Protein AF-0000000067923643 (afdb_homodimer)

Radius of gyration: 32.43 Å; Cα contacts (8 Å, |Δi|>4): 2154; chains: 2; bounding box: 48×110×68 Å

Structure (mmCIF, N/CA/C/O backbone):
data_AF-0000000067923643-model_v1
#
loop_
_entity.id
_entity.type
_entity.pdbx_description
1 polymer 'Molybdopterin molybdenumtransferase'
#
loop_
_atom_site.group_PDB
_atom_site.id
_atom_site.type_symbol
_atom_site.label_atom_id
_atom_site.label_alt_id
_atom_site.label_comp_id
_atom_site.label_asym_id
_atom_site.label_entity_id
_atom_site.label_seq_id
_atom_site.pdbx_PDB_ins_code
_atom_site.Cartn_x
_atom_site.Cartn_y
_atom_site.Cartn_z
_atom_site.occupancy
_atom_site.B_iso_or_equiv
_atom_site.auth_seq_id
_atom_site.auth_comp_id
_atom_site.auth_asym_id
_atom_site.auth_atom_id
_atom_site.pdbx_PDB_model_num
ATOM 1 N N . MET A 1 1 ? -18.953 -31.641 -16.406 1 53.03 1 MET A N 1
ATOM 2 C CA . MET A 1 1 ? -19.594 -30.438 -15.875 1 53.03 1 MET A CA 1
ATOM 3 C C . MET A 1 1 ? -19.094 -29.203 -16.609 1 53.03 1 MET A C 1
ATOM 5 O O . MET A 1 1 ? -17.938 -29.141 -17.031 1 53.03 1 MET A O 1
ATOM 9 N N . ALA A 1 2 ? -19.906 -28.188 -17.031 1 79.12 2 ALA A N 1
ATOM 10 C CA . ALA A 1 2 ? -19.547 -26.984 -17.781 1 79.12 2 ALA A CA 1
ATOM 11 C C . ALA A 1 2 ? -18.609 -26.094 -16.984 1 79.12 2 ALA A C 1
ATOM 13 O O . ALA A 1 2 ? -18.734 -26 -15.758 1 79.12 2 ALA A O 1
ATOM 14 N N . LEU A 1 3 ? -17.438 -25.734 -17.547 1 92 3 LEU A N 1
ATOM 15 C CA . LEU A 1 3 ? -16.516 -24.828 -16.906 1 92 3 LEU A CA 1
ATOM 16 C C . LEU A 1 3 ? -17.234 -23.547 -16.453 1 92 3 LEU A C 1
ATOM 18 O O . LEU A 1 3 ? -18.078 -23.031 -17.188 1 92 3 LEU A O 1
ATOM 22 N N . VAL A 1 4 ? -17.031 -23.141 -15.242 1 95.94 4 VAL A N 1
ATOM 23 C CA . VAL A 1 4 ? -17.656 -21.938 -14.703 1 95.94 4 VAL A CA 1
ATOM 24 C C . VAL A 1 4 ? -16.938 -20.703 -15.266 1 95.94 4 VAL A C 1
ATOM 26 O O . VAL A 1 4 ? -15.711 -20.609 -15.195 1 95.94 4 VAL A O 1
ATOM 29 N N . PRO A 1 5 ? -17.688 -19.797 -15.867 1 97.19 5 PRO A N 1
ATOM 30 C CA . PRO A 1 5 ? -17.062 -18.562 -16.344 1 97.19 5 PRO A CA 1
ATOM 31 C C . PRO A 1 5 ? -16.406 -17.766 -15.211 1 97.19 5 PRO A C 1
ATOM 33 O O . PRO A 1 5 ? -16.891 -17.797 -14.078 1 97.19 5 PRO A O 1
ATOM 36 N N . VAL A 1 6 ? -15.383 -16.969 -15.555 1 97.62 6 VAL A N 1
ATOM 37 C CA . VAL A 1 6 ? -14.578 -16.25 -14.578 1 97.62 6 VAL A CA 1
ATOM 38 C C . VAL A 1 6 ? -15.461 -15.312 -13.75 1 97.62 6 VAL A C 1
ATOM 40 O O . VAL A 1 6 ? -15.414 -15.336 -12.516 1 97.62 6 VAL A O 1
ATOM 43 N N . ALA A 1 7 ? -16.297 -14.5 -14.414 1 97 7 ALA A N 1
ATOM 44 C CA . ALA A 1 7 ? -17.156 -13.523 -13.734 1 97 7 ALA A CA 1
ATOM 45 C C . ALA A 1 7 ? -18.125 -14.219 -12.781 1 97 7 ALA A C 1
ATOM 47 O O . ALA A 1 7 ? -18.344 -13.742 -11.664 1 97 7 ALA A O 1
ATOM 48 N N . GLU A 1 8 ? -18.688 -15.312 -13.227 1 97.62 8 GLU A N 1
ATOM 49 C CA . GLU A 1 8 ? -19.609 -16.078 -12.391 1 97.62 8 GLU A CA 1
ATOM 50 C C . GLU A 1 8 ? -18.891 -16.672 -11.188 1 97.62 8 GLU A C 1
ATOM 52 O O . GLU A 1 8 ? -19.422 -16.656 -10.07 1 97.62 8 GLU A O 1
ATOM 57 N N . ALA A 1 9 ? -17.703 -17.25 -11.398 1 98.06 9 ALA A N 1
ATOM 58 C CA . ALA A 1 9 ? -16.906 -17.828 -10.312 1 98.06 9 ALA A CA 1
ATOM 59 C C . ALA A 1 9 ? -16.609 -16.781 -9.242 1 98.06 9 ALA A C 1
ATOM 61 O O . ALA A 1 9 ? -16.75 -17.047 -8.047 1 98.06 9 ALA A O 1
ATOM 62 N N . LEU A 1 10 ? -16.25 -15.602 -9.648 1 97.88 10 LEU A N 1
ATOM 63 C CA . LEU A 1 10 ? -15.938 -14.523 -8.711 1 97.88 10 LEU A CA 1
ATOM 64 C C . LEU A 1 10 ? -17.188 -14.125 -7.922 1 97.88 10 LEU A C 1
ATOM 66 O O . LEU A 1 10 ? -17.109 -13.914 -6.707 1 97.88 10 LEU A O 1
ATOM 70 N N . GLU A 1 11 ? -18.281 -13.945 -8.617 1 97.88 11 GLU A N 1
ATOM 71 C CA . GLU A 1 11 ? -19.531 -13.586 -7.965 1 97.88 11 GLU A CA 1
ATOM 72 C C . GLU A 1 11 ? -19.906 -14.602 -6.887 1 97.88 11 GLU A C 1
ATOM 74 O O . GLU A 1 11 ? -20.281 -14.227 -5.77 1 97.88 11 GLU A O 1
ATOM 79 N N . ARG A 1 12 ? -19.781 -15.859 -7.254 1 97.81 12 ARG A N 1
ATOM 80 C CA . ARG A 1 12 ? -20.125 -16.938 -6.316 1 97.81 12 ARG A CA 1
ATOM 81 C C . ARG A 1 12 ? -19.156 -16.938 -5.137 1 97.81 12 ARG A C 1
ATOM 83 O O . ARG A 1 12 ? -19.562 -17.125 -3.99 1 97.81 12 ARG A O 1
ATOM 90 N N . LEU A 1 13 ? -17.938 -16.781 -5.434 1 97.5 13 LEU A N 1
ATOM 91 C CA . LEU A 1 13 ? -16.891 -16.75 -4.418 1 97.5 13 LEU A CA 1
ATOM 92 C C . LEU A 1 13 ? -17.141 -15.609 -3.426 1 97.5 13 LEU A C 1
ATOM 94 O O . LEU A 1 13 ? -16.906 -15.773 -2.225 1 97.5 13 LEU A O 1
ATOM 98 N N . LEU A 1 14 ? -17.609 -14.43 -3.867 1 97.81 14 LEU A N 1
ATOM 99 C CA . LEU A 1 14 ? -17.797 -13.227 -3.061 1 97.81 14 LEU A CA 1
ATOM 100 C C . LEU A 1 14 ? -19.172 -13.234 -2.389 1 97.81 14 LEU A C 1
ATOM 102 O O . LEU A 1 14 ? -19.438 -12.406 -1.517 1 97.81 14 LEU A O 1
ATOM 106 N N . ASP A 1 15 ? -20.016 -14.164 -2.836 1 97.56 15 ASP A N 1
ATOM 107 C CA . ASP A 1 15 ? -21.375 -14.195 -2.309 1 97.56 15 ASP A CA 1
ATOM 108 C C . ASP A 1 15 ? -21.375 -14.336 -0.788 1 97.56 15 ASP A C 1
ATOM 110 O O . ASP A 1 15 ? -20.719 -15.227 -0.24 1 97.56 15 ASP A O 1
ATOM 114 N N . GLY A 1 16 ? -22.016 -13.367 -0.146 1 96.69 16 GLY A N 1
ATOM 115 C CA . GLY A 1 16 ? -22.156 -13.398 1.301 1 96.69 16 GLY A CA 1
ATOM 116 C C . GLY A 1 16 ? -20.938 -12.836 2.027 1 96.69 16 GLY A C 1
ATOM 117 O O . GLY A 1 16 ? -20.938 -12.75 3.256 1 96.69 16 GLY A O 1
ATOM 118 N N . ALA A 1 17 ? -19.891 -12.516 1.326 1 97.56 17 ALA A N 1
ATOM 119 C CA . ALA A 1 17 ? -18.719 -11.922 1.957 1 97.56 17 ALA A CA 1
ATOM 120 C C . ALA A 1 17 ? -19.016 -10.5 2.432 1 97.56 17 ALA A C 1
ATOM 122 O O . ALA A 1 17 ? -19.578 -9.695 1.688 1 97.56 17 ALA A O 1
ATOM 123 N N . ALA A 1 18 ? -18.688 -10.188 3.605 1 97.69 18 ALA A N 1
ATOM 124 C CA . ALA A 1 18 ? -18.891 -8.883 4.234 1 97.69 18 ALA A CA 1
ATOM 125 C C . ALA A 1 18 ? -17.719 -8.539 5.16 1 97.69 18 ALA A C 1
ATOM 127 O O . ALA A 1 18 ? -16.969 -9.422 5.562 1 97.69 18 ALA A O 1
ATOM 128 N N . PRO A 1 19 ? -17.562 -7.258 5.43 1 98.44 19 PRO A N 1
ATOM 129 C CA . PRO A 1 19 ? -16.484 -6.883 6.348 1 98.44 19 PRO A CA 1
ATOM 130 C C . PRO A 1 19 ? -16.547 -7.648 7.668 1 98.44 19 PRO A C 1
ATOM 132 O O . PRO A 1 19 ? -17.641 -7.848 8.227 1 98.44 19 PRO A O 1
ATOM 135 N N . LEU A 1 20 ? -15.422 -8.094 8.102 1 98.62 20 LEU A N 1
ATOM 136 C CA . LEU A 1 20 ? -15.305 -8.805 9.375 1 98.62 20 LEU A CA 1
ATOM 137 C C . LEU A 1 20 ? -15.594 -7.871 10.547 1 98.62 20 LEU A C 1
ATOM 139 O O . LEU A 1 20 ? -15.664 -6.652 10.375 1 98.62 20 LEU A O 1
ATOM 143 N N . PRO A 1 21 ? -15.781 -8.461 11.727 1 98.06 21 PRO A N 1
ATOM 144 C CA . PRO A 1 21 ? -16.078 -7.648 12.906 1 98.06 21 PRO A CA 1
ATOM 145 C C . PRO A 1 21 ? -14.945 -6.688 13.258 1 98.06 21 PRO A C 1
ATOM 147 O O . PRO A 1 21 ? -13.789 -6.934 12.906 1 98.06 21 PRO A O 1
ATOM 150 N N . GLY A 1 22 ? -15.297 -5.621 13.961 1 98.5 22 GLY A N 1
ATOM 151 C CA . GLY A 1 22 ? -14.328 -4.605 14.352 1 98.5 22 GLY A CA 1
ATOM 152 C C . GLY A 1 22 ? -13.461 -5.031 15.516 1 98.5 22 GLY A C 1
ATOM 153 O O . GLY A 1 22 ? -13.812 -5.949 16.266 1 98.5 22 GLY A O 1
ATOM 154 N N . GLU A 1 23 ? -12.328 -4.422 15.609 1 98.69 23 GLU A N 1
ATOM 155 C CA . GLU A 1 23 ? -11.438 -4.504 16.766 1 98.69 23 GLU A CA 1
ATOM 156 C C . GLU A 1 23 ? -10.867 -3.135 17.125 1 98.69 23 GLU A C 1
ATOM 158 O O . GLU A 1 23 ? -10.578 -2.326 16.234 1 98.69 23 GLU A O 1
ATOM 163 N N . SER A 1 24 ? -10.734 -2.857 18.391 1 98.81 24 SER A N 1
ATOM 164 C CA . SER A 1 24 ? -10.172 -1.594 18.859 1 98.81 24 SER A CA 1
ATOM 165 C C . SER A 1 24 ? -8.641 -1.642 18.859 1 98.81 24 SER A C 1
ATOM 167 O O . SER A 1 24 ? -8.047 -2.553 19.422 1 98.81 24 SER A O 1
ATOM 169 N N . ILE A 1 25 ? -8.047 -0.696 18.156 1 98.81 25 ILE A N 1
ATOM 170 C CA . ILE A 1 25 ? -6.586 -0.65 18.141 1 98.81 25 ILE A CA 1
ATOM 171 C C . ILE A 1 25 ? -6.109 0.767 18.453 1 98.81 25 ILE A C 1
ATOM 173 O O . ILE A 1 25 ? -6.852 1.734 18.25 1 98.81 25 ILE A O 1
ATOM 177 N N . PRO A 1 26 ? -4.828 0.896 19 1 98.81 26 PRO A N 1
ATOM 178 C CA . PRO A 1 26 ? -4.273 2.238 19.188 1 98.81 26 PRO A CA 1
ATOM 179 C C . PRO A 1 26 ? -4.234 3.049 17.891 1 98.81 26 PRO A C 1
ATOM 181 O O . PRO A 1 26 ? -3.967 2.496 16.828 1 98.81 26 PRO A O 1
ATOM 184 N N . LEU A 1 27 ? -4.469 4.324 18.016 1 98.75 27 LEU A N 1
ATOM 185 C CA . LEU A 1 27 ? -4.484 5.227 16.859 1 98.75 27 LEU A CA 1
ATOM 186 C C . LEU A 1 27 ? -3.178 5.137 16.078 1 98.75 27 LEU A C 1
ATOM 188 O O . LEU A 1 27 ? -3.186 5.16 14.852 1 98.75 27 LEU A O 1
ATOM 192 N N . ALA A 1 28 ? -2.055 4.938 16.797 1 98 28 ALA A N 1
ATOM 193 C CA . ALA A 1 28 ? -0.721 4.906 16.203 1 98 28 ALA A CA 1
ATOM 194 C C . ALA A 1 28 ? -0.561 3.703 15.273 1 98 28 ALA A C 1
ATOM 196 O O . ALA A 1 28 ? 0.33 3.682 14.422 1 98 28 ALA A O 1
ATOM 197 N N . ASP A 1 29 ? -1.426 2.703 15.398 1 98.12 29 ASP A N 1
ATOM 198 C CA . ASP A 1 29 ? -1.325 1.468 14.625 1 98.12 29 ASP A CA 1
ATOM 199 C C . ASP A 1 29 ? -2.4 1.407 13.547 1 98.12 29 ASP A C 1
ATOM 201 O O . ASP A 1 29 ? -2.578 0.375 12.891 1 98.12 29 ASP A O 1
ATOM 205 N N . ALA A 1 30 ? -3.096 2.488 13.234 1 98.69 30 ALA A N 1
ATOM 206 C CA . ALA A 1 30 ? -4.352 2.393 12.492 1 98.69 30 ALA A CA 1
ATOM 207 C C . ALA A 1 30 ? -4.164 2.785 11.031 1 98.69 30 ALA A C 1
ATOM 209 O O . ALA A 1 30 ? -5.105 2.721 10.242 1 98.69 30 ALA A O 1
ATOM 210 N N . ALA A 1 31 ? -2.928 3.145 10.664 1 98.44 31 ALA A N 1
ATOM 211 C CA . ALA A 1 31 ? -2.697 3.539 9.273 1 98.44 31 ALA A CA 1
ATOM 212 C C . ALA A 1 31 ? -3.1 2.426 8.312 1 98.44 31 ALA A C 1
ATOM 214 O O . ALA A 1 31 ? -2.811 1.252 8.555 1 98.44 31 ALA A O 1
ATOM 215 N N . ALA A 1 32 ? -3.854 2.775 7.227 1 97.88 32 ALA A N 1
ATOM 216 C CA . ALA A 1 32 ? -4.254 1.908 6.125 1 97.88 32 ALA A CA 1
ATOM 217 C C . ALA A 1 32 ? -5.305 0.896 6.574 1 97.88 32 ALA A C 1
ATOM 219 O O . ALA A 1 32 ? -5.688 0.007 5.809 1 97.88 32 ALA A O 1
ATOM 220 N N . ARG A 1 33 ? -5.734 0.999 7.84 1 98.62 33 ARG A N 1
ATOM 221 C CA . ARG A 1 33 ? -6.848 0.172 8.289 1 98.62 33 ARG A CA 1
ATOM 222 C C . ARG A 1 33 ? -8.18 0.764 7.848 1 98.62 33 ARG A C 1
ATOM 224 O O . ARG A 1 33 ? -8.234 1.887 7.344 1 98.62 33 ARG A O 1
ATOM 231 N N . VAL A 1 34 ? -9.242 -0.014 7.934 1 98.81 34 VAL A N 1
ATOM 232 C CA . VAL A 1 34 ? -10.578 0.396 7.523 1 98.81 34 VAL A CA 1
ATOM 233 C C . VAL A 1 34 ? -11.461 0.578 8.758 1 98.81 34 VAL A C 1
ATOM 235 O O . VAL A 1 34 ? -11.523 -0.301 9.617 1 98.81 34 VAL A O 1
ATOM 238 N N . LEU A 1 35 ? -12.117 1.688 8.82 1 98.88 35 LEU A N 1
ATOM 239 C CA . LEU A 1 35 ? -12.984 1.951 9.969 1 98.88 35 LEU A CA 1
ATOM 240 C C . LEU A 1 35 ? -14.148 0.97 10 1 98.88 35 LEU A C 1
ATOM 242 O O . LEU A 1 35 ? -14.844 0.782 8.992 1 98.88 35 LEU A O 1
ATOM 246 N N . ALA A 1 36 ? -14.414 0.348 11.148 1 98.75 36 ALA A N 1
ATOM 247 C CA . ALA A 1 36 ? -15.555 -0.541 11.344 1 98.75 36 ALA A CA 1
ATOM 248 C C . ALA A 1 36 ? -16.781 0.239 11.805 1 98.75 36 ALA A C 1
ATOM 250 O O . ALA A 1 36 ? -17.906 -0.27 11.75 1 98.75 36 ALA A O 1
ATOM 251 N N . GLU A 1 37 ? -16.609 1.412 12.289 1 98.56 37 GLU A N 1
ATOM 252 C CA . GLU A 1 37 ? -17.641 2.338 12.734 1 98.56 37 GLU A CA 1
ATOM 253 C C . GLU A 1 37 ? -17.234 3.787 12.484 1 98.56 37 GLU A C 1
ATOM 255 O O . GLU A 1 37 ? -16.047 4.082 12.32 1 98.56 37 GLU A O 1
ATOM 260 N N . PRO A 1 38 ? -18.203 4.699 12.438 1 98.75 38 PRO A N 1
ATOM 261 C CA . PRO A 1 38 ? -17.844 6.105 12.227 1 98.75 38 PRO A CA 1
ATOM 262 C C . PRO A 1 38 ? -17.016 6.684 13.375 1 98.75 38 PRO A C 1
ATOM 264 O O . PRO A 1 38 ? -17.062 6.168 14.492 1 98.75 38 PRO A O 1
ATOM 267 N N . VAL A 1 39 ? -16.219 7.652 13.125 1 98.88 39 VAL A N 1
ATOM 268 C CA . VAL A 1 39 ? -15.516 8.43 14.141 1 98.88 39 VAL A CA 1
ATOM 269 C C . VAL A 1 39 ? -16.312 9.68 14.484 1 98.88 39 VAL A C 1
ATOM 271 O O . VAL A 1 39 ? -16.625 10.492 13.602 1 98.88 39 VAL A O 1
ATOM 274 N N . VAL A 1 40 ? -16.688 9.805 15.656 1 98.81 40 VAL A N 1
ATOM 275 C CA . VAL A 1 40 ? -17.453 10.938 16.156 1 98.81 40 VAL A CA 1
ATOM 276 C C . VAL A 1 40 ? -16.562 11.844 17 1 98.81 40 VAL A C 1
ATOM 278 O O . VAL A 1 40 ? -15.766 11.367 17.797 1 98.81 40 VAL A O 1
ATOM 281 N N . ALA A 1 41 ? -16.672 13.133 16.797 1 98.81 41 ALA A N 1
ATOM 282 C CA . ALA A 1 41 ? -15.859 14.086 17.547 1 98.81 41 ALA A CA 1
ATOM 283 C C . ALA A 1 41 ? -16.172 14.008 19.047 1 98.81 41 ALA A C 1
ATOM 285 O O . ALA A 1 41 ? -17.328 14.109 19.453 1 98.81 41 ALA A O 1
ATOM 286 N N . LEU A 1 42 ? -15.164 13.875 19.859 1 98.56 42 LEU A N 1
ATOM 287 C CA . LEU A 1 42 ? -15.352 13.828 21.312 1 98.56 42 LEU A CA 1
ATOM 288 C C . LEU A 1 42 ? -15.07 15.188 21.938 1 98.56 42 LEU A C 1
ATOM 290 O O . LEU A 1 42 ? -15.047 15.312 23.172 1 98.56 42 LEU A O 1
ATOM 294 N N . ARG A 1 43 ? -14.812 16.156 21.156 1 97.94 43 ARG A N 1
ATOM 295 C CA . ARG A 1 43 ? -14.562 17.531 21.562 1 97.94 43 ARG A CA 1
ATOM 296 C C . ARG A 1 43 ? -14.859 18.5 20.422 1 97.94 43 ARG A C 1
ATOM 298 O O . ARG A 1 43 ? -15.086 18.078 19.281 1 97.94 43 ARG A O 1
ATOM 305 N N . THR A 1 44 ? -14.938 19.781 20.766 1 98 44 THR A N 1
ATOM 306 C CA . THR A 1 44 ? -15.047 20.844 19.766 1 98 44 THR A CA 1
ATOM 307 C C . THR A 1 44 ? -13.664 21.359 19.359 1 98 44 THR A C 1
ATOM 309 O O . THR A 1 44 ? -12.773 21.469 20.203 1 98 44 THR A O 1
ATOM 312 N N . GLN A 1 45 ? -13.438 21.625 18.047 1 97.44 45 GLN A N 1
ATOM 313 C CA . GLN A 1 45 ? -12.141 22.062 17.531 1 97.44 45 GLN A CA 1
ATOM 314 C C . GLN A 1 45 ? -12.305 23.297 16.641 1 97.44 45 GLN A C 1
ATOM 316 O O . GLN A 1 45 ? -13.031 23.25 15.641 1 97.44 45 GLN A O 1
ATOM 321 N N . PRO A 1 46 ? -11.555 24.422 16.969 1 96.56 46 PRO A N 1
ATOM 322 C CA . PRO A 1 46 ? -10.828 24.594 18.219 1 96.56 46 PRO A CA 1
ATOM 323 C C . PRO A 1 46 ? -11.75 24.719 19.438 1 96.56 46 PRO A C 1
ATOM 325 O O . PRO A 1 46 ? -12.945 24.984 19.281 1 96.56 46 PRO A O 1
ATOM 328 N N . PRO A 1 47 ? -11.25 24.406 20.578 1 96.62 47 PRO A N 1
ATOM 329 C CA . PRO A 1 47 ? -12.102 24.422 21.766 1 96.62 47 PRO A CA 1
ATOM 330 C C . PRO A 1 47 ? -12.391 25.828 22.281 1 96.62 47 PRO A C 1
ATOM 332 O O . PRO A 1 47 ? -13.211 26 23.188 1 96.62 47 PRO A O 1
ATOM 335 N N . PHE A 1 48 ? -11.82 26.875 21.797 1 96 48 PHE A N 1
ATOM 336 C CA . PHE A 1 48 ? -11.969 28.297 22.109 1 96 48 PHE A CA 1
ATOM 337 C C . PHE A 1 48 ? -11.703 29.156 20.875 1 96 48 PHE A C 1
ATOM 339 O O . PHE A 1 48 ? -11.242 28.656 19.859 1 96 48 PHE A O 1
ATOM 346 N N . ASN A 1 49 ? -12.172 30.375 20.953 1 96.88 49 ASN A N 1
ATOM 347 C CA . ASN A 1 49 ? -11.719 31.312 19.922 1 96.88 49 ASN A CA 1
ATOM 348 C C . ASN A 1 49 ? -10.203 31.469 19.938 1 96.88 49 ASN A C 1
ATOM 350 O O . ASN A 1 49 ? -9.625 31.875 20.938 1 96.88 49 ASN A O 1
ATOM 354 N N . ALA A 1 50 ? -9.586 31.062 18.828 1 95.69 50 ALA A N 1
ATOM 355 C CA . ALA A 1 50 ? -8.125 31.031 18.797 1 95.69 50 ALA A CA 1
ATOM 356 C C . ALA A 1 50 ? -7.574 32.031 17.797 1 95.69 50 ALA A C 1
ATOM 358 O O . ALA A 1 50 ? -8.227 32.344 16.797 1 95.69 50 ALA A O 1
ATOM 359 N N . SER A 1 51 ? -6.395 32.562 18.109 1 95.19 51 SER A N 1
ATOM 360 C CA . SER A 1 51 ? -5.734 33.438 17.156 1 95.19 51 SER A CA 1
ATOM 361 C C . SER A 1 51 ? -5.305 32.688 15.906 1 95.19 51 SER A C 1
ATOM 363 O O . SER A 1 51 ? -4.707 31.609 16 1 95.19 51 SER A O 1
ATOM 365 N N . ALA A 1 52 ? -5.547 33.219 14.75 1 93.88 52 ALA A N 1
ATOM 366 C CA . ALA A 1 52 ? -5.129 32.625 13.484 1 93.88 52 ALA A CA 1
ATOM 367 C C . ALA A 1 52 ? -3.742 33.094 13.078 1 93.88 52 ALA A C 1
ATOM 369 O O . ALA A 1 52 ? -3.119 32.531 12.18 1 93.88 52 ALA A O 1
ATOM 370 N N . MET A 1 53 ? -3.262 34.156 13.75 1 92.69 53 MET A N 1
ATOM 371 C CA . MET A 1 53 ? -2.033 34.844 13.367 1 92.69 53 MET A CA 1
ATOM 372 C C . MET A 1 53 ? -1.273 35.312 14.602 1 92.69 53 MET A C 1
ATOM 374 O O . MET A 1 53 ? -1.848 35.406 15.688 1 92.69 53 MET A O 1
ATOM 378 N N . ASP A 1 54 ? 0.009 35.531 14.391 1 91.88 54 ASP A N 1
ATOM 379 C CA . ASP A 1 54 ? 0.752 36.312 15.391 1 91.88 54 ASP A CA 1
ATOM 380 C C . ASP A 1 54 ? 0.392 37.781 15.328 1 91.88 54 ASP A C 1
ATOM 382 O O . ASP A 1 54 ? 0.292 38.375 14.242 1 91.88 54 ASP A O 1
ATOM 386 N N . GLY A 1 55 ? 0.164 38.375 16.5 1 95.75 55 GLY A N 1
ATOM 387 C CA . GLY A 1 55 ? -0.204 39.781 16.516 1 95.75 55 GLY A CA 1
ATOM 388 C C . GLY A 1 55 ? -0.649 40.25 17.891 1 95.75 55 GLY A C 1
ATOM 389 O O . GLY A 1 55 ? 0.039 40.031 18.875 1 95.75 55 GLY A O 1
ATOM 390 N N . TYR A 1 56 ? -1.696 41 17.812 1 97.69 56 TYR A N 1
ATOM 391 C CA . TYR A 1 56 ? -2.209 41.625 19.031 1 97.69 56 TYR A CA 1
ATOM 392 C C . TYR A 1 56 ? -3.727 41.531 19.109 1 97.69 56 TYR A C 1
ATOM 394 O O . TYR A 1 56 ? -4.43 41.906 18.172 1 97.69 56 TYR A O 1
ATOM 402 N N . ALA A 1 57 ? -4.203 40.938 20.234 1 98.38 57 ALA A N 1
ATOM 403 C CA . ALA A 1 57 ? -5.637 40.906 20.516 1 98.38 57 ALA A CA 1
ATOM 404 C C . ALA A 1 57 ? -6.148 42.25 21.016 1 98.38 57 ALA A C 1
ATOM 406 O O . ALA A 1 57 ? -5.578 42.812 21.938 1 98.38 57 ALA A O 1
ATOM 407 N N . ALA A 1 58 ? -7.211 42.719 20.406 1 98.69 58 ALA A N 1
ATOM 408 C CA . ALA A 1 58 ? -7.758 44.031 20.734 1 98.69 58 ALA A CA 1
ATOM 409 C C . ALA A 1 58 ? -9.266 44.062 20.516 1 98.69 58 ALA A C 1
ATOM 411 O O . ALA A 1 58 ? -9.852 43.094 20.016 1 98.69 58 ALA A O 1
ATOM 412 N N . ARG A 1 59 ? -9.844 45.156 21 1 98.38 59 ARG A N 1
ATOM 413 C CA . ARG A 1 59 ? -11.227 45.438 20.641 1 98.38 59 ARG A CA 1
ATOM 414 C C . ARG A 1 59 ? -11.312 46 19.219 1 98.38 59 ARG A C 1
ATOM 416 O O . ARG A 1 59 ? -10.609 46.938 18.875 1 98.38 59 ARG A O 1
ATOM 423 N N . ALA A 1 60 ? -12.195 45.406 18.484 1 98 60 ALA A N 1
ATOM 424 C CA . ALA A 1 60 ? -12.359 45.875 17.109 1 98 60 ALA A CA 1
ATOM 425 C C . ALA A 1 60 ? -12.648 47.375 17.078 1 98 60 ALA A C 1
ATOM 427 O O . ALA A 1 60 ? -12.172 48.094 16.188 1 98 60 ALA A O 1
ATOM 428 N N . ALA A 1 61 ? -13.398 47.875 18.016 1 97.81 61 ALA A N 1
ATOM 429 C CA . ALA A 1 61 ? -13.781 49.281 18.094 1 97.81 61 ALA A CA 1
ATOM 430 C C . ALA A 1 61 ? -12.555 50.156 18.234 1 97.81 61 ALA A C 1
ATOM 432 O O . ALA A 1 61 ? -12.555 51.312 17.75 1 97.81 61 ALA A O 1
ATOM 433 N N . ASP A 1 62 ? -11.516 49.656 18.844 1 98.12 62 ASP A N 1
ATOM 434 C CA . ASP A 1 62 ? -10.328 50.469 19.125 1 98.12 62 ASP A CA 1
ATOM 435 C C . ASP A 1 62 ? -9.375 50.469 17.922 1 98.12 62 ASP A C 1
ATOM 437 O O . ASP A 1 62 ? -8.406 51.219 17.906 1 98.12 62 ASP A O 1
ATOM 441 N N . VAL A 1 63 ? -9.633 49.594 16.938 1 98.12 63 VAL A N 1
ATOM 442 C CA . VAL A 1 63 ? -8.703 49.469 15.82 1 98.12 63 VAL A CA 1
ATOM 443 C C . VAL A 1 63 ? -9.469 49.562 14.5 1 98.12 63 VAL A C 1
ATOM 445 O O . VAL A 1 63 ? -8.992 49.094 13.469 1 98.12 63 VAL A O 1
ATOM 448 N N . ALA A 1 64 ? -10.68 50.031 14.516 1 96.44 64 ALA A N 1
ATOM 449 C CA . ALA A 1 64 ? -11.516 50.188 13.328 1 96.44 64 ALA A CA 1
ATOM 450 C C . ALA A 1 64 ? -10.938 51.219 12.383 1 96.44 64 ALA A C 1
ATOM 452 O O . ALA A 1 64 ? -11.25 51.219 11.188 1 96.44 64 ALA A O 1
ATOM 453 N N . SER A 1 65 ? -10.227 52.125 12.961 1 96.06 65 SER A N 1
ATOM 454 C CA . SER A 1 65 ? -9.508 53.125 12.188 1 96.06 65 SER A CA 1
ATOM 455 C C . SER A 1 65 ? -8.016 53.125 12.516 1 96.06 65 SER A C 1
ATOM 457 O O . SER A 1 65 ? -7.613 52.625 13.578 1 96.06 65 SER A O 1
ATOM 459 N N . ALA A 1 66 ? -7.285 53.531 11.625 1 95.31 66 ALA A N 1
ATOM 460 C CA . ALA A 1 66 ? -5.84 53.656 11.797 1 95.31 66 ALA A CA 1
ATOM 461 C C . ALA A 1 66 ? -5.359 55.062 11.43 1 95.31 66 ALA A C 1
ATOM 463 O O . ALA A 1 66 ? -5.918 55.688 10.539 1 95.31 66 ALA A O 1
ATOM 464 N N . PRO A 1 67 ? -4.41 55.625 12.07 1 97.12 67 PRO A N 1
ATOM 465 C CA . PRO A 1 67 ? -3.641 54.938 13.102 1 97.12 67 PRO A CA 1
ATOM 466 C C . PRO A 1 67 ? -4.371 54.875 14.445 1 97.12 67 PRO A C 1
ATOM 468 O O . PRO A 1 67 ? -5.199 55.75 14.742 1 97.12 67 PRO A O 1
ATOM 471 N N . ALA A 1 68 ? -4.152 53.812 15.266 1 97.62 68 ALA A N 1
ATOM 472 C CA . ALA A 1 68 ? -4.672 53.688 16.625 1 97.62 68 ALA A CA 1
ATOM 473 C C . ALA A 1 68 ? -3.551 53.344 17.609 1 97.62 68 ALA A C 1
ATOM 475 O O . ALA A 1 68 ? -2.658 52.531 17.281 1 97.62 68 ALA A O 1
ATOM 476 N N . GLN A 1 69 ? -3.607 53.938 18.734 1 97.56 69 GLN A N 1
ATOM 477 C CA . GLN A 1 69 ? -2.619 53.656 19.766 1 97.56 69 GLN A CA 1
ATOM 478 C C . GLN A 1 69 ? -3.191 52.75 20.844 1 97.56 69 GLN A C 1
ATOM 480 O O . GLN A 1 69 ? -4.301 52.969 21.344 1 97.56 69 GLN A O 1
ATOM 485 N N . LEU A 1 70 ? -2.445 51.75 21.141 1 98.38 70 LEU A N 1
ATOM 486 C CA . LEU A 1 70 ? -2.896 50.781 22.141 1 98.38 70 LEU A CA 1
ATOM 487 C C . LEU A 1 70 ? -1.811 50.562 23.188 1 98.38 70 LEU A C 1
ATOM 489 O O . LEU A 1 70 ? -0.62 50.625 22.875 1 98.38 70 LEU A O 1
ATOM 493 N N . GLU A 1 71 ? -2.219 50.281 24.422 1 98.38 71 GLU A N 1
ATOM 494 C CA . GLU A 1 71 ? -1.339 49.812 25.484 1 98.38 71 GLU A CA 1
ATOM 495 C C . GLU A 1 71 ? -1.298 48.312 25.562 1 98.38 71 GLU A C 1
ATOM 497 O O . GLU A 1 71 ? -2.34 47.656 25.672 1 98.38 71 GLU A O 1
ATOM 502 N N . VAL A 1 72 ? -0.17 47.719 25.453 1 98.44 72 VAL A N 1
ATOM 503 C CA . VAL A 1 72 ? -0.022 46.25 25.562 1 98.44 72 VAL A CA 1
ATOM 504 C C . VAL A 1 72 ? 0.018 45.844 27.031 1 98.44 72 VAL A C 1
ATOM 506 O O . VAL A 1 72 ? 0.967 46.188 27.75 1 98.44 72 VAL A O 1
ATOM 509 N N . ILE A 1 73 ? -0.942 45.094 27.453 1 98 73 ILE A N 1
ATOM 510 C CA . ILE A 1 73 ? -1.11 44.875 28.891 1 98 73 ILE A CA 1
ATOM 511 C C . ILE A 1 73 ? -0.69 43.438 29.25 1 98 73 ILE A C 1
ATOM 513 O O . ILE A 1 73 ? -0.748 43.062 30.422 1 98 73 ILE A O 1
ATOM 517 N N . GLY A 1 74 ? -0.277 42.656 28.312 1 96.19 74 GLY A N 1
ATOM 518 C CA . GLY A 1 74 ? 0.156 41.281 28.578 1 96.19 74 GLY A CA 1
ATOM 519 C C . GLY A 1 74 ? 0.48 40.531 27.328 1 96.19 74 GLY A C 1
ATOM 520 O O . GLY A 1 74 ? 0.604 41.094 26.234 1 96.19 74 GLY A O 1
ATOM 521 N N . THR A 1 75 ? 0.828 39.281 27.516 1 94.31 75 THR A N 1
ATOM 522 C CA . THR A 1 75 ? 1.155 38.375 26.422 1 94.31 75 THR A CA 1
ATOM 523 C C . THR A 1 75 ? 0.398 37.062 26.594 1 94.31 75 THR A C 1
ATOM 525 O O . THR A 1 75 ? 0.167 36.594 27.719 1 94.31 75 THR A O 1
ATOM 528 N N . ALA A 1 76 ? -0.041 36.531 25.5 1 91.31 76 ALA A N 1
ATOM 529 C CA . ALA A 1 76 ? -0.717 35.25 25.469 1 91.31 76 ALA A CA 1
ATOM 530 C C . ALA A 1 76 ? -0.039 34.281 24.484 1 91.31 76 ALA A C 1
ATOM 532 O O . ALA A 1 76 ? -0.4 34.25 23.297 1 91.31 76 ALA A O 1
ATOM 533 N N . PRO A 1 77 ? 0.944 33.531 24.953 1 85.31 77 PRO A N 1
ATOM 534 C CA . PRO A 1 77 ? 1.478 32.469 24.109 1 85.31 77 PRO A CA 1
ATOM 535 C C . PRO A 1 77 ? 0.509 31.312 23.938 1 85.31 77 PRO A C 1
ATOM 537 O O . PRO A 1 77 ? -0.509 31.234 24.625 1 85.31 77 PRO A O 1
ATOM 540 N N . ALA A 1 78 ? 0.839 30.438 22.938 1 82.38 78 ALA A N 1
ATOM 541 C CA . ALA A 1 78 ? 0.054 29.203 22.812 1 82.38 78 ALA A CA 1
ATOM 542 C C . ALA A 1 78 ? 0.172 28.359 24.062 1 82.38 78 ALA A C 1
ATOM 544 O O . ALA A 1 78 ? 1.261 28.203 24.625 1 82.38 78 ALA A O 1
ATOM 545 N N . GLY A 1 79 ? -0.94 27.953 24.578 1 86.56 79 GLY A N 1
ATOM 546 C CA . GLY A 1 79 ? -0.969 27.078 25.75 1 86.56 79 GLY A CA 1
ATOM 547 C C . GLY A 1 79 ? -1.136 27.828 27.047 1 86.56 79 GLY A C 1
ATOM 548 O O . GLY A 1 79 ? -1.364 27.203 28.094 1 86.56 79 GLY A O 1
ATOM 549 N N . ARG A 1 80 ? -0.847 29.062 27.031 1 89.12 80 ARG A N 1
ATOM 550 C CA . ARG A 1 80 ? -1.026 29.891 28.219 1 89.12 80 ARG A CA 1
ATOM 551 C C . ARG A 1 80 ? -1.774 31.188 27.891 1 89.12 80 ARG A C 1
ATOM 553 O O . ARG A 1 80 ? -1.156 32.219 27.625 1 89.12 80 ARG A O 1
ATOM 560 N N . GLY A 1 81 ? -3.025 31.172 28.047 1 90.25 81 GLY A N 1
ATOM 561 C CA . GLY A 1 81 ? -3.865 32.312 27.766 1 90.25 81 GLY A CA 1
ATOM 562 C C . GLY A 1 81 ? -3.67 33.469 28.75 1 90.25 81 GLY A C 1
ATOM 563 O O . GLY A 1 81 ? -3.111 33.25 29.828 1 90.25 81 GLY A O 1
ATOM 564 N N . PHE A 1 82 ? -4.027 34.656 28.203 1 94.88 82 PHE A N 1
ATOM 565 C CA . PHE A 1 82 ? -4.016 35.812 29.062 1 94.88 82 PHE A CA 1
ATOM 566 C C . PHE A 1 82 ? -5.227 35.812 29.984 1 94.88 82 PHE A C 1
ATOM 568 O O . PHE A 1 82 ? -6.367 35.75 29.516 1 94.88 82 PHE A O 1
ATOM 575 N N . SER A 1 83 ? -5.016 35.938 31.328 1 94.44 83 SER A N 1
ATOM 576 C CA . SER A 1 83 ? -6.086 35.781 32.312 1 94.44 83 SER A CA 1
ATOM 577 C C . SER A 1 83 ? -6.816 37.094 32.531 1 94.44 83 SER A C 1
ATOM 579 O O . SER A 1 83 ? -7.906 37.125 33.094 1 94.44 83 SER A O 1
ATOM 581 N N . GLY A 1 84 ? -6.246 38.156 32.031 1 95.56 84 GLY A N 1
ATOM 582 C CA . GLY A 1 84 ? -6.883 39.438 32.219 1 95.56 84 GLY A CA 1
ATOM 583 C C . GLY A 1 84 ? -7.918 39.75 31.156 1 95.56 84 GLY A C 1
ATOM 584 O O . GLY A 1 84 ? -8.297 38.875 30.375 1 95.56 84 GLY A O 1
ATOM 585 N N . THR A 1 85 ? -8.477 41 31.25 1 97.75 85 THR A N 1
ATOM 586 C CA . THR A 1 85 ? -9.477 41.469 30.297 1 97.75 85 THR A CA 1
ATOM 587 C C . THR A 1 85 ? -8.945 42.688 29.516 1 97.75 85 THR A C 1
ATOM 589 O O . THR A 1 85 ? -8.398 43.594 30.109 1 97.75 85 THR A O 1
ATOM 592 N N . VAL A 1 86 ? -9.086 42.594 28.25 1 98.5 86 VAL A N 1
ATOM 593 C CA . VAL A 1 86 ? -8.664 43.688 27.391 1 98.5 86 VAL A CA 1
ATOM 594 C C . VAL A 1 86 ? -9.711 44.812 27.422 1 98.5 86 VAL A C 1
ATOM 596 O O . VAL A 1 86 ? -10.883 44.562 27.109 1 98.5 86 VAL A O 1
ATOM 599 N N . GLY A 1 87 ? -9.32 45.938 27.812 1 98 87 GLY A N 1
ATOM 600 C CA . GLY A 1 87 ? -10.195 47.094 27.844 1 98 87 GLY A CA 1
ATOM 601 C C . GLY A 1 87 ? -9.977 48.031 26.688 1 98 87 GLY A C 1
ATOM 602 O O . GLY A 1 87 ? -9.281 47.688 25.719 1 98 87 GLY A O 1
ATOM 603 N N . GLU A 1 88 ? -10.68 49.219 26.812 1 98.12 88 GLU A N 1
ATOM 604 C CA . GLU A 1 88 ? -10.547 50.281 25.797 1 98.12 88 GLU A CA 1
ATOM 605 C C . GLU A 1 88 ? -9.102 50.719 25.656 1 98.12 88 GLU A C 1
ATOM 607 O O . GLU A 1 88 ? -8.438 51 26.656 1 98.12 88 GLU A O 1
ATOM 612 N N . GLY A 1 89 ? -8.656 50.719 24.438 1 98 89 GLY A N 1
ATOM 613 C CA . GLY A 1 89 ? -7.316 51.188 24.172 1 98 89 GLY A CA 1
ATOM 614 C C . GLY A 1 89 ? -6.227 50.25 24.609 1 98 89 GLY A C 1
ATOM 615 O O . GLY A 1 89 ? -5.062 50.625 24.719 1 98 89 GLY A O 1
ATOM 616 N N . GLN A 1 90 ? -6.555 48.969 24.859 1 98.44 90 GLN A N 1
ATOM 617 C CA . GLN A 1 90 ? -5.594 47.969 25.328 1 98.44 90 GLN A CA 1
ATOM 618 C C . GLN A 1 90 ? -5.453 46.844 24.328 1 98.44 90 GLN A C 1
ATOM 620 O O . GLN A 1 90 ? -6.312 46.656 23.469 1 98.44 90 GLN A O 1
ATOM 625 N N . ALA A 1 91 ? -4.391 46.156 24.422 1 98.5 91 ALA A N 1
ATOM 626 C CA . ALA A 1 91 ? -4.121 44.969 23.594 1 98.5 91 ALA A CA 1
ATOM 627 C C . ALA A 1 91 ? -3.287 43.938 24.344 1 98.5 91 ALA A C 1
ATOM 629 O O . ALA A 1 91 ? -2.656 44.281 25.359 1 98.5 91 ALA A O 1
ATOM 630 N N . VAL A 1 92 ? -3.355 42.781 23.953 1 98 92 VAL A N 1
ATOM 631 C CA . VAL A 1 92 ? -2.525 41.688 24.453 1 98 92 VAL A CA 1
ATOM 632 C C . VAL A 1 92 ? -1.722 41.062 23.297 1 98 92 VAL A C 1
ATOM 634 O O . VAL A 1 92 ? -2.281 40.75 22.25 1 98 92 VAL A O 1
ATOM 637 N N . ARG A 1 93 ? -0.348 41.062 23.484 1 96.44 93 ARG A N 1
ATOM 638 C CA . ARG A 1 93 ? 0.453 40.312 22.516 1 96.44 93 ARG A CA 1
ATOM 639 C C . ARG A 1 93 ? 0.023 38.844 22.469 1 96.44 93 ARG A C 1
ATOM 641 O O . ARG A 1 93 ? -0.054 38.188 23.5 1 96.44 93 ARG A O 1
ATOM 648 N N . ILE A 1 94 ? -0.345 38.344 21.25 1 95.12 94 ILE A N 1
ATOM 649 C CA . ILE A 1 94 ? -0.91 37 21.156 1 95.12 94 ILE A CA 1
ATOM 650 C C . ILE A 1 94 ? -0.257 36.25 20 1 95.12 94 ILE A C 1
ATOM 652 O O . ILE A 1 94 ? 0.165 36.875 19.016 1 95.12 94 ILE A O 1
ATOM 656 N N . PHE A 1 95 ? -0.164 34.906 20.125 1 91.06 95 PHE A N 1
ATOM 657 C CA . PHE A 1 95 ? 0.453 34.062 19.109 1 91.06 95 PHE A CA 1
ATOM 658 C C . PHE A 1 95 ? -0.562 33.094 18.531 1 91.06 95 PHE A C 1
ATOM 660 O O . PHE A 1 95 ? -1.604 32.844 19.141 1 91.06 95 PHE A O 1
ATOM 667 N N . THR A 1 96 ? -0.208 32.625 17.344 1 90.62 96 THR A N 1
ATOM 668 C CA . THR A 1 96 ? -1.083 31.703 16.625 1 90.62 96 THR A CA 1
ATOM 669 C C . THR A 1 96 ? -1.48 30.531 17.516 1 90.62 96 THR A C 1
ATOM 671 O O . THR A 1 96 ? -0.629 29.938 18.172 1 90.62 96 THR A O 1
ATOM 674 N N . GLY A 1 97 ? -2.764 30.328 17.594 1 91.12 97 GLY A N 1
ATOM 675 C CA . GLY A 1 97 ? -3.264 29.188 18.328 1 91.12 97 GLY A CA 1
ATOM 676 C C . GLY A 1 97 ? -3.688 29.516 19.734 1 91.12 97 GLY A C 1
ATOM 677 O O . GLY A 1 97 ? -4.391 28.734 20.375 1 91.12 97 GLY A O 1
ATOM 678 N N . ALA A 1 98 ? -3.268 30.641 20.25 1 93.19 98 ALA A N 1
ATOM 679 C CA . ALA A 1 98 ? -3.596 31.031 21.625 1 93.19 98 ALA A CA 1
ATOM 680 C C . ALA A 1 98 ? -5.059 31.438 21.734 1 93.19 98 ALA A C 1
ATOM 682 O O . ALA A 1 98 ? -5.633 31.984 20.797 1 93.19 98 ALA A O 1
ATOM 683 N N . PRO A 1 99 ? -5.684 31.219 22.906 1 95.81 99 PRO A N 1
ATOM 684 C CA . PRO A 1 99 ? -7.059 31.672 23.125 1 95.81 99 PRO A CA 1
ATOM 685 C C . PRO A 1 99 ? -7.191 33.188 23.125 1 95.81 99 PRO A C 1
ATOM 687 O O . PRO A 1 99 ? -6.324 33.875 23.656 1 95.81 99 PRO A O 1
ATOM 690 N N . LEU A 1 100 ? -8.227 33.625 22.5 1 97.12 100 LEU A N 1
ATOM 691 C CA . LEU A 1 100 ? -8.539 35.031 22.516 1 97.12 100 LEU A CA 1
ATOM 692 C C . LEU A 1 100 ? -8.867 35.5 23.938 1 97.12 100 LEU A C 1
ATOM 694 O O . LEU A 1 100 ? -9.727 34.938 24.594 1 97.12 100 LEU A O 1
ATOM 698 N N . PRO A 1 101 ? -8.219 36.562 24.391 1 97.5 101 PRO A N 1
ATOM 699 C CA . PRO A 1 101 ? -8.508 37.031 25.734 1 97.5 101 PRO A CA 1
ATOM 700 C C . PRO A 1 101 ? -9.898 37.656 25.859 1 97.5 101 PRO A C 1
ATOM 702 O O . PRO A 1 101 ? -10.445 38.156 24.875 1 97.5 101 PRO A O 1
ATOM 705 N N . GLU A 1 102 ? -10.398 37.594 27.125 1 97 102 GLU A N 1
ATOM 706 C CA . GLU A 1 102 ? -11.656 38.281 27.391 1 97 102 GLU A CA 1
ATOM 707 C C . GLU A 1 102 ? -11.57 39.75 27.016 1 97 102 GLU A C 1
ATOM 709 O O . GLU A 1 102 ? -10.555 40.406 27.281 1 97 102 GLU A O 1
ATOM 714 N N . GLY A 1 103 ? -12.578 40.219 26.375 1 97.94 103 GLY A N 1
ATOM 715 C CA . GLY A 1 103 ? -12.641 41.625 26.016 1 97.94 103 GLY A CA 1
ATOM 716 C C . GLY A 1 103 ? -12.211 41.906 24.578 1 97.94 103 GLY A C 1
ATOM 717 O O . GLY A 1 103 ? -12.594 42.906 24 1 97.94 103 GLY A O 1
ATOM 718 N N . ALA A 1 104 ? -11.305 41.125 24.047 1 98.25 104 ALA A N 1
ATOM 719 C CA . ALA A 1 104 ? -10.852 41.281 22.672 1 98.25 104 ALA A CA 1
ATOM 720 C C . ALA A 1 104 ? -11.766 40.531 21.703 1 98.25 104 ALA A C 1
ATOM 722 O O . ALA A 1 104 ? -12.336 39.5 22.062 1 98.25 104 ALA A O 1
ATOM 723 N N . ASP A 1 105 ? -11.898 41.094 20.438 1 98.25 105 ASP A N 1
ATOM 724 C CA . ASP A 1 105 ? -12.75 40.406 19.469 1 98.25 105 ASP A CA 1
ATOM 725 C C . ASP A 1 105 ? -12.109 40.438 18.078 1 98.25 105 ASP A C 1
ATOM 727 O O . ASP A 1 105 ? -12.766 40.125 17.078 1 98.25 105 ASP A O 1
ATOM 731 N N . THR A 1 106 ? -10.898 40.812 18.016 1 98.19 106 THR A N 1
ATOM 732 C CA . THR A 1 106 ? -10.156 40.781 16.766 1 98.19 106 THR A CA 1
ATOM 733 C C . THR A 1 106 ? -8.656 40.688 17.016 1 98.19 106 THR A C 1
ATOM 735 O O . THR A 1 106 ? -8.211 40.812 18.156 1 98.19 106 THR A O 1
ATOM 738 N N . ILE A 1 107 ? -7.898 40.281 16.078 1 98.12 107 ILE A N 1
ATOM 739 C CA . ILE A 1 107 ? -6.441 40.188 16.141 1 98.12 107 ILE A CA 1
ATOM 740 C C . ILE A 1 107 ? -5.816 41.094 15.062 1 98.12 107 ILE A C 1
ATOM 742 O O . ILE A 1 107 ? -6.027 40.844 13.875 1 98.12 107 ILE A O 1
ATOM 746 N N . VAL A 1 108 ? -5.086 42.094 15.469 1 98 108 VAL A N 1
ATOM 747 C CA . VAL A 1 108 ? -4.254 42.844 14.547 1 98 108 VAL A CA 1
ATOM 748 C C . VAL A 1 108 ? -2.949 42.094 14.281 1 98 108 VAL A C 1
ATOM 750 O O . VAL A 1 108 ? -2.176 41.844 15.203 1 98 108 VAL A O 1
ATOM 753 N N . ILE A 1 109 ? -2.717 41.812 13.07 1 96.56 109 ILE A N 1
ATOM 754 C CA . ILE A 1 109 ? -1.528 41 12.75 1 96.56 109 ILE A CA 1
ATOM 755 C C . ILE A 1 109 ? -0.274 41.844 13.039 1 96.56 109 ILE A C 1
ATOM 757 O O . ILE A 1 109 ? -0.285 43.062 12.906 1 96.56 109 ILE A O 1
ATOM 761 N N . GLN A 1 110 ? 0.784 41.219 13.398 1 94.44 110 GLN A N 1
ATOM 762 C CA . GLN A 1 110 ? 1.997 41.906 13.836 1 94.44 110 GLN A CA 1
ATOM 763 C C . GLN A 1 110 ? 2.549 42.812 12.734 1 94.44 110 GLN A C 1
ATOM 765 O O . GLN A 1 110 ? 3.176 43.812 13.008 1 94.44 110 GLN A O 1
ATOM 770 N N . GLU A 1 111 ? 2.309 42.438 11.453 1 93.25 111 GLU A N 1
ATOM 771 C CA . GLU A 1 111 ? 2.791 43.188 10.312 1 93.25 111 GLU A CA 1
ATOM 772 C C . GLU A 1 111 ? 2.143 44.562 10.258 1 93.25 111 GLU A C 1
ATOM 774 O O . GLU A 1 111 ? 2.682 45.5 9.641 1 93.25 111 GLU A O 1
ATOM 779 N N . ASN A 1 112 ? 1.015 44.719 10.875 1 96.88 112 ASN A N 1
ATOM 780 C CA . ASN A 1 112 ? 0.258 45.969 10.82 1 96.88 112 ASN A CA 1
ATOM 781 C C . ASN A 1 112 ? 0.442 46.781 12.086 1 96.88 112 ASN A C 1
ATOM 783 O O . ASN A 1 112 ? -0.427 47.594 12.445 1 96.88 112 ASN A O 1
ATOM 787 N N . VAL A 1 113 ? 1.511 46.531 12.805 1 97.06 113 VAL A N 1
ATOM 788 C CA . VAL A 1 113 ? 1.73 47.219 14.078 1 97.06 113 VAL A CA 1
ATOM 789 C C . VAL A 1 113 ? 3.152 47.781 14.133 1 97.06 113 VAL A C 1
ATOM 791 O O . VAL A 1 113 ? 4.094 47.125 13.648 1 97.06 113 VAL A O 1
ATOM 794 N N . ARG A 1 114 ? 3.268 48.906 14.602 1 96.75 114 ARG A N 1
ATOM 795 C CA . ARG A 1 114 ? 4.566 49.5 14.906 1 96.75 114 ARG A CA 1
ATOM 796 C C . ARG A 1 114 ? 4.785 49.594 16.422 1 96.75 114 ARG A C 1
ATOM 798 O O . ARG A 1 114 ? 3.916 50.062 17.156 1 96.75 114 ARG A O 1
ATOM 805 N N . ASP A 1 115 ? 5.859 49.094 16.812 1 94.75 115 ASP A N 1
ATOM 806 C CA . ASP A 1 115 ? 6.23 49.219 18.219 1 94.75 115 ASP A CA 1
ATOM 807 C C . ASP A 1 115 ? 6.641 50.625 18.562 1 94.75 115 ASP A C 1
ATOM 809 O O . ASP A 1 115 ? 7.559 51.188 17.953 1 94.75 115 ASP A O 1
ATOM 813 N N . ARG A 1 116 ? 6.039 51.25 19.516 1 94.12 116 ARG A N 1
ATOM 814 C CA . ARG A 1 116 ? 6.328 52.625 19.922 1 94.12 116 ARG A CA 1
ATOM 815 C C . ARG A 1 116 ? 7.16 52.656 21.203 1 94.12 116 ARG A C 1
ATOM 817 O O . ARG A 1 116 ? 7.539 53.75 21.672 1 94.12 116 ARG A O 1
ATOM 824 N N . GLY A 1 117 ? 7.426 51.5 21.703 1 91.44 117 GLY A N 1
ATOM 825 C CA . GLY A 1 117 ? 8.195 51.438 22.922 1 91.44 117 GLY A CA 1
ATOM 826 C C . GLY A 1 117 ? 7.348 51.625 24.172 1 91.44 117 GLY A C 1
ATOM 827 O O . GLY A 1 117 ? 6.191 52.031 24.078 1 91.44 117 GLY A O 1
ATOM 828 N N . ASN A 1 118 ? 7.875 51.188 25.375 1 92.81 118 ASN A N 1
ATOM 829 C CA . ASN A 1 118 ? 7.266 51.344 26.688 1 92.81 118 ASN A CA 1
ATOM 830 C C . ASN A 1 118 ? 5.887 50.719 26.75 1 92.81 118 ASN A C 1
ATOM 832 O O . ASN A 1 118 ? 4.949 51.281 27.297 1 92.81 118 ASN A O 1
ATOM 836 N N . GLY A 1 119 ? 5.684 49.562 26.016 1 94.38 119 GLY A N 1
ATOM 837 C CA . GLY A 1 119 ? 4.445 48.812 26.078 1 94.38 119 GLY A CA 1
ATOM 838 C C . GLY A 1 119 ? 3.338 49.375 25.219 1 94.38 119 GLY A C 1
ATOM 839 O O . GLY A 1 119 ? 2.156 49.125 25.469 1 94.38 119 GLY A O 1
ATOM 840 N N . ARG A 1 120 ? 3.693 50.25 24.359 1 96.94 120 ARG A N 1
ATOM 841 C CA . ARG A 1 120 ? 2.701 50.875 23.484 1 96.94 120 ARG A CA 1
ATOM 842 C C . ARG A 1 120 ? 2.953 50.5 22.031 1 96.94 120 ARG A C 1
ATOM 844 O O . ARG A 1 120 ? 4.102 50.344 21.609 1 96.94 120 ARG A O 1
ATOM 851 N N . ILE A 1 121 ? 1.86 50.312 21.297 1 97.75 121 ILE A N 1
ATOM 852 C CA . ILE A 1 121 ? 1.952 49.969 19.875 1 97.75 121 ILE A CA 1
ATOM 853 C C . ILE A 1 121 ? 1.038 50.875 19.062 1 97.75 121 ILE A C 1
ATOM 855 O O . ILE A 1 121 ? 0.115 51.5 19.609 1 97.75 121 ILE A O 1
ATOM 859 N N . GLU A 1 122 ? 1.315 51.031 17.812 1 98.25 122 GLU A N 1
ATOM 860 C CA . GLU A 1 122 ? 0.486 51.75 16.859 1 98.25 122 GLU A CA 1
ATOM 861 C C . GLU A 1 122 ? -0.021 50.844 15.75 1 98.25 122 GLU A C 1
ATOM 863 O O . GLU A 1 122 ? 0.77 50.188 15.07 1 98.25 122 GLU A O 1
ATOM 868 N N . VAL A 1 123 ? -1.291 50.688 15.664 1 98.12 123 VAL A N 1
ATOM 869 C CA . VAL A 1 123 ? -1.91 49.938 14.578 1 98.12 123 VAL A CA 1
ATOM 870 C C . VAL A 1 123 ? -1.903 50.781 13.297 1 98.12 123 VAL A C 1
ATOM 872 O O . VAL A 1 123 ? -2.402 51.906 13.289 1 98.12 123 VAL A O 1
ATOM 875 N N . THR A 1 124 ? -1.413 50.219 12.203 1 98 124 THR A N 1
ATOM 876 C CA . THR A 1 124 ? -1.174 51.031 11 1 98 124 THR A CA 1
ATOM 877 C C . THR A 1 124 ? -2.248 50.75 9.953 1 98 124 THR A C 1
ATOM 879 O O . THR A 1 124 ? -2.387 51.5 8.984 1 98 124 THR A O 1
ATOM 882 N N . GLU A 1 125 ? -2.936 49.688 10.055 1 97.31 125 GLU A N 1
ATOM 883 C CA . GLU A 1 125 ? -4.043 49.344 9.172 1 97.31 125 GLU A CA 1
ATOM 884 C C . GLU A 1 125 ? -5.281 48.938 9.969 1 97.31 125 GLU A C 1
ATOM 886 O O . GLU A 1 125 ? -5.18 48.219 10.969 1 97.31 125 GLU A O 1
ATOM 891 N N . PRO A 1 126 ? -6.453 49.469 9.523 1 97.25 126 PRO A N 1
ATOM 892 C CA . PRO A 1 126 ? -7.668 49.062 10.234 1 97.25 126 PRO A CA 1
ATOM 893 C C . PRO A 1 126 ? -7.906 47.562 10.188 1 97.25 126 PRO A C 1
ATOM 895 O O . PRO A 1 126 ? -7.527 46.906 9.211 1 97.25 126 PRO A O 1
ATOM 898 N N . THR A 1 127 ? -8.422 47 11.227 1 97 127 THR A N 1
ATOM 899 C CA . THR A 1 127 ? -8.758 45.594 11.297 1 97 127 THR A CA 1
ATOM 900 C C . THR A 1 127 ? -10.227 45.406 11.688 1 97 127 THR A C 1
ATOM 902 O O . THR A 1 127 ? -10.68 45.969 12.688 1 97 127 THR A O 1
ATOM 905 N N . ALA A 1 128 ? -10.922 44.656 10.875 1 96.69 128 ALA A N 1
ATOM 906 C CA . ALA A 1 128 ? -12.352 44.438 11.102 1 96.69 128 ALA A CA 1
ATOM 907 C C . ALA A 1 128 ? -12.578 43.5 12.281 1 96.69 128 ALA A C 1
ATOM 909 O O . ALA A 1 128 ? -11.672 42.781 12.688 1 96.69 128 ALA A O 1
ATOM 910 N N . GLN A 1 129 ? -13.828 43.562 12.805 1 97.12 129 GLN A N 1
ATOM 911 C CA . GLN A 1 129 ? -14.219 42.656 13.883 1 97.12 129 GLN A CA 1
ATOM 912 C C . GLN A 1 129 ? -14.078 41.219 13.461 1 97.12 129 GLN A C 1
ATOM 914 O O . GLN A 1 129 ? -14.398 40.844 12.328 1 97.12 129 GLN A O 1
ATOM 919 N N . ALA A 1 130 ? -13.547 40.344 14.328 1 96.75 130 ALA A N 1
ATOM 920 C CA . ALA A 1 130 ? -13.453 38.875 14.195 1 96.75 130 ALA A CA 1
ATOM 921 C C . ALA A 1 130 ? -12.406 38.5 13.148 1 96.75 130 ALA A C 1
ATOM 923 O O . ALA A 1 130 ? -12.289 37.312 12.773 1 96.75 130 ALA A O 1
ATOM 924 N N . ARG A 1 131 ? -11.695 39.531 12.703 1 96.62 131 ARG A N 1
ATOM 925 C CA . ARG A 1 131 ? -10.633 39.219 11.75 1 96.62 131 ARG A CA 1
ATOM 926 C C . ARG A 1 131 ? -9.508 38.438 12.43 1 96.62 131 ARG A C 1
ATOM 928 O O . ARG A 1 131 ? -9.117 38.75 13.555 1 96.62 131 ARG A O 1
ATOM 935 N N . ASN A 1 132 ? -8.977 37.438 11.703 1 96.62 132 ASN A N 1
ATOM 936 C CA . ASN A 1 132 ? -7.836 36.625 12.133 1 96.62 132 ASN A CA 1
ATOM 937 C C . ASN A 1 132 ? -8.148 35.844 13.406 1 96.62 132 ASN A C 1
ATOM 939 O O . ASN A 1 132 ? -7.266 35.625 14.234 1 96.62 132 ASN A O 1
ATOM 943 N N . VAL A 1 133 ? -9.406 35.562 13.617 1 97.38 133 VAL A N 1
ATOM 944 C CA . VAL A 1 133 ? -9.859 34.75 14.719 1 97.38 133 VAL A CA 1
ATOM 945 C C . VAL A 1 133 ? -10.453 33.438 14.18 1 97.38 133 VAL A C 1
ATOM 947 O O . VAL A 1 133 ? -11.328 33.469 13.312 1 97.38 133 VAL A O 1
ATOM 950 N N . ARG A 1 134 ? -9.938 32.344 14.617 1 96.75 134 ARG A N 1
ATOM 951 C CA . ARG A 1 134 ? -10.578 31.047 14.383 1 96.75 134 ARG A CA 1
ATOM 952 C C . ARG A 1 134 ? -11.617 30.75 15.461 1 96.75 134 ARG A C 1
ATOM 954 O O . ARG A 1 134 ? -11.266 30.438 16.594 1 96.75 134 ARG A O 1
ATOM 961 N N . ARG A 1 135 ? -12.82 30.859 15.055 1 97.06 135 ARG A N 1
ATOM 962 C CA . ARG A 1 135 ? -13.898 30.703 16.031 1 97.06 135 ARG A CA 1
ATOM 963 C C . ARG A 1 135 ? -13.945 29.281 16.578 1 97.06 135 ARG A C 1
ATOM 965 O O . ARG A 1 135 ? -13.633 28.328 15.867 1 97.06 135 ARG A O 1
ATOM 972 N N . ARG A 1 136 ? -14.359 29.219 17.844 1 97.12 136 ARG A N 1
ATOM 973 C CA . ARG A 1 136 ? -14.625 27.906 18.422 1 97.12 136 ARG A CA 1
ATOM 974 C C . ARG A 1 136 ? -15.492 27.062 17.5 1 97.12 136 ARG A C 1
ATOM 976 O O . ARG A 1 136 ? -16.516 27.547 16.984 1 97.12 136 ARG A O 1
ATOM 983 N N . GLY A 1 137 ? -15.055 25.844 17.203 1 97.69 137 GLY A N 1
ATOM 984 C CA . GLY A 1 137 ? -15.836 24.922 16.391 1 97.69 137 GLY A CA 1
ATOM 985 C C . GLY A 1 137 ? -15.672 25.156 14.906 1 97.69 137 GLY A C 1
ATOM 986 O O . GLY A 1 137 ? -16.422 24.609 14.102 1 97.69 137 GLY A O 1
ATOM 987 N N . LEU A 1 138 ? -14.781 25.984 14.578 1 96.94 138 LEU A N 1
ATOM 988 C CA . LEU A 1 138 ? -14.539 26.266 13.164 1 96.94 138 LEU A CA 1
ATOM 989 C C . LEU A 1 138 ? -14.391 24.969 12.375 1 96.94 138 LEU A C 1
ATOM 991 O O . LEU A 1 138 ? -14.992 24.812 11.312 1 96.94 138 LEU A O 1
ATOM 995 N N . ASP A 1 139 ? -13.617 24.016 12.828 1 97.75 139 ASP A N 1
ATOM 996 C CA . ASP A 1 139 ? -13.359 22.766 12.133 1 97.75 139 ASP A CA 1
ATOM 997 C C . ASP A 1 139 ? -14.508 21.781 12.336 1 97.75 139 ASP A C 1
ATOM 999 O O . ASP A 1 139 ? -15.109 21.312 11.367 1 97.75 139 ASP A O 1
ATOM 1003 N N . PHE A 1 140 ? -14.734 21.484 13.586 1 98.31 140 PHE A N 1
ATOM 1004 C CA . PHE A 1 140 ? -15.844 20.594 13.875 1 98.31 140 PHE A CA 1
ATOM 1005 C C . PHE A 1 140 ? -16.344 20.781 15.305 1 98.31 140 PHE A C 1
ATOM 1007 O O . PHE A 1 140 ? -15.656 21.406 16.125 1 98.31 140 PHE A O 1
ATOM 1014 N N . GLY A 1 141 ? -17.609 20.312 15.562 1 98.44 141 GLY A N 1
ATOM 1015 C CA . GLY A 1 141 ? -18.188 20.344 16.891 1 98.44 141 GLY A CA 1
ATOM 1016 C C . GLY A 1 141 ? -18.281 18.969 17.531 1 98.44 141 GLY A C 1
ATOM 1017 O O . GLY A 1 141 ? -18.406 17.969 16.844 1 98.44 141 GLY A O 1
ATOM 1018 N N . GLU A 1 142 ? -18.234 19.016 18.891 1 98.38 142 GLU A N 1
ATOM 1019 C CA . GLU A 1 142 ? -18.469 17.766 19.609 1 98.38 142 GLU A CA 1
ATOM 1020 C C . GLU A 1 142 ? -19.75 17.078 19.156 1 98.38 142 GLU A C 1
ATOM 1022 O O . GLU A 1 142 ? -20.781 17.734 19.016 1 98.38 142 GLU A O 1
ATOM 1027 N N . GLY A 1 143 ? -19.656 15.781 18.844 1 98.62 143 GLY A N 1
ATOM 1028 C CA . GLY A 1 143 ? -20.828 15.031 18.422 1 98.62 143 GLY A CA 1
ATOM 1029 C C . GLY A 1 143 ? -20.938 14.898 16.906 1 98.62 143 GLY A C 1
ATOM 1030 O O . GLY A 1 143 ? -21.688 14.062 16.406 1 98.62 143 GLY A O 1
ATOM 1031 N N . ASP A 1 144 ? -20.172 15.695 16.156 1 98.62 144 ASP A N 1
ATOM 1032 C CA . ASP A 1 144 ? -20.188 15.586 14.703 1 98.62 144 ASP A CA 1
ATOM 1033 C C . ASP A 1 144 ? -19.625 14.242 14.242 1 98.62 144 ASP A C 1
ATOM 1035 O O . ASP A 1 144 ? -18.641 13.758 14.797 1 98.62 144 ASP A O 1
ATOM 1039 N N . VAL A 1 145 ? -20.234 13.602 13.234 1 98.75 145 VAL A N 1
ATOM 1040 C CA . VAL A 1 145 ? -19.609 12.469 12.547 1 98.75 145 VAL A CA 1
ATOM 1041 C C . VAL A 1 145 ? -18.516 12.977 11.617 1 98.75 145 VAL A C 1
ATOM 1043 O O . VAL A 1 145 ? -18.781 13.727 10.68 1 98.75 145 VAL A O 1
ATOM 1046 N N . LEU A 1 146 ? -17.266 12.617 11.859 1 98.75 146 LEU A N 1
ATOM 1047 C CA . LEU A 1 146 ? -16.125 13.164 11.141 1 98.75 146 LEU A CA 1
ATOM 1048 C C . LEU A 1 146 ? -15.68 12.227 10.023 1 98.75 146 LEU A C 1
ATOM 1050 O O . LEU A 1 146 ? -15.281 12.68 8.953 1 98.75 146 LEU A O 1
ATOM 1054 N N . LEU A 1 147 ? -15.641 10.945 10.273 1 98.75 147 LEU A N 1
ATOM 1055 C CA . LEU A 1 147 ? -15.281 9.906 9.312 1 98.75 147 LEU A CA 1
ATOM 1056 C C . LEU A 1 147 ? -16.328 8.797 9.289 1 98.75 147 LEU A C 1
ATOM 1058 O O . LEU A 1 147 ? -16.797 8.359 10.336 1 98.75 147 LEU A O 1
ATOM 1062 N N . GLU A 1 148 ? -16.656 8.359 8.141 1 98.44 148 GLU A N 1
ATOM 1063 C CA . GLU A 1 148 ? -17.688 7.344 7.984 1 98.44 148 GLU A CA 1
ATOM 1064 C C . GLU A 1 148 ? -17.109 5.938 8.102 1 98.44 148 GLU A C 1
ATOM 1066 O O . GLU A 1 148 ? -15.914 5.73 7.863 1 98.44 148 GLU A O 1
ATOM 1071 N N . LYS A 1 149 ? -18.016 5.047 8.5 1 98.25 149 LYS A N 1
ATOM 1072 C CA . LYS A 1 149 ? -17.688 3.629 8.406 1 98.25 149 LYS A CA 1
ATOM 1073 C C . LYS A 1 149 ? -17.203 3.273 7 1 98.25 149 LYS A C 1
ATOM 1075 O O . LYS A 1 149 ? -17.766 3.74 6.008 1 98.25 149 LYS A O 1
ATOM 1080 N N . GLY A 1 150 ? -16.109 2.389 6.93 1 98.06 150 GLY A N 1
ATOM 1081 C CA . GLY A 1 150 ? -15.617 1.944 5.637 1 98.06 150 GLY A CA 1
ATOM 1082 C C . GLY A 1 150 ? -14.469 2.781 5.117 1 98.06 150 GLY A C 1
ATOM 1083 O O . GLY A 1 150 ? -13.797 2.395 4.156 1 98.06 150 GLY A O 1
ATOM 1084 N N . ARG A 1 151 ? -14.148 3.91 5.812 1 97.75 151 ARG A N 1
ATOM 1085 C CA . ARG A 1 151 ? -13.047 4.785 5.414 1 97.75 151 ARG A CA 1
ATOM 1086 C C . ARG A 1 151 ? -11.703 4.105 5.645 1 97.75 151 ARG A C 1
ATOM 1088 O O . ARG A 1 151 ? -11.445 3.584 6.73 1 97.75 151 ARG A O 1
ATOM 1095 N N . VAL A 1 152 ? -10.883 4.004 4.605 1 97.94 152 VAL A N 1
ATOM 1096 C CA . VAL A 1 152 ? -9.484 3.637 4.801 1 97.94 152 VAL A CA 1
ATOM 1097 C C . VAL A 1 152 ? -8.727 4.797 5.441 1 97.94 152 VAL A C 1
ATOM 1099 O O . VAL A 1 152 ? -8.812 5.938 4.977 1 97.94 152 VAL A O 1
ATOM 1102 N N . LEU A 1 153 ? -7.973 4.535 6.434 1 98.56 153 LEU A N 1
ATOM 1103 C CA . LEU A 1 153 ? -7.375 5.59 7.246 1 98.56 153 LEU A CA 1
ATOM 1104 C C . LEU A 1 153 ? -6.035 6.031 6.668 1 98.56 153 LEU A C 1
ATOM 1106 O O . LEU A 1 153 ? -5.047 5.301 6.762 1 98.56 153 LEU A O 1
ATOM 1110 N N . ASP A 1 154 ? -6.043 7.176 6.059 1 98.06 154 ASP A N 1
ATOM 1111 C CA . ASP A 1 154 ? -4.832 7.82 5.559 1 98.06 154 ASP A CA 1
ATOM 1112 C C . ASP A 1 154 ? -4.348 8.898 6.523 1 98.06 154 ASP A C 1
ATOM 1114 O O . ASP A 1 154 ? -4.836 8.992 7.652 1 98.06 154 ASP A O 1
ATOM 1118 N N . ALA A 1 155 ? -3.381 9.641 6.137 1 98.44 155 ALA A N 1
ATOM 1119 C CA . ALA A 1 155 ? -2.732 10.633 6.992 1 98.44 155 ALA A CA 1
ATOM 1120 C C . ALA A 1 155 ? -3.742 11.656 7.508 1 98.44 155 ALA A C 1
ATOM 1122 O O . ALA A 1 155 ? -3.785 11.953 8.703 1 98.44 155 ALA A O 1
ATOM 1123 N N . ALA A 1 156 ? -4.555 12.172 6.621 1 98.38 156 ALA A N 1
ATOM 1124 C CA . ALA A 1 156 ? -5.539 13.18 6.996 1 98.38 156 ALA A CA 1
ATOM 1125 C C . ALA A 1 156 ? -6.57 12.609 7.965 1 98.38 156 ALA A C 1
ATOM 1127 O O . ALA A 1 156 ? -6.91 13.242 8.969 1 98.38 156 ALA A O 1
ATOM 1128 N N . ALA A 1 157 ? -7.023 11.422 7.68 1 98.75 157 ALA A N 1
ATOM 1129 C CA . ALA A 1 157 ? -8.031 10.773 8.523 1 98.75 157 ALA A CA 1
ATOM 1130 C C . ALA A 1 157 ? -7.488 10.523 9.93 1 98.75 157 ALA A C 1
ATOM 1132 O O . ALA A 1 157 ? -8.188 10.766 10.914 1 98.75 157 ALA A O 1
ATOM 1133 N N . LEU A 1 158 ? -6.293 10.062 10.008 1 98.81 158 LEU A N 1
ATOM 1134 C CA . LEU A 1 158 ? -5.707 9.75 11.305 1 98.81 158 LEU A CA 1
ATOM 1135 C C . LEU A 1 158 ? -5.469 11.023 12.117 1 98.81 158 LEU A C 1
ATOM 1137 O O . LEU A 1 158 ? -5.715 11.055 13.32 1 98.81 158 LEU A O 1
ATOM 1141 N N . SER A 1 159 ? -4.965 12.055 11.453 1 98.69 159 SER A N 1
ATOM 1142 C CA . SER A 1 159 ? -4.801 13.336 12.133 1 98.69 159 SER A CA 1
ATOM 1143 C C . SER A 1 159 ? -6.137 13.859 12.648 1 98.69 159 SER A C 1
ATOM 1145 O O . SER A 1 159 ? -6.211 14.398 13.758 1 98.69 159 SER A O 1
ATOM 1147 N N . LEU A 1 160 ? -7.129 13.711 11.836 1 98.81 160 LEU A N 1
ATOM 1148 C CA . LEU A 1 160 ? -8.461 14.172 12.227 1 98.81 160 LEU A CA 1
ATOM 1149 C C . LEU A 1 160 ? -8.977 13.391 13.422 1 98.81 160 LEU A C 1
ATOM 1151 O O . LEU A 1 160 ? -9.508 13.977 14.375 1 98.81 160 LEU A O 1
ATOM 1155 N N . ALA A 1 161 ? -8.828 12.062 13.391 1 98.94 161 ALA A N 1
ATOM 1156 C CA . ALA A 1 161 ? -9.242 11.234 14.516 1 98.94 161 ALA A CA 1
ATOM 1157 C C . ALA A 1 161 ? -8.508 11.633 15.797 1 98.94 161 ALA A C 1
ATOM 1159 O O . ALA A 1 161 ? -9.117 11.703 16.875 1 98.94 161 ALA A O 1
ATOM 1160 N N . ALA A 1 162 ? -7.223 11.898 15.656 1 98.81 162 ALA A N 1
ATOM 1161 C CA . ALA A 1 162 ? -6.449 12.383 16.797 1 98.81 162 ALA A CA 1
ATOM 1162 C C . ALA A 1 162 ? -7.004 13.703 17.312 1 98.81 162 ALA A C 1
ATOM 1164 O O . ALA A 1 162 ? -7.27 13.844 18.516 1 98.81 162 ALA A O 1
ATOM 1165 N N . SER A 1 163 ? -7.191 14.633 16.391 1 98.44 163 SER A N 1
ATOM 1166 C CA . SER A 1 163 ? -7.711 15.945 16.75 1 98.44 163 SER A CA 1
ATOM 1167 C C . SER A 1 163 ? -9.07 15.844 17.438 1 98.44 163 SER A C 1
ATOM 1169 O O . SER A 1 163 ? -9.422 16.688 18.25 1 98.44 163 SER A O 1
ATOM 1171 N N . ALA A 1 164 ? -9.805 14.797 17.125 1 98.75 164 ALA A N 1
ATOM 1172 C CA . ALA A 1 164 ? -11.117 14.547 17.703 1 98.75 164 ALA A CA 1
ATOM 1173 C C . ALA A 1 164 ? -11 13.859 19.062 1 98.75 164 ALA A C 1
ATOM 1175 O O . ALA A 1 164 ? -12.008 13.508 19.688 1 98.75 164 ALA A O 1
ATOM 1176 N N . ASN A 1 165 ? -9.812 13.617 19.484 1 98.81 165 ASN A N 1
ATOM 1177 C CA . ASN A 1 165 ? -9.453 13.148 20.812 1 98.81 165 ASN A CA 1
ATOM 1178 C C . ASN A 1 165 ? -9.625 11.641 20.938 1 98.81 165 ASN A C 1
ATOM 1180 O O . ASN A 1 165 ? -9.922 11.141 22.031 1 98.81 165 ASN A O 1
ATOM 1184 N N . HIS A 1 166 ? -9.492 10.875 19.859 1 98.88 166 HIS A N 1
ATOM 1185 C CA . HIS A 1 166 ? -9.547 9.422 19.891 1 98.88 166 HIS A CA 1
ATOM 1186 C C . HIS A 1 166 ? -8.156 8.82 20.062 1 98.88 166 HIS A C 1
ATOM 1188 O O . HIS A 1 166 ? -7.312 8.93 19.172 1 98.88 166 HIS A O 1
ATOM 1194 N N . PRO A 1 167 ? -7.875 8.164 21.172 1 98.75 167 PRO A N 1
ATOM 1195 C CA . PRO A 1 167 ? -6.582 7.48 21.312 1 98.75 167 PRO A CA 1
ATOM 1196 C C . PRO A 1 167 ? -6.566 6.105 20.641 1 98.75 167 PRO A C 1
ATOM 1198 O O . PRO A 1 167 ? -5.5 5.508 20.469 1 98.75 167 PRO A O 1
ATOM 1201 N N . ALA A 1 168 ? -7.738 5.625 20.328 1 98.81 168 ALA A N 1
ATOM 1202 C CA . ALA A 1 168 ? -7.934 4.336 19.672 1 98.81 168 ALA A CA 1
ATOM 1203 C C . ALA A 1 168 ? -9.117 4.387 18.703 1 98.81 168 ALA A C 1
ATOM 1205 O O . ALA A 1 168 ? -9.969 5.273 18.812 1 98.81 168 ALA A O 1
ATOM 1206 N N . LEU A 1 169 ? -9.117 3.523 17.75 1 98.88 169 LEU A N 1
ATOM 1207 C CA . LEU A 1 169 ? -10.203 3.42 16.781 1 98.88 169 LEU A CA 1
ATOM 1208 C C . LEU A 1 169 ? -10.68 1.979 16.656 1 98.88 169 LEU A C 1
ATOM 1210 O O . LEU A 1 169 ? -9.922 1.041 16.891 1 98.88 169 LEU A O 1
ATOM 1214 N N . ASN A 1 170 ? -11.969 1.853 16.375 1 98.88 170 ASN A N 1
ATOM 1215 C CA . ASN A 1 170 ? -12.516 0.557 15.977 1 98.88 170 ASN A CA 1
ATOM 1216 C C . ASN A 1 170 ? -12.406 0.332 14.469 1 98.88 170 ASN A C 1
ATOM 1218 O O . ASN A 1 170 ? -13.055 1.023 13.688 1 98.88 170 ASN A O 1
ATOM 1222 N N . VAL A 1 171 ? -11.531 -0.634 14.086 1 98.94 171 VAL A N 1
ATOM 1223 C CA . VAL A 1 171 ? -11.273 -0.895 12.672 1 98.94 171 VAL A CA 1
ATOM 1224 C C . VAL A 1 171 ? -11.641 -2.34 12.336 1 98.94 171 VAL A C 1
ATOM 1226 O O . VAL A 1 171 ? -11.711 -3.189 13.227 1 98.94 171 VAL A O 1
ATOM 1229 N N . VAL A 1 172 ? -11.906 -2.621 11.094 1 98.88 172 VAL A N 1
ATOM 1230 C CA . VAL A 1 172 ? -12.227 -3.969 10.641 1 98.88 172 VAL A CA 1
ATOM 1231 C C . VAL A 1 172 ? -11.039 -4.895 10.883 1 98.88 172 VAL A C 1
ATOM 1233 O O . VAL A 1 172 ? -9.906 -4.562 10.523 1 98.88 172 VAL A O 1
ATOM 1236 N N . ARG A 1 173 ? -11.328 -5.988 11.555 1 98.5 173 ARG A N 1
ATOM 1237 C CA . ARG A 1 173 ? -10.258 -6.957 11.758 1 98.5 173 ARG A CA 1
ATOM 1238 C C . ARG A 1 173 ? -9.641 -7.383 10.43 1 98.5 173 ARG A C 1
ATOM 1240 O O . ARG A 1 173 ? -10.352 -7.547 9.438 1 98.5 173 ARG A O 1
ATOM 1247 N N . ARG A 1 174 ? -8.32 -7.562 10.375 1 98.69 174 ARG A N 1
ATOM 1248 C CA . ARG A 1 174 ? -7.672 -8.055 9.164 1 98.69 174 ARG A CA 1
ATOM 1249 C C . ARG A 1 174 ? -8.047 -9.508 8.891 1 98.69 174 ARG A C 1
ATOM 1251 O O . ARG A 1 174 ? -7.934 -10.359 9.773 1 98.69 174 ARG A O 1
ATOM 1258 N N . PRO A 1 175 ? -8.516 -9.812 7.668 1 98.81 175 PRO A N 1
ATOM 1259 C CA . PRO A 1 175 ? -8.758 -11.227 7.359 1 98.81 175 PRO A CA 1
ATOM 1260 C C . PRO A 1 175 ? -7.496 -12.078 7.469 1 98.81 175 PRO A C 1
ATOM 1262 O O . PRO A 1 175 ? -6.398 -11.609 7.16 1 98.81 175 PRO A O 1
ATOM 1265 N N . LEU A 1 176 ? -7.695 -13.258 7.973 1 98.88 176 LEU A N 1
ATOM 1266 C CA . LEU A 1 176 ? -6.605 -14.219 8.078 1 98.88 176 LEU A CA 1
ATOM 1267 C C . LEU A 1 176 ? -6.734 -15.312 7.023 1 98.88 176 LEU A C 1
ATOM 1269 O O . LEU A 1 176 ? -7.762 -15.992 6.953 1 98.88 176 LEU A O 1
ATOM 1273 N N . VAL A 1 177 ? -5.754 -15.445 6.16 1 98.94 177 VAL A N 1
ATOM 1274 C CA . VAL A 1 177 ? -5.703 -16.516 5.172 1 98.94 177 VAL A CA 1
ATOM 1275 C C . VAL A 1 177 ? -4.648 -17.547 5.578 1 98.94 177 VAL A C 1
ATOM 1277 O O . VAL A 1 177 ? -3.48 -17.203 5.781 1 98.94 177 VAL A O 1
ATOM 1280 N N . ALA A 1 178 ? -5.059 -18.781 5.785 1 98.94 178 ALA A N 1
ATOM 1281 C CA . ALA A 1 178 ? -4.141 -19.891 6.012 1 98.94 178 ALA A CA 1
ATOM 1282 C C . ALA A 1 178 ? -3.742 -20.547 4.695 1 98.94 178 ALA A C 1
ATOM 1284 O O . ALA A 1 178 ? -4.602 -20.875 3.869 1 98.94 178 ALA A O 1
ATOM 1285 N N . ILE A 1 179 ? -2.48 -20.734 4.512 1 98.81 179 ILE A N 1
ATOM 1286 C CA . ILE A 1 179 ? -1.95 -21.266 3.262 1 98.81 179 ILE A CA 1
ATOM 1287 C C . ILE A 1 179 ? -1.323 -22.625 3.506 1 98.81 179 ILE A C 1
ATOM 1289 O O . ILE A 1 179 ? -0.473 -22.781 4.387 1 98.81 179 ILE A O 1
ATOM 1293 N N . ILE A 1 180 ? -1.763 -23.609 2.762 1 98.12 180 ILE A N 1
ATOM 1294 C CA . ILE A 1 180 ? -1.271 -24.969 2.855 1 98.12 180 ILE A CA 1
ATOM 1295 C C . ILE A 1 180 ? -0.76 -25.438 1.492 1 98.12 180 ILE A C 1
ATOM 1297 O O . ILE A 1 180 ? -1.523 -25.5 0.526 1 98.12 180 ILE A O 1
ATOM 1301 N N . ALA A 1 181 ? 0.473 -25.688 1.412 1 96.38 181 ALA A N 1
ATOM 1302 C CA . ALA A 1 181 ? 1.022 -26.312 0.217 1 96.38 181 ALA A CA 1
ATOM 1303 C C . ALA A 1 181 ? 1.027 -27.844 0.355 1 96.38 181 ALA A C 1
ATOM 1305 O O . ALA A 1 181 ? 1.126 -28.375 1.465 1 96.38 181 ALA A O 1
ATOM 1306 N N . THR A 1 182 ? 0.806 -28.5 -0.749 1 93.12 182 THR A N 1
ATOM 1307 C CA . THR A 1 182 ? 0.907 -29.953 -0.748 1 93.12 182 THR A CA 1
ATOM 1308 C C . THR A 1 182 ? 1.76 -30.438 -1.918 1 93.12 182 THR A C 1
ATOM 1310 O O . THR A 1 182 ? 1.71 -29.859 -3.008 1 93.12 182 THR A O 1
ATOM 1313 N N . GLY A 1 183 ? 2.492 -31.453 -1.622 1 91 183 GLY A N 1
ATOM 1314 C CA . GLY A 1 183 ? 3.328 -32.062 -2.646 1 91 183 GLY A CA 1
ATOM 1315 C C . GLY A 1 183 ? 4.555 -32.75 -2.082 1 91 183 GLY A C 1
ATOM 1316 O O . GLY A 1 183 ? 5.359 -32.125 -1.386 1 91 183 GLY A O 1
ATOM 1317 N N . ASP A 1 184 ? 4.727 -34 -2.453 1 90.69 184 ASP A N 1
ATOM 1318 C CA . ASP A 1 184 ? 5.879 -34.75 -1.985 1 90.69 184 ASP A CA 1
ATOM 1319 C C . ASP A 1 184 ? 7.172 -34.25 -2.619 1 90.69 184 ASP A C 1
ATOM 1321 O O . ASP A 1 184 ? 8.266 -34.531 -2.119 1 90.69 184 ASP A O 1
ATOM 1325 N N . GLU A 1 185 ? 7 -33.531 -3.73 1 93.5 185 GLU A N 1
ATOM 1326 C CA . GLU A 1 185 ? 8.156 -33.031 -4.461 1 93.5 185 GLU A CA 1
ATOM 1327 C C . GLU A 1 185 ? 8.672 -31.734 -3.84 1 93.5 185 GLU A C 1
ATOM 1329 O O . GLU A 1 185 ? 9.781 -31.297 -4.145 1 93.5 185 GLU A O 1
ATOM 1334 N N . LEU A 1 186 ? 7.945 -31.094 -2.967 1 95.88 186 LEU A N 1
ATOM 1335 C CA . LEU A 1 186 ? 8.188 -29.719 -2.557 1 95.88 186 LEU A CA 1
ATOM 1336 C C . LEU A 1 186 ? 9.109 -29.672 -1.345 1 95.88 186 LEU A C 1
ATOM 1338 O O . LEU A 1 186 ? 8.961 -30.453 -0.409 1 95.88 186 LEU A O 1
ATOM 1342 N N . LEU A 1 187 ? 10.039 -28.781 -1.392 1 97.06 187 LEU A N 1
ATOM 1343 C CA . LEU A 1 187 ? 10.859 -28.375 -0.259 1 97.06 187 LEU A CA 1
ATOM 1344 C C . LEU A 1 187 ? 10.859 -26.859 -0.104 1 97.06 187 LEU A C 1
ATOM 1346 O O . LEU A 1 187 ? 10.633 -26.141 -1.074 1 97.06 187 LEU A O 1
ATOM 1350 N N . PRO A 1 188 ? 11.031 -26.359 1.134 1 97.81 188 PRO A N 1
ATOM 1351 C CA . PRO A 1 188 ? 11.109 -24.906 1.301 1 97.81 188 PRO A CA 1
ATOM 1352 C C . PRO A 1 188 ? 12.375 -24.312 0.692 1 97.81 188 PRO A C 1
ATOM 1354 O O . PRO A 1 188 ? 13.367 -25.016 0.496 1 97.81 188 PRO A O 1
ATOM 1357 N N . PRO A 1 189 ? 12.336 -23.016 0.39 1 98.5 189 PRO A N 1
ATOM 1358 C CA . PRO A 1 189 ? 13.547 -22.359 -0.093 1 98.5 189 PRO A CA 1
ATOM 1359 C C . PRO A 1 189 ? 14.727 -22.516 0.87 1 98.5 189 PRO A C 1
ATOM 1361 O O . PRO A 1 189 ? 14.539 -22.469 2.088 1 98.5 189 PRO A O 1
ATOM 1364 N N . GLY A 1 190 ? 15.898 -22.578 0.323 1 98.25 190 GLY A N 1
ATOM 1365 C CA . GLY A 1 190 ? 17.109 -22.781 1.109 1 98.25 190 GLY A CA 1
ATOM 1366 C C . GLY A 1 190 ? 17.469 -24.234 1.297 1 98.25 190 GLY A C 1
ATOM 1367 O O . GLY A 1 190 ? 18.438 -24.562 1.97 1 98.25 190 GLY A O 1
ATOM 1368 N N . SER A 1 191 ? 16.734 -25.156 0.637 1 97.5 191 SER A N 1
ATOM 1369 C CA . SER A 1 191 ? 16.922 -26.594 0.808 1 97.5 191 SER A CA 1
ATOM 1370 C C . SER A 1 191 ? 17.891 -27.156 -0.222 1 97.5 191 SER A C 1
ATOM 1372 O O . SER A 1 191 ? 18.031 -26.609 -1.317 1 97.5 191 SER A O 1
ATOM 1374 N N . ALA A 1 192 ? 18.562 -28.266 0.178 1 96.38 192 ALA A N 1
ATOM 1375 C CA . ALA A 1 192 ? 19.266 -29.109 -0.782 1 96.38 192 ALA A CA 1
ATOM 1376 C C . ALA A 1 192 ? 18.297 -30.062 -1.475 1 96.38 192 ALA A C 1
ATOM 1378 O O . ALA A 1 192 ? 17.625 -30.859 -0.816 1 96.38 192 ALA A O 1
ATOM 1379 N N . LEU A 1 193 ? 18.297 -30 -2.758 1 94.25 193 LEU A N 1
ATOM 1380 C CA . LEU A 1 193 ? 17.266 -30.719 -3.494 1 94.25 193 LEU A CA 1
ATOM 1381 C C . LEU A 1 193 ? 17.75 -32.125 -3.893 1 94.25 193 LEU A C 1
ATOM 1383 O O . LEU A 1 193 ? 18.922 -32.281 -4.262 1 94.25 193 LEU A O 1
ATOM 1387 N N . GLY A 1 194 ? 16.844 -33.062 -3.738 1 91.56 194 GLY A N 1
ATOM 1388 C CA . GLY A 1 194 ? 17.031 -34.375 -4.367 1 91.56 194 GLY A CA 1
ATOM 1389 C C . GLY A 1 194 ? 16.688 -34.375 -5.844 1 91.56 194 GLY A C 1
ATOM 1390 O O . GLY A 1 194 ? 16.328 -33.344 -6.406 1 91.56 194 GLY A O 1
ATOM 1391 N N . PRO A 1 195 ? 16.797 -35.531 -6.492 1 91.19 195 PRO A N 1
ATOM 1392 C CA . PRO A 1 195 ? 16.641 -35.625 -7.945 1 91.19 195 PRO A CA 1
ATOM 1393 C C . PRO A 1 195 ? 15.211 -35.375 -8.406 1 91.19 195 PRO A C 1
ATOM 1395 O O . PRO A 1 195 ? 14.977 -35.094 -9.578 1 91.19 195 PRO A O 1
ATOM 1398 N N . ASP A 1 196 ? 14.281 -35.531 -7.453 1 92.31 196 ASP A N 1
ATOM 1399 C CA . ASP A 1 196 ? 12.875 -35.438 -7.859 1 92.31 196 ASP A CA 1
ATOM 1400 C C . ASP A 1 196 ? 12.188 -34.25 -7.191 1 92.31 196 ASP A C 1
ATOM 1402 O O . ASP A 1 196 ? 10.953 -34.188 -7.156 1 92.31 196 ASP A O 1
ATOM 1406 N N . GLN A 1 197 ? 12.992 -33.375 -6.582 1 93.62 197 GLN A N 1
ATOM 1407 C CA . GLN A 1 197 ? 12.391 -32.344 -5.738 1 93.62 197 GLN A CA 1
ATOM 1408 C C . GLN A 1 197 ? 12.484 -30.969 -6.398 1 93.62 197 GLN A C 1
ATOM 1410 O O . GLN A 1 197 ? 13.352 -30.75 -7.25 1 93.62 197 GLN A O 1
ATOM 1415 N N . ILE A 1 198 ? 11.555 -30.125 -6.09 1 95.06 198 ILE A N 1
ATOM 1416 C CA . ILE A 1 198 ? 11.547 -28.719 -6.484 1 95.06 198 ILE A CA 1
ATOM 1417 C C . ILE A 1 198 ? 11.273 -27.844 -5.266 1 95.06 198 ILE A C 1
ATOM 1419 O O . ILE A 1 198 ? 10.984 -28.344 -4.18 1 95.06 198 ILE A O 1
ATOM 1423 N N . ILE A 1 199 ? 11.469 -26.547 -5.434 1 97.31 199 ILE A N 1
ATOM 1424 C CA . ILE A 1 199 ? 11.305 -25.594 -4.34 1 97.31 199 ILE A CA 1
ATOM 1425 C C . ILE A 1 199 ? 9.867 -25.078 -4.312 1 97.31 199 ILE A C 1
ATOM 1427 O O . ILE A 1 199 ? 9.305 -24.734 -5.355 1 97.31 199 ILE A O 1
ATOM 1431 N N . SER A 1 200 ? 9.219 -25.109 -3.131 1 96.69 200 SER A N 1
ATOM 1432 C CA . SER A 1 200 ? 7.906 -24.516 -2.922 1 96.69 200 SER A CA 1
ATOM 1433 C C . SER A 1 200 ? 7.969 -23 -3.047 1 96.69 200 SER A C 1
ATOM 1435 O O . SER A 1 200 ? 8.664 -22.328 -2.277 1 96.69 200 SER A O 1
ATOM 1437 N N . SER A 1 201 ? 7.258 -22.453 -4.043 1 97.88 201 SER A N 1
ATOM 1438 C CA . SER A 1 201 ? 7.375 -21.016 -4.312 1 97.88 201 SER A CA 1
ATOM 1439 C C . SER A 1 201 ? 6.031 -20.312 -4.152 1 97.88 201 SER A C 1
ATOM 1441 O O . SER A 1 201 ? 5.98 -19.141 -3.758 1 97.88 201 SER A O 1
ATOM 1443 N N . ASN A 1 202 ? 4.914 -20.984 -4.371 1 97.81 202 ASN A N 1
ATOM 1444 C CA . ASN A 1 202 ? 3.596 -20.375 -4.512 1 97.81 202 ASN A CA 1
ATOM 1445 C C . ASN A 1 202 ? 3.166 -19.672 -3.227 1 97.81 202 ASN A C 1
ATOM 1447 O O . ASN A 1 202 ? 2.551 -18.609 -3.277 1 97.81 202 ASN A O 1
ATOM 1451 N N . ALA A 1 203 ? 3.494 -20.297 -2.076 1 98.44 203 ALA A N 1
ATOM 1452 C CA . ALA A 1 203 ? 3.021 -19.766 -0.795 1 98.44 203 ALA A CA 1
ATOM 1453 C C . ALA A 1 203 ? 3.484 -18.328 -0.581 1 98.44 203 ALA A C 1
ATOM 1455 O O . ALA A 1 203 ? 2.754 -17.516 -0.014 1 98.44 203 ALA A O 1
ATOM 1456 N N . TYR A 1 204 ? 4.664 -17.984 -1.064 1 98.62 204 TYR A N 1
ATOM 1457 C CA . TYR A 1 204 ? 5.242 -16.672 -0.851 1 98.62 204 TYR A CA 1
ATOM 1458 C C . TYR A 1 204 ? 4.52 -15.617 -1.683 1 98.62 204 TYR A C 1
ATOM 1460 O O . TYR A 1 204 ? 4.234 -14.516 -1.196 1 98.62 204 TYR A O 1
ATOM 1468 N N . GLY A 1 205 ? 4.211 -15.938 -2.938 1 98.56 205 GLY A N 1
ATOM 1469 C CA . GLY A 1 205 ? 3.439 -15.039 -3.775 1 98.56 205 GLY A CA 1
ATOM 1470 C C . GLY A 1 205 ? 2.012 -14.852 -3.297 1 98.56 205 GLY A C 1
ATOM 1471 O O . GLY A 1 205 ? 1.491 -13.734 -3.295 1 98.56 205 GLY A O 1
ATOM 1472 N N . VAL A 1 206 ? 1.417 -15.93 -2.893 1 98.75 206 VAL A N 1
ATOM 1473 C CA . VAL A 1 206 ? 0.04 -15.891 -2.412 1 98.75 206 VAL A CA 1
ATOM 1474 C C . VAL A 1 206 ? -0.042 -15.039 -1.147 1 98.75 206 VAL A C 1
ATOM 1476 O O . VAL A 1 206 ? -0.943 -14.211 -1.008 1 98.75 206 VAL A O 1
ATOM 1479 N N . ALA A 1 207 ? 0.906 -15.258 -0.234 1 98.81 207 ALA A N 1
ATOM 1480 C CA . ALA A 1 207 ? 0.96 -14.445 0.983 1 98.81 207 ALA A CA 1
ATOM 1481 C C . ALA A 1 207 ? 1.112 -12.969 0.654 1 98.81 207 ALA A C 1
ATOM 1483 O O . ALA A 1 207 ? 0.433 -12.117 1.241 1 98.81 207 ALA A O 1
ATOM 1484 N N . ALA A 1 208 ? 1.98 -12.68 -0.268 1 98.62 208 ALA A N 1
ATOM 1485 C CA . ALA A 1 208 ? 2.209 -11.297 -0.663 1 98.62 208 ALA A CA 1
ATOM 1486 C C . ALA A 1 208 ? 0.949 -10.68 -1.268 1 98.62 208 ALA A C 1
ATOM 1488 O O . ALA A 1 208 ? 0.622 -9.523 -0.995 1 98.62 208 ALA A O 1
ATOM 1489 N N . ALA A 1 209 ? 0.259 -11.43 -2.127 1 98.19 209 ALA A N 1
ATOM 1490 C CA . ALA A 1 209 ? -1.001 -10.969 -2.705 1 98.19 209 ALA A CA 1
ATOM 1491 C C . ALA A 1 209 ? -2.021 -10.656 -1.614 1 98.19 209 ALA A C 1
ATOM 1493 O O . ALA A 1 209 ? -2.695 -9.625 -1.665 1 98.19 209 ALA A O 1
ATOM 1494 N N . ALA A 1 210 ? -2.104 -11.516 -0.628 1 98.69 210 ALA A N 1
ATOM 1495 C CA . ALA A 1 210 ? -3.016 -11.312 0.494 1 98.69 210 ALA A CA 1
ATOM 1496 C C . ALA A 1 210 ? -2.664 -10.039 1.264 1 98.69 210 ALA A C 1
ATOM 1498 O O . ALA A 1 210 ? -3.539 -9.219 1.554 1 98.69 210 ALA A O 1
ATOM 1499 N N . GLN A 1 211 ? -1.413 -9.891 1.508 1 98.31 211 GLN A N 1
ATOM 1500 C CA . GLN A 1 211 ? -0.939 -8.766 2.305 1 98.31 211 GLN A CA 1
ATOM 1501 C C . GLN A 1 211 ? -1.146 -7.445 1.569 1 98.31 211 GLN A C 1
ATOM 1503 O O . GLN A 1 211 ? -1.363 -6.406 2.197 1 98.31 211 GLN A O 1
ATOM 1508 N N . SER A 1 212 ? -1.146 -7.488 0.273 1 97.31 212 SER A N 1
ATOM 1509 C CA . SER A 1 212 ? -1.291 -6.285 -0.536 1 97.31 212 SER A CA 1
ATOM 1510 C C . SER A 1 212 ? -2.666 -5.652 -0.346 1 97.31 212 SER A C 1
ATOM 1512 O O . SER A 1 212 ? -2.863 -4.477 -0.659 1 97.31 212 SER A O 1
ATOM 1514 N N . VAL A 1 213 ? -3.637 -6.406 0.195 1 97.62 213 VAL A N 1
ATOM 1515 C CA . VAL A 1 213 ? -4.969 -5.852 0.423 1 97.62 213 VAL A CA 1
ATOM 1516 C C . VAL A 1 213 ? -5.277 -5.848 1.919 1 97.62 213 VAL A C 1
ATOM 1518 O O . VAL A 1 213 ? -6.441 -5.812 2.318 1 97.62 213 VAL A O 1
ATOM 1521 N N . GLY A 1 214 ? -4.246 -5.953 2.732 1 97.44 214 GLY A N 1
ATOM 1522 C CA . GLY A 1 214 ? -4.375 -5.703 4.16 1 97.44 214 GLY A CA 1
ATOM 1523 C C . GLY A 1 214 ? -4.66 -6.961 4.961 1 97.44 214 GLY A C 1
ATOM 1524 O O . GLY A 1 214 ? -4.91 -6.895 6.164 1 97.44 214 GLY A O 1
ATOM 1525 N N . ALA A 1 215 ? -4.645 -8.141 4.363 1 98.62 215 ALA A N 1
ATOM 1526 C CA . ALA A 1 215 ? -4.895 -9.398 5.066 1 98.62 215 ALA A CA 1
ATOM 1527 C C . ALA A 1 215 ? -3.629 -9.914 5.742 1 98.62 215 ALA A C 1
ATOM 1529 O O . ALA A 1 215 ? -2.527 -9.445 5.445 1 98.62 215 ALA A O 1
ATOM 1530 N N . ARG A 1 216 ? -3.811 -10.758 6.703 1 98.56 216 ARG A N 1
ATOM 1531 C CA . ARG A 1 216 ? -2.723 -11.523 7.305 1 98.56 216 ARG A CA 1
ATOM 1532 C C . ARG A 1 216 ? -2.604 -12.898 6.668 1 98.56 216 ARG A C 1
ATOM 1534 O O . ARG A 1 216 ? -3.605 -13.484 6.254 1 98.56 216 ARG A O 1
ATOM 1541 N N . ALA A 1 217 ? -1.396 -13.344 6.559 1 98.75 217 ALA A N 1
ATOM 1542 C CA . ALA A 1 217 ? -1.149 -14.68 6.012 1 98.75 217 ALA A CA 1
ATOM 1543 C C . ALA A 1 217 ? -0.521 -15.594 7.059 1 98.75 217 ALA A C 1
ATOM 1545 O O . ALA A 1 217 ? 0.428 -15.203 7.742 1 98.75 217 ALA A O 1
ATOM 1546 N N . LEU A 1 218 ? -1.084 -16.703 7.266 1 98.75 218 LEU A N 1
ATOM 1547 C CA . LEU A 1 218 ? -0.544 -17.766 8.094 1 98.75 218 LEU A CA 1
ATOM 1548 C C . LEU A 1 218 ? -0.056 -18.938 7.238 1 98.75 218 LEU A C 1
ATOM 1550 O O . LEU A 1 218 ? -0.863 -19.703 6.711 1 98.75 218 LEU A O 1
ATOM 1554 N N . ASP A 1 219 ? 1.199 -19 7.043 1 98.62 219 ASP A N 1
ATOM 1555 C CA . ASP A 1 219 ? 1.783 -20.109 6.293 1 98.62 219 ASP A CA 1
ATOM 1556 C C . ASP A 1 219 ? 1.867 -21.375 7.148 1 98.62 219 ASP A C 1
ATOM 1558 O O . ASP A 1 219 ? 2.621 -21.422 8.125 1 98.62 219 ASP A O 1
ATOM 1562 N N . LEU A 1 220 ? 1.128 -22.406 6.793 1 98.5 220 LEU A N 1
ATOM 1563 C CA . LEU A 1 220 ? 1.072 -23.625 7.594 1 98.5 220 LEU A CA 1
ATOM 1564 C C . LEU A 1 220 ? 2.025 -24.688 7.047 1 98.5 220 LEU A C 1
ATOM 1566 O O . LEU A 1 220 ? 2.068 -25.812 7.551 1 98.5 220 LEU A O 1
ATOM 1570 N N . GLY A 1 221 ? 2.732 -24.312 5.973 1 97.62 221 GLY A N 1
ATOM 1571 C CA . GLY A 1 221 ? 3.809 -25.156 5.48 1 97.62 221 GLY A CA 1
ATOM 1572 C C . GLY A 1 221 ? 3.357 -26.141 4.422 1 97.62 221 GLY A C 1
ATOM 1573 O O . GLY A 1 221 ? 2.412 -25.875 3.678 1 97.62 221 GLY A O 1
ATOM 1574 N N . ILE A 1 222 ? 4.137 -27.219 4.23 1 96.88 222 ILE A N 1
ATOM 1575 C CA . ILE A 1 222 ? 3.969 -28.203 3.174 1 96.88 222 ILE A CA 1
ATOM 1576 C C . ILE A 1 222 ? 3.48 -29.516 3.775 1 96.88 222 ILE A C 1
ATOM 1578 O O . ILE A 1 222 ? 4.145 -30.094 4.641 1 96.88 222 ILE A O 1
ATOM 1582 N N . ALA A 1 223 ? 2.342 -29.984 3.338 1 95.56 223 ALA A N 1
ATOM 1583 C CA . ALA A 1 223 ? 1.832 -31.297 3.74 1 95.56 223 ALA A CA 1
ATOM 1584 C C . ALA A 1 223 ? 2.279 -32.375 2.766 1 95.56 223 ALA A C 1
ATOM 1586 O O . ALA A 1 223 ? 2.291 -32.156 1.551 1 95.56 223 ALA A O 1
ATOM 1587 N N . ALA A 1 224 ? 2.586 -33.562 3.314 1 91.56 224 ALA A N 1
ATOM 1588 C CA . ALA A 1 224 ? 2.758 -34.719 2.459 1 91.56 224 ALA A CA 1
ATOM 1589 C C . ALA A 1 224 ? 1.472 -35.062 1.703 1 91.56 224 ALA A C 1
ATOM 1591 O O . ALA A 1 224 ? 0.381 -34.656 2.131 1 91.56 224 ALA A O 1
ATOM 1592 N N . ASP A 1 225 ? 1.616 -35.75 0.593 1 88.81 225 ASP A N 1
ATOM 1593 C CA . ASP A 1 225 ? 0.452 -36.094 -0.209 1 88.81 225 ASP A CA 1
ATOM 1594 C C . ASP A 1 225 ? -0.294 -37.281 0.411 1 88.81 225 ASP A C 1
ATOM 1596 O O . ASP A 1 225 ? -0.436 -38.344 -0.219 1 88.81 225 ASP A O 1
ATOM 1600 N N . ARG A 1 226 ? -0.749 -37.031 1.647 1 91.38 226 ARG A N 1
ATOM 1601 C CA . ARG A 1 226 ? -1.561 -38 2.41 1 91.38 226 ARG A CA 1
ATOM 1602 C C . ARG A 1 226 ? -2.738 -37.281 3.074 1 91.38 226 ARG A C 1
ATOM 1604 O O . ARG A 1 226 ? -2.596 -36.156 3.584 1 91.38 226 ARG A O 1
ATOM 1611 N N . LYS A 1 227 ? -3.842 -38 2.988 1 93.44 227 LYS A N 1
ATOM 1612 C CA . LYS A 1 227 ? -5.09 -37.438 3.492 1 93.44 227 LYS A CA 1
ATOM 1613 C C . LYS A 1 227 ? -4.922 -36.906 4.918 1 93.44 227 LYS A C 1
ATOM 1615 O O . LYS A 1 227 ? -5.289 -35.781 5.223 1 93.44 227 LYS A O 1
ATOM 1620 N N . GLU A 1 228 ? -4.285 -37.688 5.734 1 95.62 228 GLU A N 1
ATOM 1621 C CA . GLU A 1 228 ? -4.176 -37.344 7.148 1 95.62 228 GLU A CA 1
ATOM 1622 C C . GLU A 1 228 ? -3.301 -36.094 7.348 1 95.62 228 GLU A C 1
ATOM 1624 O O . GLU A 1 228 ? -3.576 -35.281 8.219 1 95.62 228 GLU A O 1
ATOM 1629 N N . ALA A 1 229 ? -2.232 -36.031 6.637 1 95.81 229 ALA A N 1
ATOM 1630 C CA . ALA A 1 229 ? -1.32 -34.875 6.75 1 95.81 229 ALA A CA 1
ATOM 1631 C C . ALA A 1 229 ? -2.006 -33.594 6.336 1 95.81 229 ALA A C 1
ATOM 1633 O O . ALA A 1 229 ? -1.867 -32.562 7.008 1 95.81 229 ALA A O 1
ATOM 1634 N N . ILE A 1 230 ? -2.736 -33.594 5.297 1 96.31 230 ILE A N 1
ATOM 1635 C CA . ILE A 1 230 ? -3.451 -32.438 4.805 1 96.31 230 ILE A CA 1
ATOM 1636 C C . ILE A 1 230 ? -4.566 -32.062 5.781 1 96.31 230 ILE A C 1
ATOM 1638 O O . ILE A 1 230 ? -4.73 -30.891 6.125 1 96.31 230 ILE A O 1
ATOM 1642 N N . ALA A 1 231 ? -5.293 -33.062 6.211 1 97.31 231 ALA A N 1
ATOM 1643 C CA . ALA A 1 231 ? -6.383 -32.844 7.156 1 97.31 231 ALA A CA 1
ATOM 1644 C C . ALA A 1 231 ? -5.871 -32.156 8.43 1 97.31 231 ALA A C 1
ATOM 1646 O O . ALA A 1 231 ? -6.531 -31.281 8.984 1 97.31 231 ALA A O 1
ATOM 1647 N N . ALA A 1 232 ? -4.754 -32.594 8.883 1 98.12 232 ALA A N 1
ATOM 1648 C CA . ALA A 1 232 ? -4.164 -32.031 10.094 1 98.12 232 ALA A CA 1
ATOM 1649 C C . ALA A 1 232 ? -3.918 -30.531 9.93 1 98.12 232 ALA A C 1
ATOM 1651 O O . ALA A 1 232 ? -4.199 -29.734 10.844 1 98.12 232 ALA A O 1
ATOM 1652 N N . LEU A 1 233 ? -3.414 -30.094 8.797 1 98.19 233 LEU A N 1
ATOM 1653 C CA . LEU A 1 233 ? -3.137 -28.688 8.555 1 98.19 233 LEU A CA 1
ATOM 1654 C C . LEU A 1 233 ? -4.434 -27.906 8.375 1 98.19 233 LEU A C 1
ATOM 1656 O O . LEU A 1 233 ? -4.52 -26.734 8.766 1 98.19 233 LEU A O 1
ATOM 1660 N N . VAL A 1 234 ? -5.43 -28.547 7.77 1 98.19 234 VAL A N 1
ATOM 1661 C CA . VAL A 1 234 ? -6.734 -27.906 7.645 1 98.19 234 VAL A CA 1
ATOM 1662 C C . VAL A 1 234 ? -7.312 -27.641 9.031 1 98.19 234 VAL A C 1
ATOM 1664 O O . VAL A 1 234 ? -7.82 -26.547 9.297 1 98.19 234 VAL A O 1
ATOM 1667 N N . ARG A 1 235 ? -7.219 -28.609 9.867 1 98.38 235 ARG A N 1
ATOM 1668 C CA . ARG A 1 235 ? -7.719 -28.453 11.227 1 98.38 235 ARG A CA 1
ATOM 1669 C C . ARG A 1 235 ? -6.957 -27.359 11.969 1 98.38 235 ARG A C 1
ATOM 1671 O O . ARG A 1 235 ? -7.547 -26.594 12.734 1 98.38 235 ARG A O 1
ATOM 1678 N N . LYS A 1 236 ? -5.664 -27.281 11.758 1 98.69 236 LYS A N 1
ATOM 1679 C CA . LYS A 1 236 ? -4.863 -26.203 12.344 1 98.69 236 LYS A CA 1
ATOM 1680 C C . LYS A 1 236 ? -5.336 -24.844 11.867 1 98.69 236 LYS A C 1
ATOM 1682 O O . LYS A 1 236 ? -5.367 -23.875 12.633 1 98.69 236 LYS A O 1
ATOM 1687 N N . ALA A 1 237 ? -5.664 -24.734 10.594 1 98.69 237 ALA A N 1
ATOM 1688 C CA . ALA A 1 237 ? -6.188 -23.484 10.031 1 98.69 237 ALA A CA 1
ATOM 1689 C C . ALA A 1 237 ? -7.492 -23.078 10.711 1 98.69 237 ALA A C 1
ATOM 1691 O O . ALA A 1 237 ? -7.684 -21.922 11.062 1 98.69 237 ALA A O 1
ATOM 1692 N N . VAL A 1 238 ? -8.383 -24.047 10.867 1 98.19 238 VAL A N 1
ATOM 1693 C CA . VAL A 1 238 ? -9.672 -23.797 11.508 1 98.19 238 VAL A CA 1
ATOM 1694 C C . VAL A 1 238 ? -9.453 -23.391 12.961 1 98.19 238 VAL A C 1
ATOM 1696 O O . VAL A 1 238 ? -10.078 -22.438 13.438 1 98.19 238 VAL A O 1
ATOM 1699 N N . GLU A 1 239 ? -8.539 -24.062 13.641 1 98.25 239 GLU A N 1
ATOM 1700 C CA . GLU A 1 239 ? -8.227 -23.766 15.031 1 98.25 239 GLU A CA 1
ATOM 1701 C C . GLU A 1 239 ? -7.66 -22.344 15.164 1 98.25 239 GLU A C 1
ATOM 1703 O O . GLU A 1 239 ? -7.883 -21.672 16.172 1 98.25 239 GLU A O 1
ATOM 1708 N N . ALA A 1 240 ? -6.965 -21.891 14.188 1 98.38 240 ALA A N 1
ATOM 1709 C CA . ALA A 1 240 ? -6.363 -20.562 14.188 1 98.38 240 ALA A CA 1
ATOM 1710 C C . ALA A 1 240 ? -7.391 -19.5 13.828 1 98.38 240 ALA A C 1
ATOM 1712 O O . ALA A 1 240 ? -7.066 -18.312 13.758 1 98.38 240 ALA A O 1
ATOM 1713 N N . ASN A 1 241 ? -8.625 -19.875 13.547 1 98.19 241 ASN A N 1
ATOM 1714 C CA . ASN A 1 241 ? -9.719 -19 13.172 1 98.19 241 ASN A CA 1
ATOM 1715 C C . ASN A 1 241 ? -9.445 -18.297 11.844 1 98.19 241 ASN A C 1
ATOM 1717 O O . ASN A 1 241 ? -9.68 -17.094 11.703 1 98.19 241 ASN A O 1
ATOM 1721 N N . ALA A 1 242 ? -8.852 -19.094 10.875 1 98.75 242 ALA A N 1
ATOM 1722 C CA . ALA A 1 242 ? -8.68 -18.562 9.523 1 98.75 242 ALA A CA 1
ATOM 1723 C C . ALA A 1 242 ? -10.031 -18.234 8.891 1 98.75 242 ALA A C 1
ATOM 1725 O O . ALA A 1 242 ? -11.008 -18.969 9.062 1 98.75 242 ALA A O 1
ATOM 1726 N N . ASP A 1 243 ? -10.078 -17.109 8.203 1 98.88 243 ASP A N 1
ATOM 1727 C CA . ASP A 1 243 ? -11.273 -16.734 7.453 1 98.88 243 ASP A CA 1
ATOM 1728 C C . ASP A 1 243 ? -11.289 -17.406 6.086 1 98.88 243 ASP A C 1
ATOM 1730 O O . ASP A 1 243 ? -12.359 -17.688 5.535 1 98.88 243 ASP A O 1
ATOM 1734 N N . VAL A 1 244 ? -10.117 -17.641 5.539 1 98.88 244 VAL A N 1
ATOM 1735 C CA . VAL A 1 244 ? -9.914 -18.281 4.242 1 98.88 244 VAL A CA 1
ATOM 1736 C C . VAL A 1 244 ? -8.812 -19.328 4.352 1 98.88 244 VAL A C 1
ATOM 1738 O O . VAL A 1 244 ? -7.781 -19.094 4.988 1 98.88 244 VAL A O 1
ATOM 1741 N N . ILE A 1 245 ? -9.016 -20.5 3.809 1 98.75 245 ILE A N 1
ATOM 1742 C CA . ILE A 1 245 ? -7.984 -21.531 3.648 1 98.75 245 ILE A CA 1
ATOM 1743 C C . ILE A 1 245 ? -7.633 -21.672 2.17 1 98.75 245 ILE A C 1
ATOM 1745 O O . ILE A 1 245 ? -8.516 -21.875 1.332 1 98.75 245 ILE A O 1
ATOM 1749 N N . VAL A 1 246 ? -6.398 -21.484 1.858 1 98.56 246 VAL A N 1
ATOM 1750 C CA . VAL A 1 246 ? -5.895 -21.672 0.5 1 98.56 246 VAL A CA 1
ATOM 1751 C C . VAL A 1 246 ? -5.012 -22.922 0.441 1 98.56 246 VAL A C 1
ATOM 1753 O O . VAL A 1 246 ? -4.078 -23.062 1.235 1 98.56 246 VAL A O 1
ATOM 1756 N N . THR A 1 247 ? -5.328 -23.781 -0.435 1 97.06 247 THR A N 1
ATOM 1757 C CA . THR A 1 247 ? -4.449 -24.906 -0.709 1 97.06 247 THR A CA 1
ATOM 1758 C C . THR A 1 247 ? -3.738 -24.719 -2.047 1 97.06 247 THR A C 1
ATOM 1760 O O . THR A 1 247 ? -4.324 -24.219 -3.004 1 97.06 247 THR A O 1
ATOM 1763 N N . LEU A 1 248 ? -2.49 -25.047 -2.023 1 95.06 248 LEU A N 1
ATOM 1764 C CA . LEU A 1 248 ? -1.64 -24.938 -3.203 1 95.06 248 LEU A CA 1
ATOM 1765 C C . LEU A 1 248 ? -1.22 -26.312 -3.699 1 95.06 248 LEU A C 1
ATOM 1767 O O . LEU A 1 248 ? -0.498 -27.031 -3.006 1 95.06 248 LEU A O 1
ATOM 1771 N N . GLY A 1 249 ? -1.566 -26.547 -4.844 1 81.81 249 GLY A N 1
ATOM 1772 C CA . GLY A 1 249 ? -1.271 -27.859 -5.398 1 81.81 249 GLY A CA 1
ATOM 1773 C C . GLY A 1 249 ? -2.412 -28.844 -5.234 1 81.81 249 GLY A C 1
ATOM 1774 O O . GLY A 1 249 ? -3.416 -28.531 -4.586 1 81.81 249 GLY A O 1
ATOM 1775 N N . GLY A 1 250 ? -2.348 -30.031 -5.762 1 63.22 250 GLY A N 1
ATOM 1776 C CA . GLY A 1 250 ? -3.266 -31.141 -5.586 1 63.22 250 GLY A CA 1
ATOM 1777 C C . GLY A 1 250 ? -4.562 -30.969 -6.355 1 63.22 250 GLY A C 1
ATOM 1778 O O . GLY A 1 250 ? -5.535 -31.688 -6.113 1 63.22 250 GLY A O 1
ATOM 1779 N N . ALA A 1 251 ? -4.5 -29.922 -7.176 1 53.38 251 ALA A N 1
ATOM 1780 C CA . ALA A 1 251 ? -5.773 -29.672 -7.848 1 53.38 251 ALA A CA 1
ATOM 1781 C C . ALA A 1 251 ? -5.816 -30.359 -9.211 1 53.38 251 ALA A C 1
ATOM 1783 O O . ALA A 1 251 ? -6.754 -30.156 -9.984 1 53.38 251 ALA A O 1
ATOM 1784 N N . SER A 1 252 ? -4.676 -31.172 -9.523 1 54.06 252 SER A N 1
ATOM 1785 C CA . SER A 1 252 ? -4.719 -31.812 -10.836 1 54.06 252 SER A CA 1
ATOM 1786 C C . SER A 1 252 ? -5.551 -33.094 -10.797 1 54.06 252 SER A C 1
ATOM 1788 O O . SER A 1 252 ? -5.812 -33.625 -9.719 1 54.06 252 SER A O 1
ATOM 1790 N N . VAL A 1 253 ? -6.195 -33.469 -11.898 1 48.88 253 VAL A N 1
ATOM 1791 C CA . VAL A 1 253 ? -7.133 -34.562 -12.086 1 48.88 253 VAL A CA 1
ATOM 1792 C C . VAL A 1 253 ? -6.695 -35.781 -11.242 1 48.88 253 VAL A C 1
ATOM 1794 O O . VAL A 1 253 ? -7.523 -36.406 -10.594 1 48.88 253 VAL A O 1
ATOM 1797 N N . GLY A 1 254 ? -5.512 -36.188 -11.367 1 48.91 254 GLY A N 1
ATOM 1798 C CA . GLY A 1 254 ? -5.113 -37.312 -10.531 1 48.91 254 GLY A CA 1
ATOM 1799 C C . GLY A 1 254 ? -5.094 -36.969 -9.055 1 48.91 254 GLY A C 1
ATOM 1800 O O . GLY A 1 254 ? -5.605 -37.719 -8.227 1 48.91 254 GLY A O 1
ATOM 1801 N N . ASP A 1 255 ? -4.574 -35.812 -8.711 1 51.69 255 ASP A N 1
ATOM 1802 C CA . ASP A 1 255 ? -4.359 -35.281 -7.355 1 51.69 255 ASP A CA 1
ATOM 1803 C C . ASP A 1 255 ? -5.598 -34.562 -6.848 1 51.69 255 ASP A C 1
ATOM 1805 O O . ASP A 1 255 ? -5.793 -34.438 -5.637 1 51.69 255 ASP A O 1
ATOM 1809 N N . HIS A 1 256 ? -6.402 -33.875 -7.82 1 54.03 256 HIS A N 1
ATOM 1810 C CA . HIS A 1 256 ? -7.652 -33.219 -7.457 1 54.03 256 HIS A CA 1
ATOM 1811 C C . HIS A 1 256 ? -8.445 -34.031 -6.461 1 54.03 256 HIS A C 1
ATOM 1813 O O . HIS A 1 256 ? -9.062 -33.5 -5.539 1 54.03 256 HIS A O 1
ATOM 1819 N N . ASP A 1 257 ? -8.055 -35.156 -6.457 1 68 257 ASP A N 1
ATOM 1820 C CA . ASP A 1 257 ? -8.875 -36.094 -5.672 1 68 257 ASP A CA 1
ATOM 1821 C C . ASP A 1 257 ? -8.477 -36.062 -4.199 1 68 257 ASP A C 1
ATOM 1823 O O . ASP A 1 257 ? -9.344 -36.062 -3.318 1 68 257 ASP A O 1
ATOM 1827 N N . LEU A 1 258 ? -7.285 -35.562 -4.086 1 84.38 258 LEU A N 1
ATOM 1828 C CA . LEU A 1 258 ? -6.855 -35.719 -2.699 1 84.38 258 LEU A CA 1
ATOM 1829 C C . LEU A 1 258 ? -7.312 -34.531 -1.857 1 84.38 258 LEU A C 1
ATOM 1831 O O . LEU A 1 258 ? -7.926 -34.688 -0.804 1 84.38 258 LEU A O 1
ATOM 1835 N N . ILE A 1 259 ? -7.164 -33.25 -2.291 1 89.31 259 ILE A N 1
ATOM 1836 C CA . ILE A 1 259 ? -7.531 -32.062 -1.569 1 89.31 259 ILE A CA 1
ATOM 1837 C C . ILE A 1 259 ? -9.055 -31.969 -1.431 1 89.31 259 ILE A C 1
ATOM 1839 O O . ILE A 1 259 ? -9.57 -31.672 -0.354 1 89.31 259 ILE A O 1
ATOM 1843 N N . HIS A 1 260 ? -9.648 -32.188 -2.564 1 90.06 260 HIS A N 1
ATOM 1844 C CA . HIS A 1 260 ? -11.109 -32.219 -2.551 1 90.06 260 HIS A CA 1
ATOM 1845 C C . HIS A 1 260 ? -11.633 -33.188 -1.506 1 90.06 260 HIS A C 1
ATOM 1847 O O . HIS A 1 260 ? -12.508 -32.844 -0.706 1 90.06 260 HIS A O 1
ATOM 1853 N N . ASP A 1 261 ? -11.047 -34.375 -1.526 1 92 261 ASP A N 1
ATOM 1854 C CA . ASP A 1 261 ? -11.477 -35.406 -0.601 1 92 261 ASP A CA 1
ATOM 1855 C C . ASP A 1 261 ? -11.242 -35 0.848 1 92 261 ASP A C 1
ATOM 1857 O O . ASP A 1 261 ? -12.109 -35.188 1.704 1 92 261 ASP A O 1
ATOM 1861 N N . VAL A 1 262 ? -10.133 -34.438 1.094 1 94.12 262 VAL A N 1
ATOM 1862 C CA . VAL A 1 262 ? -9.773 -34.062 2.451 1 94.12 262 VAL A CA 1
ATOM 1863 C C . VAL A 1 262 ? -10.703 -32.938 2.934 1 94.12 262 VAL A C 1
ATOM 1865 O O . VAL A 1 262 ? -11.273 -33.031 4.023 1 94.12 262 VAL A O 1
ATOM 1868 N N . LEU A 1 263 ? -10.914 -31.922 2.139 1 94.94 263 LEU A N 1
ATOM 1869 C CA . LEU A 1 263 ? -11.734 -30.781 2.541 1 94.94 263 LEU A CA 1
ATOM 1870 C C . LEU A 1 263 ? -13.188 -31.188 2.732 1 94.94 263 LEU A C 1
ATOM 1872 O O . LEU A 1 263 ? -13.836 -30.766 3.695 1 94.94 263 LEU A O 1
ATOM 1876 N N . THR A 1 264 ? -13.68 -31.953 1.79 1 94.94 264 THR A N 1
ATOM 1877 C CA . THR A 1 264 ? -15.055 -32.438 1.923 1 94.94 264 THR A CA 1
ATOM 1878 C C . THR A 1 264 ? -15.188 -33.344 3.139 1 94.94 264 THR A C 1
ATOM 1880 O O . THR A 1 264 ? -16.219 -33.312 3.822 1 94.94 264 THR A O 1
ATOM 1883 N N . GLY A 1 265 ? -14.18 -34.156 3.369 1 95.19 265 GLY A N 1
ATOM 1884 C CA . GLY A 1 265 ? -14.156 -35 4.555 1 95.19 265 GLY A CA 1
ATOM 1885 C C . GLY A 1 265 ? -14.203 -34.188 5.848 1 95.19 265 GLY A C 1
ATOM 1886 O O . GLY A 1 265 ? -14.75 -34.656 6.848 1 95.19 265 GLY A O 1
ATOM 1887 N N . GLU A 1 266 ? -13.594 -33.062 5.82 1 96.19 266 GLU A N 1
ATOM 1888 C CA . GLU A 1 266 ? -13.586 -32.188 6.98 1 96.19 266 GLU A CA 1
ATOM 1889 C C . GLU A 1 266 ? -14.883 -31.391 7.082 1 96.19 266 GLU A C 1
ATOM 1891 O O . GLU A 1 266 ? -15.086 -30.656 8.047 1 96.19 266 GLU A O 1
ATOM 1896 N N . GLY A 1 267 ? -15.781 -31.453 6.008 1 96.94 267 GLY A N 1
ATOM 1897 C CA . GLY A 1 267 ? -17.094 -30.844 6.105 1 96.94 267 GLY A CA 1
ATOM 1898 C C . GLY A 1 267 ? -17.297 -29.734 5.09 1 96.94 267 GLY A C 1
ATOM 1899 O O . GLY A 1 267 ? -18.344 -29.062 5.094 1 96.94 267 GLY A O 1
ATOM 1900 N N . MET A 1 268 ? -16.359 -29.562 4.184 1 96.88 268 MET A N 1
ATOM 1901 C CA . MET A 1 268 ? -16.531 -28.5 3.197 1 96.88 268 MET A CA 1
ATOM 1902 C C . MET A 1 268 ? -17.656 -28.812 2.229 1 96.88 268 MET A C 1
ATOM 1904 O O . MET A 1 268 ? -17.781 -29.953 1.769 1 96.88 268 MET A O 1
ATOM 1908 N N . LYS A 1 269 ? -18.469 -27.844 1.97 1 97.62 269 LYS A N 1
ATOM 1909 C CA . LYS A 1 269 ? -19.438 -27.906 0.874 1 97.62 269 LYS A CA 1
ATOM 1910 C C . LYS A 1 269 ? -18.859 -27.297 -0.403 1 97.62 269 LYS A C 1
ATOM 1912 O O . LYS A 1 269 ? -18.641 -26.094 -0.478 1 97.62 269 LYS A O 1
ATOM 1917 N N . LEU A 1 270 ? -18.625 -28.156 -1.332 1 95.69 270 LEU A N 1
ATOM 1918 C CA . LEU A 1 270 ? -18.062 -27.719 -2.604 1 95.69 270 LEU A CA 1
ATOM 1919 C C . LEU A 1 270 ? -19.062 -26.875 -3.385 1 95.69 270 LEU A C 1
ATOM 1921 O O . LEU A 1 270 ? -20.234 -27.219 -3.473 1 95.69 270 LEU A O 1
ATOM 1925 N N . ASP A 1 271 ? -18.625 -25.75 -3.895 1 96.25 271 ASP A N 1
ATOM 1926 C CA . ASP A 1 271 ? -19.453 -24.922 -4.762 1 96.25 271 ASP A CA 1
ATOM 1927 C C . ASP A 1 271 ? -19.125 -25.172 -6.234 1 96.25 271 ASP A C 1
ATOM 1929 O O . ASP A 1 271 ? -20.016 -25.531 -7.02 1 96.25 271 ASP A O 1
ATOM 1933 N N . PHE A 1 272 ? -17.875 -25 -6.566 1 94.38 272 PHE A N 1
ATOM 1934 C CA . PHE A 1 272 ? -17.469 -25.297 -7.934 1 94.38 272 PHE A CA 1
ATOM 1935 C C . PHE A 1 272 ? -16.016 -25.719 -7.988 1 94.38 272 PHE A C 1
ATOM 1937 O O . PHE A 1 272 ? -15.281 -25.562 -7.012 1 94.38 272 PHE A O 1
ATOM 1944 N N . TRP A 1 273 ? -15.742 -26.359 -9.031 1 90.81 273 TRP A N 1
ATOM 1945 C CA . TRP A 1 273 ? -14.352 -26.656 -9.383 1 90.81 273 TRP A CA 1
ATOM 1946 C C . TRP A 1 273 ? -14.141 -26.562 -10.891 1 90.81 273 TRP A C 1
ATOM 1948 O O . TRP A 1 273 ? -15.062 -26.844 -11.672 1 90.81 273 TRP A O 1
ATOM 1958 N N . LYS A 1 274 ? -13 -25.922 -11.352 1 92.25 274 LYS A N 1
ATOM 1959 C CA . LYS A 1 274 ? -12.586 -25.688 -12.727 1 92.25 274 LYS A CA 1
ATOM 1960 C C . LYS A 1 274 ? -13.266 -24.453 -13.297 1 92.25 274 LYS A C 1
ATOM 1962 O O . LYS A 1 274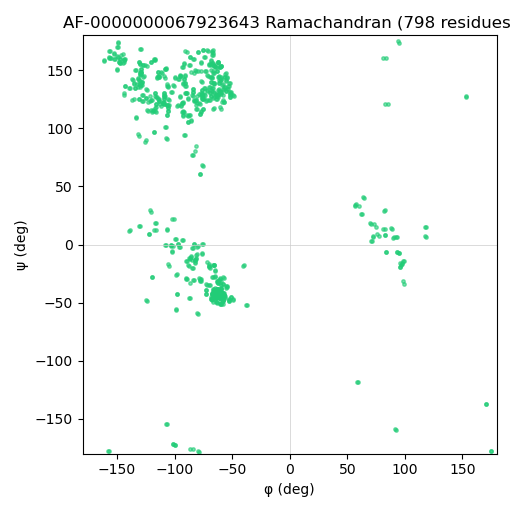 ? -14.492 -24.375 -13.375 1 92.25 274 LYS A O 1
ATOM 1967 N N . ILE A 1 275 ? -12.516 -23.578 -13.68 1 95.44 275 ILE A N 1
ATOM 1968 C CA . ILE A 1 275 ? -12.961 -22.297 -14.219 1 95.44 275 ILE A CA 1
ATOM 1969 C C . ILE A 1 275 ? -12.57 -22.188 -15.695 1 95.44 275 ILE A C 1
ATOM 1971 O O . ILE A 1 275 ? -11.539 -22.719 -16.109 1 95.44 275 ILE A O 1
ATOM 1975 N N . ALA A 1 276 ? -13.414 -21.547 -16.5 1 96.81 276 ALA A N 1
ATOM 1976 C CA . ALA A 1 276 ? -13.133 -21.328 -17.922 1 96.81 276 ALA A CA 1
ATOM 1977 C C . ALA A 1 276 ? -12.102 -20.219 -18.109 1 96.81 276 ALA A C 1
ATOM 1979 O O . ALA A 1 276 ? -12.406 -19.172 -18.703 1 96.81 276 ALA A O 1
ATOM 1980 N N . MET A 1 277 ? -10.883 -20.484 -17.688 1 97 277 MET A N 1
ATOM 1981 C CA . MET A 1 277 ? -9.82 -19.5 -17.844 1 97 277 MET A CA 1
ATOM 1982 C C . MET A 1 277 ? -8.484 -20.172 -18.125 1 97 277 MET A C 1
ATOM 1984 O O . MET A 1 277 ? -8.328 -21.375 -17.906 1 97 277 MET A O 1
ATOM 1988 N N . ARG A 1 278 ? -7.566 -19.406 -18.594 1 96.62 278 ARG A N 1
ATOM 1989 C CA . ARG A 1 278 ? -6.188 -19.812 -18.828 1 96.62 278 ARG A CA 1
ATOM 1990 C C . ARG A 1 278 ? -5.215 -18.672 -18.531 1 96.62 278 ARG A C 1
ATOM 1992 O O . ARG A 1 278 ? -5.332 -17.594 -19.109 1 96.62 278 ARG A O 1
ATOM 1999 N N . PRO A 1 279 ? -4.215 -18.969 -17.734 1 96.19 279 PRO A N 1
ATOM 2000 C CA . PRO A 1 279 ? -4.062 -20.125 -16.844 1 96.19 279 PRO A CA 1
ATOM 2001 C C . PRO A 1 279 ? -5.051 -20.109 -15.688 1 96.19 279 PRO A C 1
ATOM 2003 O O . PRO A 1 279 ? -5.664 -19.078 -15.398 1 96.19 279 PRO A O 1
ATOM 2006 N N . GLY A 1 280 ? -5.223 -21.281 -15.023 1 94.19 280 GLY A N 1
ATOM 2007 C CA . GLY A 1 280 ? -5.957 -21.281 -13.773 1 94.19 280 GLY A CA 1
ATOM 2008 C C . GLY A 1 280 ? -7.215 -22.125 -13.82 1 94.19 280 GLY A C 1
ATOM 2009 O O . GLY A 1 280 ? -8.062 -22.031 -12.93 1 94.19 280 GLY A O 1
ATOM 2010 N N . LYS A 1 281 ? -7.332 -22.969 -14.82 1 93.25 281 LYS A N 1
ATOM 2011 C CA . LYS A 1 281 ? -8.523 -23.797 -15.008 1 93.25 281 LYS A CA 1
ATOM 2012 C C . LYS A 1 281 ? -8.852 -24.578 -13.734 1 93.25 281 LYS A C 1
ATOM 2014 O O . LYS A 1 281 ? -9.992 -24.562 -13.273 1 93.25 281 LYS A O 1
ATOM 2019 N N . PRO A 1 282 ? -7.867 -25.234 -13.164 1 91.5 282 PRO A N 1
ATOM 2020 C CA . PRO A 1 282 ? -8.211 -26.031 -11.977 1 91.5 282 PRO A CA 1
ATOM 2021 C C . PRO A 1 282 ? -8.258 -25.188 -10.703 1 91.5 282 PRO A C 1
ATOM 2023 O O . PRO A 1 282 ? -7.246 -25.031 -10.016 1 91.5 282 PRO A O 1
ATOM 2026 N N . LEU A 1 283 ? -9.25 -24.453 -10.367 1 93.88 283 LEU A N 1
ATOM 2027 C CA . LEU A 1 283 ? -9.516 -23.75 -9.117 1 93.88 283 LEU A CA 1
ATOM 2028 C C . LEU A 1 283 ? -10.773 -24.281 -8.445 1 93.88 283 LEU A C 1
ATOM 2030 O O . LEU A 1 283 ? -11.812 -24.438 -9.094 1 93.88 283 LEU A O 1
ATOM 2034 N N . MET A 1 284 ? -10.617 -24.609 -7.242 1 94.62 284 MET A N 1
ATOM 2035 C CA . MET A 1 284 ? -11.727 -25.125 -6.453 1 94.62 284 MET A CA 1
ATOM 2036 C C . MET A 1 284 ? -12.18 -24.125 -5.406 1 94.62 284 MET A C 1
ATOM 2038 O O . MET A 1 284 ? -11.352 -23.422 -4.809 1 94.62 284 MET A O 1
ATOM 2042 N N . PHE A 1 285 ? -13.523 -24.109 -5.152 1 97.31 285 PHE A N 1
ATOM 2043 C CA . PHE A 1 285 ? -14.078 -23.25 -4.105 1 97.31 285 PHE A CA 1
ATOM 2044 C C . PHE A 1 285 ? -15.18 -23.984 -3.338 1 97.31 285 PHE A C 1
ATOM 2046 O O . PHE A 1 285 ? -16 -24.672 -3.934 1 97.31 285 PHE A O 1
ATOM 2053 N N . GLY A 1 286 ? -15.039 -23.812 -2.148 1 97.5 286 GLY A N 1
ATOM 2054 C CA . GLY A 1 286 ? -16.078 -24.297 -1.259 1 97.5 286 GLY A CA 1
ATOM 2055 C C . GLY A 1 286 ? -16.094 -23.594 0.083 1 97.5 286 GLY A C 1
ATOM 2056 O O . GLY A 1 286 ? -15.352 -22.641 0.3 1 97.5 286 GLY A O 1
ATOM 2057 N N . ARG A 1 287 ? -17.031 -24.047 0.983 1 98 287 ARG A N 1
ATOM 2058 C CA . ARG A 1 287 ? -17.172 -23.453 2.307 1 98 287 ARG A CA 1
ATOM 2059 C C . ARG A 1 287 ? -17.109 -24.516 3.398 1 98 287 ARG A C 1
ATOM 2061 O O . ARG A 1 287 ? -17.781 -25.547 3.291 1 98 287 ARG A O 1
ATOM 2068 N N . LEU A 1 288 ? -16.297 -24.328 4.348 1 97.62 288 LEU A N 1
ATOM 2069 C CA . LEU A 1 288 ? -16.219 -25.094 5.586 1 97.62 288 LEU A CA 1
ATOM 2070 C C . LEU A 1 288 ? -16.75 -24.281 6.766 1 97.62 288 LEU A C 1
ATOM 2072 O O . LEU A 1 288 ? -15.984 -23.562 7.418 1 97.62 288 LEU A O 1
ATOM 2076 N N . GLY A 1 289 ? -18.062 -24.406 7.07 1 95 289 GLY A N 1
ATOM 2077 C CA . GLY A 1 289 ? -18.688 -23.438 7.961 1 95 289 GLY A CA 1
ATOM 2078 C C . GLY A 1 289 ? -18.594 -22.016 7.449 1 95 289 GLY A C 1
ATOM 2079 O O . GLY A 1 289 ? -19.016 -21.734 6.328 1 95 289 GLY A O 1
ATOM 2080 N N . ASN A 1 290 ? -17.953 -21.188 8.18 1 94.44 290 ASN A N 1
ATOM 2081 C CA . ASN A 1 290 ? -17.797 -19.797 7.781 1 94.44 290 ASN A CA 1
ATOM 2082 C C . ASN A 1 290 ? -16.469 -19.562 7.055 1 94.44 290 ASN A C 1
ATOM 2084 O O . ASN A 1 290 ? -16.219 -18.469 6.566 1 94.44 290 ASN A O 1
ATOM 2088 N N . VAL A 1 291 ? -15.688 -20.625 6.949 1 98.06 291 VAL A N 1
ATOM 2089 C CA . VAL A 1 291 ? -14.383 -20.516 6.312 1 98.06 291 VAL A CA 1
ATOM 2090 C C . VAL A 1 291 ? -14.516 -20.75 4.809 1 98.06 291 VAL A C 1
ATOM 2092 O O . VAL A 1 291 ? -15.133 -21.719 4.379 1 98.06 291 VAL A O 1
ATOM 2095 N N . ARG A 1 292 ? -14.07 -19.875 4.035 1 98.5 292 ARG A N 1
ATOM 2096 C CA . ARG A 1 292 ? -14.023 -20.078 2.59 1 98.5 292 ARG A CA 1
ATOM 2097 C C . ARG A 1 292 ? -12.758 -20.812 2.186 1 98.5 292 ARG A C 1
ATOM 2099 O O . ARG A 1 292 ? -11.648 -20.453 2.6 1 98.5 292 ARG A O 1
ATOM 2106 N N . CYS A 1 293 ? -12.914 -21.859 1.424 1 98.31 293 CYS A N 1
ATOM 2107 C CA . CYS A 1 293 ? -11.797 -22.688 0.98 1 98.31 293 CYS A CA 1
ATOM 2108 C C . CYS A 1 293 ? -11.547 -22.516 -0.512 1 98.31 293 CYS A C 1
ATOM 2110 O O . CYS A 1 293 ? -12.445 -22.719 -1.328 1 98.31 293 CYS A O 1
ATOM 2112 N N . ILE A 1 294 ? -10.352 -22.109 -0.839 1 97.75 294 ILE A N 1
ATOM 2113 C CA . ILE A 1 294 ? -9.953 -21.938 -2.232 1 97.75 294 ILE A CA 1
ATOM 2114 C C . ILE A 1 294 ? -8.781 -22.859 -2.551 1 97.75 294 ILE A C 1
ATOM 2116 O O . ILE A 1 294 ? -7.719 -22.75 -1.928 1 97.75 294 ILE A O 1
ATOM 2120 N N . GLY A 1 295 ? -8.984 -23.797 -3.398 1 96.38 295 GLY A N 1
ATOM 2121 C CA . GLY A 1 295 ? -7.887 -24.578 -3.949 1 96.38 295 GLY A CA 1
ATOM 2122 C C . GLY A 1 295 ? -7.297 -23.969 -5.207 1 96.38 295 GLY A C 1
ATOM 2123 O O . GLY A 1 295 ? -7.926 -24 -6.27 1 96.38 295 GLY A O 1
ATOM 2124 N N . LEU A 1 296 ? -6.059 -23.469 -5.121 1 96.25 296 LEU A N 1
ATOM 2125 C CA . LEU A 1 296 ? -5.398 -22.828 -6.262 1 96.25 296 LEU A CA 1
ATOM 2126 C C . LEU A 1 296 ? -4.586 -23.859 -7.051 1 96.25 296 LEU A C 1
ATOM 2128 O O . LEU A 1 296 ? -4.164 -24.875 -6.5 1 96.25 296 LEU A O 1
ATOM 2132 N N . PRO A 1 297 ? -4.367 -23.547 -8.359 1 93.25 297 PRO A N 1
ATOM 2133 C CA . PRO A 1 297 ? -3.494 -24.422 -9.148 1 93.25 297 PRO A CA 1
ATOM 2134 C C . PRO A 1 297 ? -2.084 -24.516 -8.57 1 93.25 297 PRO A C 1
ATOM 2136 O O . PRO A 1 297 ? -1.594 -23.562 -7.957 1 93.25 297 PRO A O 1
ATOM 2139 N N . GLY A 1 298 ? -1.475 -25.625 -8.859 1 91.88 298 GLY A N 1
ATOM 2140 C CA . GLY A 1 298 ? -0.105 -25.828 -8.414 1 91.88 298 GLY A CA 1
ATOM 2141 C C . GLY A 1 298 ? 0.911 -25.094 -9.266 1 91.88 298 GLY A C 1
ATOM 2142 O O . GLY A 1 298 ? 2 -24.75 -8.797 1 91.88 298 GLY A O 1
ATOM 2143 N N . ASN A 1 299 ? 0.583 -24.938 -10.586 1 93.06 299 ASN A N 1
ATOM 2144 C CA . ASN A 1 299 ? 1.476 -24.156 -11.445 1 93.06 299 ASN A CA 1
ATOM 2145 C C . ASN A 1 299 ? 1.621 -22.719 -10.945 1 93.06 299 ASN A C 1
ATOM 2147 O O . ASN A 1 299 ? 0.623 -22.047 -10.695 1 93.06 299 ASN A O 1
ATOM 2151 N N . PRO A 1 300 ? 2.82 -22.297 -10.852 1 95.5 300 PRO A N 1
ATOM 2152 C CA . PRO A 1 300 ? 3.078 -21.047 -10.125 1 95.5 300 PRO A CA 1
ATOM 2153 C C . PRO A 1 300 ? 2.395 -19.844 -10.766 1 95.5 300 PRO A C 1
ATOM 2155 O O . PRO A 1 300 ? 1.773 -19.031 -10.07 1 95.5 300 PRO A O 1
ATOM 2158 N N . VAL A 1 301 ? 2.473 -19.688 -12.086 1 97 301 VAL A N 1
ATOM 2159 C CA . VAL A 1 301 ? 1.857 -18.547 -12.758 1 97 301 VAL A CA 1
ATOM 2160 C C . VAL A 1 301 ? 0.344 -18.578 -12.547 1 97 301 VAL A C 1
ATOM 2162 O O . VAL A 1 301 ? -0.263 -17.562 -12.211 1 97 301 VAL A O 1
ATOM 2165 N N . ALA A 1 302 ? -0.207 -19.766 -12.727 1 96.31 302 ALA A N 1
ATOM 2166 C CA . ALA A 1 302 ? -1.646 -19.922 -12.531 1 96.31 302 ALA A CA 1
ATOM 2167 C C . ALA A 1 302 ? -2.057 -19.578 -11.109 1 96.31 302 ALA A C 1
ATOM 2169 O O . ALA A 1 302 ? -3.086 -18.922 -10.898 1 96.31 302 ALA A O 1
ATOM 2170 N N . SER A 1 303 ? -1.277 -19.984 -10.172 1 96.75 303 SER A N 1
ATOM 2171 C CA . SER A 1 303 ? -1.555 -19.719 -8.766 1 96.75 303 SER A CA 1
ATOM 2172 C C . SER A 1 303 ? -1.614 -18.219 -8.484 1 96.75 303 SER A C 1
ATOM 2174 O O . SER A 1 303 ? -2.547 -17.734 -7.836 1 96.75 303 SER A O 1
ATOM 2176 N N . ILE A 1 304 ? -0.65 -17.469 -9 1 97.75 304 ILE A N 1
ATOM 2177 C CA . ILE A 1 304 ? -0.549 -16.031 -8.734 1 97.75 304 ILE A CA 1
ATOM 2178 C C . ILE A 1 304 ? -1.646 -15.289 -9.492 1 97.75 304 ILE A C 1
ATOM 2180 O O . ILE A 1 304 ? -2.266 -14.367 -8.953 1 97.75 304 ILE A O 1
ATOM 2184 N N . VAL A 1 305 ? -1.941 -15.688 -10.719 1 98.19 305 VAL A N 1
ATOM 2185 C CA . VAL A 1 305 ? -3.004 -15.07 -11.508 1 98.19 305 VAL A CA 1
ATOM 2186 C C . VAL A 1 305 ? -4.348 -15.289 -10.82 1 98.19 305 VAL A C 1
ATOM 2188 O O . VAL A 1 305 ? -5.141 -14.352 -10.68 1 98.19 305 VAL A O 1
ATOM 2191 N N . CYS A 1 306 ? -4.562 -16.5 -10.336 1 98.06 306 CYS A N 1
ATOM 2192 C CA . CYS A 1 306 ? -5.805 -16.797 -9.633 1 98.06 306 CYS A CA 1
ATOM 2193 C C . CYS A 1 306 ? -5.891 -16.031 -8.328 1 98.06 306 CYS A C 1
ATOM 2195 O O . CYS A 1 306 ? -6.973 -15.602 -7.922 1 98.06 306 CYS A O 1
ATOM 2197 N N . SER A 1 307 ? -4.762 -15.906 -7.652 1 98.31 307 SER A N 1
ATOM 2198 C CA . SER A 1 307 ? -4.746 -15.094 -6.438 1 98.31 307 SER A CA 1
ATOM 2199 C C . SER A 1 307 ? -5.152 -13.656 -6.727 1 98.31 307 SER A C 1
ATOM 2201 O O . SER A 1 307 ? -5.926 -13.055 -5.973 1 98.31 307 SER A O 1
ATOM 2203 N N . GLN A 1 308 ? -4.656 -13.117 -7.793 1 98 308 GLN A N 1
ATOM 2204 C CA . GLN A 1 308 ? -4.977 -11.758 -8.219 1 98 308 GLN A CA 1
ATOM 2205 C C . GLN A 1 308 ? -6.461 -11.617 -8.539 1 98 308 GLN A C 1
ATOM 2207 O O . GLN A 1 308 ? -7.094 -10.625 -8.156 1 98 308 GLN A O 1
ATOM 2212 N N . LEU A 1 309 ? -7.043 -12.625 -9.133 1 98.25 309 LEU A N 1
ATOM 2213 C CA . LEU A 1 309 ? -8.383 -12.508 -9.695 1 98.25 309 LEU A CA 1
ATOM 2214 C C . LEU A 1 309 ? -9.445 -12.875 -8.664 1 98.25 309 LEU A C 1
ATOM 2216 O O . LEU A 1 309 ? -10.562 -12.375 -8.711 1 98.25 309 LEU A O 1
ATOM 2220 N N . PHE A 1 310 ? -9.086 -13.766 -7.719 1 98.44 310 PHE A N 1
ATOM 2221 C CA . PHE A 1 310 ? -10.133 -14.32 -6.863 1 98.44 310 PHE A CA 1
ATOM 2222 C C . PHE A 1 310 ? -9.812 -14.094 -5.395 1 98.44 310 PHE A C 1
ATOM 2224 O O . PHE A 1 310 ? -10.656 -13.602 -4.641 1 98.44 310 PHE A O 1
ATOM 2231 N N . LEU A 1 311 ? -8.586 -14.391 -4.973 1 98.69 311 LEU A N 1
ATOM 2232 C CA . LEU A 1 311 ? -8.234 -14.297 -3.562 1 98.69 311 LEU A CA 1
ATOM 2233 C C . LEU A 1 311 ? -8.219 -12.852 -3.094 1 98.69 311 LEU A C 1
ATOM 2235 O O . LEU A 1 311 ? -8.797 -12.523 -2.051 1 98.69 311 LEU A O 1
ATOM 2239 N N . LYS A 1 312 ? -7.594 -11.969 -3.852 1 98.38 312 LYS A N 1
ATOM 2240 C CA . LYS A 1 312 ? -7.449 -10.562 -3.471 1 98.38 312 LYS A CA 1
ATOM 2241 C C . LYS A 1 312 ? -8.812 -9.898 -3.293 1 98.38 312 LYS A C 1
ATOM 2243 O O . LYS A 1 312 ? -9.086 -9.297 -2.254 1 98.38 312 LYS A O 1
ATOM 2248 N N . PRO A 1 313 ? -9.734 -10 -4.277 1 98.5 313 PRO A N 1
ATOM 2249 C CA . PRO A 1 313 ? -11.047 -9.375 -4.078 1 98.5 313 PRO A CA 1
ATOM 2250 C C . PRO A 1 313 ? -11.781 -9.922 -2.857 1 98.5 313 PRO A C 1
ATOM 2252 O O . PRO A 1 313 ? -12.477 -9.172 -2.162 1 98.5 313 PRO A O 1
ATOM 2255 N N . LEU A 1 314 ? -11.641 -11.219 -2.619 1 98.75 314 LEU A N 1
ATOM 2256 C CA . LEU A 1 314 ? -12.297 -11.82 -1.461 1 98.75 314 LEU A CA 1
ATOM 2257 C C . LEU A 1 314 ? -11.75 -11.234 -0.164 1 98.75 314 LEU A C 1
ATOM 2259 O O . LEU A 1 314 ? -12.516 -10.789 0.695 1 98.75 314 LEU A O 1
ATOM 2263 N N . LEU A 1 315 ? -10.445 -11.219 -0.072 1 98.88 315 LEU A N 1
ATOM 2264 C CA . LEU A 1 315 ? -9.812 -10.727 1.145 1 98.88 315 LEU A CA 1
ATOM 2265 C C . LEU A 1 315 ? -10.07 -9.234 1.329 1 98.88 315 LEU A C 1
ATOM 2267 O O . LEU A 1 315 ? -10.258 -8.766 2.455 1 98.88 315 LEU A O 1
ATOM 2271 N N . ALA A 1 316 ? -10.031 -8.508 0.232 1 98.69 316 ALA A N 1
ATOM 2272 C CA . ALA A 1 316 ? -10.367 -7.09 0.305 1 98.69 316 ALA A CA 1
ATOM 2273 C C . ALA A 1 316 ? -11.773 -6.887 0.865 1 98.69 316 ALA A C 1
ATOM 2275 O O . ALA A 1 316 ? -11.977 -6.078 1.773 1 98.69 316 ALA A O 1
ATOM 2276 N N . ARG A 1 317 ? -12.719 -7.613 0.34 1 98.44 317 ARG A N 1
ATOM 2277 C CA . ARG A 1 317 ? -14.102 -7.496 0.782 1 98.44 317 ARG A CA 1
ATOM 2278 C C . ARG A 1 317 ? -14.242 -7.863 2.258 1 98.44 317 ARG A C 1
ATOM 2280 O O . ARG A 1 317 ? -14.891 -7.148 3.021 1 98.44 317 ARG A O 1
ATOM 2287 N N . LEU A 1 318 ? -13.625 -8.922 2.691 1 98.75 318 LEU A N 1
ATOM 2288 C CA . LEU A 1 318 ? -13.656 -9.336 4.09 1 98.75 318 LEU A CA 1
ATOM 2289 C C . LEU A 1 318 ? -13.023 -8.281 4.984 1 98.75 318 LEU A C 1
ATOM 2291 O O . LEU A 1 318 ? -13.445 -8.094 6.129 1 98.75 318 LEU A O 1
ATOM 2295 N N . GLY A 1 319 ? -12.016 -7.582 4.465 1 98.62 319 GLY A N 1
ATOM 2296 C CA . GLY A 1 319 ? -11.328 -6.535 5.199 1 98.62 319 GLY A CA 1
ATOM 2297 C C . GLY A 1 319 ? -12.023 -5.191 5.121 1 98.62 319 GLY A C 1
ATOM 2298 O O . GLY A 1 319 ? -11.531 -4.195 5.656 1 98.62 319 GLY A O 1
ATOM 2299 N N . GLY A 1 320 ? -13.078 -5.125 4.375 1 98.38 320 GLY A N 1
ATOM 2300 C CA . GLY A 1 320 ? -13.867 -3.906 4.273 1 98.38 320 GLY A CA 1
ATOM 2301 C C . GLY A 1 320 ? -13.375 -2.963 3.193 1 98.38 320 GLY A C 1
ATOM 2302 O O . GLY A 1 320 ? -13.688 -1.771 3.213 1 98.38 320 GLY A O 1
ATOM 2303 N N . ARG A 1 321 ? -12.594 -3.406 2.371 1 97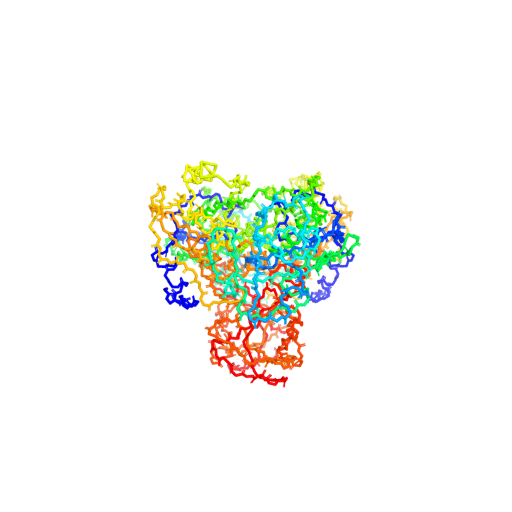.31 321 ARG A N 1
ATOM 2304 C CA . ARG A 1 321 ? -12.031 -2.584 1.306 1 97.31 321 ARG A CA 1
ATOM 2305 C C . ARG A 1 321 ? -12.766 -2.818 -0.011 1 97.31 321 ARG A C 1
ATOM 2307 O O . ARG A 1 321 ? -13.18 -3.939 -0.304 1 97.31 321 ARG A O 1
ATOM 2314 N N . ASP A 1 322 ? -12.883 -1.786 -0.677 1 91.69 322 ASP A N 1
ATOM 2315 C CA . ASP A 1 322 ? -13.312 -1.942 -2.062 1 91.69 322 ASP A CA 1
ATOM 2316 C C . ASP A 1 322 ? -12.141 -2.344 -2.957 1 91.69 322 ASP A C 1
ATOM 2318 O O . ASP A 1 322 ? -11.031 -1.812 -2.822 1 91.69 322 ASP A O 1
ATOM 2322 N N . HIS A 1 323 ? -12.289 -3.359 -3.688 1 92.75 323 HIS A N 1
ATOM 2323 C CA . HIS A 1 323 ? -11.258 -3.781 -4.621 1 92.75 323 HIS A CA 1
ATOM 2324 C C . HIS A 1 323 ? -11.797 -3.863 -6.047 1 92.75 323 HIS A C 1
ATOM 2326 O O . HIS A 1 323 ? -12.82 -4.508 -6.289 1 92.75 323 HIS A O 1
ATOM 2332 N N . ARG A 1 324 ? -11.188 -3.156 -6.922 1 92 324 ARG A N 1
ATOM 2333 C CA . ARG A 1 324 ? -11.445 -3.238 -8.352 1 92 324 ARG A CA 1
ATOM 2334 C C . ARG A 1 324 ? -10.164 -3.547 -9.125 1 92 324 ARG A C 1
ATOM 2336 O O . ARG A 1 324 ? -9.117 -2.939 -8.867 1 92 324 ARG A O 1
ATOM 2343 N N . GLN A 1 325 ? -10.391 -4.512 -10 1 95.81 325 GLN A N 1
ATOM 2344 C CA . GLN A 1 325 ? -9.242 -4.805 -10.852 1 95.81 325 GLN A CA 1
ATOM 2345 C C . GLN A 1 325 ? -8.836 -3.586 -11.672 1 95.81 325 GLN A C 1
ATOM 2347 O O . GLN A 1 325 ? -9.695 -2.846 -12.156 1 95.81 325 GLN A O 1
ATOM 2352 N N . ASP A 1 326 ? -7.57 -3.354 -11.836 1 96.06 326 ASP A N 1
ATOM 2353 C CA . ASP A 1 326 ? -7.055 -2.275 -12.672 1 96.06 326 ASP A CA 1
ATOM 2354 C C . ASP A 1 326 ? -6.992 -2.703 -14.133 1 96.06 326 ASP A C 1
ATOM 2356 O O . ASP A 1 326 ? -5.918 -3.027 -14.648 1 96.06 326 ASP A O 1
ATOM 2360 N N . VAL A 1 327 ? -8.07 -2.719 -14.758 1 97.44 327 VAL A N 1
ATOM 2361 C CA . VAL A 1 327 ? -8.148 -3.062 -16.172 1 97.44 327 VAL A CA 1
ATOM 2362 C C . VAL A 1 327 ? -8.133 -1.789 -17.016 1 97.44 327 VAL A C 1
ATOM 2364 O O . VAL A 1 327 ? -8.922 -0.871 -16.781 1 97.44 327 VAL A O 1
ATOM 2367 N N . ARG A 1 328 ? -7.273 -1.709 -17.969 1 96.5 328 ARG A N 1
ATOM 2368 C CA . ARG A 1 328 ? -7.109 -0.518 -18.797 1 96.5 328 ARG A CA 1
ATOM 2369 C C . ARG A 1 328 ? -7.184 -0.867 -20.281 1 96.5 328 ARG A C 1
ATOM 2371 O O . ARG A 1 328 ? -6.91 -2.004 -20.672 1 96.5 328 ARG A O 1
ATOM 2378 N N . ALA A 1 329 ? -7.566 0.129 -21.031 1 96.69 329 ALA A N 1
ATOM 2379 C CA . ALA A 1 329 ? -7.52 -0.013 -22.484 1 96.69 329 ALA A CA 1
ATOM 2380 C C . ALA A 1 329 ? -6.09 0.105 -23 1 96.69 329 ALA A C 1
ATOM 2382 O O . ALA A 1 329 ? -5.309 0.923 -22.5 1 96.69 329 ALA A O 1
ATOM 2383 N N . ALA A 1 330 ? -5.77 -0.71 -23.938 1 98.19 330 ALA A N 1
ATOM 2384 C CA . ALA A 1 330 ? -4.453 -0.698 -24.578 1 98.19 330 ALA A CA 1
ATOM 2385 C C . ALA A 1 330 ? -4.539 -1.141 -26.031 1 98.19 330 ALA A C 1
ATOM 2387 O O . ALA A 1 330 ? -5.629 -1.419 -26.547 1 98.19 330 ALA A O 1
ATOM 2388 N N . ARG A 1 331 ? -3.447 -1.027 -26.688 1 98.31 331 ARG A N 1
ATOM 2389 C CA . ARG A 1 331 ? -3.275 -1.593 -28.016 1 98.31 331 ARG A CA 1
ATOM 2390 C C . ARG A 1 331 ? -2.297 -2.762 -28 1 98.31 331 ARG A C 1
ATOM 2392 O O . ARG A 1 331 ? -1.333 -2.756 -27.219 1 98.31 331 ARG A O 1
ATOM 2399 N N . LEU A 1 332 ? -2.557 -3.682 -28.875 1 98.5 332 LEU A N 1
ATOM 2400 C CA . LEU A 1 332 ? -1.69 -4.855 -28.938 1 98.5 332 LEU A CA 1
ATOM 2401 C C . LEU A 1 332 ? -0.344 -4.5 -29.562 1 98.5 332 LEU A C 1
ATOM 2403 O O . LEU A 1 332 ? -0.291 -3.904 -30.641 1 98.5 332 LEU A O 1
ATOM 2407 N N . GLY A 1 333 ? 0.71 -4.867 -28.891 1 98.31 333 GLY A N 1
ATOM 2408 C CA . GLY A 1 333 ? 2.043 -4.695 -29.453 1 98.31 333 GLY A CA 1
ATOM 2409 C C . GLY A 1 333 ? 2.436 -5.793 -30.422 1 98.31 333 GLY A C 1
ATOM 2410 O O . GLY A 1 333 ? 3.457 -5.691 -31.094 1 98.31 333 GLY A O 1
ATOM 2411 N N . ALA A 1 334 ? 1.688 -6.914 -30.516 1 98.38 334 ALA A N 1
ATOM 2412 C CA . ALA A 1 334 ? 1.881 -8.031 -31.422 1 98.38 334 ALA A CA 1
ATOM 2413 C C . ALA A 1 334 ? 0.551 -8.711 -31.766 1 98.38 334 ALA A C 1
ATOM 2415 O O . ALA A 1 334 ? -0.386 -8.672 -30.953 1 98.38 334 ALA A O 1
ATOM 2416 N N . ALA A 1 335 ? 0.519 -9.273 -32.969 1 98.25 335 ALA A N 1
ATOM 2417 C CA . ALA A 1 335 ? -0.691 -9.992 -33.344 1 98.25 335 ALA A CA 1
ATOM 2418 C C . ALA A 1 335 ? -0.942 -11.188 -32.438 1 98.25 335 ALA A C 1
ATOM 2420 O O . ALA A 1 335 ? -0.007 -11.742 -31.859 1 98.25 335 ALA A O 1
ATOM 2421 N N . MET A 1 336 ? -2.207 -11.523 -32.25 1 97.94 336 MET A N 1
ATOM 2422 C CA . MET A 1 336 ? -2.582 -12.68 -31.438 1 97.94 336 MET A CA 1
ATOM 2423 C C . MET A 1 336 ? -3.578 -13.562 -32.188 1 97.94 336 MET A C 1
ATOM 2425 O O . MET A 1 336 ? -4.434 -13.07 -32.906 1 97.94 336 MET A O 1
ATOM 2429 N N . GLN A 1 337 ? -3.5 -14.812 -31.969 1 97.06 337 GLN A N 1
ATOM 2430 C CA . GLN A 1 337 ? -4.387 -15.781 -32.594 1 97.06 337 GLN A CA 1
ATOM 2431 C C . GLN A 1 337 ? -5.77 -15.766 -31.953 1 97.06 337 GLN A C 1
ATOM 2433 O O . GLN A 1 337 ? -5.965 -15.141 -30.906 1 97.06 337 GLN A O 1
ATOM 2438 N N . ALA A 1 338 ? -6.684 -16.422 -32.625 1 97.81 338 ALA A N 1
ATOM 2439 C CA . ALA A 1 338 ? -8.023 -16.562 -32.062 1 97.81 338 ALA A CA 1
ATOM 2440 C C . ALA A 1 338 ? -7.988 -17.344 -30.75 1 97.81 338 ALA A C 1
ATOM 2442 O O . ALA A 1 338 ? -7.176 -18.266 -30.594 1 97.81 338 ALA A O 1
ATOM 2443 N N . ASN A 1 339 ? -8.836 -16.922 -29.875 1 96.69 339 ASN A N 1
ATOM 2444 C CA . ASN A 1 339 ? -8.953 -17.578 -28.578 1 96.69 339 ASN A CA 1
ATOM 2445 C C . ASN A 1 339 ? -9.977 -18.719 -28.609 1 96.69 339 ASN A C 1
ATOM 2447 O O . ASN A 1 339 ? -10.695 -18.875 -29.609 1 96.69 339 ASN A O 1
ATOM 2451 N N . ASP A 1 340 ? -9.977 -19.562 -27.609 1 95.06 340 ASP A N 1
ATOM 2452 C CA . ASP A 1 340 ? -10.945 -20.656 -27.484 1 95.06 340 ASP A CA 1
ATOM 2453 C C . ASP A 1 340 ? -11.969 -20.359 -26.391 1 95.06 340 ASP A C 1
ATOM 2455 O O . ASP A 1 340 ? -12.297 -19.188 -26.141 1 95.06 340 ASP A O 1
ATOM 2459 N N . LEU A 1 341 ? -12.57 -21.391 -25.797 1 94 341 LEU A N 1
ATOM 2460 C CA . LEU A 1 341 ? -13.711 -21.266 -24.891 1 94 341 LEU A CA 1
ATOM 2461 C C . LEU A 1 341 ? -13.297 -20.625 -23.578 1 94 341 LEU A C 1
ATOM 2463 O O . LEU A 1 341 ? -14.156 -20.188 -22.797 1 94 341 LEU A O 1
ATOM 2467 N N . ARG A 1 342 ? -12.062 -20.547 -23.203 1 96.12 342 ARG A N 1
ATOM 2468 C CA . ARG A 1 342 ? -11.586 -20.031 -21.922 1 96.12 342 ARG A CA 1
ATOM 2469 C C . ARG A 1 342 ? -11.211 -18.562 -22.031 1 96.12 342 ARG A C 1
ATOM 2471 O O . ARG A 1 342 ? -10.812 -18.094 -23.094 1 96.12 342 ARG A O 1
ATOM 2478 N N . GLN A 1 343 ? -11.43 -17.797 -21 1 97.81 343 GLN A N 1
ATOM 2479 C CA . GLN A 1 343 ? -10.883 -16.453 -20.922 1 97.81 343 GLN A CA 1
ATOM 2480 C C . GLN A 1 343 ? -9.391 -16.469 -20.609 1 97.81 343 GLN A C 1
ATOM 2482 O O . GLN A 1 343 ? -8.961 -17.016 -19.594 1 97.81 343 GLN A O 1
ATOM 2487 N N . ASP A 1 344 ? -8.617 -15.797 -21.5 1 98.06 344 ASP A N 1
ATOM 2488 C CA . ASP A 1 344 ? -7.164 -15.852 -21.359 1 98.06 344 ASP A CA 1
ATOM 2489 C C . ASP A 1 344 ? -6.641 -14.633 -20.594 1 98.06 344 ASP A C 1
ATOM 2491 O O . ASP A 1 344 ? -7.129 -13.523 -20.781 1 98.06 344 ASP A O 1
ATOM 2495 N N . TYR A 1 345 ? -5.734 -14.852 -19.844 1 98.44 345 TYR A N 1
ATOM 2496 C CA . TYR A 1 345 ? -4.91 -13.828 -19.219 1 98.44 345 TYR A CA 1
ATOM 2497 C C . TYR A 1 345 ? -3.453 -13.961 -19.656 1 98.44 345 TYR A C 1
ATOM 2499 O O . TYR A 1 345 ? -2.691 -14.719 -19.047 1 98.44 345 TYR A O 1
ATOM 2507 N N . VAL A 1 346 ? -3.078 -13.188 -20.641 1 98.44 346 VAL A N 1
ATOM 2508 C CA . VAL A 1 346 ? -1.816 -13.359 -21.344 1 98.44 346 VAL A CA 1
ATOM 2509 C C . VAL A 1 346 ? -0.766 -12.406 -20.781 1 98.44 346 VAL A C 1
ATOM 2511 O O . VAL A 1 346 ? -0.942 -11.188 -20.828 1 98.44 346 VAL A O 1
ATOM 2514 N N . ARG A 1 347 ? 0.306 -12.938 -20.266 1 98.38 347 ARG A N 1
ATOM 2515 C CA . ARG A 1 347 ? 1.377 -12.117 -19.703 1 98.38 347 ARG A CA 1
ATOM 2516 C C . ARG A 1 347 ? 1.979 -11.203 -20.781 1 98.38 347 ARG A C 1
ATOM 2518 O O . ARG A 1 347 ? 2.312 -11.664 -21.875 1 98.38 347 ARG A O 1
ATOM 2525 N N . ALA A 1 348 ? 2.111 -9.969 -20.422 1 98.62 348 ALA A N 1
ATOM 2526 C CA . ALA A 1 348 ? 2.568 -8.977 -21.391 1 98.62 348 ALA A CA 1
ATOM 2527 C C . ALA A 1 348 ? 3.389 -7.879 -20.719 1 98.62 348 ALA A C 1
ATOM 2529 O O . ALA A 1 348 ? 3.346 -7.73 -19.5 1 98.62 348 ALA A O 1
ATOM 2530 N N . VAL A 1 349 ? 4.227 -7.223 -21.484 1 98.25 349 VAL A N 1
ATOM 2531 C CA . VAL A 1 349 ? 4.844 -5.965 -21.078 1 98.25 349 VAL A CA 1
ATOM 2532 C C . VAL A 1 349 ? 4.016 -4.789 -21.594 1 98.25 349 VAL A C 1
ATOM 2534 O O . VAL A 1 349 ? 3.73 -4.703 -22.797 1 98.25 349 VAL A O 1
ATOM 2537 N N . VAL A 1 350 ? 3.566 -3.969 -20.719 1 98.31 350 VAL A N 1
ATOM 2538 C CA . VAL A 1 350 ? 2.74 -2.814 -21.062 1 98.31 350 VAL A CA 1
ATOM 2539 C C . VAL A 1 350 ? 3.572 -1.537 -20.953 1 98.31 350 VAL A C 1
ATOM 2541 O O . VAL A 1 350 ? 4.207 -1.279 -19.938 1 98.31 350 VAL A O 1
ATOM 2544 N N . ARG A 1 351 ? 3.621 -0.783 -21.984 1 97.31 351 ARG A N 1
ATOM 2545 C CA . ARG A 1 351 ? 4.359 0.476 -22.031 1 97.31 351 ARG A CA 1
ATOM 2546 C C . ARG A 1 351 ? 3.479 1.608 -22.547 1 97.31 351 ARG A C 1
ATOM 2548 O O . ARG A 1 351 ? 2.547 1.374 -23.312 1 97.31 351 ARG A O 1
ATOM 2555 N N . GLU A 1 352 ? 3.748 2.691 -22.047 1 93.94 352 GLU A N 1
ATOM 2556 C CA . GLU A 1 352 ? 3.068 3.871 -22.578 1 93.94 352 GLU A CA 1
ATOM 2557 C C . GLU A 1 352 ? 3.77 4.402 -23.812 1 93.94 352 GLU A C 1
ATOM 2559 O O . GLU A 1 352 ? 4.996 4.5 -23.844 1 93.94 352 GLU A O 1
ATOM 2564 N N . ASP A 1 353 ? 3.08 4.648 -24.812 1 89.69 353 ASP A N 1
ATOM 2565 C CA . ASP A 1 353 ? 3.549 5.246 -26.062 1 89.69 353 ASP A CA 1
ATOM 2566 C C . ASP A 1 353 ? 2.609 6.355 -26.531 1 89.69 353 ASP A C 1
ATOM 2568 O O . ASP A 1 353 ? 1.526 6.078 -27.047 1 89.69 353 ASP A O 1
ATOM 2572 N N . GLY A 1 354 ? 3.088 7.621 -26.438 1 85.38 354 GLY A N 1
ATOM 2573 C CA . GLY A 1 354 ? 2.301 8.766 -26.875 1 85.38 354 GLY A CA 1
ATOM 2574 C C . GLY A 1 354 ? 0.955 8.859 -26.188 1 85.38 354 GLY A C 1
ATOM 2575 O O . GLY A 1 354 ? -0.073 9.047 -26.844 1 85.38 354 GLY A O 1
ATOM 2576 N N . GLY A 1 355 ? 0.839 8.477 -24.938 1 84.94 355 GLY A N 1
ATOM 2577 C CA . GLY A 1 355 ? -0.389 8.594 -24.172 1 84.94 355 GLY A CA 1
ATOM 2578 C C . GLY A 1 355 ? -1.255 7.352 -24.219 1 84.94 355 GLY A C 1
ATOM 2579 O O . GLY A 1 355 ? -2.293 7.281 -23.562 1 84.94 355 GLY A O 1
ATOM 2580 N N . THR A 1 356 ? -0.807 6.438 -25.047 1 92.25 356 THR A N 1
ATOM 2581 C CA . THR A 1 356 ? -1.56 5.195 -25.172 1 92.25 356 THR A CA 1
ATOM 2582 C C . THR A 1 356 ? -0.745 4.016 -24.641 1 92.25 356 THR A C 1
ATOM 2584 O O . THR A 1 356 ? 0.47 3.959 -24.844 1 92.25 356 THR A O 1
ATOM 2587 N N . LEU A 1 357 ? -1.443 3.102 -24.031 1 97.19 357 LEU A N 1
ATOM 2588 C CA . LEU A 1 357 ? -0.776 1.896 -23.562 1 97.19 357 LEU A CA 1
ATOM 2589 C C . LEU A 1 357 ? -0.65 0.864 -24.672 1 97.19 357 LEU A C 1
ATOM 2591 O O . LEU A 1 357 ? -1.588 0.666 -25.453 1 97.19 357 LEU A O 1
ATOM 2595 N N . VAL A 1 358 ? 0.513 0.316 -24.781 1 98.56 358 VAL A N 1
ATOM 2596 C CA . VAL A 1 358 ? 0.762 -0.776 -25.703 1 98.56 358 VAL A CA 1
ATOM 2597 C C . VAL A 1 358 ? 1.136 -2.041 -24.938 1 98.56 358 VAL A C 1
ATOM 2599 O O . VAL A 1 358 ? 2.09 -2.041 -24.156 1 98.56 358 VAL A O 1
ATOM 2602 N N . ALA A 1 359 ? 0.392 -3.072 -25.094 1 98.62 359 ALA A N 1
ATOM 2603 C CA . ALA A 1 359 ? 0.628 -4.348 -24.422 1 98.62 359 ALA A CA 1
ATOM 2604 C C . ALA A 1 359 ? 1.198 -5.379 -25.391 1 98.62 359 ALA A C 1
ATOM 2606 O O . ALA A 1 359 ? 0.534 -5.77 -26.344 1 98.62 359 ALA A O 1
ATOM 2607 N N . THR A 1 360 ? 2.389 -5.809 -25.188 1 98.69 360 THR A N 1
ATOM 2608 C CA . THR A 1 360 ? 3.045 -6.801 -26.031 1 98.69 360 THR A CA 1
ATOM 2609 C C . THR A 1 360 ? 3.125 -8.148 -25.312 1 98.69 360 THR A C 1
ATOM 2611 O O . THR A 1 360 ? 3.834 -8.289 -24.312 1 98.69 360 THR A O 1
ATOM 2614 N N . PRO A 1 361 ? 2.389 -9.125 -25.797 1 98.38 361 PRO A N 1
ATOM 2615 C CA . PRO A 1 361 ? 2.422 -10.445 -25.156 1 98.38 361 PRO A CA 1
ATOM 2616 C C . PRO A 1 361 ? 3.77 -11.141 -25.312 1 98.38 361 PRO A C 1
ATOM 2618 O O . PRO A 1 361 ? 4.445 -10.977 -26.328 1 98.38 361 PRO A O 1
ATOM 2621 N N . PHE A 1 362 ? 4.18 -11.844 -24.297 1 96.75 362 PHE A N 1
ATOM 2622 C CA . PHE A 1 362 ? 5.336 -12.719 -24.438 1 96.75 362 PHE A CA 1
ATOM 2623 C C . PHE A 1 362 ? 5.047 -13.852 -25.422 1 96.75 362 PHE A C 1
ATOM 2625 O O . PHE A 1 362 ? 3.9 -14.281 -25.562 1 96.75 362 PHE A O 1
ATOM 2632 N N . SER A 1 363 ? 6.066 -14.352 -26.016 1 92.88 363 SER A N 1
ATOM 2633 C CA . SER A 1 363 ? 5.898 -15.414 -27 1 92.88 363 SER A CA 1
ATOM 2634 C C . SER A 1 363 ? 5.633 -16.766 -26.344 1 92.88 363 SER A C 1
ATOM 2636 O O . SER A 1 363 ? 4.98 -17.625 -26.922 1 92.88 363 SER A O 1
ATOM 2638 N N . ILE A 1 364 ? 6.184 -16.891 -25.172 1 90.94 364 ILE A N 1
ATOM 2639 C CA . ILE A 1 364 ? 5.977 -18.125 -24.422 1 90.94 364 ILE A CA 1
ATOM 2640 C C . ILE A 1 364 ? 5.066 -17.844 -23.219 1 90.94 364 ILE A C 1
ATOM 2642 O O . ILE A 1 364 ? 5.309 -16.922 -22.453 1 90.94 364 ILE A O 1
ATOM 2646 N N . GLN A 1 365 ? 4.043 -18.625 -23.109 1 92.69 365 GLN A N 1
ATOM 2647 C CA . GLN A 1 365 ? 3.025 -18.391 -22.094 1 92.69 365 GLN A CA 1
ATOM 2648 C C . GLN A 1 365 ? 2.889 -19.594 -21.172 1 92.69 365 GLN A C 1
ATOM 2650 O O . GLN A 1 365 ? 1.819 -19.828 -20.594 1 92.69 365 GLN A O 1
ATOM 2655 N N . ASP A 1 366 ? 3.967 -20.297 -21 1 92.38 366 ASP A N 1
ATOM 2656 C CA . ASP A 1 366 ? 3.92 -21.469 -20.125 1 92.38 366 ASP A CA 1
ATOM 2657 C C . ASP A 1 366 ? 3.584 -21.078 -18.688 1 92.38 366 ASP A C 1
ATOM 2659 O O . ASP A 1 366 ? 4.18 -20.141 -18.141 1 92.38 366 ASP A O 1
ATOM 2663 N N . SER A 1 367 ? 2.633 -21.812 -18.047 1 89.81 367 SER A N 1
ATOM 2664 C CA . SER A 1 367 ? 2.078 -21.438 -16.75 1 89.81 367 SER A CA 1
ATOM 2665 C C . SER A 1 367 ? 3.059 -21.734 -15.617 1 89.81 367 SER A C 1
ATOM 2667 O O . SER A 1 367 ? 2.797 -21.406 -14.453 1 89.81 367 SER A O 1
ATOM 2669 N N . SER A 1 368 ? 4.238 -22.266 -15.922 1 91.81 368 SER A N 1
ATOM 2670 C CA . SER A 1 368 ? 5.234 -22.578 -14.898 1 91.81 368 SER A CA 1
ATOM 2671 C C . SER A 1 368 ? 6.34 -21.531 -14.859 1 91.81 368 SER A C 1
ATOM 2673 O O . SER A 1 368 ? 7.199 -21.562 -13.977 1 91.81 368 SER A O 1
ATOM 2675 N N . MET A 1 369 ? 6.289 -20.625 -15.781 1 95.38 369 MET A N 1
ATOM 2676 C CA . MET A 1 369 ? 7.434 -19.734 -15.938 1 95.38 369 MET A CA 1
ATOM 2677 C C . MET A 1 369 ? 7.254 -18.469 -15.109 1 95.38 369 MET A C 1
ATOM 2679 O O . MET A 1 369 ? 6.754 -17.453 -15.609 1 95.38 369 MET A O 1
ATOM 2683 N N . LEU A 1 370 ? 7.797 -18.484 -13.906 1 97.62 370 LEU A N 1
ATOM 2684 C CA . LEU A 1 370 ? 7.699 -17.375 -12.969 1 97.62 370 LEU A CA 1
ATOM 2685 C C . LEU A 1 370 ? 8.523 -16.172 -13.445 1 97.62 370 LEU A C 1
ATOM 2687 O O . LEU A 1 370 ? 8.156 -15.023 -13.211 1 97.62 370 LEU A O 1
ATOM 2691 N N . ARG A 1 371 ? 9.648 -16.469 -14.07 1 97.56 371 ARG A N 1
ATOM 2692 C CA . ARG A 1 371 ? 10.492 -15.383 -14.555 1 97.56 371 ARG A CA 1
ATOM 2693 C C . ARG A 1 371 ? 9.711 -14.477 -15.508 1 97.56 371 ARG A C 1
ATOM 2695 O O . ARG A 1 371 ? 9.781 -13.25 -15.406 1 97.56 371 ARG A O 1
ATOM 2702 N N . MET A 1 372 ? 8.977 -15.109 -16.375 1 96.12 372 MET A N 1
ATOM 2703 C CA . MET A 1 372 ? 8.172 -14.352 -17.328 1 96.12 372 MET A CA 1
ATOM 2704 C C . MET A 1 372 ? 7.094 -13.547 -16.609 1 96.12 372 MET A C 1
ATOM 2706 O O . MET A 1 372 ? 6.805 -12.406 -16.984 1 96.12 372 MET A O 1
ATOM 2710 N N . LEU A 1 373 ? 6.484 -14.148 -15.609 1 97.62 373 LEU A N 1
ATOM 2711 C CA . LEU A 1 373 ? 5.477 -13.422 -14.844 1 97.62 373 LEU A CA 1
ATOM 2712 C C . LEU A 1 373 ? 6.102 -12.227 -14.125 1 97.62 373 LEU A C 1
ATOM 2714 O O . LEU A 1 373 ? 5.508 -11.141 -14.086 1 97.62 373 LEU A O 1
ATOM 2718 N N . ALA A 1 374 ? 7.254 -12.406 -13.539 1 97.88 374 ALA A N 1
ATOM 2719 C CA . ALA A 1 374 ? 7.945 -11.328 -12.844 1 97.88 374 ALA A CA 1
ATOM 2720 C C . ALA A 1 374 ? 8.312 -10.195 -13.812 1 97.88 374 ALA A C 1
ATOM 2722 O O . ALA A 1 374 ? 8.328 -9.023 -13.43 1 97.88 374 ALA A O 1
ATOM 2723 N N . ASP A 1 375 ? 8.578 -10.539 -15.047 1 97.12 375 ASP A N 1
ATOM 2724 C CA . ASP A 1 375 ? 8.922 -9.555 -16.078 1 97.12 375 ASP A CA 1
ATOM 2725 C C . ASP A 1 375 ? 7.68 -8.836 -16.594 1 97.12 375 ASP A C 1
ATOM 2727 O O . ASP A 1 375 ? 7.758 -7.699 -17.062 1 97.12 375 ASP A O 1
ATOM 2731 N N . ALA A 1 376 ? 6.559 -9.516 -16.562 1 97.81 376 ALA A N 1
ATOM 2732 C CA . ALA A 1 376 ? 5.301 -8.938 -17.016 1 97.81 376 ALA A CA 1
ATOM 2733 C C . ALA A 1 376 ? 4.805 -7.871 -16.047 1 97.81 376 ALA A C 1
ATOM 2735 O O . ALA A 1 376 ? 5.02 -7.973 -14.836 1 97.81 376 ALA A O 1
ATOM 2736 N N . ASN A 1 377 ? 4.195 -6.859 -16.578 1 97.56 377 ASN A N 1
ATOM 2737 C CA . ASN A 1 377 ? 3.533 -5.883 -15.719 1 97.56 377 ASN A CA 1
ATOM 2738 C C . ASN A 1 377 ? 2.051 -5.754 -16.047 1 97.56 377 ASN A C 1
ATOM 2740 O O . ASN A 1 377 ? 1.372 -4.852 -15.555 1 97.56 377 ASN A O 1
ATOM 2744 N N . GLY A 1 378 ? 1.586 -6.641 -16.891 1 98.25 378 GLY A N 1
ATOM 2745 C CA . GLY A 1 378 ? 0.175 -6.703 -17.234 1 98.25 378 GLY A CA 1
ATOM 2746 C C . GLY A 1 378 ? -0.231 -8.031 -17.844 1 98.25 378 GLY A C 1
ATOM 2747 O O . GLY A 1 378 ? 0.622 -8.805 -18.297 1 98.25 378 GLY A O 1
ATOM 2748 N N . LEU A 1 379 ? -1.518 -8.328 -17.766 1 98.69 379 LEU A N 1
ATOM 2749 C CA . LEU A 1 379 ? -2.137 -9.477 -18.406 1 98.69 379 LEU A CA 1
ATOM 2750 C C . LEU A 1 379 ? -3.154 -9.031 -19.453 1 98.69 379 LEU A C 1
ATOM 2752 O O . LEU A 1 379 ? -4.176 -8.43 -19.109 1 98.69 379 LEU A O 1
ATOM 2756 N N . ILE A 1 380 ? -2.91 -9.297 -20.719 1 98.75 380 ILE A N 1
ATOM 2757 C CA . ILE A 1 380 ? -3.92 -9.047 -21.734 1 98.75 380 ILE A CA 1
ATOM 2758 C C . ILE A 1 380 ? -5.117 -9.969 -21.516 1 98.75 380 ILE A C 1
ATOM 2760 O O . ILE A 1 380 ? -4.961 -11.188 -21.438 1 98.75 380 ILE A O 1
ATOM 2764 N N . VAL A 1 381 ? -6.27 -9.391 -21.438 1 98.69 381 VAL A N 1
ATOM 2765 C CA . VAL A 1 381 ? -7.492 -10.164 -21.234 1 98.69 381 VAL A CA 1
ATOM 2766 C C . VAL A 1 381 ? -8.117 -10.484 -22.594 1 98.69 381 VAL A C 1
ATOM 2768 O O . VAL A 1 381 ? -8.547 -9.578 -23.312 1 98.69 381 VAL A O 1
ATOM 2771 N N . ARG A 1 382 ? -8.133 -11.781 -22.938 1 98.25 382 ARG A N 1
ATOM 2772 C CA . ARG A 1 382 ? -8.773 -12.242 -24.156 1 98.25 382 ARG A CA 1
ATOM 2773 C C . ARG A 1 382 ? -10.094 -12.945 -23.844 1 98.25 382 ARG A C 1
ATOM 2775 O O . ARG A 1 382 ? -10.109 -13.992 -23.203 1 98.25 382 ARG A O 1
ATOM 2782 N N . GLU A 1 383 ? -11.148 -12.414 -24.328 1 97.56 383 GLU A N 1
ATOM 2783 C CA . GLU A 1 383 ? -12.469 -12.992 -24.062 1 97.56 383 GLU A CA 1
ATOM 2784 C C . GLU A 1 383 ? -12.602 -14.367 -24.719 1 97.56 383 GLU A C 1
ATOM 2786 O O . GLU A 1 383 ? -11.906 -14.672 -25.688 1 97.56 383 GLU A O 1
ATOM 2791 N N . PRO A 1 384 ? -13.516 -15.164 -24.094 1 97.44 384 PRO A N 1
ATOM 2792 C CA . PRO A 1 384 ? -13.82 -16.422 -24.766 1 97.44 384 PRO A CA 1
ATOM 2793 C C . PRO A 1 384 ? -14.203 -16.234 -26.234 1 97.44 384 PRO A C 1
ATOM 2795 O O . PRO A 1 384 ? -14.945 -15.297 -26.562 1 97.44 384 PRO A O 1
ATOM 2798 N N . PHE A 1 385 ? -13.547 -16.984 -27.109 1 97.31 385 PHE A N 1
ATOM 2799 C CA . PHE A 1 385 ? -13.828 -17.047 -28.531 1 97.31 385 PHE A CA 1
ATOM 2800 C C . PHE A 1 385 ? -13.43 -15.742 -29.219 1 97.31 385 PHE A C 1
ATOM 2802 O O . PHE A 1 385 ? -13.906 -15.438 -30.312 1 97.31 385 PHE A O 1
ATOM 2809 N N . ALA A 1 386 ? -12.617 -14.961 -28.609 1 97.62 386 ALA A N 1
ATOM 2810 C CA . ALA A 1 386 ? -12.117 -13.75 -29.25 1 97.62 386 ALA A CA 1
ATOM 2811 C C . ALA A 1 386 ? -11.453 -14.078 -30.594 1 97.62 386 ALA A C 1
ATOM 2813 O O . ALA A 1 386 ? -10.672 -15.031 -30.688 1 97.62 386 ALA A O 1
ATOM 2814 N N . PRO A 1 387 ? -11.758 -13.367 -31.672 1 97.94 387 PRO A N 1
ATOM 2815 C CA . PRO A 1 387 ? -11.102 -13.602 -32.969 1 97.94 387 PRO A CA 1
ATOM 2816 C C . PRO A 1 387 ? -9.625 -13.219 -32.938 1 97.94 387 PRO A C 1
ATOM 2818 O O . PRO A 1 387 ? -9.156 -12.586 -31.984 1 97.94 387 PRO A O 1
ATOM 2821 N N . ALA A 1 388 ? -8.93 -13.695 -33.969 1 98.31 388 ALA A N 1
ATOM 2822 C CA . ALA A 1 388 ? -7.559 -13.227 -34.156 1 98.31 388 ALA A CA 1
ATOM 2823 C C . ALA A 1 388 ? -7.508 -11.703 -34.219 1 98.31 388 ALA A C 1
ATOM 2825 O O . ALA A 1 388 ? -8.453 -11.062 -34.688 1 98.31 388 ALA A O 1
ATOM 2826 N N . ALA A 1 389 ? -6.496 -11.125 -33.688 1 98.06 389 ALA A N 1
ATOM 2827 C CA . ALA A 1 389 ? -6.344 -9.672 -33.625 1 98.06 389 ALA A CA 1
ATOM 2828 C C . ALA A 1 389 ? -4.973 -9.242 -34.156 1 98.06 389 ALA A C 1
ATOM 2830 O O . ALA A 1 389 ? -3.963 -9.891 -33.875 1 98.06 389 ALA A O 1
ATOM 2831 N N . GLU A 1 390 ? -4.926 -8.18 -34.906 1 98.38 390 GLU A N 1
ATOM 2832 C CA . GLU A 1 390 ? -3.684 -7.676 -35.5 1 98.38 390 GLU A CA 1
ATOM 2833 C C . GLU A 1 390 ? -2.961 -6.738 -34.531 1 98.38 390 GLU A C 1
ATOM 2835 O O . GLU A 1 390 ? -3.562 -6.23 -33.594 1 98.38 390 GLU A O 1
ATOM 2840 N N . THR A 1 391 ? -1.691 -6.594 -34.875 1 98.06 391 THR A N 1
ATOM 2841 C CA . THR A 1 391 ? -0.932 -5.582 -34.125 1 98.06 391 THR A CA 1
ATOM 2842 C C . THR A 1 391 ? -1.634 -4.23 -34.188 1 98.06 391 THR A C 1
ATOM 2844 O O . THR A 1 391 ? -2.131 -3.832 -35.25 1 98.06 391 THR A O 1
ATOM 2847 N N . GLY A 1 392 ? -1.718 -3.607 -33 1 97.5 392 GLY A N 1
ATOM 2848 C CA . GLY A 1 392 ? -2.352 -2.299 -32.969 1 97.5 392 GLY A CA 1
ATOM 2849 C C . GLY A 1 392 ? -3.816 -2.357 -32.562 1 97.5 392 GLY A C 1
ATOM 2850 O O . GLY A 1 392 ? -4.414 -1.337 -32.219 1 97.5 392 GLY A O 1
ATOM 2851 N N . ALA A 1 393 ? -4.395 -3.543 -32.656 1 97.94 393 ALA A N 1
ATOM 2852 C CA . ALA A 1 393 ? -5.801 -3.691 -32.281 1 97.94 393 ALA A CA 1
ATOM 2853 C C . ALA A 1 393 ? -6.027 -3.314 -30.828 1 97.94 393 ALA A C 1
ATOM 2855 O O . ALA A 1 393 ? -5.129 -3.459 -30 1 97.94 393 ALA A O 1
ATOM 2856 N N . GLU A 1 394 ? -7.238 -2.883 -30.531 1 97.5 394 GLU A N 1
ATOM 2857 C CA . GLU A 1 394 ? -7.605 -2.559 -29.156 1 97.5 394 GLU A CA 1
ATOM 2858 C C . GLU A 1 394 ? -7.676 -3.814 -28.297 1 97.5 394 GLU A C 1
ATOM 2860 O O . GLU A 1 394 ? -8.078 -4.879 -28.766 1 97.5 394 GLU A O 1
ATOM 2865 N N . CYS A 1 395 ? -7.277 -3.646 -27.062 1 98.06 395 CYS A N 1
ATOM 2866 C CA . CYS A 1 395 ? -7.395 -4.742 -26.109 1 98.06 395 CYS A CA 1
ATOM 2867 C C . CYS A 1 395 ? -7.527 -4.215 -24.688 1 98.06 395 CYS A C 1
ATOM 2869 O O . CYS A 1 395 ? -7.414 -3.01 -24.453 1 98.06 395 CYS A O 1
ATOM 2871 N N . SER A 1 396 ? -7.961 -5.102 -23.797 1 98.06 396 SER A N 1
ATOM 2872 C CA . SER A 1 396 ? -7.988 -4.828 -22.375 1 98.06 396 SER A CA 1
ATOM 2873 C C . SER A 1 396 ? -6.805 -5.477 -21.656 1 98.06 396 SER A C 1
ATOM 2875 O O . SER A 1 396 ? -6.422 -6.605 -21.984 1 98.06 396 SER A O 1
ATOM 2877 N N . VAL A 1 397 ? -6.207 -4.703 -20.766 1 98.56 397 VAL A N 1
ATOM 2878 C CA . VAL A 1 397 ? -5.062 -5.234 -20.031 1 98.56 397 VAL A CA 1
ATOM 2879 C C . VAL A 1 397 ? -5.281 -5.055 -18.531 1 98.56 397 VAL A C 1
ATOM 2881 O O . VAL A 1 397 ? -5.621 -3.963 -18.078 1 98.56 397 VAL A O 1
ATOM 2884 N N . LEU A 1 398 ? -5.223 -6.141 -17.781 1 98.38 398 LEU A N 1
ATOM 2885 C CA . LEU A 1 398 ? -5.176 -6.109 -16.328 1 98.38 398 LEU A CA 1
ATOM 2886 C C . LEU A 1 398 ? -3.777 -5.758 -15.828 1 98.38 398 LEU A C 1
ATOM 2888 O O . LEU A 1 398 ? -2.842 -6.543 -15.992 1 98.38 398 LEU A O 1
ATOM 2892 N N . MET A 1 399 ? -3.631 -4.609 -15.234 1 97.75 399 MET A N 1
ATOM 2893 C CA . MET A 1 399 ? -2.318 -4.168 -14.773 1 97.75 399 MET A CA 1
ATOM 2894 C C . MET A 1 399 ? -1.925 -4.895 -13.484 1 97.75 399 MET A C 1
ATOM 2896 O O . MET A 1 399 ? -2.744 -5.047 -12.578 1 97.75 399 MET A O 1
ATOM 2900 N N . LEU A 1 400 ? -0.723 -5.395 -13.422 1 96.25 400 LEU A N 1
ATOM 2901 C CA . LEU A 1 400 ? -0.182 -6.055 -12.234 1 96.25 400 LEU A CA 1
ATOM 2902 C C . LEU A 1 400 ? 0.687 -5.094 -11.43 1 96.25 400 LEU A C 1
ATOM 2904 O O . LEU A 1 400 ? 0.962 -5.34 -10.25 1 96.25 400 LEU A O 1
ATOM 2908 N N . ARG A 1 401 ? 1.254 -4.086 -12.047 1 89.56 401 ARG A N 1
ATOM 2909 C CA . ARG A 1 401 ? 2.047 -3.02 -11.445 1 89.56 401 ARG A CA 1
ATOM 2910 C C . ARG A 1 401 ? 2.146 -1.817 -12.375 1 89.56 401 ARG A C 1
ATOM 2912 O O . ARG A 1 401 ? 2.012 -1.957 -13.594 1 89.56 401 ARG A O 1
ATOM 2919 N N . MET B 1 1 ? 14.93 37.438 3.318 1 53.69 1 MET B N 1
ATOM 2920 C CA . MET B 1 1 ? 15.453 36.406 2.432 1 53.69 1 MET B CA 1
ATOM 2921 C C . MET B 1 1 ? 14.375 35.938 1.464 1 53.69 1 MET B C 1
ATOM 2923 O O . MET B 1 1 ? 13.195 35.906 1.809 1 53.69 1 MET B O 1
ATOM 2927 N N . ALA B 1 2 ? 14.609 35.75 0.143 1 79.94 2 ALA B N 1
ATOM 2928 C CA . ALA B 1 2 ? 13.648 35.344 -0.878 1 79.94 2 ALA B CA 1
ATOM 2929 C C . ALA B 1 2 ? 13.094 33.938 -0.589 1 79.94 2 ALA B C 1
ATOM 2931 O O . ALA B 1 2 ? 13.812 33.062 -0.081 1 79.94 2 ALA B O 1
ATOM 2932 N N . LEU B 1 3 ? 11.742 33.781 -0.512 1 91.94 3 LEU B N 1
ATOM 2933 C CA . LEU B 1 3 ? 11.109 32.469 -0.326 1 91.94 3 LEU B CA 1
ATOM 2934 C C . LEU B 1 3 ? 11.625 31.469 -1.353 1 91.94 3 LEU B C 1
ATOM 2936 O O . LEU B 1 3 ? 11.82 31.812 -2.52 1 91.94 3 LEU B O 1
ATOM 2940 N N . VAL B 1 4 ? 12.008 30.312 -0.897 1 95.94 4 VAL B N 1
ATOM 2941 C CA . VAL B 1 4 ? 12.5 29.266 -1.777 1 95.94 4 VAL B CA 1
ATOM 2942 C C . VAL B 1 4 ? 11.328 28.641 -2.533 1 95.94 4 VAL B C 1
ATOM 2944 O O . VAL B 1 4 ? 10.336 28.219 -1.927 1 95.94 4 VAL B O 1
ATOM 2947 N N . PRO B 1 5 ? 11.406 28.609 -3.844 1 97.19 5 PRO B N 1
ATOM 2948 C CA . PRO B 1 5 ? 10.352 27.938 -4.605 1 97.19 5 PRO B CA 1
ATOM 2949 C C . PRO B 1 5 ? 10.219 26.453 -4.254 1 97.19 5 PRO B C 1
ATOM 2951 O O . PRO B 1 5 ? 11.219 25.812 -3.908 1 97.19 5 PRO B O 1
ATOM 2954 N N . VAL B 1 6 ? 9.016 25.891 -4.422 1 97.62 6 VAL B N 1
ATOM 2955 C CA . VAL B 1 6 ? 8.695 24.531 -4.008 1 97.62 6 VAL B CA 1
ATOM 2956 C C . VAL B 1 6 ? 9.633 23.547 -4.695 1 97.62 6 VAL B C 1
ATOM 2958 O O . VAL B 1 6 ? 10.242 22.703 -4.039 1 97.62 6 VAL B O 1
ATOM 2961 N N . ALA B 1 7 ? 9.766 23.641 -6.031 1 96.94 7 ALA B N 1
ATOM 2962 C CA . ALA B 1 7 ? 10.586 22.719 -6.805 1 96.94 7 ALA B CA 1
ATOM 2963 C C . ALA B 1 7 ? 12.047 22.766 -6.355 1 96.94 7 ALA B C 1
ATOM 2965 O O . ALA B 1 7 ? 12.695 21.719 -6.238 1 96.94 7 ALA B O 1
ATOM 2966 N N . GLU B 1 8 ? 12.539 23.953 -6.129 1 97.62 8 GLU B N 1
ATOM 2967 C CA . GLU B 1 8 ? 13.906 24.125 -5.668 1 97.62 8 GLU B CA 1
ATOM 2968 C C . GLU B 1 8 ? 14.102 23.531 -4.273 1 97.62 8 GLU B C 1
ATOM 2970 O O . GLU B 1 8 ? 15.109 22.875 -4.008 1 97.62 8 GLU B O 1
ATOM 2975 N N . ALA B 1 9 ? 13.164 23.797 -3.355 1 98.06 9 ALA B N 1
ATOM 2976 C CA . ALA B 1 9 ? 13.219 23.25 -2.002 1 98.06 9 ALA B CA 1
ATOM 2977 C C . ALA B 1 9 ? 13.289 21.734 -2.031 1 98.06 9 ALA B C 1
ATOM 2979 O O . ALA B 1 9 ? 14.094 21.125 -1.313 1 98.06 9 ALA B O 1
ATOM 2980 N N . LEU B 1 10 ? 12.484 21.109 -2.857 1 97.81 10 LEU B N 1
ATOM 2981 C CA . LEU B 1 10 ? 12.469 19.656 -2.965 1 97.81 10 LEU B CA 1
ATOM 2982 C C . LEU B 1 10 ? 13.805 19.125 -3.494 1 97.81 10 LEU B C 1
ATOM 2984 O O . LEU B 1 10 ? 14.328 18.141 -2.99 1 97.81 10 LEU B O 1
ATOM 2988 N N . GLU B 1 11 ? 14.297 19.766 -4.543 1 97.88 11 GLU B N 1
ATOM 2989 C CA . GLU B 1 11 ? 15.578 19.359 -5.117 1 97.88 11 GLU B CA 1
ATOM 2990 C C . GLU B 1 11 ? 16.688 19.406 -4.07 1 97.88 11 GLU B C 1
ATOM 2992 O O . GLU B 1 11 ? 17.484 18.469 -3.961 1 97.88 11 GLU B O 1
ATOM 2997 N N . ARG B 1 12 ? 16.703 20.484 -3.324 1 97.81 12 ARG B N 1
ATOM 2998 C CA . ARG B 1 12 ? 17.719 20.656 -2.293 1 97.81 12 ARG B CA 1
ATOM 2999 C C . ARG B 1 12 ? 17.547 19.625 -1.183 1 97.81 12 ARG B C 1
ATOM 3001 O O . ARG B 1 12 ? 18.531 19.062 -0.691 1 97.81 12 ARG B O 1
ATOM 3008 N N . LEU B 1 13 ? 16.359 19.422 -0.812 1 97.5 13 LEU B N 1
ATOM 3009 C CA . LEU B 1 13 ? 16.031 18.438 0.221 1 97.5 13 LEU B CA 1
ATOM 3010 C C . LEU B 1 13 ? 16.484 17.047 -0.19 1 97.5 13 LEU B C 1
ATOM 3012 O O . LEU B 1 13 ? 16.969 16.281 0.643 1 97.5 13 LEU B O 1
ATOM 3016 N N . LEU B 1 14 ? 16.359 16.656 -1.475 1 97.81 14 LEU B N 1
ATOM 3017 C CA . LEU B 1 14 ? 16.641 15.328 -1.994 1 97.81 14 LEU B CA 1
ATOM 3018 C C . LEU B 1 14 ? 18.109 15.195 -2.371 1 97.81 14 LEU B C 1
ATOM 3020 O O . LEU B 1 14 ? 18.594 14.094 -2.643 1 97.81 14 LEU B O 1
ATOM 3024 N N . ASP B 1 15 ? 18.797 16.344 -2.402 1 97.5 15 ASP B N 1
ATOM 3025 C CA . ASP B 1 15 ? 20.188 16.328 -2.824 1 97.5 15 ASP B CA 1
ATOM 3026 C C . ASP B 1 15 ? 21.016 15.375 -1.963 1 97.5 15 ASP B C 1
ATOM 3028 O O . ASP B 1 15 ? 20.984 15.461 -0.734 1 97.5 15 ASP B O 1
ATOM 3032 N N . GLY B 1 16 ? 21.641 14.43 -2.637 1 96.62 16 GLY B N 1
ATOM 3033 C CA . GLY B 1 16 ? 22.516 13.484 -1.958 1 96.62 16 GLY B CA 1
ATOM 3034 C C . GLY B 1 16 ? 21.781 12.312 -1.346 1 96.62 16 GLY B C 1
ATOM 3035 O O . GLY B 1 16 ? 22.391 11.406 -0.783 1 96.62 16 GLY B O 1
ATOM 3036 N N . ALA B 1 17 ? 20.469 12.328 -1.373 1 97.56 17 ALA B N 1
ATOM 3037 C CA . ALA B 1 17 ? 19.688 11.195 -0.859 1 97.56 17 ALA B CA 1
ATOM 3038 C C . ALA B 1 17 ? 19.844 9.969 -1.756 1 97.56 17 ALA B C 1
ATOM 3040 O O . ALA B 1 17 ? 19.75 10.078 -2.98 1 97.56 17 ALA B O 1
ATOM 3041 N N . ALA B 1 18 ? 20.125 8.883 -1.204 1 97.62 18 ALA B N 1
ATOM 3042 C CA . ALA B 1 18 ? 20.297 7.602 -1.888 1 97.62 18 ALA B CA 1
ATOM 3043 C C . ALA B 1 18 ? 19.75 6.453 -1.05 1 97.62 18 ALA B C 1
ATOM 3045 O O . ALA B 1 18 ? 19.547 6.594 0.159 1 97.62 18 ALA B O 1
ATOM 3046 N N . PRO B 1 19 ? 19.469 5.344 -1.718 1 98.44 19 PRO B N 1
ATOM 3047 C CA . PRO B 1 19 ? 18.969 4.195 -0.95 1 98.44 19 PRO B CA 1
ATOM 3048 C C . PRO B 1 19 ? 19.891 3.822 0.208 1 98.44 19 PRO B C 1
ATOM 3050 O O . PRO B 1 19 ? 21.125 3.832 0.055 1 98.44 19 PRO B O 1
ATOM 3053 N N . LEU B 1 20 ? 19.312 3.559 1.321 1 98.62 20 LEU B N 1
ATOM 3054 C CA . LEU B 1 20 ? 20.047 3.145 2.51 1 98.62 20 LEU B CA 1
ATOM 3055 C C . LEU B 1 20 ? 20.672 1.77 2.309 1 98.62 20 LEU B C 1
ATOM 3057 O O . LEU B 1 20 ? 20.344 1.068 1.349 1 98.62 20 LEU B O 1
ATOM 3061 N N . PRO B 1 21 ? 21.578 1.414 3.209 1 98.06 21 PRO B N 1
ATOM 3062 C CA . PRO B 1 21 ? 22.25 0.114 3.092 1 98.06 21 PRO B CA 1
ATOM 3063 C C . PRO B 1 21 ? 21.281 -1.059 3.199 1 98.06 21 PRO B C 1
ATOM 3065 O O . PRO B 1 21 ? 20.203 -0.924 3.795 1 98.06 21 PRO B O 1
ATOM 3068 N N . GLY B 1 22 ? 21.688 -2.199 2.648 1 98.5 22 GLY B N 1
ATOM 3069 C CA . GLY B 1 22 ? 20.859 -3.396 2.652 1 98.5 22 GLY B CA 1
ATOM 3070 C C . GLY B 1 22 ? 20.844 -4.109 3.99 1 98.5 22 GLY B C 1
ATOM 3071 O O . GLY B 1 22 ? 21.734 -3.906 4.816 1 98.5 22 GLY B O 1
ATOM 3072 N N . GLU B 1 23 ? 19.812 -4.848 4.203 1 98.69 23 GLU B N 1
ATOM 3073 C CA . GLU B 1 23 ? 19.703 -5.797 5.305 1 98.69 23 GLU B CA 1
ATOM 3074 C C . GLU B 1 23 ? 19.109 -7.121 4.84 1 98.69 23 GLU B C 1
ATOM 3076 O O . GLU B 1 23 ? 18.219 -7.141 3.988 1 98.69 23 GLU B O 1
ATOM 3081 N N . SER B 1 24 ? 19.609 -8.227 5.367 1 98.81 24 SER B N 1
ATOM 3082 C CA . SER B 1 24 ? 19.078 -9.547 5.027 1 98.81 24 SER B CA 1
ATOM 3083 C C . SER B 1 24 ? 17.844 -9.875 5.855 1 98.81 24 SER B C 1
ATOM 3085 O O . SER B 1 24 ? 17.875 -9.797 7.086 1 98.81 24 SER B O 1
ATOM 3087 N N . ILE B 1 25 ? 16.766 -10.18 5.164 1 98.81 25 ILE B N 1
ATOM 3088 C CA . ILE B 1 25 ? 15.547 -10.555 5.883 1 98.81 25 ILE B CA 1
ATOM 3089 C C . ILE B 1 25 ? 14.984 -11.852 5.312 1 98.81 25 ILE B C 1
ATOM 3091 O O . ILE B 1 25 ? 15.25 -12.203 4.164 1 98.81 25 ILE B O 1
ATOM 3095 N N . PRO B 1 26 ? 14.188 -12.617 6.176 1 98.81 26 PRO B N 1
ATOM 3096 C CA . PRO B 1 26 ? 13.516 -13.805 5.637 1 98.81 26 PRO B CA 1
ATOM 3097 C C . PRO B 1 26 ? 12.609 -13.477 4.449 1 98.81 26 PRO B C 1
ATOM 3099 O O . PRO B 1 26 ? 11.969 -12.43 4.426 1 98.81 26 PRO B O 1
ATOM 3102 N N . LEU B 1 27 ? 12.555 -14.383 3.504 1 98.75 27 LEU B N 1
ATOM 3103 C CA . LEU B 1 27 ? 11.75 -14.219 2.299 1 98.75 27 LEU B CA 1
ATOM 3104 C C . LEU B 1 27 ? 10.297 -13.922 2.65 1 98.75 27 LEU B C 1
ATOM 3106 O O . LEU B 1 27 ? 9.656 -13.094 2.01 1 98.75 27 LEU B O 1
ATOM 3110 N N . ALA B 1 28 ? 9.805 -14.539 3.732 1 98 28 ALA B N 1
ATOM 3111 C CA . ALA B 1 28 ? 8.406 -14.43 4.152 1 98 28 ALA B CA 1
ATOM 3112 C C . ALA B 1 28 ? 8.086 -13.008 4.598 1 98 28 ALA B C 1
ATOM 3114 O O . ALA B 1 28 ? 6.914 -12.617 4.648 1 98 28 ALA B O 1
ATOM 3115 N N . ASP B 1 29 ? 9.086 -12.195 4.898 1 98.19 29 ASP B N 1
ATOM 3116 C CA . ASP B 1 29 ? 8.898 -10.844 5.41 1 98.19 29 ASP B CA 1
ATOM 3117 C C . ASP B 1 29 ? 9.227 -9.797 4.344 1 98.19 29 ASP B C 1
ATOM 3119 O O . ASP B 1 29 ? 9.281 -8.602 4.633 1 98.19 29 ASP B O 1
ATOM 3123 N N . ALA B 1 30 ? 9.375 -10.164 3.078 1 98.69 30 ALA B N 1
ATOM 3124 C CA . ALA B 1 30 ? 10.039 -9.297 2.115 1 98.69 30 ALA B CA 1
ATOM 3125 C C . ALA B 1 30 ? 9.023 -8.602 1.209 1 98.69 30 ALA B C 1
ATOM 3127 O O . ALA B 1 30 ? 9.391 -7.781 0.366 1 98.69 30 ALA B O 1
ATOM 3128 N N . ALA B 1 31 ? 7.734 -8.883 1.422 1 98.44 31 ALA B N 1
ATOM 3129 C CA . ALA B 1 31 ? 6.727 -8.25 0.573 1 98.44 31 ALA B CA 1
ATOM 3130 C C . ALA B 1 31 ? 6.82 -6.73 0.643 1 98.44 31 ALA B C 1
ATOM 3132 O O . ALA B 1 31 ? 6.992 -6.16 1.724 1 98.44 31 ALA B O 1
ATOM 3133 N N . ALA B 1 32 ? 6.777 -6.047 -0.537 1 97.94 32 ALA B N 1
ATOM 3134 C CA . ALA B 1 32 ? 6.734 -4.598 -0.707 1 97.94 32 ALA B CA 1
ATOM 3135 C C . ALA B 1 32 ? 8.07 -3.965 -0.332 1 97.94 32 ALA B C 1
ATOM 3137 O O . ALA B 1 32 ? 8.203 -2.738 -0.309 1 97.94 32 ALA B O 1
ATOM 3138 N N . ARG B 1 33 ? 9.062 -4.805 0.013 1 98.62 33 ARG B N 1
ATOM 3139 C CA . ARG B 1 33 ? 10.406 -4.281 0.226 1 98.62 33 ARG B CA 1
ATOM 3140 C C . ARG B 1 33 ? 11.133 -4.062 -1.101 1 98.62 33 ARG B C 1
ATOM 3142 O O . ARG B 1 33 ? 10.633 -4.469 -2.154 1 98.62 33 ARG B O 1
ATOM 3149 N N . VAL B 1 34 ? 12.227 -3.34 -1.072 1 98.81 34 VAL B N 1
ATOM 3150 C CA . VAL B 1 34 ? 13.008 -3.016 -2.26 1 98.81 34 VAL B CA 1
ATOM 3151 C C . VAL B 1 34 ? 14.328 -3.777 -2.23 1 98.81 34 VAL B C 1
ATOM 3153 O O . VAL B 1 34 ? 15.047 -3.752 -1.225 1 98.81 34 VAL B O 1
ATOM 3156 N N . LEU B 1 35 ? 14.641 -4.426 -3.307 1 98.88 35 LEU B N 1
ATOM 3157 C CA . LEU B 1 35 ? 15.883 -5.184 -3.367 1 98.88 35 LEU B CA 1
ATOM 3158 C C . LEU B 1 35 ? 17.094 -4.258 -3.285 1 98.88 35 LEU B C 1
ATOM 3160 O O . LEU B 1 35 ? 17.172 -3.273 -4.023 1 98.88 35 LEU B O 1
ATOM 3164 N N . ALA B 1 36 ? 18.047 -4.555 -2.418 1 98.75 36 ALA B N 1
ATOM 3165 C CA . ALA B 1 36 ? 19.312 -3.814 -2.303 1 98.75 36 ALA B CA 1
ATOM 3166 C C . ALA B 1 36 ? 20.359 -4.371 -3.25 1 98.75 36 ALA B C 1
ATOM 3168 O O . ALA B 1 36 ? 21.375 -3.719 -3.514 1 98.75 36 ALA B O 1
ATOM 3169 N N . GLU B 1 37 ? 20.188 -5.543 -3.725 1 98.56 37 GLU B N 1
ATOM 3170 C CA . GLU B 1 37 ? 21.047 -6.238 -4.68 1 98.56 37 GLU B CA 1
ATOM 3171 C C . GLU B 1 37 ? 20.234 -7.156 -5.59 1 98.56 37 GLU B C 1
ATOM 3173 O O . GLU B 1 37 ? 19.109 -7.531 -5.254 1 98.56 37 GLU B O 1
ATOM 3178 N N . PRO B 1 38 ? 20.781 -7.523 -6.742 1 98.75 38 PRO B N 1
ATOM 3179 C CA . PRO B 1 38 ? 20.047 -8.422 -7.629 1 98.75 38 PRO B CA 1
ATOM 3180 C C . PRO B 1 38 ? 19.828 -9.812 -7.02 1 98.75 38 PRO B C 1
ATOM 3182 O O . PRO B 1 38 ? 20.578 -10.211 -6.125 1 98.75 38 PRO B O 1
ATOM 3185 N N . VAL B 1 39 ? 18.812 -10.5 -7.395 1 98.88 39 VAL B N 1
ATOM 3186 C CA . VAL B 1 39 ? 18.578 -11.898 -7.051 1 98.88 39 VAL B CA 1
ATOM 3187 C C . VAL B 1 39 ? 19.109 -12.797 -8.164 1 98.88 39 VAL B C 1
ATOM 3189 O O . VAL B 1 39 ? 18.703 -12.672 -9.32 1 98.88 39 VAL B O 1
ATOM 3192 N N . VAL B 1 40 ? 20 -13.609 -7.848 1 98.81 40 VAL B N 1
ATOM 3193 C CA . VAL B 1 40 ? 20.625 -14.539 -8.781 1 98.81 40 VAL B CA 1
ATOM 3194 C C . VAL B 1 40 ? 20.109 -15.953 -8.516 1 98.81 40 VAL B C 1
ATOM 3196 O O . VAL B 1 40 ? 20 -16.375 -7.363 1 98.81 40 VAL B O 1
ATOM 3199 N N . ALA B 1 41 ? 19.797 -16.672 -9.562 1 98.81 41 ALA B N 1
ATOM 3200 C CA . ALA B 1 41 ? 19.281 -18.031 -9.414 1 98.81 41 ALA B CA 1
ATOM 3201 C C . ALA B 1 41 ? 20.344 -18.938 -8.773 1 98.81 41 ALA B C 1
ATOM 3203 O O . ALA B 1 41 ? 21.469 -19.016 -9.25 1 98.81 41 ALA B O 1
ATOM 3204 N N . LEU B 1 42 ? 19.969 -19.656 -7.75 1 98.56 42 LEU B N 1
ATOM 3205 C CA . LEU B 1 42 ? 20.891 -20.562 -7.086 1 98.56 42 LEU B CA 1
ATOM 3206 C C . LEU B 1 42 ? 20.672 -22 -7.559 1 98.56 42 LEU B C 1
ATOM 3208 O O . LEU B 1 42 ? 21.266 -22.938 -7.02 1 98.56 42 LEU B O 1
ATOM 3212 N N . ARG B 1 43 ? 19.828 -22.188 -8.477 1 97.94 43 ARG B N 1
ATOM 3213 C CA . ARG B 1 43 ? 19.5 -23.469 -9.094 1 97.94 43 ARG B CA 1
ATOM 3214 C C . ARG B 1 43 ? 18.906 -23.266 -10.492 1 97.94 43 ARG B C 1
ATOM 3216 O O . ARG B 1 43 ? 18.609 -22.141 -10.891 1 97.94 43 ARG B O 1
ATOM 3223 N N . THR B 1 44 ? 18.844 -24.359 -11.242 1 98 44 THR B N 1
ATOM 3224 C CA . THR B 1 44 ? 18.156 -24.375 -12.531 1 98 44 THR B CA 1
ATOM 3225 C C . THR B 1 44 ? 16.688 -24.781 -12.367 1 98 44 THR B C 1
ATOM 3227 O O . THR B 1 44 ? 16.375 -25.656 -11.547 1 98 44 THR B O 1
ATOM 3230 N N . GLN B 1 45 ? 15.742 -24.109 -13.094 1 97.44 45 GLN B N 1
ATOM 3231 C CA . GLN B 1 45 ? 14.312 -24.375 -12.984 1 97.44 45 GLN B CA 1
ATOM 3232 C C . GLN B 1 45 ? 13.68 -24.562 -14.359 1 97.44 45 GLN B C 1
ATOM 3234 O O . GLN B 1 45 ? 13.758 -23.672 -15.211 1 97.44 45 GLN B O 1
ATOM 3239 N N . PRO B 1 46 ? 12.977 -25.734 -14.57 1 96.56 46 PRO B N 1
ATOM 3240 C CA . PRO B 1 46 ? 13 -26.906 -13.68 1 96.56 46 PRO B CA 1
ATOM 3241 C C . PRO B 1 46 ? 14.359 -27.594 -13.641 1 96.56 46 PRO B C 1
ATOM 3243 O O . PRO B 1 46 ? 15.188 -27.391 -14.531 1 96.56 46 PRO B O 1
ATOM 3246 N N . PRO B 1 47 ? 14.625 -28.297 -12.602 1 96.62 47 PRO B N 1
ATOM 3247 C CA . PRO B 1 47 ? 15.938 -28.922 -12.453 1 96.62 47 PRO B CA 1
ATOM 3248 C C . PRO B 1 47 ? 16.109 -30.156 -13.32 1 96.62 47 PRO B C 1
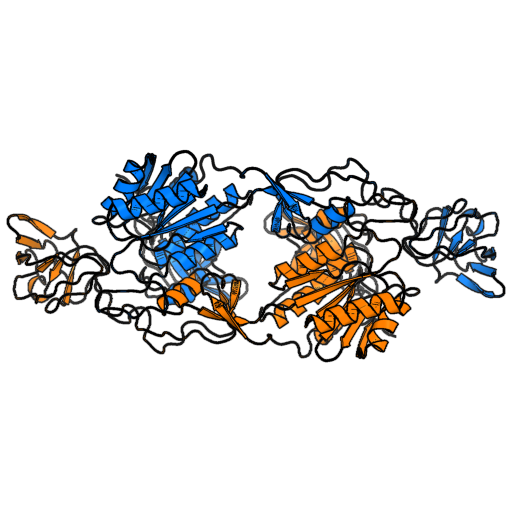ATOM 3250 O O . PRO B 1 47 ? 17.203 -30.703 -13.43 1 96.62 47 PRO B O 1
ATOM 3253 N N . PHE B 1 48 ? 15.133 -30.672 -13.984 1 96 48 PHE B N 1
ATOM 3254 C CA . PHE B 1 48 ? 15.078 -31.828 -14.883 1 96 48 PHE B CA 1
ATOM 3255 C C . PHE B 1 48 ? 14.016 -31.625 -15.945 1 96 48 PHE B C 1
ATOM 3257 O O . PHE B 1 48 ? 13.219 -30.688 -15.875 1 96 48 PHE B O 1
ATOM 3264 N N . ASN B 1 49 ? 14.133 -32.406 -16.984 1 96.88 49 ASN B N 1
ATOM 3265 C CA . ASN B 1 49 ? 13 -32.438 -17.906 1 96.88 49 ASN B CA 1
ATOM 3266 C C . ASN B 1 49 ? 11.727 -32.938 -17.203 1 96.88 49 ASN B C 1
ATOM 3268 O O . ASN B 1 49 ? 11.688 -34.062 -16.688 1 96.88 49 ASN B O 1
ATOM 3272 N N . ALA B 1 50 ? 10.734 -32.062 -17.172 1 95.62 50 ALA B N 1
ATOM 3273 C CA . ALA B 1 50 ? 9.531 -32.344 -16.406 1 95.62 50 ALA B CA 1
ATOM 3274 C C . ALA B 1 50 ? 8.312 -32.5 -17.312 1 95.62 50 ALA B C 1
ATOM 3276 O O . ALA B 1 50 ? 8.242 -31.859 -18.375 1 95.62 50 ALA B O 1
ATOM 3277 N N . SER B 1 51 ? 7.402 -33.344 -16.875 1 95.12 51 SER B N 1
ATOM 3278 C CA . SER B 1 51 ? 6.152 -33.438 -17.609 1 95.12 51 SER B CA 1
ATOM 3279 C C . SER B 1 51 ? 5.328 -32.156 -17.5 1 95.12 51 SER B C 1
ATOM 3281 O O . SER B 1 51 ? 5.152 -31.625 -16.391 1 95.12 51 SER B O 1
ATOM 3283 N N . ALA B 1 52 ? 4.789 -31.672 -18.562 1 93.88 52 ALA B N 1
ATOM 3284 C CA . ALA B 1 52 ? 3.932 -30.484 -18.578 1 93.88 52 ALA B CA 1
ATOM 3285 C C . ALA B 1 52 ? 2.467 -30.875 -18.375 1 93.88 52 ALA B C 1
ATOM 3287 O O . ALA B 1 52 ? 1.624 -30.016 -18.109 1 93.88 52 ALA B O 1
ATOM 3288 N N . MET B 1 53 ? 2.168 -32.156 -18.516 1 92.69 53 MET B N 1
ATOM 3289 C CA . MET B 1 53 ? 0.798 -32.656 -18.516 1 92.69 53 MET B CA 1
ATOM 3290 C C . MET B 1 53 ? 0.712 -34.031 -17.828 1 92.69 53 MET B C 1
ATOM 3292 O O . MET B 1 53 ? 1.724 -34.688 -17.672 1 92.69 53 MET B O 1
ATOM 3296 N N . ASP B 1 54 ? -0.5 -34.344 -17.422 1 91.88 54 ASP B N 1
ATOM 3297 C CA . ASP B 1 54 ? -0.767 -35.719 -17.047 1 91.88 54 ASP B CA 1
ATOM 3298 C C . ASP B 1 54 ? -0.868 -36.625 -18.281 1 91.88 54 ASP B C 1
ATOM 3300 O O . ASP B 1 54 ? -1.498 -36.219 -19.281 1 91.88 54 ASP B O 1
ATOM 3304 N N . GLY B 1 55 ? -0.214 -37.781 -18.219 1 95.69 55 GLY B N 1
ATOM 3305 C CA . GLY B 1 55 ? -0.247 -38.656 -19.375 1 95.69 55 GLY B CA 1
ATOM 3306 C C . GLY B 1 55 ? 0.719 -39.812 -19.25 1 95.69 55 GLY B C 1
ATOM 3307 O O . GLY B 1 55 ? 0.735 -40.531 -18.25 1 95.69 55 GLY B O 1
ATOM 3308 N N . TYR B 1 56 ? 1.362 -40.031 -20.375 1 97.62 56 TYR B N 1
ATOM 3309 C CA . TYR B 1 56 ? 2.264 -41.188 -20.469 1 97.62 56 TYR B CA 1
ATOM 3310 C C . TYR B 1 56 ? 3.57 -40.781 -21.141 1 97.62 56 TYR B C 1
ATOM 3312 O O . TYR B 1 56 ? 3.562 -40.219 -22.25 1 97.62 56 TYR B O 1
ATOM 3320 N N . ALA B 1 57 ? 4.691 -41.062 -20.438 1 98.38 57 ALA B N 1
ATOM 3321 C CA . ALA B 1 57 ? 6.016 -40.875 -21.016 1 98.38 57 ALA B CA 1
ATOM 3322 C C . ALA B 1 57 ? 6.375 -42.031 -21.953 1 98.38 57 ALA B C 1
ATOM 3324 O O . ALA B 1 57 ? 6.25 -43.188 -21.594 1 98.38 57 ALA B O 1
ATOM 3325 N N . ALA B 1 58 ? 6.801 -41.656 -23.141 1 98.69 58 ALA B N 1
ATOM 3326 C CA . ALA B 1 58 ? 7.102 -42.656 -24.156 1 98.69 58 ALA B CA 1
ATOM 3327 C C . ALA B 1 58 ? 8.203 -42.188 -25.094 1 98.69 58 ALA B C 1
ATOM 3329 O O . ALA B 1 58 ? 8.656 -41.031 -25 1 98.69 58 ALA B O 1
ATOM 3330 N N . ARG B 1 59 ? 8.672 -43.125 -25.906 1 98.44 59 ARG B N 1
ATOM 3331 C CA . ARG B 1 59 ? 9.539 -42.75 -27.016 1 98.44 59 ARG B CA 1
ATOM 3332 C C . ARG B 1 59 ? 8.727 -42.125 -28.156 1 98.44 59 ARG B C 1
ATOM 3334 O O . ARG B 1 59 ? 7.738 -42.719 -28.609 1 98.44 59 ARG B O 1
ATOM 3341 N N . ALA B 1 60 ? 9.195 -41 -28.578 1 98 60 ALA B N 1
ATOM 3342 C CA . ALA B 1 60 ? 8.492 -40.344 -29.672 1 98 60 ALA B CA 1
ATOM 3343 C C . ALA B 1 60 ? 8.344 -41.281 -30.875 1 98 60 ALA B C 1
ATOM 3345 O O . ALA B 1 60 ? 7.316 -41.281 -31.547 1 98 60 ALA B O 1
ATOM 3346 N N . ALA B 1 61 ? 9.336 -42.094 -31.141 1 97.81 61 ALA B N 1
ATOM 3347 C CA . ALA B 1 61 ? 9.352 -43.031 -32.25 1 97.81 61 ALA B CA 1
ATOM 3348 C C . ALA B 1 61 ? 8.203 -44.031 -32.156 1 97.81 61 ALA B C 1
ATOM 3350 O O . ALA B 1 61 ? 7.68 -44.469 -33.188 1 97.81 61 ALA B O 1
ATOM 3351 N N . ASP B 1 62 ? 7.809 -44.344 -30.953 1 98.12 62 ASP B N 1
ATOM 3352 C CA . ASP B 1 62 ? 6.789 -45.375 -30.734 1 98.12 62 ASP B CA 1
ATOM 3353 C C . ASP B 1 62 ? 5.387 -44.781 -30.828 1 98.12 62 ASP B C 1
ATOM 3355 O O . ASP B 1 62 ? 4.398 -45.5 -30.859 1 98.12 62 ASP B O 1
ATOM 3359 N N . VAL B 1 63 ? 5.285 -43.438 -30.875 1 98.12 63 VAL B N 1
ATOM 3360 C CA . VAL B 1 63 ? 3.967 -42.812 -30.875 1 98.12 63 VAL B CA 1
ATOM 3361 C C . VAL B 1 63 ? 3.877 -41.781 -32 1 98.12 63 VAL B C 1
ATOM 3363 O O . VAL B 1 63 ? 3.062 -40.844 -31.938 1 98.12 63 VAL B O 1
ATOM 3366 N N . ALA B 1 64 ? 4.758 -41.812 -32.938 1 96.44 64 ALA B N 1
ATOM 3367 C CA . ALA B 1 64 ? 4.785 -40.906 -34.094 1 96.44 64 ALA B CA 1
ATOM 3368 C C . ALA B 1 64 ? 3.561 -41.125 -34.969 1 96.44 64 ALA B C 1
ATOM 3370 O O . ALA B 1 64 ? 3.189 -40.219 -35.75 1 96.44 64 ALA B O 1
ATOM 3371 N N . SER B 1 65 ? 3.061 -42.312 -34.906 1 96 65 SER B N 1
ATOM 3372 C CA . SER B 1 65 ? 1.822 -42.625 -35.594 1 96 65 SER B CA 1
ATOM 3373 C C . SER B 1 65 ? 0.782 -43.219 -34.656 1 96 65 SER B C 1
ATOM 3375 O O . SER B 1 65 ? 1.125 -43.719 -33.594 1 96 65 SER B O 1
ATOM 3377 N N . ALA B 1 66 ? -0.39 -43.062 -35 1 95.25 66 ALA B N 1
ATOM 3378 C CA . ALA B 1 66 ? -1.508 -43.594 -34.25 1 95.25 66 ALA B CA 1
ATOM 3379 C C . ALA B 1 66 ? -2.43 -44.438 -35.125 1 95.25 66 ALA B C 1
ATOM 3381 O O . ALA B 1 66 ? -2.594 -44.125 -36.312 1 95.25 66 ALA B O 1
ATOM 3382 N N . PRO B 1 67 ? -3.021 -45.469 -34.688 1 97.12 67 PRO B N 1
ATOM 3383 C CA . PRO B 1 67 ? -2.932 -45.906 -33.281 1 97.12 67 PRO B CA 1
ATOM 3384 C C . PRO B 1 67 ? -1.617 -46.594 -32.969 1 97.12 67 PRO B C 1
ATOM 3386 O O . PRO B 1 67 ? -1.004 -47.219 -33.844 1 97.12 67 PRO B O 1
ATOM 3389 N N . ALA B 1 68 ? -1.107 -46.5 -31.719 1 97.62 68 ALA B N 1
ATOM 3390 C CA . ALA B 1 68 ? 0.066 -47.188 -31.203 1 97.62 68 ALA B CA 1
ATOM 3391 C C . ALA B 1 68 ? -0.249 -47.906 -29.891 1 97.62 68 ALA B C 1
ATOM 3393 O O . ALA B 1 68 ? -0.952 -47.375 -29.047 1 97.62 68 ALA B O 1
ATOM 3394 N N . GLN B 1 69 ? 0.244 -49.094 -29.781 1 97.56 69 GLN B N 1
ATOM 3395 C CA . GLN B 1 69 ? 0.051 -49.844 -28.547 1 97.56 69 GLN B CA 1
ATOM 3396 C C . GLN B 1 69 ? 1.311 -49.812 -27.688 1 97.56 69 GLN B C 1
ATOM 3398 O O . GLN B 1 69 ? 2.414 -50.062 -28.188 1 97.56 69 GLN B O 1
ATOM 3403 N N . LEU B 1 70 ? 1.097 -49.5 -26.453 1 98.44 70 LEU B N 1
ATOM 3404 C CA . LEU B 1 70 ? 2.229 -49.438 -25.531 1 98.44 70 LEU B CA 1
ATOM 3405 C C . LEU B 1 70 ? 1.948 -50.25 -24.266 1 98.44 70 LEU B C 1
ATOM 3407 O O . LEU B 1 70 ? 0.797 -50.375 -23.844 1 98.44 70 LEU B O 1
ATOM 3411 N N . GLU B 1 71 ? 2.988 -50.812 -23.688 1 98.38 71 GLU B N 1
ATOM 3412 C CA . GLU B 1 71 ? 2.945 -51.438 -22.375 1 98.38 71 GLU B CA 1
ATOM 3413 C C . GLU B 1 71 ? 3.32 -50.469 -21.266 1 98.38 71 GLU B C 1
ATOM 3415 O O . GLU B 1 71 ? 4.383 -49.844 -21.312 1 98.38 71 GLU B O 1
ATOM 3420 N N . VAL B 1 72 ? 2.49 -50.25 -20.328 1 98.44 72 VAL B N 1
ATOM 3421 C CA . VAL B 1 72 ? 2.777 -49.375 -19.203 1 98.44 72 VAL B CA 1
ATOM 3422 C C . VAL B 1 72 ? 3.615 -50.094 -18.172 1 98.44 72 VAL B C 1
ATOM 3424 O O . VAL B 1 72 ? 3.135 -51.031 -17.531 1 98.44 72 VAL B O 1
ATOM 3427 N N . ILE B 1 73 ? 4.816 -49.625 -17.938 1 98 73 ILE B N 1
ATOM 3428 C CA . ILE B 1 73 ? 5.758 -50.438 -17.156 1 98 73 ILE B CA 1
ATOM 3429 C C . ILE B 1 73 ? 5.949 -49.812 -15.773 1 98 73 ILE B C 1
ATOM 3431 O O . ILE B 1 73 ? 6.695 -50.344 -14.945 1 98 73 ILE B O 1
ATOM 3435 N N . GLY B 1 74 ? 5.316 -48.719 -15.492 1 96.19 74 GLY B N 1
ATOM 3436 C CA . GLY B 1 74 ? 5.434 -48.094 -14.195 1 96.19 74 GLY B CA 1
ATOM 3437 C C . GLY B 1 74 ? 4.695 -46.75 -14.117 1 96.19 74 GLY B C 1
ATOM 3438 O O . GLY B 1 74 ? 3.889 -46.438 -14.992 1 96.19 74 GLY B O 1
ATOM 3439 N N . THR B 1 75 ? 4.801 -46.125 -13 1 94.25 75 THR B N 1
ATOM 3440 C CA . THR B 1 75 ? 4.191 -44.844 -12.734 1 94.25 75 THR B CA 1
ATOM 3441 C C . THR B 1 75 ? 5.215 -43.875 -12.148 1 94.25 75 THR B C 1
ATOM 3443 O O . THR B 1 75 ? 6.098 -44.281 -11.391 1 94.25 75 THR B O 1
ATOM 3446 N N . ALA B 1 76 ? 5.129 -42.656 -12.57 1 91.31 76 ALA B N 1
ATOM 3447 C CA . ALA B 1 76 ? 5.977 -41.594 -12.055 1 91.31 76 ALA B CA 1
ATOM 3448 C C . ALA B 1 76 ? 5.137 -40.438 -11.539 1 91.31 76 ALA B C 1
ATOM 3450 O O . ALA B 1 76 ? 4.824 -39.5 -12.289 1 91.31 76 ALA B O 1
ATOM 3451 N N . PRO B 1 77 ? 4.77 -40.469 -10.258 1 85.06 77 PRO B N 1
ATOM 3452 C CA . PRO B 1 77 ? 4.141 -39.281 -9.68 1 85.06 77 PRO B CA 1
ATOM 3453 C C . PRO B 1 77 ? 5.129 -38.125 -9.469 1 85.06 77 PRO B C 1
ATOM 3455 O O . PRO B 1 77 ? 6.34 -38.312 -9.609 1 85.06 77 PRO B O 1
ATOM 3458 N N . ALA B 1 78 ? 4.547 -36.938 -9.195 1 82.12 78 ALA B N 1
ATOM 3459 C CA . ALA B 1 78 ? 5.418 -35.812 -8.836 1 82.12 78 ALA B CA 1
ATOM 3460 C C . ALA B 1 78 ? 6.188 -36.125 -7.551 1 82.12 78 ALA B C 1
ATOM 3462 O O . ALA B 1 78 ? 5.621 -36.656 -6.598 1 82.12 78 ALA B O 1
ATOM 3463 N N . GLY B 1 79 ? 7.461 -35.938 -7.594 1 86.38 79 GLY B N 1
ATOM 3464 C CA . GLY B 1 79 ? 8.305 -36.125 -6.426 1 86.38 79 GLY B CA 1
ATOM 3465 C C . GLY B 1 79 ? 8.945 -37.5 -6.371 1 86.38 79 GLY B C 1
ATOM 3466 O O . GLY B 1 79 ? 9.828 -37.75 -5.547 1 86.38 79 GLY B O 1
ATOM 3467 N N . ARG B 1 80 ? 8.391 -38.406 -7.098 1 88.81 80 ARG B N 1
ATOM 3468 C CA . ARG B 1 80 ? 8.969 -39.75 -7.168 1 88.81 80 ARG B CA 1
ATOM 3469 C C . ARG B 1 80 ? 9.086 -40.219 -8.617 1 88.81 80 ARG B C 1
ATOM 3471 O O . ARG B 1 80 ? 8.203 -40.906 -9.133 1 88.81 80 ARG B O 1
ATOM 3478 N N . GLY B 1 81 ? 10.203 -40.031 -9.172 1 90.06 81 GLY B N 1
ATOM 3479 C CA . GLY B 1 81 ? 10.469 -40.438 -10.547 1 90.06 81 GLY B CA 1
ATOM 3480 C C . GLY B 1 81 ? 10.555 -41.938 -10.727 1 90.06 81 GLY B C 1
ATOM 3481 O O . GLY B 1 81 ? 10.727 -42.688 -9.758 1 90.06 81 GLY B O 1
ATOM 3482 N N . PHE B 1 82 ? 10.258 -42.281 -12.008 1 94.75 82 PHE B N 1
ATOM 3483 C CA . PHE B 1 82 ? 10.422 -43.688 -12.375 1 94.75 82 PHE B CA 1
ATOM 3484 C C . PHE B 1 82 ? 11.891 -44.031 -12.57 1 94.75 82 PHE B C 1
ATOM 3486 O O . PHE B 1 82 ? 12.586 -43.375 -13.359 1 94.75 82 PHE B O 1
ATOM 3493 N N . SER B 1 83 ? 12.398 -45.062 -11.852 1 94.44 83 SER B N 1
ATOM 3494 C CA . SER B 1 83 ? 13.828 -45.375 -11.828 1 94.44 83 SER B CA 1
ATOM 3495 C C . SER B 1 83 ? 14.219 -46.25 -13.008 1 94.44 83 SER B C 1
ATOM 3497 O O . SER B 1 83 ? 15.406 -46.406 -13.305 1 94.44 83 SER B O 1
ATOM 3499 N N . GLY B 1 84 ? 13.242 -46.781 -13.656 1 95.62 84 GLY B N 1
ATOM 3500 C CA . GLY B 1 84 ? 13.539 -47.625 -14.797 1 95.62 84 GLY B CA 1
ATOM 3501 C C . GLY B 1 84 ? 13.758 -46.875 -16.078 1 95.62 84 GLY B C 1
ATOM 3502 O O . GLY B 1 84 ? 13.875 -45.625 -16.062 1 95.62 84 GLY B O 1
ATOM 3503 N N . THR B 1 85 ? 13.945 -47.656 -17.188 1 97.75 85 THR B N 1
ATOM 3504 C CA . THR B 1 85 ? 14.141 -47.094 -18.516 1 97.75 85 THR B CA 1
ATOM 3505 C C . THR B 1 85 ? 13.008 -47.5 -19.453 1 97.75 85 THR B C 1
ATOM 3507 O O . THR B 1 85 ? 12.648 -48.688 -19.516 1 97.75 85 THR B O 1
ATOM 3510 N N . VAL B 1 86 ? 12.477 -46.531 -20.109 1 98.5 86 VAL B N 1
ATOM 3511 C CA . VAL B 1 86 ? 11.414 -46.812 -21.078 1 98.5 86 VAL B CA 1
ATOM 3512 C C . VAL B 1 86 ? 12.016 -47.344 -22.375 1 98.5 86 VAL B C 1
ATOM 3514 O O . VAL B 1 86 ? 12.859 -46.688 -22.984 1 98.5 86 VAL B O 1
ATOM 3517 N N . GLY B 1 87 ? 11.625 -48.469 -22.75 1 98 87 GLY B N 1
ATOM 3518 C CA . GLY B 1 87 ? 12.078 -49.094 -24 1 98 87 GLY B CA 1
ATOM 3519 C C . GLY B 1 87 ? 11.055 -48.969 -25.109 1 98 87 GLY B C 1
ATOM 3520 O O . GLY B 1 87 ? 10.062 -48.25 -25 1 98 87 GLY B O 1
ATOM 3521 N N . GLU B 1 88 ? 11.406 -49.719 -26.234 1 98.12 88 GLU B N 1
ATOM 3522 C CA . GLU B 1 88 ? 10.516 -49.75 -27.391 1 98.12 88 GLU B CA 1
ATOM 3523 C C . GLU B 1 88 ? 9.148 -50.312 -27 1 98.12 88 GLU B C 1
ATOM 3525 O O . GLU B 1 88 ? 9.062 -51.375 -26.344 1 98.12 88 GLU B O 1
ATOM 3530 N N . GLY B 1 89 ? 8.156 -49.594 -27.375 1 98 89 GLY B N 1
ATOM 3531 C CA . GLY B 1 89 ? 6.797 -50.062 -27.141 1 98 89 GLY B CA 1
ATOM 3532 C C . GLY B 1 89 ? 6.367 -49.938 -25.688 1 98 89 GLY B C 1
ATOM 3533 O O . GLY B 1 89 ? 5.387 -50.562 -25.281 1 98 89 GLY B O 1
ATOM 3534 N N . GLN B 1 90 ? 7.078 -49.188 -24.859 1 98.44 90 GLN B N 1
ATOM 3535 C CA . GLN B 1 90 ? 6.785 -49.062 -23.438 1 98.44 90 GLN B CA 1
ATOM 3536 C C . GLN B 1 90 ? 6.422 -47.625 -23.078 1 98.44 90 GLN B C 1
ATOM 3538 O O . GLN B 1 90 ? 6.719 -46.688 -23.844 1 98.44 90 GLN B O 1
ATOM 3543 N N . ALA B 1 91 ? 5.773 -47.469 -22 1 98.5 91 ALA B N 1
ATOM 3544 C CA . ALA B 1 91 ? 5.398 -46.156 -21.469 1 98.5 91 ALA B CA 1
ATOM 3545 C C . ALA B 1 91 ? 5.367 -46.156 -19.938 1 98.5 91 ALA B C 1
ATOM 3547 O O . ALA B 1 91 ? 5.301 -47.219 -19.328 1 98.5 91 ALA B O 1
ATOM 3548 N N . VAL B 1 92 ? 5.504 -45.062 -19.375 1 98 92 VAL B N 1
ATOM 3549 C CA . VAL B 1 92 ? 5.352 -44.844 -17.938 1 98 92 VAL B CA 1
ATOM 3550 C C . VAL B 1 92 ? 4.234 -43.844 -17.688 1 98 92 VAL B C 1
ATOM 3552 O O . VAL B 1 92 ? 4.219 -42.781 -18.281 1 98 92 VAL B O 1
ATOM 3555 N N . ARG B 1 93 ? 3.215 -44.281 -16.844 1 96.44 93 ARG B N 1
ATOM 3556 C CA . ARG B 1 93 ? 2.236 -43.312 -16.391 1 96.44 93 ARG B CA 1
ATOM 3557 C C . ARG B 1 93 ? 2.916 -42.156 -15.633 1 96.44 93 ARG B C 1
ATOM 3559 O O . ARG B 1 93 ? 3.68 -42.406 -14.695 1 96.44 93 ARG B O 1
ATOM 3566 N N . ILE B 1 94 ? 2.713 -40.906 -16.094 1 95.06 94 ILE B N 1
ATOM 3567 C CA . ILE B 1 94 ? 3.447 -39.781 -15.516 1 95.06 94 ILE B CA 1
ATOM 3568 C C . ILE B 1 94 ? 2.488 -38.625 -15.234 1 95.06 94 ILE B C 1
ATOM 3570 O O . ILE B 1 94 ? 1.475 -38.469 -15.922 1 95.06 94 ILE B O 1
ATOM 3574 N N . PHE B 1 95 ? 2.801 -37.812 -14.211 1 90.94 95 PHE B N 1
ATOM 3575 C CA . PHE B 1 95 ? 1.967 -36.688 -13.82 1 90.94 95 PHE B CA 1
ATOM 3576 C C . PHE B 1 95 ? 2.725 -35.375 -13.969 1 90.94 95 PHE B C 1
ATOM 3578 O O . PHE B 1 95 ? 3.955 -35.375 -14.039 1 90.94 95 PHE B O 1
ATOM 3585 N N . THR B 1 96 ? 1.935 -34.312 -14.062 1 90.62 96 THR B N 1
ATOM 3586 C CA . THR B 1 96 ? 2.494 -33 -14.25 1 90.62 96 THR B CA 1
ATOM 3587 C C . THR B 1 96 ? 3.57 -32.688 -13.203 1 90.62 96 THR B C 1
ATOM 3589 O O . THR B 1 96 ? 3.365 -32.938 -12.016 1 90.62 96 THR B O 1
ATOM 3592 N N . GLY B 1 97 ? 4.695 -32.312 -13.711 1 91.19 97 GLY B N 1
ATOM 3593 C CA . GLY B 1 97 ? 5.77 -31.906 -12.82 1 91.19 97 GLY B CA 1
ATOM 3594 C C . GLY B 1 97 ? 6.777 -33 -12.555 1 91.19 97 GLY B C 1
ATOM 3595 O O . GLY B 1 97 ? 7.879 -32.75 -12.07 1 91.19 97 GLY B O 1
ATOM 3596 N N . ALA B 1 98 ? 6.43 -34.219 -12.852 1 93.12 98 ALA B N 1
ATOM 3597 C CA . ALA B 1 98 ? 7.324 -35.344 -12.602 1 93.12 98 ALA B CA 1
ATOM 3598 C C . ALA B 1 98 ? 8.484 -35.375 -13.594 1 93.12 98 ALA B C 1
ATOM 3600 O O . ALA B 1 98 ? 8.328 -34.969 -14.75 1 93.12 98 ALA B O 1
ATOM 3601 N N . PRO B 1 99 ? 9.656 -35.875 -13.188 1 95.81 99 PRO B N 1
ATOM 3602 C CA . PRO B 1 99 ? 10.781 -36 -14.109 1 95.81 99 PRO B CA 1
ATOM 3603 C C . PRO B 1 99 ? 10.523 -37.031 -15.227 1 95.81 99 PRO B C 1
ATOM 3605 O O . PRO B 1 99 ? 9.922 -38.062 -14.984 1 95.81 99 PRO B O 1
ATOM 3608 N N . LEU B 1 100 ? 10.938 -36.656 -16.391 1 97.12 100 LEU B N 1
ATOM 3609 C CA . LEU B 1 100 ? 10.859 -37.562 -17.516 1 97.12 100 LEU B CA 1
ATOM 3610 C C . LEU B 1 100 ? 11.75 -38.781 -17.297 1 97.12 100 LEU B C 1
ATOM 3612 O O . LEU B 1 100 ? 12.945 -38.625 -17.031 1 97.12 100 LEU B O 1
ATOM 3616 N N . PRO B 1 101 ? 11.203 -39.969 -17.438 1 97.5 101 PRO B N 1
ATOM 3617 C CA . PRO B 1 101 ? 12.023 -41.156 -17.25 1 97.5 101 PRO B CA 1
ATOM 3618 C C . PRO B 1 101 ? 13.07 -41.312 -18.344 1 97.5 101 PRO B C 1
ATOM 3620 O O . PRO B 1 101 ? 12.875 -40.844 -19.469 1 97.5 101 PRO B O 1
ATOM 3623 N N . GLU B 1 102 ? 14.148 -42.031 -17.938 1 97 102 GLU B N 1
ATOM 3624 C CA . GLU B 1 102 ? 15.156 -42.375 -18.938 1 97 102 GLU B CA 1
ATOM 3625 C C . GLU B 1 102 ? 14.531 -43.156 -20.094 1 97 102 GLU B C 1
ATOM 3627 O O . GLU B 1 102 ? 13.68 -44.031 -19.875 1 97 102 GLU B O 1
ATOM 3632 N N . GLY B 1 103 ? 14.914 -42.781 -21.266 1 97.94 103 GLY B N 1
ATOM 3633 C CA . GLY B 1 103 ? 14.43 -43.5 -22.438 1 97.94 103 GLY B CA 1
ATOM 3634 C C . GLY B 1 103 ? 13.266 -42.781 -23.125 1 97.94 103 GLY B C 1
ATOM 3635 O O . GLY B 1 103 ? 13.023 -43 -24.312 1 97.94 103 GLY B O 1
ATOM 3636 N N . ALA B 1 104 ? 12.43 -42.125 -22.391 1 98.25 104 ALA B N 1
ATOM 3637 C CA . ALA B 1 104 ? 11.297 -41.375 -22.938 1 98.25 104 ALA B CA 1
ATOM 3638 C C . ALA B 1 104 ? 11.727 -40 -23.391 1 98.25 104 ALA B C 1
ATOM 3640 O O . ALA B 1 104 ? 12.625 -39.375 -22.797 1 98.25 104 ALA B O 1
ATOM 3641 N N . ASP B 1 105 ? 11.047 -39.469 -24.484 1 98.25 105 ASP B N 1
ATOM 3642 C CA . ASP B 1 105 ? 11.391 -38.125 -24.953 1 98.25 105 ASP B CA 1
ATOM 3643 C C . ASP B 1 105 ? 10.133 -37.344 -25.328 1 98.25 105 ASP B C 1
ATOM 3645 O O . ASP B 1 105 ? 10.219 -36.281 -25.969 1 98.25 105 ASP B O 1
ATOM 3649 N N . THR B 1 106 ? 9.023 -37.844 -24.969 1 98.19 106 THR B N 1
ATOM 3650 C CA . THR B 1 106 ? 7.766 -37.156 -25.188 1 98.19 106 THR B CA 1
ATOM 3651 C C . THR B 1 106 ? 6.703 -37.625 -24.203 1 98.19 106 THR B C 1
ATOM 3653 O O . THR B 1 106 ? 6.895 -38.594 -23.5 1 98.19 106 THR B O 1
ATOM 3656 N N . ILE B 1 107 ? 5.68 -36.875 -24.016 1 98.12 107 ILE B N 1
ATOM 3657 C CA . ILE B 1 107 ? 4.547 -37.188 -23.141 1 98.12 107 ILE B CA 1
ATOM 3658 C C . ILE B 1 107 ? 3.26 -37.219 -23.969 1 98.12 107 ILE B C 1
ATOM 3660 O O . ILE B 1 107 ? 2.863 -36.188 -24.531 1 98.12 107 ILE B O 1
ATOM 3664 N N . VAL B 1 108 ? 2.627 -38.344 -24.062 1 98 108 VAL B N 1
ATOM 3665 C CA . VAL B 1 108 ? 1.278 -38.438 -24.609 1 98 108 VAL B CA 1
ATOM 3666 C C . VAL B 1 108 ? 0.257 -38.062 -23.547 1 98 108 VAL B C 1
ATOM 3668 O O . VAL B 1 108 ? 0.177 -38.688 -22.5 1 98 108 VAL B O 1
ATOM 3671 N N . ILE B 1 109 ? -0.498 -37.062 -23.812 1 96.5 109 ILE B N 1
ATOM 3672 C CA . ILE B 1 109 ? -1.443 -36.594 -22.812 1 96.5 109 ILE B CA 1
ATOM 3673 C C . ILE B 1 109 ? -2.516 -37.656 -22.578 1 96.5 109 ILE B C 1
ATOM 3675 O O . ILE B 1 109 ? -2.873 -38.406 -23.484 1 96.5 109 ILE B O 1
ATOM 3679 N N . GLN B 1 110 ? -3.035 -37.719 -21.406 1 94.5 110 GLN B N 1
ATOM 3680 C CA . GLN B 1 110 ? -3.963 -38.781 -21.031 1 94.5 110 GLN B CA 1
ATOM 3681 C C . GLN B 1 110 ? -5.211 -38.781 -21.906 1 94.5 110 GLN B C 1
ATOM 3683 O O . GLN B 1 110 ? -5.824 -39.812 -22.141 1 94.5 110 GLN B O 1
ATOM 3688 N N . GLU B 1 111 ? -5.598 -37.594 -22.422 1 93.25 111 GLU B N 1
ATOM 3689 C CA . GLU B 1 111 ? -6.777 -37.438 -23.266 1 93.25 111 GLU B CA 1
ATOM 3690 C C . GLU B 1 111 ? -6.609 -38.188 -24.578 1 93.25 111 GLU B C 1
ATOM 3692 O O . GLU B 1 111 ? -7.594 -38.531 -25.25 1 93.25 111 GLU B O 1
ATOM 3697 N N . ASN B 1 112 ? -5.395 -38.438 -24.969 1 96.88 112 ASN B N 1
ATOM 3698 C CA . ASN B 1 112 ? -5.109 -39.094 -26.25 1 96.88 112 ASN B CA 1
ATOM 3699 C C . ASN B 1 112 ? -4.793 -40.562 -26.078 1 96.88 112 ASN B C 1
ATOM 3701 O O . ASN B 1 112 ? -4.086 -41.156 -26.906 1 96.88 112 ASN B O 1
ATOM 3705 N N . VAL B 1 113 ? -5.23 -41.156 -24.984 1 97.06 113 VAL B N 1
ATOM 3706 C CA . VAL B 1 113 ? -4.906 -42.531 -24.703 1 97.06 113 VAL B CA 1
ATOM 3707 C C . VAL B 1 113 ? -6.172 -43.281 -24.297 1 97.06 113 VAL B C 1
ATOM 3709 O O . VAL B 1 113 ? -7.031 -42.75 -23.609 1 97.06 113 VAL B O 1
ATOM 3712 N N . ARG B 1 114 ? -6.297 -44.438 -24.781 1 96.75 114 ARG B N 1
ATOM 3713 C CA . ARG B 1 114 ? -7.336 -45.344 -24.344 1 96.75 114 ARG B CA 1
ATOM 3714 C C . ARG B 1 114 ? -6.742 -46.5 -23.531 1 96.75 114 ARG B C 1
ATOM 3716 O O . ARG B 1 114 ? -5.766 -47.125 -23.953 1 96.75 114 ARG B O 1
ATOM 3723 N N . ASP B 1 115 ? -7.297 -46.688 -22.422 1 94.81 115 ASP B N 1
ATOM 3724 C CA . ASP B 1 115 ? -6.887 -47.812 -21.594 1 94.81 115 ASP B CA 1
ATOM 3725 C C . ASP B 1 115 ? -7.391 -49.125 -22.172 1 94.81 115 ASP B C 1
ATOM 3727 O O . ASP B 1 115 ? -8.594 -49.312 -22.375 1 94.81 115 ASP B O 1
ATOM 3731 N N . ARG B 1 116 ? -6.539 -50.062 -22.453 1 94.12 116 ARG B N 1
ATOM 3732 C CA . ARG B 1 116 ? -6.906 -51.375 -23.031 1 94.12 116 ARG B CA 1
ATOM 3733 C C . ARG B 1 116 ? -6.93 -52.469 -21.984 1 94.12 116 ARG B C 1
ATOM 3735 O O . ARG B 1 116 ? -7.254 -53.625 -22.281 1 94.12 116 ARG B O 1
ATOM 3742 N N . GLY B 1 117 ? -6.609 -52.062 -20.797 1 91.5 117 GLY B N 1
ATOM 3743 C CA . GLY B 1 117 ? -6.57 -53.031 -19.719 1 91.5 117 GLY B CA 1
ATOM 3744 C C . GLY B 1 117 ? -5.277 -53.844 -19.672 1 91.5 117 GLY B C 1
ATOM 3745 O O . GLY B 1 117 ? -4.492 -53.812 -20.625 1 91.5 117 GLY B O 1
ATOM 3746 N N . ASN B 1 118 ? -4.965 -54.469 -18.484 1 92.75 118 ASN B N 1
ATOM 3747 C CA . ASN B 1 118 ? -3.826 -55.344 -18.266 1 92.75 118 ASN B CA 1
ATOM 3748 C C . ASN B 1 118 ? -2.504 -54.625 -18.531 1 92.75 118 ASN B C 1
ATOM 3750 O O . ASN B 1 118 ? -1.601 -55.188 -19.156 1 92.75 118 ASN B O 1
ATOM 3754 N N . GLY B 1 119 ? -2.439 -53.281 -18.234 1 94.31 119 GLY B N 1
ATOM 3755 C CA . GLY B 1 119 ? -1.207 -52.531 -18.328 1 94.31 119 GLY B CA 1
ATOM 3756 C C . GLY B 1 119 ? -0.896 -52.062 -19.75 1 94.31 119 GLY B C 1
ATOM 3757 O O . GLY B 1 119 ? 0.259 -51.781 -20.078 1 94.31 119 GLY B O 1
ATOM 3758 N N . ARG B 1 120 ? -1.847 -52.156 -20.578 1 96.94 120 ARG B N 1
ATOM 3759 C CA . ARG B 1 120 ? -1.649 -51.719 -21.953 1 96.94 120 ARG B CA 1
ATOM 3760 C C . ARG B 1 120 ? -2.525 -50.531 -22.297 1 96.94 120 ARG B C 1
ATOM 3762 O O . ARG B 1 120 ? -3.646 -50.406 -21.797 1 96.94 120 ARG B O 1
ATOM 3769 N N . ILE B 1 121 ? -1.981 -49.656 -23.109 1 97.75 121 ILE B N 1
ATOM 3770 C CA . ILE B 1 121 ? -2.715 -48.469 -23.547 1 97.75 121 ILE B CA 1
ATOM 3771 C C . ILE B 1 121 ? -2.621 -48.312 -25.062 1 97.75 121 ILE B C 1
ATOM 3773 O O . ILE B 1 121 ? -1.732 -48.906 -25.688 1 97.75 121 ILE B O 1
ATOM 3777 N N . GLU B 1 122 ? -3.537 -47.625 -25.656 1 98.25 122 GLU B N 1
ATOM 3778 C CA . GLU B 1 122 ? -3.543 -47.25 -27.062 1 98.25 122 GLU B CA 1
ATOM 3779 C C . GLU B 1 122 ? -3.48 -45.75 -27.25 1 98.25 122 GLU B C 1
ATOM 3781 O O . GLU B 1 122 ? -4.316 -45.031 -26.719 1 98.25 122 GLU B O 1
ATOM 3786 N N . VAL B 1 123 ? -2.469 -45.312 -27.875 1 98.12 123 VAL B N 1
ATOM 3787 C CA . VAL B 1 123 ? -2.35 -43.906 -28.234 1 98.12 123 VAL B CA 1
ATOM 3788 C C . VAL B 1 123 ? -3.229 -43.594 -29.438 1 98.12 123 VAL B C 1
ATOM 3790 O O . VAL B 1 123 ? -3.098 -44.219 -30.484 1 98.12 123 VAL B O 1
ATOM 3793 N N . THR B 1 124 ? -4.066 -42.562 -29.344 1 98 124 THR B N 1
ATOM 3794 C CA . THR B 1 124 ? -5.086 -42.344 -30.359 1 98 124 THR B CA 1
ATOM 3795 C C . THR B 1 124 ? -4.691 -41.156 -31.266 1 98 124 THR B C 1
ATOM 3797 O O . THR B 1 124 ? -5.266 -41 -32.344 1 98 124 THR B O 1
ATOM 3800 N N . GLU B 1 125 ? -3.818 -40.375 -30.875 1 97.25 125 GLU B N 1
ATOM 3801 C CA . GLU B 1 125 ? -3.291 -39.25 -31.641 1 97.25 125 GLU B CA 1
ATOM 3802 C C . GLU B 1 125 ? -1.765 -39.25 -31.625 1 97.25 125 GLU B C 1
ATOM 3804 O O . GLU B 1 125 ? -1.149 -39.469 -30.578 1 97.25 125 GLU B O 1
ATOM 3809 N N . PRO B 1 126 ? -1.161 -39 -32.844 1 97.19 126 PRO B N 1
ATOM 3810 C CA . PRO B 1 126 ? 0.302 -38.938 -32.844 1 97.19 126 PRO B CA 1
ATOM 3811 C C . PRO B 1 126 ? 0.836 -37.812 -31.953 1 97.19 126 PRO B C 1
ATOM 3813 O O . PRO B 1 126 ? 0.173 -36.781 -31.797 1 97.19 126 PRO B O 1
ATOM 3816 N N . THR B 1 127 ? 1.933 -38.031 -31.328 1 97 127 THR B N 1
ATOM 3817 C CA . THR B 1 127 ? 2.588 -37.031 -30.5 1 97 127 THR B CA 1
ATOM 3818 C C . THR B 1 127 ? 4.035 -36.812 -30.953 1 97 127 THR B C 1
ATOM 3820 O O . THR B 1 127 ? 4.797 -37.781 -31.062 1 97 127 THR B O 1
ATOM 3823 N N . ALA B 1 128 ? 4.363 -35.562 -31.219 1 96.69 128 ALA B N 1
ATOM 3824 C CA . ALA B 1 128 ? 5.699 -35.25 -31.703 1 96.69 128 ALA B CA 1
ATOM 3825 C C . ALA B 1 128 ? 6.73 -35.344 -30.578 1 96.69 128 ALA B C 1
ATOM 3827 O O . ALA B 1 128 ? 6.379 -35.344 -29.391 1 96.69 128 ALA B O 1
ATOM 3828 N N . GLN B 1 129 ? 8.008 -35.469 -31 1 97.19 129 GLN B N 1
ATOM 3829 C CA . GLN B 1 129 ? 9.109 -35.5 -30.047 1 97.19 129 GLN B CA 1
ATOM 3830 C C . GLN B 1 129 ? 9.125 -34.219 -29.188 1 97.19 129 GLN B C 1
ATOM 3832 O O . GLN B 1 129 ? 8.891 -33.125 -29.688 1 97.19 129 GLN B O 1
ATOM 3837 N N . ALA B 1 130 ? 9.367 -34.344 -27.875 1 96.81 130 ALA B N 1
ATOM 3838 C CA . ALA B 1 130 ? 9.57 -33.281 -26.891 1 96.81 130 ALA B CA 1
ATOM 3839 C C . ALA B 1 130 ? 8.266 -32.562 -26.594 1 96.81 130 ALA B C 1
ATOM 3841 O O . ALA B 1 130 ? 8.258 -31.516 -25.922 1 96.81 130 ALA B O 1
ATOM 3842 N N . ARG B 1 131 ? 7.199 -33.125 -27.172 1 96.69 131 ARG B N 1
ATOM 3843 C CA . ARG B 1 131 ? 5.91 -32.5 -26.875 1 96.69 131 ARG B CA 1
ATOM 3844 C C . ARG B 1 131 ? 5.527 -32.719 -25.406 1 96.69 131 ARG B C 1
ATOM 3846 O O . ARG B 1 131 ? 5.73 -33.781 -24.859 1 96.69 131 ARG B O 1
ATOM 3853 N N . ASN B 1 132 ? 4.953 -31.641 -24.797 1 96.62 132 ASN B N 1
ATOM 3854 C CA . ASN B 1 132 ? 4.445 -31.656 -23.422 1 96.62 132 ASN B CA 1
ATOM 3855 C C . ASN B 1 132 ? 5.559 -31.922 -22.422 1 96.62 132 ASN B C 1
ATOM 3857 O O . ASN B 1 132 ? 5.324 -32.531 -21.375 1 96.62 132 ASN B O 1
ATOM 3861 N N . VAL B 1 133 ? 6.758 -31.578 -22.781 1 97.44 133 VAL B N 1
ATOM 3862 C CA . VAL B 1 133 ? 7.91 -31.656 -21.891 1 97.44 133 VAL B CA 1
ATOM 3863 C C . VAL B 1 133 ? 8.43 -30.25 -21.594 1 97.44 133 VAL B C 1
ATOM 3865 O O . VAL B 1 133 ? 8.68 -29.469 -22.5 1 97.44 133 VAL B O 1
ATOM 3868 N N . ARG B 1 134 ? 8.5 -29.922 -20.344 1 96.81 134 ARG B N 1
ATOM 3869 C CA . ARG B 1 134 ? 9.219 -28.734 -19.906 1 96.81 134 ARG B CA 1
ATOM 3870 C C . ARG B 1 134 ? 10.703 -29.016 -19.703 1 96.81 134 ARG B C 1
ATOM 3872 O O . ARG B 1 134 ? 11.086 -29.672 -18.734 1 96.81 134 ARG B O 1
ATOM 3879 N N . ARG B 1 135 ? 11.445 -28.516 -20.609 1 97.12 135 ARG B N 1
ATOM 3880 C CA . ARG B 1 135 ? 12.867 -28.828 -20.594 1 97.12 135 ARG B CA 1
ATOM 3881 C C . ARG B 1 135 ? 13.539 -28.219 -19.359 1 97.12 135 ARG B C 1
ATOM 3883 O O . ARG B 1 135 ? 13.141 -27.156 -18.891 1 97.12 135 ARG B O 1
ATOM 3890 N N . ARG B 1 136 ? 14.562 -28.953 -18.906 1 97.19 136 ARG B N 1
ATOM 3891 C CA . ARG B 1 136 ? 15.398 -28.391 -17.844 1 97.19 136 ARG B CA 1
ATOM 3892 C C . ARG B 1 136 ? 15.828 -26.969 -18.188 1 97.19 136 ARG B C 1
ATOM 3894 O O . ARG B 1 136 ? 16.266 -26.703 -19.312 1 97.19 136 ARG B O 1
ATOM 3901 N N . GLY B 1 137 ? 15.617 -26.031 -17.266 1 97.75 137 GLY B N 1
ATOM 3902 C CA . GLY B 1 137 ? 16.047 -24.656 -17.453 1 97.75 137 GLY B CA 1
ATOM 3903 C C . GLY B 1 137 ? 15.086 -23.828 -18.266 1 97.75 137 GLY B C 1
ATOM 3904 O O . GLY B 1 137 ? 15.414 -22.719 -18.688 1 97.75 137 GLY B O 1
ATOM 3905 N N . LEU B 1 138 ? 13.977 -24.391 -18.531 1 97 138 LEU B N 1
ATOM 3906 C CA . LEU B 1 138 ? 12.969 -23.672 -19.297 1 97 138 LEU B CA 1
ATOM 3907 C C . LEU B 1 138 ? 12.75 -22.266 -18.719 1 97 138 LEU B C 1
ATOM 3909 O O . LEU B 1 138 ? 12.719 -21.281 -19.469 1 97 138 LEU B O 1
ATOM 3913 N N . ASP B 1 139 ? 12.586 -22.125 -17.453 1 97.75 139 ASP B N 1
ATOM 3914 C CA . ASP B 1 139 ? 12.312 -20.844 -16.797 1 97.75 139 ASP B CA 1
ATOM 3915 C C . ASP B 1 139 ? 13.594 -20.031 -16.625 1 97.75 139 ASP B C 1
ATOM 3917 O O . ASP B 1 139 ? 13.695 -18.906 -17.094 1 97.75 139 ASP B O 1
ATOM 3921 N N . PHE B 1 140 ? 14.5 -20.641 -15.914 1 98.31 140 PHE B N 1
ATOM 3922 C CA . PHE B 1 140 ? 15.773 -19.953 -15.727 1 98.31 140 PHE B CA 1
ATOM 3923 C C . PHE B 1 140 ? 16.891 -20.953 -15.406 1 98.31 140 PHE B C 1
ATOM 3925 O O . PHE B 1 140 ? 16.609 -22.109 -15.055 1 98.31 140 PHE B O 1
ATOM 3932 N N . GLY B 1 141 ? 18.172 -20.5 -15.617 1 98.44 141 GLY B N 1
ATOM 3933 C CA . GLY B 1 141 ? 19.328 -21.297 -15.281 1 98.44 141 GLY B CA 1
ATOM 3934 C C . GLY B 1 141 ? 20.078 -20.781 -14.062 1 98.44 141 GLY B C 1
ATOM 3935 O O . GLY B 1 141 ? 20.047 -19.578 -13.773 1 98.44 141 GLY B O 1
ATOM 3936 N N . GLU B 1 142 ? 20.734 -21.75 -13.367 1 98.38 142 GLU B N 1
ATOM 3937 C CA . GLU B 1 142 ? 21.609 -21.344 -12.266 1 98.38 142 GLU B CA 1
ATOM 3938 C C . GLU B 1 142 ? 22.594 -20.266 -12.703 1 98.38 142 GLU B C 1
ATOM 3940 O O . GLU B 1 142 ? 23.188 -20.359 -13.773 1 98.38 142 GLU B O 1
ATOM 3945 N N . GLY B 1 143 ? 22.656 -19.172 -11.922 1 98.62 143 GLY B N 1
ATOM 3946 C CA . GLY B 1 143 ? 23.578 -18.094 -12.227 1 98.62 143 GLY B CA 1
ATOM 3947 C C . GLY B 1 143 ? 22.906 -16.938 -12.953 1 98.62 143 GLY B C 1
ATOM 3948 O O . GLY B 1 143 ? 23.469 -15.836 -13.023 1 98.62 143 GLY B O 1
ATOM 3949 N N . ASP B 1 144 ? 21.688 -17.141 -13.477 1 98.62 144 ASP B N 1
ATOM 3950 C CA . ASP B 1 144 ? 20.969 -16.062 -14.141 1 98.62 144 ASP B CA 1
ATOM 3951 C C . ASP B 1 144 ? 20.594 -14.961 -13.148 1 98.62 144 ASP B C 1
ATOM 3953 O O . ASP B 1 144 ? 20.188 -15.242 -12.023 1 98.62 144 ASP B O 1
ATOM 3957 N N . VAL B 1 145 ? 20.719 -13.68 -13.539 1 98.75 145 VAL B N 1
ATOM 3958 C CA . VAL B 1 145 ? 20.125 -12.586 -12.773 1 98.75 145 VAL B CA 1
ATOM 3959 C C . VAL B 1 145 ? 18.609 -12.555 -13.008 1 98.75 145 VAL B C 1
ATOM 3961 O O . VAL B 1 145 ? 18.156 -12.352 -14.141 1 98.75 145 VAL B O 1
ATOM 3964 N N . LEU B 1 146 ? 17.828 -12.773 -11.992 1 98.75 146 LEU B N 1
ATOM 3965 C CA . LEU B 1 146 ? 16.375 -12.93 -12.125 1 98.75 146 LEU B CA 1
ATOM 3966 C C . LEU B 1 146 ? 15.656 -11.625 -11.812 1 98.75 146 LEU B C 1
ATOM 3968 O O . LEU B 1 146 ? 14.664 -11.289 -12.461 1 98.75 146 LEU B O 1
ATOM 3972 N N . LEU B 1 147 ? 16.062 -10.922 -10.789 1 98.75 147 LEU B N 1
ATOM 3973 C CA . LEU B 1 147 ? 15.508 -9.641 -10.367 1 98.75 147 LEU B CA 1
ATOM 3974 C C . LEU B 1 147 ? 16.625 -8.617 -10.164 1 98.75 147 LEU B C 1
ATOM 3976 O O . LEU B 1 147 ? 17.656 -8.93 -9.578 1 98.75 147 LEU B O 1
ATOM 3980 N N . GLU B 1 148 ? 16.406 -7.445 -10.609 1 98.5 148 GLU B N 1
ATOM 3981 C CA . GLU B 1 148 ? 17.406 -6.395 -10.531 1 98.5 148 GLU B CA 1
ATOM 3982 C C . GLU B 1 148 ? 17.344 -5.656 -9.195 1 98.5 148 GLU B C 1
ATOM 3984 O O . GLU B 1 148 ? 16.281 -5.633 -8.555 1 98.5 148 GLU B O 1
ATOM 3989 N N . LYS B 1 149 ? 18.5 -5.105 -8.867 1 98.31 149 LYS B N 1
ATOM 3990 C CA . LYS B 1 149 ? 18.516 -4.145 -7.766 1 98.31 149 LYS B CA 1
ATOM 3991 C C . LYS B 1 149 ? 17.484 -3.051 -7.977 1 98.31 149 LYS B C 1
ATOM 3993 O O . LYS B 1 149 ? 17.312 -2.557 -9.094 1 98.31 149 LYS B O 1
ATOM 3998 N N . GLY B 1 150 ? 16.766 -2.652 -6.84 1 98.06 150 GLY B N 1
ATOM 3999 C CA . GLY B 1 150 ? 15.789 -1.576 -6.926 1 98.06 150 GLY B CA 1
ATOM 4000 C C . GLY B 1 150 ? 14.375 -2.07 -7.156 1 98.06 150 GLY B C 1
ATOM 4001 O O . GLY B 1 150 ? 13.414 -1.306 -7.027 1 98.06 150 GLY B O 1
ATOM 4002 N N . ARG B 1 151 ? 14.211 -3.396 -7.41 1 97.75 151 ARG B N 1
ATOM 4003 C CA . ARG B 1 151 ? 12.891 -3.984 -7.637 1 97.75 151 ARG B CA 1
ATOM 4004 C C . ARG B 1 151 ? 12.07 -4 -6.352 1 97.75 151 ARG B C 1
ATOM 4006 O O . ARG B 1 151 ? 12.555 -4.453 -5.309 1 97.75 151 ARG B O 1
ATOM 4013 N N . VAL B 1 152 ? 10.875 -3.41 -6.383 1 97.94 152 VAL B N 1
ATOM 4014 C CA . VAL B 1 152 ? 9.922 -3.623 -5.301 1 97.94 152 VAL B CA 1
ATOM 4015 C C . VAL B 1 152 ? 9.359 -5.039 -5.379 1 97.94 152 VAL B C 1
ATOM 4017 O O . VAL B 1 152 ? 8.906 -5.477 -6.441 1 97.94 152 VAL B O 1
ATOM 4020 N N . LEU B 1 153 ? 9.328 -5.727 -4.301 1 98.56 153 LEU B N 1
ATOM 4021 C CA . LEU B 1 153 ? 9.008 -7.152 -4.305 1 98.56 153 LEU B CA 1
ATOM 4022 C C . LEU B 1 153 ? 7.504 -7.375 -4.195 1 98.56 153 LEU B C 1
ATOM 4024 O O . LEU B 1 153 ? 6.918 -7.164 -3.131 1 98.56 153 LEU B O 1
ATOM 4028 N N . ASP B 1 154 ? 6.914 -7.746 -5.289 1 98.06 154 ASP B N 1
ATOM 4029 C CA . ASP B 1 154 ? 5.508 -8.133 -5.348 1 98.06 154 ASP B CA 1
ATOM 4030 C C . ASP B 1 154 ? 5.355 -9.648 -5.352 1 98.06 154 ASP B C 1
ATOM 4032 O O . ASP B 1 154 ? 6.32 -10.375 -5.109 1 98.06 154 ASP B O 1
ATOM 4036 N N . ALA B 1 155 ? 4.176 -10.125 -5.555 1 98.44 155 ALA B N 1
ATOM 4037 C CA . ALA B 1 155 ? 3.855 -11.547 -5.473 1 98.44 155 ALA B CA 1
ATOM 4038 C C . ALA B 1 155 ? 4.703 -12.359 -6.445 1 98.44 155 ALA B C 1
ATOM 4040 O O . ALA B 1 155 ? 5.293 -13.375 -6.07 1 98.44 155 ALA B O 1
ATOM 4041 N N . ALA B 1 156 ? 4.785 -11.906 -7.664 1 98.44 156 ALA B N 1
ATOM 4042 C CA . ALA B 1 156 ? 5.547 -12.617 -8.688 1 98.44 156 ALA B CA 1
ATOM 4043 C C . ALA B 1 156 ? 7.031 -12.648 -8.344 1 98.44 156 ALA B C 1
ATOM 4045 O O . ALA B 1 156 ? 7.68 -13.695 -8.453 1 98.44 156 ALA B O 1
ATOM 4046 N N . ALA B 1 157 ? 7.539 -11.531 -7.918 1 98.75 157 ALA B N 1
ATOM 4047 C CA . ALA B 1 157 ? 8.953 -11.422 -7.574 1 98.75 157 ALA B CA 1
ATOM 4048 C C . ALA B 1 157 ? 9.312 -12.352 -6.41 1 98.75 157 ALA B C 1
ATOM 4050 O O . ALA B 1 157 ? 10.336 -13.031 -6.445 1 98.75 157 ALA B O 1
ATOM 4051 N N . LEU B 1 158 ? 8.484 -12.375 -5.426 1 98.81 158 LEU B N 1
ATOM 4052 C CA . LEU B 1 158 ? 8.758 -13.203 -4.254 1 98.81 158 LEU B CA 1
ATOM 4053 C C . LEU B 1 158 ? 8.68 -14.68 -4.598 1 98.81 158 LEU B C 1
ATOM 4055 O O . LEU B 1 158 ? 9.508 -15.477 -4.141 1 98.81 158 LEU B O 1
ATOM 4059 N N . SER B 1 159 ? 7.68 -15.055 -5.371 1 98.75 159 SER B N 1
ATOM 4060 C CA . SER B 1 159 ? 7.598 -16.438 -5.824 1 98.75 159 SER B CA 1
ATOM 4061 C C . SER B 1 159 ? 8.836 -16.844 -6.625 1 98.75 159 SER B C 1
ATOM 4063 O O . SER B 1 159 ? 9.344 -17.953 -6.48 1 98.75 159 SER B O 1
ATOM 4065 N N . LEU B 1 160 ? 9.25 -15.938 -7.457 1 98.81 160 LEU B N 1
ATOM 4066 C CA . LEU B 1 160 ? 10.43 -16.203 -8.273 1 98.81 160 LEU B CA 1
ATOM 4067 C C . LEU B 1 160 ? 11.672 -16.359 -7.398 1 98.81 160 LEU B C 1
ATOM 4069 O O . LEU B 1 160 ? 12.461 -17.297 -7.602 1 98.81 160 LEU B O 1
ATOM 4073 N N . ALA B 1 161 ? 11.859 -15.461 -6.426 1 98.94 161 ALA B N 1
ATOM 4074 C CA . ALA B 1 161 ? 12.984 -15.57 -5.508 1 98.94 161 ALA B CA 1
ATOM 4075 C C . ALA B 1 161 ? 12.961 -16.906 -4.758 1 98.94 161 ALA B C 1
ATOM 4077 O O . ALA B 1 161 ? 14 -17.547 -4.582 1 98.94 161 ALA B O 1
ATOM 4078 N N . ALA B 1 162 ? 11.766 -17.297 -4.336 1 98.81 162 ALA B N 1
ATOM 4079 C CA . ALA B 1 162 ? 11.609 -18.594 -3.691 1 98.81 162 ALA B CA 1
ATOM 4080 C C . ALA B 1 162 ? 12.023 -19.719 -4.629 1 98.81 162 ALA B C 1
ATOM 4082 O O . ALA B 1 162 ? 12.836 -20.578 -4.262 1 98.81 162 ALA B O 1
ATOM 4083 N N . SER B 1 163 ? 11.477 -19.688 -5.824 1 98.44 163 SER B N 1
ATOM 4084 C CA . SER B 1 163 ? 11.766 -20.703 -6.82 1 98.44 163 SER B CA 1
ATOM 4085 C C . SER B 1 163 ? 13.266 -20.781 -7.109 1 98.44 163 SER B C 1
ATOM 4087 O O . SER B 1 163 ? 13.781 -21.844 -7.469 1 98.44 163 SER B O 1
ATOM 4089 N N . ALA B 1 164 ? 13.953 -19.672 -6.938 1 98.75 164 ALA B N 1
ATOM 4090 C CA . ALA B 1 164 ? 15.391 -19.594 -7.16 1 98.75 164 ALA B CA 1
ATOM 4091 C C . ALA B 1 164 ? 16.172 -20.078 -5.941 1 98.75 164 ALA B C 1
ATOM 4093 O O . ALA B 1 164 ? 17.391 -20.031 -5.918 1 98.75 164 ALA B O 1
ATOM 4094 N N . ASN B 1 165 ? 15.477 -20.469 -4.945 1 98.81 165 ASN B N 1
ATOM 4095 C CA . ASN B 1 165 ? 15.984 -21.156 -3.764 1 98.81 165 ASN B CA 1
ATOM 4096 C C . ASN B 1 165 ? 16.562 -20.172 -2.75 1 98.81 165 ASN B C 1
ATOM 4098 O O . ASN B 1 165 ? 17.484 -20.516 -2.012 1 98.81 165 ASN B O 1
ATOM 4102 N N . HIS B 1 166 ? 16.062 -18.938 -2.695 1 98.88 166 HIS B N 1
ATOM 4103 C CA . HIS B 1 166 ? 16.484 -17.953 -1.703 1 98.88 166 HIS B CA 1
ATOM 4104 C C . HIS B 1 166 ? 15.578 -17.984 -0.477 1 98.88 166 HIS B C 1
ATOM 4106 O O . HIS B 1 166 ? 14.398 -17.656 -0.564 1 98.88 166 HIS B O 1
ATOM 4112 N N . PRO B 1 167 ? 16.078 -18.359 0.68 1 98.69 167 PRO B N 1
ATOM 4113 C CA . PRO B 1 167 ? 15.258 -18.297 1.894 1 98.69 167 PRO B CA 1
ATOM 4114 C C . PRO B 1 167 ? 15.219 -16.906 2.51 1 98.69 167 PRO B C 1
ATOM 4116 O O . PRO B 1 167 ? 14.406 -16.641 3.396 1 98.69 167 PRO B O 1
ATOM 4119 N N . ALA B 1 168 ? 16.141 -16.094 2.074 1 98.81 168 ALA B N 1
ATOM 4120 C CA . ALA B 1 168 ? 16.266 -14.703 2.527 1 98.81 168 ALA B CA 1
ATOM 4121 C C . ALA B 1 168 ? 16.703 -13.797 1.389 1 98.81 168 ALA B C 1
ATOM 4123 O O . ALA B 1 168 ? 17.25 -14.266 0.385 1 98.81 168 ALA B O 1
ATOM 4124 N N . LEU B 1 169 ? 16.422 -12.547 1.499 1 98.88 169 LEU B N 1
ATOM 4125 C CA . LEU B 1 169 ? 16.812 -11.547 0.513 1 98.88 169 LEU B CA 1
ATOM 4126 C C . LEU B 1 169 ? 17.484 -10.359 1.188 1 98.88 169 LEU B C 1
ATOM 4128 O O . LEU B 1 169 ? 17.219 -10.062 2.352 1 98.88 169 LEU B O 1
ATOM 4132 N N . ASN B 1 170 ? 18.438 -9.766 0.46 1 98.88 170 ASN B N 1
ATOM 4133 C CA . ASN B 1 170 ? 18.984 -8.477 0.869 1 98.88 170 ASN B CA 1
ATOM 4134 C C . ASN B 1 170 ? 18.156 -7.312 0.323 1 98.88 170 ASN B C 1
ATOM 4136 O O . ASN B 1 170 ? 18.125 -7.086 -0.888 1 98.88 170 ASN B O 1
ATOM 4140 N N . VAL B 1 171 ? 17.469 -6.594 1.246 1 98.94 171 VAL B N 1
ATOM 4141 C CA . VAL B 1 171 ? 16.578 -5.504 0.847 1 98.94 171 VAL B CA 1
ATOM 4142 C C . VAL B 1 171 ? 17.047 -4.199 1.481 1 98.94 171 VAL B C 1
ATOM 4144 O O . VAL B 1 171 ? 17.781 -4.211 2.477 1 98.94 171 VAL B O 1
ATOM 4147 N N . VAL B 1 172 ? 16.688 -3.082 0.903 1 98.88 172 VAL B N 1
ATOM 4148 C CA . VAL B 1 172 ? 17.047 -1.768 1.436 1 98.88 172 VAL B CA 1
ATOM 4149 C C . VAL B 1 172 ? 16.406 -1.587 2.814 1 98.88 172 VAL B C 1
ATOM 4151 O O . VAL B 1 172 ? 15.219 -1.835 2.998 1 98.88 172 VAL B O 1
ATOM 4154 N N . ARG B 1 173 ? 17.266 -1.235 3.752 1 98.5 173 ARG B N 1
ATOM 4155 C CA . ARG B 1 173 ? 16.719 -0.972 5.082 1 98.5 173 ARG B CA 1
ATOM 4156 C C . ARG B 1 173 ? 15.625 0.086 5.031 1 98.5 173 ARG B C 1
ATOM 4158 O O . ARG B 1 173 ? 15.727 1.056 4.277 1 98.5 173 ARG B O 1
ATOM 4165 N N . ARG B 1 174 ? 14.555 -0.065 5.82 1 98.69 174 ARG B N 1
ATOM 4166 C CA . ARG B 1 174 ? 13.508 0.948 5.895 1 98.69 174 ARG B CA 1
ATOM 4167 C C . ARG B 1 174 ? 14.016 2.221 6.559 1 98.69 174 ARG B C 1
ATOM 4169 O O . ARG B 1 174 ? 14.594 2.168 7.648 1 98.69 174 ARG B O 1
ATOM 4176 N N . PRO B 1 175 ? 13.836 3.383 5.914 1 98.81 175 PRO B N 1
ATOM 4177 C CA . PRO B 1 175 ? 14.219 4.617 6.602 1 98.81 175 PRO B CA 1
ATOM 4178 C C . PRO B 1 175 ? 13.453 4.824 7.91 1 98.81 175 PRO B C 1
ATOM 4180 O O . PRO B 1 175 ? 12.281 4.449 8.008 1 98.81 175 PRO B O 1
ATOM 4183 N N . LEU B 1 176 ? 14.164 5.332 8.859 1 98.88 176 LEU B N 1
ATOM 4184 C CA . LEU B 1 176 ? 13.562 5.656 10.148 1 98.88 176 LEU B CA 1
ATOM 4185 C C . LEU B 1 176 ? 13.375 7.16 10.305 1 98.88 176 LEU B C 1
ATOM 4187 O O . LEU B 1 176 ? 14.336 7.922 10.203 1 98.88 176 LEU B O 1
ATOM 4191 N N . VAL B 1 177 ? 12.148 7.609 10.484 1 98.94 177 VAL B N 1
ATOM 4192 C CA . VAL B 1 177 ? 11.852 9.008 10.758 1 98.94 177 VAL B CA 1
ATOM 4193 C C . VAL B 1 177 ? 11.445 9.18 12.219 1 98.94 177 VAL B C 1
ATOM 4195 O O . VAL B 1 177 ? 10.516 8.523 12.688 1 98.94 177 VAL B O 1
ATOM 4198 N N . ALA B 1 178 ? 12.188 9.984 12.945 1 98.94 178 ALA B N 1
ATOM 4199 C CA . ALA B 1 178 ? 11.82 10.367 14.312 1 98.94 178 ALA B CA 1
ATOM 4200 C C . ALA B 1 178 ? 10.969 11.633 14.312 1 98.94 178 ALA B C 1
ATOM 4202 O O . ALA B 1 178 ? 11.312 12.625 13.664 1 98.94 178 ALA B O 1
ATOM 4203 N N . ILE B 1 179 ? 9.883 11.578 15 1 98.81 179 ILE B N 1
ATOM 4204 C CA . ILE B 1 179 ? 8.922 12.68 15.016 1 98.81 179 ILE B CA 1
ATOM 4205 C C . ILE B 1 179 ? 8.867 13.297 16.406 1 98.81 179 ILE B C 1
ATOM 4207 O O . ILE B 1 179 ? 8.672 12.594 17.406 1 98.81 179 ILE B O 1
ATOM 4211 N N . ILE B 1 180 ? 9.07 14.578 16.484 1 98.19 180 ILE B N 1
ATOM 4212 C CA . ILE B 1 180 ? 9.047 15.336 17.719 1 98.19 180 ILE B CA 1
ATOM 4213 C C . ILE B 1 180 ? 8.023 16.469 17.625 1 98.19 180 ILE B C 1
ATOM 4215 O O . ILE B 1 180 ? 8.156 17.359 16.781 1 98.19 180 ILE B O 1
ATOM 4219 N N . ALA B 1 181 ? 7.031 16.406 18.406 1 96.44 181 ALA B N 1
ATOM 4220 C CA . ALA B 1 181 ? 6.109 17.531 18.531 1 96.44 181 ALA B CA 1
ATOM 4221 C C . ALA B 1 181 ? 6.543 18.469 19.641 1 96.44 181 ALA B C 1
ATOM 4223 O O . ALA B 1 181 ? 7.172 18.047 20.625 1 96.44 181 ALA B O 1
ATOM 4224 N N . THR B 1 182 ? 6.301 19.734 19.438 1 93.19 182 THR B N 1
ATOM 4225 C CA . THR B 1 182 ? 6.57 20.703 20.484 1 93.19 182 THR B CA 1
ATOM 4226 C C . THR B 1 182 ? 5.379 21.641 20.688 1 93.19 182 THR B C 1
ATOM 4228 O O . THR B 1 182 ? 4.711 22.016 19.719 1 93.19 182 THR B O 1
ATOM 4231 N N . GLY B 1 183 ? 5.176 21.953 21.906 1 91.12 183 GLY B N 1
ATOM 4232 C CA . GLY B 1 183 ? 4.105 22.891 22.25 1 91.12 183 GLY B CA 1
ATOM 4233 C C . GLY B 1 183 ? 3.559 22.672 23.656 1 91.12 183 GLY B C 1
ATOM 4234 O O . GLY B 1 183 ? 3.115 21.562 23.984 1 91.12 183 GLY B O 1
ATOM 4235 N N . ASP B 1 184 ? 3.531 23.75 24.422 1 90.75 184 ASP B N 1
ATOM 4236 C CA . ASP B 1 184 ? 3.016 23.656 25.797 1 90.75 184 ASP B CA 1
ATOM 4237 C C . ASP B 1 184 ? 1.506 23.438 25.797 1 90.75 184 ASP B C 1
ATOM 4239 O O . ASP B 1 184 ? 0.938 23.016 26.797 1 90.75 184 ASP B O 1
ATOM 4243 N N . GLU B 1 185 ? 0.899 23.766 24.656 1 93.44 185 GLU B N 1
ATOM 4244 C CA . GLU B 1 185 ? -0.55 23.641 24.547 1 93.44 185 GLU B CA 1
ATOM 4245 C C . GLU B 1 185 ? -0.957 22.203 24.234 1 93.44 185 GLU B C 1
ATOM 4247 O O . GLU B 1 185 ? -2.131 21.844 24.344 1 93.44 185 GLU B O 1
ATOM 4252 N N . LEU B 1 186 ? -0.063 21.328 23.844 1 95.94 186 LEU B N 1
ATOM 4253 C CA . LEU B 1 186 ? -0.377 20.047 23.234 1 95.94 186 LEU B CA 1
ATOM 4254 C C . LEU B 1 186 ? -0.515 18.953 24.297 1 95.94 186 LEU B C 1
ATOM 4256 O O . LEU B 1 186 ? 0.284 18.891 25.234 1 95.94 186 LEU B O 1
ATOM 4260 N N . LEU B 1 187 ? -1.509 18.156 24.141 1 97.12 187 LEU B N 1
ATOM 4261 C CA . LEU B 1 187 ? -1.688 16.906 24.859 1 97.12 187 LEU B CA 1
ATOM 4262 C C . LEU B 1 187 ? -1.977 15.766 23.891 1 97.12 187 LEU B C 1
ATOM 4264 O O . LEU B 1 187 ? -2.477 15.992 22.781 1 97.12 187 LEU B O 1
ATOM 4268 N N . PRO B 1 188 ? -1.59 14.516 24.25 1 97.81 188 PRO B N 1
ATOM 4269 C CA . PRO B 1 188 ? -1.919 13.391 23.375 1 97.81 188 PRO B CA 1
ATOM 4270 C C . PRO B 1 188 ? -3.416 13.102 23.328 1 97.81 188 PRO B C 1
ATOM 4272 O O . PRO B 1 188 ? -4.156 13.492 24.234 1 97.81 188 PRO B O 1
ATOM 4275 N N . PRO B 1 189 ? -3.852 12.43 22.266 1 98.5 189 PRO B N 1
ATOM 4276 C CA . PRO B 1 189 ? -5.258 12.016 22.203 1 98.5 189 PRO B CA 1
ATOM 4277 C C . PRO B 1 189 ? -5.676 11.18 23.406 1 98.5 189 PRO B C 1
ATOM 4279 O O . PRO B 1 189 ? -4.895 10.359 23.891 1 98.5 189 PRO B O 1
ATOM 4282 N N . GLY B 1 190 ? -6.902 11.328 23.797 1 98.31 190 GLY B N 1
ATOM 4283 C CA . GLY B 1 190 ? -7.426 10.633 24.969 1 98.31 190 GLY B CA 1
ATOM 4284 C C . GLY B 1 190 ? -7.273 11.422 26.25 1 98.31 190 GLY B C 1
ATOM 4285 O O . GLY B 1 190 ? -7.641 10.945 27.328 1 98.31 190 GLY B O 1
ATOM 4286 N N . SER B 1 191 ? -6.82 12.688 26.172 1 97.56 191 SER B N 1
ATOM 4287 C CA . SER B 1 191 ? -6.539 13.508 27.344 1 97.56 191 SER B CA 1
ATOM 4288 C C . SER B 1 191 ? -7.742 14.367 27.719 1 97.56 191 SER B C 1
ATOM 4290 O O . SER B 1 191 ? -8.562 14.703 26.859 1 97.56 191 SER B O 1
ATOM 4292 N N . ALA B 1 192 ? -7.809 14.695 29.016 1 96.5 192 ALA B N 1
ATOM 4293 C CA . ALA B 1 192 ? -8.68 15.766 29.484 1 96.5 192 ALA B CA 1
ATOM 4294 C C . ALA B 1 192 ? -8.023 17.125 29.297 1 96.5 192 ALA B C 1
ATOM 4296 O O . ALA B 1 192 ? -6.949 17.391 29.844 1 96.5 192 ALA B O 1
ATOM 4297 N N . LEU B 1 193 ? -8.703 17.969 28.594 1 94.44 193 LEU B N 1
ATOM 4298 C CA . LEU B 1 193 ? -8.07 19.203 28.188 1 94.44 193 LEU B CA 1
ATOM 4299 C C . LEU B 1 193 ? -8.336 20.312 29.188 1 94.44 193 LEU B C 1
ATOM 4301 O O . LEU B 1 193 ? -9.438 20.422 29.734 1 94.44 193 LEU B O 1
ATOM 4305 N N . GLY B 1 194 ? -7.281 21.094 29.453 1 91.75 194 GLY B N 1
ATOM 4306 C CA . GLY B 1 194 ? -7.461 22.359 30.141 1 91.75 194 GLY B CA 1
ATOM 4307 C C . GLY B 1 194 ? -7.941 23.469 29.219 1 91.75 194 GLY B C 1
ATOM 4308 O O . GLY B 1 194 ? -8.188 23.234 28.031 1 91.75 194 GLY B O 1
ATOM 4309 N N . PRO B 1 195 ? -8.078 24.688 29.766 1 91.25 195 PRO B N 1
ATOM 4310 C CA . PRO B 1 195 ? -8.695 25.781 29.016 1 91.25 195 PRO B CA 1
ATOM 4311 C C . PRO B 1 195 ? -7.824 26.281 27.859 1 91.25 195 PRO B C 1
ATOM 4313 O O . PRO B 1 195 ? -8.32 26.938 26.953 1 91.25 195 PRO B O 1
ATOM 4316 N N . ASP B 1 196 ? -6.527 25.938 27.953 1 92.44 196 ASP B N 1
ATOM 4317 C CA . ASP B 1 196 ? -5.617 26.5 26.953 1 92.44 196 ASP B CA 1
ATOM 4318 C C . ASP B 1 196 ? -4.98 25.391 26.109 1 92.44 196 ASP B C 1
ATOM 4320 O O . ASP B 1 196 ? -3.969 25.609 25.438 1 92.44 196 ASP B O 1
ATOM 4324 N N . GLN B 1 197 ? -5.539 24.172 26.234 1 93.69 197 GLN B N 1
ATOM 4325 C CA . GLN B 1 197 ? -4.855 23.031 25.641 1 93.69 197 GLN B CA 1
ATOM 4326 C C . GLN B 1 197 ? -5.605 22.516 24.406 1 93.69 197 GLN B C 1
ATOM 4328 O O . GLN B 1 197 ? -6.809 22.75 24.266 1 93.69 197 GLN B O 1
ATOM 4333 N N . ILE B 1 198 ? -4.883 21.953 23.484 1 95 198 ILE B N 1
ATOM 4334 C CA . ILE B 1 198 ? -5.418 21.266 22.312 1 95 198 ILE B CA 1
ATOM 4335 C C . ILE B 1 198 ? -4.777 19.891 22.188 1 95 198 ILE B C 1
ATOM 4337 O O . ILE B 1 198 ? -3.84 19.562 22.906 1 95 198 ILE B O 1
ATOM 4341 N N . ILE B 1 199 ? -5.344 19.062 21.312 1 97.38 199 ILE B N 1
ATOM 4342 C CA . ILE B 1 199 ? -4.863 17.703 21.125 1 97.38 199 ILE B CA 1
ATOM 4343 C C . ILE B 1 199 ? -3.793 17.688 20.031 1 97.38 199 ILE B C 1
ATOM 4345 O O . ILE B 1 199 ? -3.963 18.297 18.969 1 97.38 199 ILE B O 1
ATOM 4349 N N . SER B 1 200 ? -2.637 17.047 20.312 1 96.69 200 SER B N 1
ATOM 4350 C CA . SER B 1 200 ? -1.599 16.797 19.312 1 96.69 200 SER B CA 1
ATOM 4351 C C . SER B 1 200 ? -2.078 15.836 18.25 1 96.69 200 SER B C 1
ATOM 4353 O O . SER B 1 200 ? -2.406 14.688 18.547 1 96.69 200 SER B O 1
ATOM 4355 N N . SER B 1 201 ? -2.145 16.312 16.984 1 97.88 201 SER B N 1
ATOM 4356 C CA . SER B 1 201 ? -2.723 15.484 15.93 1 97.88 201 SER B CA 1
ATOM 4357 C C . SER B 1 201 ? -1.711 15.219 14.828 1 97.88 201 SER B C 1
ATOM 4359 O O . SER B 1 201 ? -1.735 14.156 14.203 1 97.88 201 SER B O 1
ATOM 4361 N N . ASN B 1 202 ? -0.753 16.094 14.594 1 97.81 202 ASN B N 1
ATOM 4362 C CA . ASN B 1 202 ? 0.106 16.094 13.414 1 97.81 202 ASN B CA 1
ATOM 4363 C C . ASN B 1 202 ? 0.959 14.828 13.352 1 97.81 202 ASN B C 1
ATOM 4365 O O . ASN B 1 202 ? 1.182 14.273 12.266 1 97.81 202 ASN B O 1
ATOM 4369 N N . ALA B 1 203 ? 1.439 14.383 14.523 1 98.44 203 ALA B N 1
ATOM 4370 C CA . ALA B 1 203 ? 2.371 13.258 14.562 1 98.44 203 ALA B CA 1
ATOM 4371 C C . ALA B 1 203 ? 1.759 12.016 13.922 1 98.44 203 ALA B C 1
ATOM 4373 O O . ALA B 1 203 ? 2.457 11.242 13.258 1 98.44 203 ALA B O 1
ATOM 4374 N N . TYR B 1 204 ? 0.459 11.828 14.062 1 98.62 204 TYR B N 1
ATOM 4375 C CA . TYR B 1 20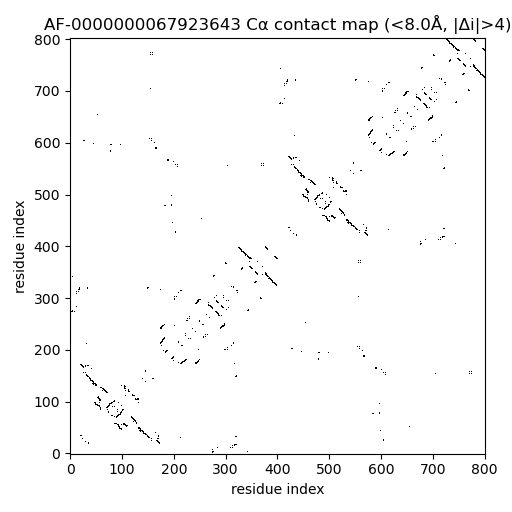4 ? -0.218 10.633 13.562 1 98.62 204 TYR B CA 1
ATOM 4376 C C . TYR B 1 204 ? -0.314 10.664 12.039 1 98.62 204 TYR B C 1
ATOM 4378 O O . TYR B 1 204 ? -0.09 9.641 11.383 1 98.62 204 TYR B O 1
ATOM 4386 N N . GLY B 1 205 ? -0.645 11.82 11.477 1 98.56 205 GLY B N 1
ATOM 4387 C CA . GLY B 1 205 ? -0.669 11.961 10.023 1 98.56 205 GLY B CA 1
ATOM 4388 C C . GLY B 1 205 ? 0.704 11.852 9.391 1 98.56 205 GLY B C 1
ATOM 4389 O O . GLY B 1 205 ? 0.861 11.203 8.352 1 98.56 205 GLY B O 1
ATOM 4390 N N . VAL B 1 206 ? 1.664 12.453 10.023 1 98.75 206 VAL B N 1
ATOM 4391 C CA . VAL B 1 206 ? 3.031 12.422 9.516 1 98.75 206 VAL B CA 1
ATOM 4392 C C . VAL B 1 206 ? 3.557 10.992 9.523 1 98.75 206 VAL B C 1
ATOM 4394 O O . VAL B 1 206 ? 4.168 10.539 8.547 1 98.75 206 VAL B O 1
ATOM 4397 N N . ALA B 1 207 ? 3.312 10.281 10.633 1 98.81 207 ALA B N 1
ATOM 4398 C CA . ALA B 1 207 ? 3.713 8.875 10.719 1 98.81 207 ALA B CA 1
ATOM 4399 C C . ALA B 1 207 ? 3.059 8.055 9.609 1 98.81 207 ALA B C 1
ATOM 4401 O O . ALA B 1 207 ? 3.717 7.23 8.969 1 98.81 207 ALA B O 1
ATOM 4402 N N . ALA B 1 208 ? 1.797 8.281 9.406 1 98.62 208 ALA B N 1
ATOM 4403 C CA . ALA B 1 208 ? 1.07 7.547 8.375 1 98.62 208 ALA B CA 1
ATOM 4404 C C . ALA B 1 208 ? 1.638 7.844 6.988 1 98.62 208 ALA B C 1
ATOM 4406 O O . ALA B 1 208 ? 1.771 6.941 6.156 1 98.62 208 ALA B O 1
ATOM 4407 N N . ALA B 1 209 ? 1.931 9.117 6.711 1 98.19 209 ALA B N 1
ATOM 4408 C CA . ALA B 1 209 ? 2.549 9.5 5.445 1 98.19 209 ALA B CA 1
ATOM 4409 C C . ALA B 1 209 ? 3.877 8.773 5.242 1 98.19 209 ALA B C 1
ATOM 4411 O O . ALA B 1 209 ? 4.152 8.258 4.156 1 98.19 209 ALA B O 1
ATOM 4412 N N . ALA B 1 210 ? 4.668 8.711 6.281 1 98.69 210 ALA B N 1
ATOM 4413 C CA . ALA B 1 210 ? 5.953 8.016 6.227 1 98.69 210 ALA B CA 1
ATOM 4414 C C . ALA B 1 210 ? 5.762 6.535 5.926 1 98.69 210 ALA B C 1
ATOM 4416 O O . ALA B 1 210 ? 6.43 5.98 5.047 1 98.69 210 ALA B O 1
ATOM 4417 N N . GLN B 1 211 ? 4.832 5.961 6.609 1 98.31 211 GLN B N 1
ATOM 4418 C CA . GLN B 1 211 ? 4.59 4.527 6.48 1 98.31 211 GLN B CA 1
ATOM 4419 C C . GLN B 1 211 ? 4.059 4.18 5.094 1 98.31 211 GLN B C 1
ATOM 4421 O O . GLN B 1 211 ? 4.32 3.092 4.574 1 98.31 211 GLN B O 1
ATOM 4426 N N . SER B 1 212 ? 3.389 5.098 4.473 1 97.31 212 SER B N 1
ATOM 4427 C CA . SER B 1 212 ? 2.795 4.859 3.16 1 97.31 212 SER B CA 1
ATOM 4428 C C . SER B 1 212 ? 3.869 4.629 2.102 1 97.31 212 SER B C 1
ATOM 4430 O O . SER B 1 212 ? 3.586 4.086 1.032 1 97.31 212 SER B O 1
ATOM 4432 N N . VAL B 1 213 ? 5.129 5.016 2.379 1 97.62 213 VAL B N 1
ATOM 4433 C CA . VAL B 1 213 ? 6.203 4.801 1.415 1 97.62 213 VAL B CA 1
ATOM 4434 C C . VAL B 1 213 ? 7.238 3.844 1.999 1 97.62 213 VAL B C 1
ATOM 4436 O O . VAL B 1 213 ? 8.391 3.83 1.567 1 97.62 213 VAL B O 1
ATOM 4439 N N . GLY B 1 214 ? 6.844 3.107 3.018 1 97.44 214 GLY B N 1
ATOM 4440 C CA . GLY B 1 214 ? 7.637 1.986 3.496 1 97.44 214 GLY B CA 1
ATOM 4441 C C . GLY B 1 214 ? 8.594 2.365 4.613 1 97.44 214 GLY B C 1
ATOM 4442 O O . GLY B 1 214 ? 9.414 1.551 5.035 1 97.44 214 GLY B O 1
ATOM 4443 N N . ALA B 1 215 ? 8.547 3.576 5.141 1 98.62 215 ALA B N 1
ATOM 4444 C CA . ALA B 1 215 ? 9.422 4.016 6.223 1 98.62 215 ALA B CA 1
ATOM 4445 C C . ALA B 1 215 ? 8.867 3.6 7.582 1 98.62 215 ALA B C 1
ATOM 4447 O O . ALA B 1 215 ? 7.695 3.221 7.691 1 98.62 215 ALA B O 1
ATOM 4448 N N . ARG B 1 216 ? 9.719 3.557 8.555 1 98.56 216 ARG B N 1
ATOM 4449 C CA . ARG B 1 216 ? 9.328 3.406 9.953 1 98.56 216 ARG B CA 1
ATOM 4450 C C . ARG B 1 216 ? 9.227 4.762 10.641 1 98.56 216 ARG B C 1
ATOM 4452 O O . ARG B 1 216 ? 9.969 5.691 10.305 1 98.56 216 ARG B O 1
ATOM 4459 N N . ALA B 1 217 ? 8.289 4.855 11.523 1 98.81 217 ALA B N 1
ATOM 4460 C CA . ALA B 1 217 ? 8.117 6.082 12.289 1 98.81 217 ALA B CA 1
ATOM 4461 C C . ALA B 1 217 ? 8.375 5.84 13.773 1 98.81 217 ALA B C 1
ATOM 4463 O O . ALA B 1 217 ? 7.863 4.875 14.352 1 98.81 217 ALA B O 1
ATOM 4464 N N . LEU B 1 218 ? 9.203 6.594 14.344 1 98.75 218 LEU B N 1
ATOM 4465 C CA . LEU B 1 218 ? 9.453 6.625 15.781 1 98.75 218 LEU B CA 1
ATOM 4466 C C . LEU B 1 218 ? 8.891 7.895 16.406 1 98.75 218 LEU B C 1
ATOM 4468 O O . LEU B 1 218 ? 9.453 8.977 16.25 1 98.75 218 LEU B O 1
ATOM 4472 N N . ASP B 1 219 ? 7.773 7.781 17.016 1 98.62 219 ASP B N 1
ATOM 4473 C CA . ASP B 1 219 ? 7.172 8.922 17.719 1 98.62 219 ASP B CA 1
ATOM 4474 C C . ASP B 1 219 ? 7.855 9.164 19.062 1 98.62 219 ASP B C 1
ATOM 4476 O O . ASP B 1 219 ? 7.762 8.344 19.969 1 98.62 219 ASP B O 1
ATOM 4480 N N . LEU B 1 220 ? 8.523 10.297 19.203 1 98.5 220 LEU B N 1
ATOM 4481 C CA . LEU B 1 220 ? 9.281 10.594 20.422 1 98.5 220 LEU B CA 1
ATOM 4482 C C . LEU B 1 220 ? 8.469 11.461 21.375 1 98.5 220 LEU B C 1
ATOM 4484 O O . LEU B 1 220 ? 8.969 11.875 22.422 1 98.5 220 LEU B O 1
ATOM 4488 N N . GLY B 1 221 ? 7.238 11.773 20.938 1 97.62 221 GLY B N 1
ATOM 4489 C CA . GLY B 1 221 ? 6.301 12.438 21.844 1 97.62 221 GLY B CA 1
ATOM 4490 C C . GLY B 1 221 ? 6.355 13.945 21.75 1 97.62 221 GLY B C 1
ATOM 4491 O O . GLY B 1 221 ? 6.668 14.508 20.688 1 97.62 221 GLY B O 1
ATOM 4492 N N . ILE B 1 222 ? 5.871 14.633 22.797 1 96.94 222 ILE B N 1
ATOM 4493 C CA . ILE B 1 222 ? 5.695 16.078 22.859 1 96.94 222 ILE B CA 1
ATOM 4494 C C . ILE B 1 222 ? 6.723 16.688 23.812 1 96.94 222 ILE B C 1
ATOM 4496 O O . ILE B 1 222 ? 6.77 16.328 25 1 96.94 222 ILE B O 1
ATOM 4500 N N . ALA B 1 223 ? 7.539 17.578 23.328 1 95.56 223 ALA B N 1
ATOM 4501 C CA . ALA B 1 223 ? 8.477 18.312 24.156 1 95.56 223 ALA B CA 1
ATOM 4502 C C . ALA B 1 223 ? 7.863 19.625 24.641 1 95.56 223 ALA B C 1
ATOM 4504 O O . ALA B 1 223 ? 7.168 20.312 23.891 1 95.56 223 ALA B O 1
ATOM 4505 N N . ALA B 1 224 ? 8.188 19.984 25.891 1 91.56 224 ALA B N 1
ATOM 4506 C CA . ALA B 1 224 ? 7.879 21.344 26.344 1 91.56 224 ALA B CA 1
ATOM 4507 C C . ALA B 1 224 ? 8.617 22.375 25.516 1 91.56 224 ALA B C 1
ATOM 4509 O O . ALA B 1 224 ? 9.633 22.078 24.891 1 91.56 224 ALA B O 1
ATOM 4510 N N . ASP B 1 225 ? 8.078 23.594 25.5 1 88.81 225 ASP B N 1
ATOM 4511 C CA . ASP B 1 225 ? 8.695 24.656 24.734 1 88.81 225 ASP B CA 1
ATOM 4512 C C . ASP B 1 225 ? 9.914 25.219 25.469 1 88.81 225 ASP B C 1
ATOM 4514 O O . ASP B 1 225 ? 9.953 26.406 25.797 1 88.81 225 ASP B O 1
ATOM 4518 N N . ARG B 1 226 ? 10.875 24.312 25.688 1 91.62 226 ARG B N 1
ATOM 4519 C CA . ARG B 1 226 ? 12.164 24.625 26.297 1 91.62 226 ARG B CA 1
ATOM 4520 C C . ARG B 1 226 ? 13.305 23.969 25.531 1 91.62 226 ARG B C 1
ATOM 4522 O O . ARG B 1 226 ? 13.188 22.828 25.094 1 91.62 226 ARG B O 1
ATOM 4529 N N . LYS B 1 227 ? 14.336 24.797 25.406 1 93.56 227 LYS B N 1
ATOM 4530 C CA . LYS B 1 227 ? 15.484 24.359 24.625 1 93.56 227 LYS B CA 1
ATOM 4531 C C . LYS B 1 227 ? 15.969 22.984 25.078 1 93.56 227 LYS B C 1
ATOM 4533 O O . LYS B 1 227 ? 16.156 22.078 24.25 1 93.56 227 LYS B O 1
ATOM 4538 N N . GLU B 1 228 ? 16.062 22.797 26.344 1 95.69 228 GLU B N 1
ATOM 4539 C CA . GLU B 1 228 ? 16.625 21.547 26.875 1 95.69 228 GLU B CA 1
ATOM 4540 C C . GLU B 1 228 ? 15.727 20.359 26.578 1 95.69 228 GLU B C 1
ATOM 4542 O O . GLU B 1 228 ? 16.203 19.266 26.297 1 95.69 228 GLU B O 1
ATOM 4547 N N . ALA B 1 229 ? 14.453 20.531 26.719 1 95.88 229 ALA B N 1
ATOM 4548 C CA . ALA B 1 229 ? 13.5 19.453 26.469 1 95.88 229 ALA B CA 1
ATOM 4549 C C . ALA B 1 229 ? 13.531 19.016 25 1 95.88 229 ALA B C 1
ATOM 4551 O O . ALA B 1 229 ? 13.531 17.812 24.719 1 95.88 229 ALA B O 1
ATOM 4552 N N . ILE B 1 230 ? 13.586 19.922 24.125 1 96.38 230 ILE B N 1
ATOM 4553 C CA . ILE B 1 230 ? 13.633 19.625 22.688 1 96.38 230 ILE B CA 1
ATOM 4554 C C . ILE B 1 230 ? 14.969 18.969 22.344 1 96.38 230 ILE B C 1
ATOM 4556 O O . ILE B 1 230 ? 15 17.969 21.625 1 96.38 230 ILE B O 1
ATOM 4560 N N . ALA B 1 231 ? 16.031 19.531 22.875 1 97.38 231 ALA B N 1
ATOM 4561 C CA . ALA B 1 231 ? 17.359 19 22.625 1 97.38 231 ALA B CA 1
ATOM 4562 C C . ALA B 1 231 ? 17.453 17.531 23.062 1 97.38 231 ALA B C 1
ATOM 4564 O O . ALA B 1 231 ? 18.062 16.703 22.391 1 97.38 231 ALA B O 1
ATOM 4565 N N . ALA B 1 232 ? 16.875 17.25 24.172 1 98.19 232 ALA B N 1
ATOM 4566 C CA . ALA B 1 232 ? 16.891 15.883 24.703 1 98.19 232 ALA B CA 1
ATOM 4567 C C . ALA B 1 232 ? 16.25 14.914 23.719 1 98.19 232 ALA B C 1
ATOM 4569 O O . ALA B 1 232 ? 16.75 13.812 23.484 1 98.19 232 ALA B O 1
ATOM 4570 N N . LEU B 1 233 ? 15.133 15.281 23.109 1 98.19 233 LEU B N 1
ATOM 4571 C CA . LEU B 1 233 ? 14.445 14.406 22.172 1 98.19 233 LEU B CA 1
ATOM 4572 C C . LEU B 1 233 ? 15.219 14.312 20.859 1 98.19 233 LEU B C 1
ATOM 4574 O O . LEU B 1 233 ? 15.219 13.258 20.203 1 98.19 233 LEU B O 1
ATOM 4578 N N . VAL B 1 234 ? 15.867 15.406 20.469 1 98.19 234 VAL B N 1
ATOM 4579 C CA . VAL B 1 234 ? 16.719 15.367 19.281 1 98.19 234 VAL B CA 1
ATOM 4580 C C . VAL B 1 234 ? 17.859 14.367 19.5 1 98.19 234 VAL B C 1
ATOM 4582 O O . VAL B 1 234 ? 18.141 13.555 18.609 1 98.19 234 VAL B O 1
ATOM 4585 N N . ARG B 1 235 ? 18.438 14.43 20.641 1 98.44 235 ARG B N 1
ATOM 4586 C CA . ARG B 1 235 ? 19.531 13.508 20.938 1 98.44 235 ARG B CA 1
ATOM 4587 C C . ARG B 1 235 ? 19.031 12.062 20.969 1 98.44 235 ARG B C 1
ATOM 4589 O O . ARG B 1 235 ? 19.734 11.156 20.516 1 98.44 235 ARG B O 1
ATOM 4596 N N . LYS B 1 236 ? 17.844 11.852 21.484 1 98.69 236 LYS B N 1
ATOM 4597 C CA . LYS B 1 236 ? 17.25 10.516 21.453 1 98.69 236 LYS B CA 1
ATOM 4598 C C . LYS B 1 236 ? 17.062 10.023 20.031 1 98.69 236 LYS B C 1
ATOM 4600 O O . LYS B 1 236 ? 17.25 8.844 19.734 1 98.69 236 LYS B O 1
ATOM 4605 N N . ALA B 1 237 ? 16.625 10.898 19.141 1 98.69 237 ALA B N 1
ATOM 4606 C CA . ALA B 1 237 ? 16.453 10.555 17.734 1 98.69 237 ALA B CA 1
ATOM 4607 C C . ALA B 1 237 ? 17.781 10.125 17.109 1 98.69 237 ALA B C 1
ATOM 4609 O O . ALA B 1 237 ? 17.844 9.133 16.375 1 98.69 237 ALA B O 1
ATOM 4610 N N . VAL B 1 238 ? 18.828 10.898 17.391 1 98.19 238 VAL B N 1
ATOM 4611 C CA . VAL B 1 238 ? 20.156 10.602 16.859 1 98.19 238 VAL B CA 1
ATOM 4612 C C . VAL B 1 238 ? 20.641 9.266 17.422 1 98.19 238 VAL B C 1
ATOM 4614 O O . VAL B 1 238 ? 21.172 8.43 16.672 1 98.19 238 VAL B O 1
ATOM 4617 N N . GLU B 1 239 ? 20.422 9.047 18.719 1 98.25 239 GLU B N 1
ATOM 4618 C CA . GLU B 1 239 ? 20.812 7.801 19.359 1 98.25 239 GLU B CA 1
ATOM 4619 C C . GLU B 1 239 ? 20.094 6.605 18.766 1 98.25 239 GLU B C 1
ATOM 4621 O O . GLU B 1 239 ? 20.641 5.504 18.688 1 98.25 239 GLU B O 1
ATOM 4626 N N . ALA B 1 240 ? 18.891 6.797 18.312 1 98.38 240 ALA B N 1
ATOM 4627 C CA . ALA B 1 240 ? 18.078 5.742 17.719 1 98.38 240 ALA B CA 1
ATOM 4628 C C . ALA B 1 240 ? 18.484 5.508 16.266 1 98.38 240 ALA B C 1
ATOM 4630 O O . ALA B 1 240 ? 17.891 4.668 15.578 1 98.38 240 ALA B O 1
ATOM 4631 N N . ASN B 1 241 ? 19.422 6.254 15.742 1 98.19 241 ASN B N 1
ATOM 4632 C CA . ASN B 1 241 ? 19.922 6.172 14.375 1 98.19 241 ASN B CA 1
ATOM 4633 C C . ASN B 1 241 ? 18.828 6.543 13.367 1 98.19 241 ASN B C 1
ATOM 4635 O O . ASN B 1 241 ? 18.656 5.871 12.352 1 98.19 241 ASN B O 1
ATOM 4639 N N . ALA B 1 242 ? 18.016 7.605 13.727 1 98.75 242 ALA B N 1
ATOM 4640 C CA . ALA B 1 242 ? 17.047 8.133 12.773 1 98.75 242 ALA B CA 1
ATOM 4641 C C . ALA B 1 242 ? 17.75 8.664 11.523 1 98.75 242 ALA B C 1
ATOM 4643 O O . ALA B 1 242 ? 18.812 9.273 11.609 1 98.75 242 ALA B O 1
ATOM 4644 N N . ASP B 1 243 ? 17.141 8.383 10.383 1 98.88 243 ASP B N 1
ATOM 4645 C CA . ASP B 1 243 ? 17.641 8.93 9.125 1 98.88 243 ASP B CA 1
ATOM 4646 C C . ASP B 1 243 ? 17.094 10.344 8.891 1 98.88 243 ASP B C 1
ATOM 4648 O O . ASP B 1 243 ? 17.75 11.164 8.242 1 98.88 243 ASP B O 1
ATOM 4652 N N . VAL B 1 244 ? 15.914 10.594 9.391 1 98.88 244 VAL B N 1
ATOM 4653 C CA . VAL B 1 244 ? 15.227 11.875 9.289 1 98.88 244 VAL B CA 1
ATOM 4654 C C . VAL B 1 244 ? 14.633 12.258 10.641 1 98.88 244 VAL B C 1
ATOM 4656 O O . VAL B 1 244 ? 14.062 11.406 11.336 1 98.88 244 VAL B O 1
ATOM 4659 N N . ILE B 1 245 ? 14.797 13.477 11.07 1 98.75 245 ILE B N 1
ATOM 4660 C CA . ILE B 1 245 ? 14.117 14.039 12.234 1 98.75 245 ILE B CA 1
ATOM 4661 C C . ILE B 1 245 ? 13.094 15.078 11.781 1 98.75 245 ILE B C 1
ATOM 4663 O O . ILE B 1 245 ? 13.422 16 11.031 1 98.75 245 ILE B O 1
ATOM 4667 N N . VAL B 1 246 ? 11.867 14.867 12.141 1 98.56 246 VAL B N 1
ATOM 4668 C CA . VAL B 1 246 ? 10.797 15.805 11.852 1 98.56 246 VAL B CA 1
ATOM 4669 C C . VAL B 1 246 ? 10.336 16.484 13.141 1 98.56 246 VAL B C 1
ATOM 4671 O O . VAL B 1 246 ? 10.023 15.812 14.125 1 98.56 246 VAL B O 1
ATOM 4674 N N . THR B 1 247 ? 10.352 17.75 13.117 1 97.06 247 THR B N 1
ATOM 4675 C CA . THR B 1 247 ? 9.758 18.516 14.219 1 97.06 247 THR B CA 1
ATOM 4676 C C . THR B 1 247 ? 8.43 19.141 13.797 1 97.06 247 THR B C 1
ATOM 4678 O O . THR B 1 247 ? 8.289 19.578 12.656 1 97.06 247 THR B O 1
ATOM 4681 N N . LEU B 1 248 ? 7.492 19.031 14.688 1 95.12 248 LEU B N 1
ATOM 4682 C CA . LEU B 1 248 ? 6.152 19.562 14.469 1 95.12 248 LEU B CA 1
ATOM 4683 C C . LEU B 1 248 ? 5.879 20.734 15.391 1 95.12 248 LEU B C 1
ATOM 4685 O O . LEU B 1 248 ? 5.812 20.578 16.609 1 95.12 248 LEU B O 1
ATOM 4689 N N . GLY B 1 249 ? 5.637 21.781 14.789 1 81.81 249 GLY B N 1
ATOM 4690 C CA . GLY B 1 249 ? 5.422 22.984 15.57 1 81.81 249 GLY B CA 1
ATOM 4691 C C . GLY B 1 249 ? 6.676 23.828 15.734 1 81.81 249 GLY B C 1
ATOM 4692 O O . GLY B 1 249 ? 7.762 23.406 15.328 1 81.81 249 GLY B O 1
ATOM 4693 N N . GLY B 1 250 ? 6.621 24.984 16.297 1 63.47 250 GLY B N 1
ATOM 4694 C CA . GLY B 1 250 ? 7.73 25.844 16.672 1 63.47 250 GLY B CA 1
ATOM 4695 C C . GLY B 1 250 ? 8.336 26.578 15.484 1 63.47 250 GLY B C 1
ATOM 4696 O O . GLY B 1 250 ? 9.43 27.141 15.586 1 63.47 250 GLY B O 1
ATOM 4697 N N . ALA B 1 251 ? 7.609 26.391 14.375 1 53.53 251 ALA B N 1
ATOM 4698 C CA . ALA B 1 251 ? 8.227 27 13.203 1 53.53 251 ALA B CA 1
ATOM 4699 C C . ALA B 1 251 ? 7.711 28.422 12.969 1 53.53 251 ALA B C 1
ATOM 4701 O O . ALA B 1 251 ? 8.031 29.047 11.961 1 53.53 251 ALA B O 1
ATOM 4702 N N . SER B 1 252 ? 6.816 28.906 13.953 1 54.19 252 SER B N 1
ATOM 4703 C CA . SER B 1 252 ? 6.32 30.25 13.719 1 54.19 252 SER B CA 1
ATOM 4704 C C . SER B 1 252 ? 7.328 31.297 14.172 1 54.19 252 SER B C 1
ATOM 4706 O O . SER B 1 252 ? 8.234 31 14.953 1 54.19 252 SER B O 1
ATOM 4708 N N . VAL B 1 253 ? 7.371 32.469 13.531 1 48.72 253 VAL B N 1
ATOM 4709 C CA . VAL B 1 253 ? 8.312 33.562 13.703 1 48.72 253 VAL B CA 1
ATOM 4710 C C . VAL B 1 253 ? 8.664 33.719 15.18 1 48.72 253 VAL B C 1
ATOM 4712 O O . VAL B 1 253 ? 9.836 33.906 15.523 1 48.72 253 VAL B O 1
ATOM 4715 N N . GLY B 1 254 ? 7.73 33.812 16.031 1 49.12 254 GLY B N 1
ATOM 4716 C CA . GLY B 1 254 ? 8.109 33.938 17.438 1 49.12 254 GLY B CA 1
ATOM 4717 C C . GLY B 1 254 ? 8.781 32.688 17.969 1 49.12 254 GLY B C 1
ATOM 4718 O O . GLY B 1 254 ? 9.805 32.75 18.641 1 49.12 254 GLY B O 1
ATOM 4719 N N . ASP B 1 255 ? 8.258 31.5 17.609 1 51.94 255 ASP B N 1
ATOM 4720 C CA . ASP B 1 255 ? 8.672 30.188 18.062 1 51.94 255 ASP B CA 1
ATOM 4721 C C . ASP B 1 255 ? 9.766 29.609 17.156 1 51.94 255 ASP B C 1
ATOM 4723 O O . ASP B 1 255 ? 10.531 28.734 17.578 1 51.94 255 ASP B O 1
ATOM 4727 N N . HIS B 1 256 ? 9.766 30 15.781 1 54.41 256 HIS B N 1
ATOM 4728 C CA . HIS B 1 256 ? 10.82 29.594 14.859 1 54.41 256 HIS B CA 1
ATOM 4729 C C . HIS B 1 256 ? 12.188 29.672 15.523 1 54.41 256 HIS B C 1
ATOM 4731 O O . HIS B 1 256 ? 13.031 28.781 15.312 1 54.41 256 HIS B O 1
ATOM 4737 N N . ASP B 1 257 ? 12.164 30.359 16.484 1 68.69 257 ASP B N 1
ATOM 4738 C CA . ASP B 1 257 ? 13.469 30.641 17.062 1 68.69 257 ASP B CA 1
ATOM 4739 C C . ASP B 1 257 ? 13.906 29.5 18 1 68.69 257 ASP B C 1
ATOM 4741 O O . ASP B 1 257 ? 15.078 29.109 18 1 68.69 257 ASP B O 1
ATOM 4745 N N . LEU B 1 258 ? 12.875 28.812 18.359 1 84.62 258 LEU B N 1
ATOM 4746 C CA . LEU B 1 258 ? 13.281 27.859 19.391 1 84.62 258 LEU B CA 1
ATOM 4747 C C . LEU B 1 258 ? 13.805 26.578 18.75 1 84.62 258 LEU B C 1
ATOM 4749 O O . LEU B 1 258 ? 14.898 26.109 19.094 1 84.62 258 LEU B O 1
ATOM 4753 N N . ILE B 1 259 ? 13.156 25.984 17.75 1 89.5 259 ILE B N 1
ATOM 4754 C CA . ILE B 1 259 ? 13.547 24.75 17.078 1 89.5 259 ILE B CA 1
ATOM 4755 C C . ILE B 1 259 ? 14.836 24.969 16.312 1 89.5 259 ILE B C 1
ATOM 4757 O O . ILE B 1 259 ? 15.75 24.141 16.359 1 89.5 259 ILE B O 1
ATOM 4761 N N . HIS B 1 260 ? 14.789 26.031 15.57 1 90.25 260 HIS B N 1
ATOM 4762 C CA . HIS B 1 260 ? 15.992 26.391 14.828 1 90.25 260 HIS B CA 1
ATOM 4763 C C . HIS B 1 260 ? 17.203 26.469 15.75 1 90.25 260 HIS B C 1
ATOM 4765 O O . HIS B 1 260 ? 18.25 25.891 15.461 1 90.25 260 HIS B O 1
ATOM 4771 N N . ASP B 1 261 ? 17.016 27.141 16.859 1 92.12 261 ASP B N 1
ATOM 4772 C CA . ASP B 1 261 ? 18.094 27.312 17.812 1 92.12 261 ASP B CA 1
ATOM 4773 C C . ASP B 1 261 ? 18.562 25.969 18.375 1 92.12 261 ASP B C 1
ATOM 4775 O O . ASP B 1 261 ? 19.766 25.719 18.5 1 92.12 261 ASP B O 1
ATOM 4779 N N . VAL B 1 262 ? 17.641 25.172 18.719 1 94.19 262 VAL B N 1
ATOM 4780 C CA . VAL B 1 262 ? 17.953 23.875 19.312 1 94.19 262 VAL B CA 1
ATOM 4781 C C . VAL B 1 262 ? 18.703 23.016 18.312 1 94.19 262 VAL B C 1
ATOM 4783 O O . VAL B 1 262 ? 19.766 22.453 18.625 1 94.19 262 VAL B O 1
ATOM 4786 N N . LEU B 1 263 ? 18.219 22.891 17.078 1 95 263 LEU B N 1
ATOM 4787 C CA . LEU B 1 263 ? 18.812 22.031 16.078 1 95 263 LEU B CA 1
ATOM 4788 C C . LEU B 1 263 ? 20.203 22.531 15.695 1 95 263 LEU B C 1
ATOM 4790 O O . LEU B 1 263 ? 21.141 21.734 15.555 1 95 263 LEU B O 1
ATOM 4794 N N . THR B 1 264 ? 20.297 23.828 15.484 1 95.06 264 THR B N 1
ATOM 4795 C CA . THR B 1 264 ? 21.609 24.391 15.164 1 95.06 264 THR B CA 1
ATOM 4796 C C . THR B 1 264 ? 22.578 24.203 16.328 1 95.06 264 THR B C 1
ATOM 4798 O O . THR B 1 264 ? 23.766 23.969 16.125 1 95.06 264 THR B O 1
ATOM 4801 N N . GLY B 1 265 ? 22.062 24.359 17.531 1 95.25 265 GLY B N 1
ATOM 4802 C CA . GLY B 1 265 ? 22.875 24.109 18.719 1 95.25 265 GLY B CA 1
ATOM 4803 C C . GLY B 1 265 ? 23.391 22.688 18.797 1 95.25 265 GLY B C 1
ATOM 4804 O O . GLY B 1 265 ? 24.484 22.438 19.328 1 95.25 265 GLY B O 1
ATOM 4805 N N . GLU B 1 266 ? 22.609 21.797 18.312 1 96.25 266 GLU B N 1
ATOM 4806 C CA . GLU B 1 266 ? 23 20.375 18.297 1 96.25 266 GLU B CA 1
ATOM 4807 C C . GLU B 1 266 ? 23.922 20.078 17.109 1 96.25 266 GLU B C 1
ATOM 4809 O O . GLU B 1 266 ? 24.406 18.953 16.969 1 96.25 266 GLU B O 1
ATOM 4814 N N . GLY B 1 267 ? 24.094 21.078 16.156 1 96.94 267 GLY B N 1
ATOM 4815 C CA . GLY B 1 267 ? 25.078 20.891 15.094 1 96.94 267 GLY B CA 1
ATOM 4816 C C . GLY B 1 267 ? 24.453 20.891 13.711 1 96.94 267 GLY B C 1
ATOM 4817 O O . GLY B 1 267 ? 25.141 20.672 12.719 1 96.94 267 GLY B O 1
ATOM 4818 N N . MET B 1 268 ? 23.172 21.188 13.633 1 96.94 268 MET B N 1
ATOM 4819 C CA . MET B 1 268 ? 22.531 21.172 12.32 1 96.94 268 MET B CA 1
ATOM 4820 C C . MET B 1 268 ? 23.031 22.328 11.461 1 96.94 268 MET B C 1
ATOM 4822 O O . MET B 1 268 ? 23.156 23.453 11.945 1 96.94 268 MET B O 1
ATOM 4826 N N . LYS B 1 269 ? 23.328 22.047 10.227 1 97.62 269 LYS B N 1
ATOM 4827 C CA . LYS B 1 269 ? 23.562 23.078 9.227 1 97.62 269 LYS B CA 1
ATOM 4828 C C . LYS B 1 269 ? 22.266 23.406 8.469 1 97.62 269 LYS B C 1
ATOM 4830 O O . LYS B 1 269 ? 21.766 22.578 7.711 1 97.62 269 LYS B O 1
ATOM 4835 N N . LEU B 1 270 ? 21.797 24.562 8.711 1 95.69 270 LEU B N 1
ATOM 4836 C CA . LEU B 1 270 ? 20.562 25.016 8.07 1 95.69 270 LEU B CA 1
ATOM 4837 C C . LEU B 1 270 ? 20.766 25.203 6.574 1 95.69 270 LEU B C 1
ATOM 4839 O O . LEU B 1 270 ? 21.766 25.781 6.148 1 95.69 270 LEU B O 1
ATOM 4843 N N . ASP B 1 271 ? 19.875 24.688 5.777 1 96.19 271 ASP B N 1
ATOM 4844 C CA . ASP B 1 271 ? 19.906 24.922 4.336 1 96.19 271 ASP B CA 1
ATOM 4845 C C . ASP B 1 271 ? 18.922 26.031 3.939 1 96.19 271 ASP B C 1
ATOM 4847 O O . ASP B 1 271 ? 19.312 27.031 3.332 1 96.19 271 ASP B O 1
ATOM 4851 N N . PHE B 1 272 ? 17.688 25.844 4.312 1 94.25 272 PHE B N 1
ATOM 4852 C CA . PHE B 1 272 ? 16.719 26.891 4.039 1 94.25 272 PHE B CA 1
ATOM 4853 C C . PHE B 1 272 ? 15.586 26.859 5.062 1 94.25 272 PHE B C 1
ATOM 4855 O O . PHE B 1 272 ? 15.469 25.891 5.836 1 94.25 272 PHE B O 1
ATOM 4862 N N . TRP B 1 273 ? 14.977 27.953 5.121 1 90.56 273 TRP B N 1
ATOM 4863 C CA . TRP B 1 273 ? 13.727 28.047 5.871 1 90.56 273 TRP B CA 1
ATOM 4864 C C . TRP B 1 273 ? 12.742 28.984 5.168 1 90.56 273 TRP B C 1
ATOM 4866 O O . TRP B 1 273 ? 13.148 29.922 4.484 1 90.56 273 TRP B O 1
ATOM 4876 N N . LYS B 1 274 ? 11.422 28.578 5.074 1 92.06 274 LYS B N 1
ATOM 4877 C CA . LYS B 1 274 ? 10.297 29.281 4.441 1 92.06 274 LYS B CA 1
ATOM 4878 C C . LYS B 1 274 ? 10.25 28.969 2.945 1 92.06 274 LYS B C 1
ATOM 4880 O O . LYS B 1 274 ? 11.188 29.281 2.213 1 92.06 274 LYS B O 1
ATOM 4885 N N . ILE B 1 275 ? 9.227 28.453 2.547 1 95.44 275 ILE B N 1
ATOM 4886 C CA . ILE B 1 275 ? 9 28.047 1.164 1 95.44 275 ILE B CA 1
ATOM 4887 C C . ILE B 1 275 ? 7.891 28.906 0.554 1 95.44 275 ILE B C 1
ATOM 4889 O O . ILE B 1 275 ? 6.957 29.312 1.252 1 95.44 275 ILE B O 1
ATOM 4893 N N . ALA B 1 276 ? 8.008 29.219 -0.734 1 96.75 276 ALA B N 1
ATOM 4894 C CA . ALA B 1 276 ? 6.977 29.984 -1.449 1 96.75 276 ALA B CA 1
ATOM 4895 C C . ALA B 1 276 ? 5.773 29.094 -1.767 1 96.75 276 ALA B C 1
ATOM 4897 O O . ALA B 1 276 ? 5.461 28.859 -2.936 1 96.75 276 ALA B O 1
ATOM 4898 N N . MET B 1 277 ? 5.051 28.703 -0.722 1 96.94 277 MET B N 1
ATOM 4899 C CA . MET B 1 277 ? 3.869 27.875 -0.932 1 96.94 277 MET B CA 1
ATOM 4900 C C . MET B 1 277 ? 2.791 28.203 0.098 1 96.94 277 MET B C 1
ATOM 4902 O O . MET B 1 277 ? 3.064 28.844 1.109 1 96.94 277 MET B O 1
ATOM 4906 N N . ARG B 1 278 ? 1.609 27.781 -0.197 1 96.56 278 ARG B N 1
ATOM 4907 C CA . ARG B 1 278 ? 0.461 27.891 0.697 1 96.56 278 ARG B CA 1
ATOM 4908 C C . ARG B 1 278 ? -0.451 26.672 0.568 1 96.56 278 ARG B C 1
ATOM 4910 O O . ARG B 1 278 ? -0.909 26.344 -0.529 1 96.56 278 ARG B O 1
ATOM 4917 N N . PRO B 1 279 ? -0.788 26.094 1.697 1 96.19 279 PRO B N 1
ATOM 4918 C CA . PRO B 1 279 ? -0.176 26.234 3.02 1 96.19 279 PRO B CA 1
ATOM 4919 C C . PRO B 1 279 ? 1.239 25.672 3.082 1 96.19 279 PRO B C 1
ATOM 4921 O O . PRO B 1 279 ? 1.646 24.906 2.195 1 96.19 279 PRO B O 1
ATOM 4924 N N . GLY B 1 280 ? 2.006 26.047 4.121 1 94.06 280 GLY B N 1
ATOM 4925 C CA . GLY B 1 280 ? 3.266 25.375 4.367 1 94.06 280 GLY B CA 1
ATOM 4926 C C . GLY B 1 280 ? 4.469 26.297 4.262 1 94.06 280 GLY B C 1
ATOM 4927 O O . GLY B 1 280 ? 5.609 25.828 4.191 1 94.06 280 GLY B O 1
ATOM 4928 N N . LYS B 1 281 ? 4.242 27.594 4.273 1 93.06 281 LYS B N 1
ATOM 4929 C CA . LYS B 1 281 ? 5.32 28.562 4.121 1 93.06 281 LYS B CA 1
ATOM 4930 C C . LYS B 1 281 ? 6.441 28.312 5.121 1 93.06 281 LYS B C 1
ATOM 4932 O O . LYS B 1 281 ? 7.613 28.25 4.746 1 93.06 281 LYS B O 1
ATOM 4937 N N . PRO B 1 282 ? 6.094 28.141 6.387 1 91.38 282 PRO B N 1
ATOM 4938 C CA . PRO B 1 282 ? 7.188 27.922 7.336 1 91.38 282 PRO B CA 1
ATOM 4939 C C . PRO B 1 282 ? 7.672 26.484 7.359 1 91.38 282 PRO B C 1
ATOM 4941 O O . PRO B 1 282 ? 7.066 25.625 8.016 1 91.38 282 PRO B O 1
ATOM 4944 N N . LEU B 1 283 ? 8.539 26 6.555 1 93.75 283 LEU B N 1
ATOM 4945 C CA . LEU B 1 283 ? 9.234 24.719 6.555 1 93.75 283 LEU B CA 1
ATOM 4946 C C . LEU B 1 283 ? 10.742 24.922 6.602 1 93.75 283 LEU B C 1
ATOM 4948 O O . LEU B 1 283 ? 11.297 25.703 5.824 1 93.75 283 LEU B O 1
ATOM 4952 N N . MET B 1 284 ? 11.312 24.281 7.52 1 94.56 284 MET B N 1
ATOM 4953 C CA . MET B 1 284 ? 12.758 24.359 7.699 1 94.56 284 MET B CA 1
ATOM 4954 C C . MET B 1 284 ? 13.438 23.062 7.293 1 94.56 284 MET B C 1
ATOM 4956 O O . MET B 1 284 ? 12.914 21.969 7.551 1 94.56 284 MET B O 1
ATOM 4960 N N . PHE B 1 285 ? 14.656 23.188 6.684 1 97.31 285 PHE B N 1
ATOM 4961 C CA . PHE B 1 285 ? 15.453 22.016 6.336 1 97.31 285 PHE B CA 1
ATOM 4962 C C . PHE B 1 285 ? 16.922 22.25 6.645 1 97.31 285 PHE B C 1
ATOM 4964 O O . PHE B 1 285 ? 17.453 23.328 6.391 1 97.31 285 PHE B O 1
ATOM 4971 N N . GLY B 1 286 ? 17.406 21.297 7.207 1 97.56 286 GLY B N 1
ATOM 4972 C CA . GLY B 1 286 ? 18.844 21.266 7.441 1 97.56 286 GLY B CA 1
ATOM 4973 C C . GLY B 1 286 ? 19.391 19.859 7.621 1 97.56 286 GLY B C 1
ATOM 4974 O O . GLY B 1 286 ? 18.656 18.875 7.473 1 97.56 286 GLY B O 1
ATOM 4975 N N . ARG B 1 287 ? 20.719 19.766 7.895 1 98 287 ARG B N 1
ATOM 4976 C CA . ARG B 1 287 ? 21.375 18.484 8.078 1 98 287 ARG B CA 1
ATOM 4977 C C . ARG B 1 287 ? 22.172 18.453 9.383 1 98 287 ARG B C 1
ATOM 4979 O O . ARG B 1 287 ? 22.891 19.391 9.695 1 98 287 ARG B O 1
ATOM 4986 N N . LEU B 1 288 ? 21.953 17.469 10.156 1 97.62 288 LEU B N 1
ATOM 4987 C CA . LEU B 1 288 ? 22.719 17.109 11.352 1 97.62 288 LEU B CA 1
ATOM 4988 C C . LEU B 1 288 ? 23.578 15.875 11.102 1 97.62 288 LEU B C 1
ATOM 4990 O O . LEU B 1 288 ? 23.125 14.75 11.328 1 97.62 288 LEU B O 1
ATOM 4994 N N . GLY B 1 289 ? 24.844 16.078 10.648 1 95 289 GLY B N 1
ATOM 4995 C CA . GLY B 1 289 ? 25.578 14.953 10.094 1 95 289 GLY B CA 1
ATOM 4996 C C . GLY B 1 289 ? 24.891 14.312 8.906 1 95 289 GLY B C 1
ATOM 4997 O O . GLY B 1 289 ? 24.578 14.984 7.926 1 95 289 GLY B O 1
ATOM 4998 N N . ASN B 1 290 ? 24.547 13.086 9.047 1 94.38 290 ASN B N 1
ATOM 4999 C CA . ASN B 1 290 ? 23.891 12.375 7.965 1 94.38 290 ASN B CA 1
ATOM 5000 C C . ASN B 1 290 ? 22.375 12.398 8.133 1 94.38 290 ASN B C 1
ATOM 5002 O O . ASN B 1 290 ? 21.641 11.922 7.262 1 94.38 290 ASN B O 1
ATOM 5006 N N . VAL B 1 291 ? 21.938 13 9.227 1 98.06 291 VAL B N 1
ATOM 5007 C CA . VAL B 1 291 ? 20.5 13.039 9.508 1 98.06 291 VAL B CA 1
ATOM 5008 C C . VAL B 1 291 ? 19.875 14.273 8.852 1 98.06 291 VAL B C 1
ATOM 5010 O O . VAL B 1 291 ? 20.391 15.383 8.984 1 98.06 291 VAL B O 1
ATOM 5013 N N . ARG B 1 292 ? 18.906 14.109 8.102 1 98.5 292 ARG B N 1
ATOM 5014 C CA . ARG B 1 292 ? 18.141 15.227 7.539 1 98.5 292 ARG B CA 1
ATOM 5015 C C . ARG B 1 292 ? 17.078 15.711 8.508 1 98.5 292 ARG B C 1
ATOM 5017 O O . ARG B 1 292 ? 16.297 14.914 9.039 1 98.5 292 ARG B O 1
ATOM 5024 N N . CYS B 1 293 ? 17.062 16.969 8.766 1 98.25 293 CYS B N 1
ATOM 5025 C CA . CYS B 1 293 ? 16.109 17.578 9.703 1 98.25 293 CYS B CA 1
ATOM 5026 C C . CYS B 1 293 ? 15.086 18.438 8.961 1 98.25 293 CYS B C 1
ATOM 5028 O O . CYS B 1 293 ? 15.445 19.344 8.227 1 98.25 293 CYS B O 1
ATOM 5030 N N . ILE B 1 294 ? 13.844 18.094 9.148 1 97.69 294 ILE B N 1
ATOM 5031 C CA . ILE B 1 294 ? 12.75 18.828 8.539 1 97.69 294 ILE B CA 1
ATOM 5032 C C . ILE B 1 294 ? 11.836 19.406 9.625 1 97.69 294 ILE B C 1
ATOM 5034 O O . ILE B 1 294 ? 11.273 18.656 10.43 1 97.69 294 ILE B O 1
ATOM 5038 N N . GLY B 1 295 ? 11.789 20.688 9.734 1 96.44 295 GLY B N 1
ATOM 5039 C CA . GLY B 1 295 ? 10.789 21.344 10.57 1 96.44 295 GLY B CA 1
ATOM 5040 C C . GLY B 1 295 ? 9.5 21.641 9.828 1 96.44 295 GLY B C 1
ATOM 5041 O O . GLY B 1 295 ? 9.469 22.547 8.977 1 96.44 295 GLY B O 1
ATOM 5042 N N . LEU B 1 296 ? 8.406 20.938 10.172 1 96.25 296 LEU B N 1
ATOM 5043 C CA . LEU B 1 296 ? 7.125 21.141 9.508 1 96.25 296 LEU B CA 1
ATOM 5044 C C . LEU B 1 296 ? 6.289 22.188 10.242 1 96.25 296 LEU B C 1
ATOM 5046 O O . LEU B 1 296 ? 6.477 22.406 11.438 1 96.25 296 LEU B O 1
ATOM 5050 N N . PRO B 1 297 ? 5.344 22.812 9.477 1 93.38 297 PRO B N 1
ATOM 5051 C CA . PRO B 1 297 ? 4.43 23.75 10.141 1 93.38 297 PRO B CA 1
ATOM 5052 C C . PRO B 1 297 ? 3.602 23.078 11.234 1 93.38 297 PRO B C 1
ATOM 5054 O O . PRO B 1 297 ? 3.295 21.891 11.148 1 93.38 297 PRO B O 1
ATOM 5057 N N . GLY B 1 298 ? 3.223 23.906 12.18 1 91.88 298 GLY B N 1
ATOM 5058 C CA . GLY B 1 298 ? 2.385 23.406 13.258 1 91.88 298 GLY B CA 1
ATOM 5059 C C . GLY B 1 298 ? 0.93 23.234 12.852 1 91.88 298 GLY B C 1
ATOM 5060 O O . GLY B 1 298 ? 0.207 22.422 13.43 1 91.88 298 GLY B O 1
ATOM 5061 N N . ASN B 1 299 ? 0.469 24.109 11.914 1 93.06 299 ASN B N 1
ATOM 5062 C CA . ASN B 1 299 ? -0.894 23.953 11.414 1 93.06 299 ASN B CA 1
ATOM 5063 C C . ASN B 1 299 ? -1.096 22.594 10.758 1 93.06 299 ASN B C 1
ATOM 5065 O O . ASN B 1 299 ? -0.314 22.203 9.891 1 93.06 299 ASN B O 1
ATOM 5069 N N . PRO B 1 300 ? -2.133 21.938 11.125 1 95.44 300 PRO B N 1
ATOM 5070 C CA . PRO B 1 300 ? -2.266 20.531 10.766 1 95.44 300 PRO B CA 1
ATOM 5071 C C . PRO B 1 300 ? -2.328 20.297 9.258 1 95.44 300 PRO B C 1
ATOM 5073 O O . PRO B 1 300 ? -1.648 19.422 8.727 1 95.44 300 PRO B O 1
ATOM 5076 N N . VAL B 1 301 ? -3.119 21.094 8.531 1 97 301 VAL B N 1
ATOM 5077 C CA . VAL B 1 301 ? -3.242 20.922 7.09 1 97 301 VAL B CA 1
ATOM 5078 C C . VAL B 1 301 ? -1.888 21.156 6.426 1 97 301 VAL B C 1
ATOM 5080 O O . VAL B 1 301 ? -1.455 20.375 5.578 1 97 301 VAL B O 1
ATOM 5083 N N . ALA B 1 302 ? -1.239 22.234 6.863 1 96.25 302 ALA B N 1
ATOM 5084 C CA . ALA B 1 302 ? 0.076 22.562 6.316 1 96.25 302 ALA B CA 1
ATOM 5085 C C . ALA B 1 302 ? 1.073 21.438 6.574 1 96.25 302 ALA B C 1
ATOM 5087 O O . ALA B 1 302 ? 1.87 21.094 5.695 1 96.25 302 ALA B O 1
ATOM 5088 N N . SER B 1 303 ? 1.021 20.875 7.734 1 96.75 303 SER B N 1
ATOM 5089 C CA . SER B 1 303 ? 1.923 19.797 8.117 1 96.75 303 SER B CA 1
ATOM 5090 C C . SER B 1 303 ? 1.76 18.594 7.195 1 96.75 303 SER B C 1
ATOM 5092 O O . SER B 1 303 ? 2.746 18.047 6.703 1 96.75 303 SER B O 1
ATOM 5094 N N . ILE B 1 304 ? 0.521 18.188 6.914 1 97.69 304 ILE B N 1
ATOM 5095 C CA . ILE B 1 304 ? 0.238 17 6.113 1 97.69 304 ILE B CA 1
ATOM 5096 C C . ILE B 1 304 ? 0.561 17.281 4.648 1 97.69 304 ILE B C 1
ATOM 5098 O O . ILE B 1 304 ? 1.132 16.438 3.961 1 97.69 304 ILE B O 1
ATOM 5102 N N . VAL B 1 305 ? 0.254 18.469 4.152 1 98.12 305 VAL B N 1
ATOM 5103 C CA . VAL B 1 305 ? 0.564 18.844 2.777 1 98.12 305 VAL B CA 1
ATOM 5104 C C . VAL B 1 305 ? 2.078 18.844 2.57 1 98.12 305 VAL B C 1
ATOM 5106 O O . VAL B 1 305 ? 2.574 18.297 1.58 1 98.12 305 VAL B O 1
ATOM 5109 N N . CYS B 1 306 ? 2.795 19.406 3.535 1 98 306 CYS B N 1
ATOM 5110 C CA . CYS B 1 306 ? 4.25 19.422 3.443 1 98 306 CYS B CA 1
ATOM 5111 C C . CYS B 1 306 ? 4.82 18 3.527 1 98 306 CYS B C 1
ATOM 5113 O O . CYS B 1 306 ? 5.816 17.703 2.869 1 98 306 CYS B O 1
ATOM 5115 N N . SER B 1 307 ? 4.219 17.188 4.367 1 98.31 307 SER B N 1
ATOM 5116 C CA . SER B 1 307 ? 4.645 15.789 4.426 1 98.31 307 SER B CA 1
ATOM 5117 C C . SER B 1 307 ? 4.484 15.102 3.074 1 98.31 307 SER B C 1
ATOM 5119 O O . SER B 1 307 ? 5.367 14.359 2.639 1 98.31 307 SER B O 1
ATOM 5121 N N . GLN B 1 308 ? 3.387 15.352 2.436 1 97.94 308 GLN B N 1
ATOM 5122 C CA . GLN B 1 308 ? 3.1 14.789 1.117 1 97.94 308 GLN B CA 1
ATOM 5123 C C . GLN B 1 308 ? 4.117 15.266 0.084 1 97.94 308 GLN B C 1
ATOM 5125 O O . GLN B 1 308 ? 4.59 14.484 -0.739 1 97.94 308 GLN B O 1
ATOM 5130 N N . LEU B 1 309 ? 4.523 16.5 0.173 1 98.25 309 LEU B N 1
ATOM 5131 C CA . LEU B 1 309 ? 5.297 17.141 -0.89 1 98.25 309 LEU B CA 1
ATOM 5132 C C . LEU B 1 309 ? 6.793 16.938 -0.67 1 98.25 309 LEU B C 1
ATOM 5134 O O . LEU B 1 309 ? 7.566 16.891 -1.631 1 98.25 309 LEU B O 1
ATOM 5138 N N . PHE B 1 310 ? 7.211 16.812 0.596 1 98.44 310 PHE B N 1
ATOM 5139 C CA . PHE B 1 310 ? 8.641 16.859 0.864 1 98.44 310 PHE B CA 1
ATOM 5140 C C . PHE B 1 310 ? 9.094 15.609 1.609 1 98.44 310 PHE B C 1
ATOM 5142 O O . PHE B 1 310 ? 10.055 14.945 1.204 1 98.44 310 PHE B O 1
ATOM 5149 N N . LEU B 1 311 ? 8.391 15.227 2.668 1 98.62 311 LEU B N 1
ATOM 5150 C CA . LEU B 1 311 ? 8.82 14.109 3.504 1 98.62 311 LEU B CA 1
ATOM 5151 C C . LEU B 1 311 ? 8.703 12.789 2.744 1 98.62 311 LEU B C 1
ATOM 5153 O O . LEU B 1 311 ? 9.641 11.992 2.742 1 98.62 311 LEU B O 1
ATOM 5157 N N . LYS B 1 312 ? 7.578 12.562 2.094 1 98.38 312 LYS B N 1
ATOM 5158 C CA . LYS B 1 312 ? 7.324 11.305 1.395 1 98.38 312 LYS B CA 1
ATOM 5159 C C . LYS B 1 312 ? 8.367 11.055 0.312 1 98.38 312 LYS B C 1
ATOM 5161 O O . LYS B 1 312 ? 8.992 9.992 0.277 1 98.38 312 LYS B O 1
ATOM 5166 N N . PRO B 1 313 ? 8.633 12.023 -0.598 1 98.5 313 PRO B N 1
ATOM 5167 C CA . PRO B 1 313 ? 9.656 11.773 -1.615 1 98.5 313 PRO B CA 1
ATOM 5168 C C . PRO B 1 313 ? 11.031 11.484 -1.012 1 98.5 313 PRO B C 1
ATOM 5170 O O . PRO B 1 313 ? 11.781 10.656 -1.541 1 98.5 313 PRO B O 1
ATOM 5173 N N . LEU B 1 314 ? 11.359 12.172 0.07 1 98.75 314 LEU B N 1
ATOM 5174 C CA . LEU B 1 314 ? 12.641 11.945 0.722 1 98.75 314 LEU B CA 1
ATOM 5175 C C . LEU B 1 314 ? 12.734 10.516 1.258 1 98.75 314 LEU B C 1
ATOM 5177 O O . LEU B 1 314 ? 13.703 9.805 0.982 1 98.75 314 LEU B O 1
ATOM 5181 N N . LEU B 1 315 ? 11.711 10.133 1.979 1 98.88 315 LEU B N 1
ATOM 5182 C CA . LEU B 1 315 ? 11.711 8.805 2.584 1 98.88 315 LEU B CA 1
ATOM 5183 C C . LEU B 1 315 ? 11.664 7.719 1.515 1 98.88 315 LEU B C 1
ATOM 5185 O O . LEU B 1 315 ? 12.297 6.672 1.659 1 98.88 315 LEU B O 1
ATOM 5189 N N . ALA B 1 316 ? 10.875 7.973 0.487 1 98.69 316 ALA B N 1
ATOM 5190 C CA . ALA B 1 316 ? 10.852 7.027 -0.629 1 98.69 316 ALA B CA 1
ATOM 5191 C C . ALA B 1 316 ? 12.242 6.84 -1.224 1 98.69 316 ALA B C 1
ATOM 5193 O O . ALA B 1 316 ? 12.688 5.707 -1.428 1 98.69 316 ALA B O 1
ATOM 5194 N N . ARG B 1 317 ? 12.906 7.926 -1.48 1 98.44 317 ARG B N 1
ATOM 5195 C CA . ARG B 1 317 ? 14.242 7.871 -2.064 1 98.44 317 ARG B CA 1
ATOM 5196 C C . ARG B 1 317 ? 15.219 7.137 -1.146 1 98.44 317 ARG B C 1
ATOM 5198 O O . ARG B 1 317 ? 15.977 6.277 -1.595 1 98.44 317 ARG B O 1
ATOM 5205 N N . LEU B 1 318 ? 15.203 7.422 0.118 1 98.75 318 LEU B N 1
ATOM 5206 C CA . LEU B 1 318 ? 16.062 6.754 1.089 1 98.75 318 LEU B CA 1
ATOM 5207 C C . LEU B 1 318 ? 15.758 5.258 1.146 1 98.75 318 LEU B C 1
ATOM 5209 O O . LEU B 1 318 ? 16.656 4.445 1.379 1 98.75 318 LEU B O 1
ATOM 5213 N N . GLY B 1 319 ? 14.5 4.891 0.932 1 98.62 319 GLY B N 1
ATOM 5214 C CA . GLY B 1 319 ? 14.07 3.502 0.941 1 98.62 319 GLY B CA 1
ATOM 5215 C C . GLY B 1 319 ? 14.273 2.803 -0.389 1 98.62 319 GLY B C 1
ATOM 5216 O O . GLY B 1 319 ? 13.914 1.635 -0.545 1 98.62 319 GLY B O 1
ATOM 5217 N N . GLY B 1 320 ? 14.727 3.521 -1.364 1 98.38 320 GLY B N 1
ATOM 5218 C CA . GLY B 1 320 ? 15.031 2.947 -2.664 1 98.38 320 GLY B CA 1
ATOM 5219 C C . GLY B 1 320 ? 13.844 2.936 -3.604 1 98.38 320 GLY B C 1
ATOM 5220 O O . GLY B 1 320 ? 13.82 2.188 -4.586 1 98.38 320 GLY B O 1
ATOM 5221 N N . ARG B 1 321 ? 12.867 3.619 -3.295 1 97.38 321 ARG B N 1
ATOM 5222 C CA . ARG B 1 321 ? 11.656 3.66 -4.109 1 97.38 321 ARG B CA 1
ATOM 5223 C C . ARG B 1 321 ? 11.633 4.902 -4.992 1 97.38 321 ARG B C 1
ATOM 5225 O O . ARG B 1 321 ? 12.102 5.969 -4.59 1 97.38 321 ARG B O 1
ATOM 5232 N N . ASP B 1 322 ? 11.125 4.688 -6.098 1 91.69 322 ASP B N 1
ATOM 5233 C CA . ASP B 1 322 ? 10.797 5.848 -6.918 1 91.69 322 ASP B CA 1
ATOM 5234 C C . ASP B 1 322 ? 9.461 6.457 -6.496 1 91.69 322 ASP B C 1
ATOM 5236 O O . ASP B 1 322 ? 8.484 5.734 -6.273 1 91.69 322 ASP B O 1
ATOM 5240 N N . HIS B 1 323 ? 9.453 7.672 -6.188 1 92.69 323 HIS B N 1
ATOM 5241 C CA . HIS B 1 323 ? 8.211 8.352 -5.828 1 92.69 323 HIS B CA 1
ATOM 5242 C C . HIS B 1 323 ? 7.934 9.516 -6.773 1 92.69 323 HIS B C 1
ATOM 5244 O O . HIS B 1 323 ? 8.797 10.375 -6.984 1 92.69 323 HIS B O 1
ATOM 5250 N N . ARG B 1 324 ? 6.805 9.5 -7.371 1 91.88 324 ARG B N 1
ATOM 5251 C CA . ARG B 1 324 ? 6.285 10.609 -8.172 1 91.88 324 ARG B CA 1
ATOM 5252 C C . ARG B 1 324 ? 4.91 11.047 -7.676 1 91.88 324 ARG B C 1
ATOM 5254 O O . ARG B 1 324 ? 4.043 10.203 -7.418 1 91.88 324 ARG B O 1
ATOM 5261 N N . GLN B 1 325 ? 4.867 12.352 -7.586 1 95.69 325 GLN B N 1
ATOM 5262 C CA . GLN B 1 325 ? 3.553 12.859 -7.211 1 95.69 325 GLN B CA 1
ATOM 5263 C C . GLN B 1 325 ? 2.502 12.5 -8.25 1 95.69 325 GLN B C 1
ATOM 5265 O O . GLN B 1 325 ? 2.775 12.523 -9.453 1 95.69 325 GLN B O 1
ATOM 5270 N N . ASP B 1 326 ? 1.325 12.164 -7.828 1 95.94 326 ASP B N 1
ATOM 5271 C CA . ASP B 1 326 ? 0.208 11.875 -8.727 1 95.94 326 ASP B CA 1
ATOM 5272 C C . ASP B 1 326 ? -0.513 13.156 -9.133 1 95.94 326 ASP B C 1
ATOM 5274 O O . ASP B 1 326 ? -1.581 13.469 -8.602 1 95.94 326 ASP B O 1
ATOM 5278 N N . VAL B 1 327 ? 0.048 13.852 -10 1 97.38 327 VAL B N 1
ATOM 5279 C CA . VAL B 1 327 ? -0.543 15.086 -10.523 1 97.38 327 VAL B CA 1
ATOM 5280 C C . VAL B 1 327 ? -1.307 14.789 -11.812 1 97.38 327 VAL B C 1
ATOM 5282 O O . VAL B 1 327 ? -0.759 14.188 -12.734 1 97.38 327 VAL B O 1
ATOM 5285 N N . ARG B 1 328 ? -2.521 15.18 -11.883 1 96.5 328 ARG B N 1
ATOM 5286 C CA . ARG B 1 328 ? -3.375 14.898 -13.031 1 96.5 328 ARG B CA 1
ATOM 5287 C C . ARG B 1 328 ? -4.004 16.172 -13.578 1 96.5 328 ARG B C 1
ATOM 5289 O O . ARG B 1 328 ? -4.164 17.156 -12.852 1 96.5 328 ARG B O 1
ATOM 5296 N N . ALA B 1 329 ? -4.328 16.094 -14.844 1 96.69 329 ALA B N 1
ATOM 5297 C CA . ALA B 1 329 ? -5.094 17.188 -15.453 1 96.69 329 ALA B CA 1
ATOM 5298 C C . ALA B 1 329 ? -6.562 17.109 -15.047 1 96.69 329 ALA B C 1
ATOM 5300 O O . ALA B 1 329 ? -7.137 16.016 -14.953 1 96.69 329 ALA B O 1
ATOM 5301 N N . ALA B 1 330 ? -7.121 18.25 -14.797 1 98.19 330 ALA B N 1
ATOM 5302 C CA . ALA B 1 330 ? -8.531 18.344 -14.438 1 98.19 330 ALA B CA 1
ATOM 5303 C C . ALA B 1 330 ? -9.117 19.672 -14.914 1 98.19 330 ALA B C 1
ATOM 5305 O O . ALA B 1 330 ? -8.43 20.484 -15.547 1 98.19 330 ALA B O 1
ATOM 5306 N N . ARG B 1 331 ? -10.375 19.781 -14.742 1 98.31 331 ARG B N 1
ATOM 5307 C CA . ARG B 1 331 ? -11.078 21.047 -14.938 1 98.31 331 ARG B CA 1
ATOM 5308 C C . ARG B 1 331 ? -11.586 21.594 -13.609 1 98.31 331 ARG B C 1
ATOM 5310 O O . ARG B 1 331 ? -11.977 20.828 -12.719 1 98.31 331 AR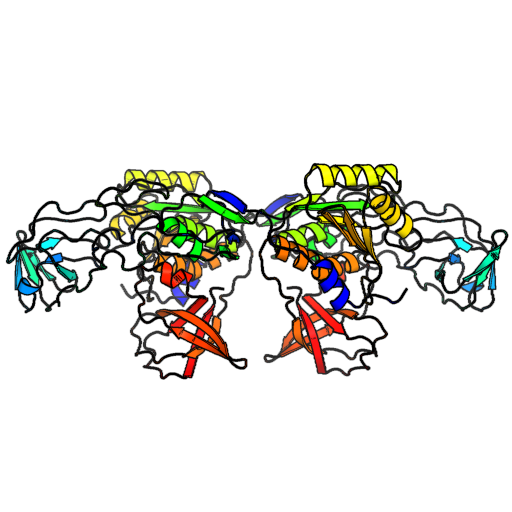G B O 1
ATOM 5317 N N . LEU B 1 332 ? -11.625 22.891 -13.547 1 98.5 332 LEU B N 1
ATOM 5318 C CA . LEU B 1 332 ? -12.086 23.516 -12.32 1 98.5 332 LEU B CA 1
ATOM 5319 C C . LEU B 1 332 ? -13.602 23.391 -12.172 1 98.5 332 LEU B C 1
ATOM 5321 O O . LEU B 1 332 ? -14.352 23.703 -13.102 1 98.5 332 LEU B O 1
ATOM 5325 N N . GLY B 1 333 ? -14.031 22.938 -11.031 1 98.31 333 GLY B N 1
ATOM 5326 C CA . GLY B 1 333 ? -15.453 22.875 -10.734 1 98.31 333 GLY B CA 1
ATOM 5327 C C . GLY B 1 333 ? -16.016 24.203 -10.266 1 98.31 333 GLY B C 1
ATOM 5328 O O . GLY B 1 333 ? -17.234 24.344 -10.133 1 98.31 333 GLY B O 1
ATOM 5329 N N . ALA B 1 334 ? -15.188 25.203 -9.93 1 98.31 334 ALA B N 1
ATOM 5330 C CA . ALA B 1 334 ? -15.562 26.547 -9.516 1 98.31 334 ALA B CA 1
ATOM 5331 C C . ALA B 1 334 ? -14.484 27.562 -9.914 1 98.31 334 ALA B C 1
ATOM 5333 O O . ALA B 1 334 ? -13.312 27.203 -10.023 1 98.31 334 ALA B O 1
ATOM 5334 N N . ALA B 1 335 ? -14.945 28.781 -10.141 1 98.25 335 ALA B N 1
ATOM 5335 C CA . ALA B 1 335 ? -13.992 29.844 -10.484 1 98.25 335 ALA B CA 1
ATOM 5336 C C . ALA B 1 335 ? -13.023 30.094 -9.336 1 98.25 335 ALA B C 1
ATOM 5338 O O . ALA B 1 335 ? -13.352 29.844 -8.172 1 98.25 335 ALA B O 1
ATOM 5339 N N . MET B 1 336 ? -11.812 30.5 -9.672 1 97.94 336 MET B N 1
ATOM 5340 C CA . MET B 1 336 ? -10.805 30.828 -8.672 1 97.94 336 MET B CA 1
ATOM 5341 C C . MET B 1 336 ? -10.164 32.188 -8.953 1 97.94 336 MET B C 1
ATOM 5343 O O . MET B 1 336 ? -9.969 32.531 -10.117 1 97.94 336 MET B O 1
ATOM 5347 N N . GLN B 1 337 ? -9.82 32.875 -7.945 1 97.12 337 GLN B N 1
ATOM 5348 C CA . GLN B 1 337 ? -9.188 34.188 -8.055 1 97.12 337 GLN B CA 1
ATOM 5349 C C . GLN B 1 337 ? -7.727 34.062 -8.461 1 97.12 337 GLN B C 1
ATOM 5351 O O . GLN B 1 337 ? -7.168 32.969 -8.469 1 97.12 337 GLN B O 1
ATOM 5356 N N . ALA B 1 338 ? -7.176 35.188 -8.836 1 97.88 338 ALA B N 1
ATOM 5357 C CA . ALA B 1 338 ? -5.75 35.219 -9.156 1 97.88 338 ALA B CA 1
ATOM 5358 C C . ALA B 1 338 ? -4.906 34.844 -7.938 1 97.88 338 ALA B C 1
ATOM 5360 O O . ALA B 1 338 ? -5.273 35.156 -6.801 1 97.88 338 ALA B O 1
ATOM 5361 N N . ASN B 1 339 ? -3.848 34.156 -8.234 1 96.75 339 ASN B N 1
ATOM 5362 C CA . ASN B 1 339 ? -2.92 33.75 -7.184 1 96.75 339 ASN B CA 1
ATOM 5363 C C . ASN B 1 339 ? -1.823 34.781 -6.965 1 96.75 339 ASN B C 1
ATOM 5365 O O . ASN B 1 339 ? -1.715 35.75 -7.723 1 96.75 339 ASN B O 1
ATOM 5369 N N . ASP B 1 340 ? -1.098 34.656 -5.875 1 95.06 340 ASP B N 1
ATOM 5370 C CA . ASP B 1 340 ? 0.02 35.562 -5.57 1 95.06 340 ASP B CA 1
ATOM 5371 C C . ASP B 1 340 ? 1.356 34.844 -5.766 1 95.06 340 ASP B C 1
ATOM 5373 O O . ASP B 1 340 ? 1.476 33.969 -6.613 1 95.06 340 ASP B O 1
ATOM 5377 N N . LEU B 1 341 ? 2.414 35.281 -5.066 1 93.94 341 LEU B N 1
ATOM 5378 C CA . LEU B 1 341 ? 3.783 34.844 -5.316 1 93.94 341 LEU B CA 1
ATOM 5379 C C . LEU B 1 341 ? 3.992 33.406 -4.863 1 93.94 341 LEU B C 1
ATOM 5381 O O . LEU B 1 341 ? 4.996 32.781 -5.211 1 93.94 341 LEU B O 1
ATOM 5385 N N . ARG B 1 342 ? 3.148 32.812 -4.09 1 96.06 342 ARG B N 1
ATOM 5386 C CA . ARG B 1 342 ? 3.309 31.469 -3.547 1 96.06 342 ARG B CA 1
ATOM 5387 C C . ARG B 1 342 ? 2.596 30.438 -4.414 1 96.06 342 ARG B C 1
ATOM 5389 O O . ARG B 1 342 ? 1.604 30.75 -5.074 1 96.06 342 ARG B O 1
ATOM 5396 N N . GLN B 1 343 ? 3.131 29.25 -4.52 1 97.81 343 GLN B N 1
ATOM 5397 C CA . GLN B 1 343 ? 2.408 28.141 -5.125 1 97.81 343 GLN B CA 1
ATOM 5398 C C . GLN B 1 343 ? 1.348 27.594 -4.176 1 97.81 343 GLN B C 1
ATOM 5400 O O . GLN B 1 343 ? 1.663 27.172 -3.064 1 97.81 343 GLN B O 1
ATOM 5405 N N . ASP B 1 344 ? 0.094 27.547 -4.684 1 98.06 344 ASP B N 1
ATOM 5406 C CA . ASP B 1 344 ? -1.005 27.141 -3.812 1 98.06 344 ASP B CA 1
ATOM 5407 C C . ASP B 1 344 ? -1.332 25.672 -3.992 1 98.06 344 ASP B C 1
ATOM 5409 O O . ASP B 1 344 ? -1.295 25.141 -5.109 1 98.06 344 ASP B O 1
ATOM 5413 N N . TYR B 1 345 ? -1.632 25.094 -2.988 1 98.44 345 TYR B N 1
ATOM 5414 C CA . TYR B 1 345 ? -2.229 23.75 -2.945 1 98.44 345 TYR B CA 1
ATOM 5415 C C . TYR B 1 345 ? -3.611 23.797 -2.307 1 98.44 345 TYR B C 1
ATOM 5417 O O . TYR B 1 345 ? -3.738 23.719 -1.082 1 98.44 345 TYR B O 1
ATOM 5425 N N . VAL B 1 346 ? -4.621 23.859 -3.141 1 98.44 346 VAL B N 1
ATOM 5426 C CA . VAL B 1 346 ? -5.98 24.172 -2.717 1 98.44 346 VAL B CA 1
ATOM 5427 C C . VAL B 1 346 ? -6.773 22.875 -2.541 1 98.44 346 VAL B C 1
ATOM 5429 O O . VAL B 1 346 ? -6.945 22.109 -3.494 1 98.44 346 VAL B O 1
ATOM 5432 N N . ARG B 1 347 ? -7.25 22.625 -1.357 1 98.38 347 ARG B N 1
ATOM 5433 C CA . ARG B 1 347 ? -8.031 21.422 -1.085 1 98.38 347 ARG B CA 1
ATOM 5434 C C . ARG B 1 347 ? -9.297 21.391 -1.934 1 98.38 347 ARG B C 1
ATOM 5436 O O . ARG B 1 347 ? -10.031 22.375 -1.996 1 98.38 347 ARG B O 1
ATOM 5443 N N . ALA B 1 348 ? -9.516 20.266 -2.541 1 98.62 348 ALA B N 1
ATOM 5444 C CA . ALA B 1 348 ? -10.633 20.141 -3.473 1 98.62 348 ALA B CA 1
ATOM 5445 C C . ALA B 1 348 ? -11.211 18.734 -3.453 1 98.62 348 ALA B C 1
ATOM 5447 O O . ALA B 1 348 ? -10.57 17.797 -2.963 1 98.62 348 ALA B O 1
ATOM 5448 N N . VAL B 1 349 ? -12.461 18.609 -3.852 1 98.25 349 VAL B N 1
ATOM 5449 C CA . VAL B 1 349 ? -13.055 17.312 -4.191 1 98.25 349 VAL B CA 1
ATOM 5450 C C . VAL B 1 349 ? -12.922 17.062 -5.691 1 98.25 349 VAL B C 1
ATOM 5452 O O . VAL B 1 349 ? -13.328 17.906 -6.504 1 98.25 349 VAL B O 1
ATOM 5455 N N . VAL B 1 350 ? -12.297 16.016 -6.051 1 98.31 350 VAL B N 1
ATOM 5456 C CA . VAL B 1 350 ? -12.07 15.648 -7.449 1 98.31 350 VAL B CA 1
ATOM 5457 C C . VAL B 1 350 ? -13 14.508 -7.844 1 98.31 350 VAL B C 1
ATOM 5459 O O . VAL B 1 350 ? -13.039 13.469 -7.172 1 98.31 350 VAL B O 1
ATOM 5462 N N . ARG B 1 351 ? -13.758 14.68 -8.852 1 97.31 351 ARG B N 1
ATOM 5463 C CA . ARG B 1 351 ? -14.68 13.664 -9.352 1 97.31 351 ARG B CA 1
ATOM 5464 C C . ARG B 1 351 ? -14.5 13.461 -10.852 1 97.31 351 ARG B C 1
ATOM 5466 O O . ARG B 1 351 ? -14.094 14.375 -11.57 1 97.31 351 ARG B O 1
ATOM 5473 N N . GLU B 1 352 ? -14.711 12.305 -11.195 1 93.81 352 GLU B N 1
ATOM 5474 C CA . GLU B 1 352 ? -14.711 12.023 -12.633 1 93.81 352 GLU B CA 1
ATOM 5475 C C . GLU B 1 352 ? -16.062 12.336 -13.258 1 93.81 352 GLU B C 1
ATOM 5477 O O . GLU B 1 352 ? -17.109 11.977 -12.703 1 93.81 352 GLU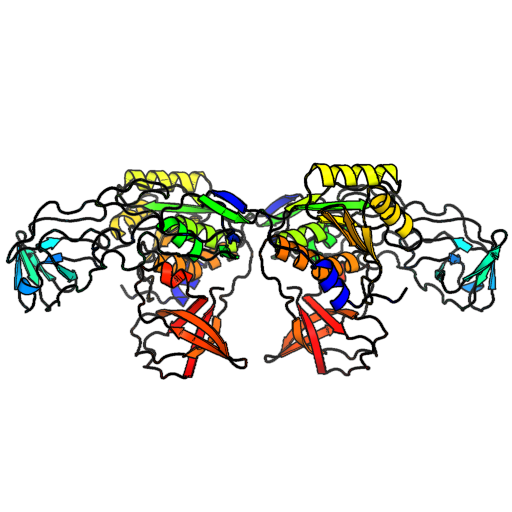 B O 1
ATOM 5482 N N . ASP B 1 353 ? -16.094 13.023 -14.289 1 89.44 353 ASP B N 1
ATOM 5483 C CA . ASP B 1 353 ? -17.266 13.352 -15.086 1 89.44 353 ASP B CA 1
ATOM 5484 C C . ASP B 1 353 ? -17.016 13.141 -16.578 1 89.44 353 ASP B C 1
ATOM 5486 O O . ASP B 1 353 ? -16.328 13.953 -17.203 1 89.44 353 ASP B O 1
ATOM 5490 N N . GLY B 1 354 ? -17.656 12.086 -17.141 1 85.12 354 GLY B N 1
ATOM 5491 C CA . GLY B 1 354 ? -17.5 11.789 -18.562 1 85.12 354 GLY B CA 1
ATOM 5492 C C . GLY B 1 354 ? -16.062 11.578 -18.984 1 85.12 354 GLY B C 1
ATOM 5493 O O . GLY B 1 354 ? -15.609 12.148 -19.984 1 85.12 354 GLY B O 1
ATOM 5494 N N . GLY B 1 355 ? -15.219 11.023 -18.141 1 84.88 355 GLY B N 1
ATOM 5495 C CA . GLY B 1 355 ? -13.836 10.711 -18.484 1 84.88 355 GLY B CA 1
ATOM 5496 C C . GLY B 1 355 ? -12.867 11.82 -18.109 1 84.88 355 GLY B C 1
ATOM 5497 O O . GLY B 1 355 ? -11.656 11.664 -18.266 1 84.88 355 GLY B O 1
ATOM 5498 N N . THR B 1 356 ? -13.453 12.906 -17.672 1 92.25 356 THR B N 1
ATOM 5499 C CA . THR B 1 356 ? -12.609 14.023 -17.281 1 92.25 356 THR B CA 1
ATOM 5500 C C . THR B 1 356 ? -12.719 14.273 -15.773 1 92.25 356 THR B C 1
ATOM 5502 O O . THR B 1 356 ? -13.805 14.164 -15.195 1 92.25 356 THR B O 1
ATOM 5505 N N . LEU B 1 357 ? -11.617 14.648 -15.203 1 97.19 357 LEU B N 1
ATOM 5506 C CA . LEU B 1 357 ? -11.625 14.984 -13.781 1 97.19 357 LEU B CA 1
ATOM 5507 C C . LEU B 1 357 ? -12.062 16.438 -13.57 1 97.19 357 LEU B C 1
ATOM 5509 O O . LEU B 1 357 ? -11.656 17.328 -14.312 1 97.19 357 LEU B O 1
ATOM 5513 N N . VAL B 1 358 ? -12.938 16.594 -12.633 1 98.56 358 VAL B N 1
ATOM 5514 C CA . VAL B 1 358 ? -13.375 17.922 -12.219 1 98.56 358 VAL B CA 1
ATOM 5515 C C . VAL B 1 358 ? -12.977 18.172 -10.766 1 98.56 358 VAL B C 1
ATOM 5517 O O . VAL B 1 358 ? -13.352 17.406 -9.875 1 98.56 358 VAL B O 1
ATOM 5520 N N . ALA B 1 359 ? -12.211 19.172 -10.523 1 98.62 359 ALA B N 1
ATOM 5521 C CA . ALA B 1 359 ? -11.742 19.516 -9.188 1 98.62 359 ALA B CA 1
ATOM 5522 C C . ALA B 1 359 ? -12.469 20.75 -8.664 1 98.62 359 ALA B C 1
ATOM 5524 O O . ALA B 1 359 ? -12.336 21.844 -9.219 1 98.62 359 ALA B O 1
ATOM 5525 N N . THR B 1 360 ? -13.234 20.625 -7.641 1 98.69 360 THR B N 1
ATOM 5526 C CA . THR B 1 360 ? -13.977 21.719 -7.039 1 98.69 360 THR B CA 1
ATOM 5527 C C . THR B 1 360 ? -13.344 22.141 -5.711 1 98.69 360 THR B C 1
ATOM 5529 O O . THR B 1 360 ? -13.375 21.375 -4.742 1 98.69 360 THR B O 1
ATOM 5532 N N . PRO B 1 361 ? -12.773 23.312 -5.668 1 98.38 361 PRO B N 1
ATOM 5533 C CA . PRO B 1 361 ? -12.141 23.766 -4.422 1 98.38 361 PRO B CA 1
ATOM 5534 C C . PRO B 1 361 ? -13.156 24.016 -3.311 1 98.38 361 PRO B C 1
ATOM 5536 O O . PRO B 1 361 ? -14.281 24.438 -3.584 1 98.38 361 PRO B O 1
ATOM 5539 N N . PHE B 1 362 ? -12.789 23.719 -2.109 1 96.75 362 PHE B N 1
ATOM 5540 C CA . PHE B 1 362 ? -13.594 24.125 -0.969 1 96.75 362 PHE B CA 1
ATOM 5541 C C . PHE B 1 362 ? -13.602 25.656 -0.84 1 96.75 362 PHE B C 1
ATOM 5543 O O . PHE B 1 362 ? -12.641 26.312 -1.217 1 96.75 362 PHE B O 1
ATOM 5550 N N . SER B 1 363 ? -14.625 26.156 -0.246 1 92.88 363 SER B N 1
ATOM 5551 C CA . SER B 1 363 ? -14.75 27.594 -0.107 1 92.88 363 SER B CA 1
ATOM 5552 C C . SER B 1 363 ? -13.867 28.125 1.018 1 92.88 363 SER B C 1
ATOM 5554 O O . SER B 1 363 ? -13.422 29.281 0.977 1 92.88 363 SER B O 1
ATOM 5556 N N . ILE B 1 364 ? -13.68 27.297 1.989 1 90.88 364 ILE B N 1
ATOM 5557 C CA . ILE B 1 364 ? -12.82 27.672 3.107 1 90.88 364 ILE B CA 1
ATOM 5558 C C . ILE B 1 364 ? -11.516 26.875 3.045 1 90.88 364 ILE B C 1
ATOM 5560 O O . ILE B 1 364 ? -11.531 25.656 2.918 1 90.88 364 ILE B O 1
ATOM 5564 N N . GLN B 1 365 ? -10.43 27.578 3.098 1 92.75 365 GLN B N 1
ATOM 5565 C CA . GLN B 1 365 ? -9.125 26.969 2.914 1 92.75 365 GLN B CA 1
ATOM 5566 C C . GLN B 1 365 ? -8.234 27.172 4.137 1 92.75 365 GLN B C 1
ATOM 5568 O O . GLN B 1 365 ? -7.008 27.203 4.023 1 92.75 365 GLN B O 1
ATOM 5573 N N . ASP B 1 366 ? -8.852 27.297 5.273 1 92.38 366 ASP B N 1
ATOM 5574 C CA . ASP B 1 366 ? -8.078 27.5 6.496 1 92.38 366 ASP B CA 1
ATOM 5575 C C . ASP B 1 366 ? -7.152 26.328 6.77 1 92.38 366 ASP B C 1
ATOM 5577 O O . ASP B 1 366 ? -7.578 25.172 6.715 1 92.38 366 ASP B O 1
ATOM 5581 N N . SER B 1 367 ? -5.867 26.609 7.105 1 89.75 367 SER B N 1
ATOM 5582 C CA . SER B 1 367 ? -4.828 25.594 7.203 1 89.75 367 SER B CA 1
ATOM 5583 C C . SER B 1 367 ? -4.969 24.781 8.492 1 89.75 367 SER B C 1
ATOM 5585 O O . SER B 1 367 ? -4.223 23.828 8.711 1 89.75 367 SER B O 1
ATOM 5587 N N . SER B 1 368 ? -5.957 25.078 9.312 1 91.69 368 SER B N 1
ATOM 5588 C CA . SER B 1 368 ? -6.16 24.359 10.562 1 91.69 368 SER B CA 1
ATOM 5589 C C . SER B 1 368 ? -7.293 23.344 10.445 1 91.69 368 SER B C 1
ATOM 5591 O O . SER B 1 368 ? -7.523 22.547 11.352 1 91.69 368 SER B O 1
ATOM 5593 N N . MET B 1 369 ? -7.961 23.375 9.336 1 95.31 369 MET B N 1
ATOM 5594 C CA . MET B 1 369 ? -9.188 22.594 9.234 1 95.31 369 MET B CA 1
ATOM 5595 C C . MET B 1 369 ? -8.906 21.203 8.688 1 95.31 369 MET B C 1
ATOM 5597 O O . MET B 1 369 ? -9.008 20.969 7.48 1 95.31 369 MET B O 1
ATOM 5601 N N . LEU B 1 370 ? -8.719 20.25 9.578 1 97.56 370 LEU B N 1
ATOM 5602 C CA . LEU B 1 370 ? -8.414 18.875 9.227 1 97.56 370 LEU B CA 1
ATOM 5603 C C . LEU B 1 370 ? -9.617 18.188 8.602 1 97.56 370 LEU B C 1
ATOM 5605 O O . LEU B 1 370 ? -9.461 17.328 7.727 1 97.56 370 LEU B O 1
ATOM 5609 N N . ARG B 1 371 ? -10.789 18.547 9.078 1 97.56 371 ARG B N 1
ATOM 5610 C CA . ARG B 1 371 ? -11.992 17.938 8.523 1 97.56 371 ARG B CA 1
ATOM 5611 C C . ARG B 1 371 ? -12.07 18.156 7.02 1 97.56 371 ARG B C 1
ATOM 5613 O O . ARG B 1 371 ? -12.359 17.219 6.266 1 97.56 371 ARG B O 1
ATOM 5620 N N . MET B 1 372 ? -11.766 19.344 6.629 1 96.12 372 MET B N 1
ATOM 5621 C CA . MET B 1 372 ? -11.797 19.672 5.207 1 96.12 372 MET B CA 1
ATOM 5622 C C . MET B 1 372 ? -10.727 18.891 4.445 1 96.12 372 MET B C 1
ATOM 5624 O O . MET B 1 372 ? -10.961 18.438 3.322 1 96.12 372 MET B O 1
ATOM 5628 N N . LEU B 1 373 ? -9.562 18.766 5.047 1 97.62 373 LEU B N 1
ATOM 5629 C CA . LEU B 1 373 ? -8.516 17.984 4.402 1 97.62 373 LEU B CA 1
ATOM 5630 C C . LEU B 1 373 ? -8.93 16.516 4.27 1 97.62 373 LEU B C 1
ATOM 5632 O O . LEU B 1 373 ? -8.68 15.891 3.24 1 97.62 373 LEU B O 1
ATOM 5636 N N . ALA B 1 374 ? -9.523 15.969 5.305 1 97.88 374 ALA B N 1
ATOM 5637 C CA . ALA B 1 374 ? -9.977 14.578 5.27 1 97.88 374 ALA B CA 1
ATOM 5638 C C . ALA B 1 374 ? -11.055 14.383 4.203 1 97.88 374 ALA B C 1
ATOM 5640 O O . ALA B 1 374 ? -11.148 13.305 3.602 1 97.88 374 ALA B O 1
ATOM 5641 N N . ASP B 1 375 ? -11.844 15.398 3.947 1 97.12 375 ASP B N 1
ATOM 5642 C CA . ASP B 1 375 ? -12.891 15.336 2.939 1 97.12 375 ASP B CA 1
ATOM 5643 C C . ASP B 1 375 ? -12.32 15.508 1.533 1 97.12 375 ASP B C 1
ATOM 5645 O O . ASP B 1 375 ? -12.898 15.016 0.56 1 97.12 375 ASP B O 1
ATOM 5649 N N . ALA B 1 376 ? -11.227 16.219 1.436 1 97.81 376 ALA B N 1
ATOM 5650 C CA . ALA B 1 376 ? -10.586 16.453 0.144 1 97.81 376 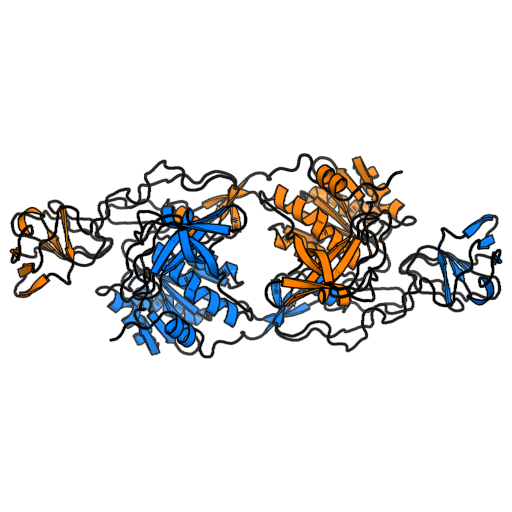ALA B CA 1
ATOM 5651 C C . ALA B 1 376 ? -9.922 15.172 -0.364 1 97.81 376 ALA B C 1
ATOM 5653 O O . ALA B 1 376 ? -9.43 14.359 0.427 1 97.81 376 ALA B O 1
ATOM 5654 N N . ASN B 1 377 ? -9.938 14.992 -1.643 1 97.56 377 ASN B N 1
ATOM 5655 C CA . ASN B 1 377 ? -9.188 13.891 -2.23 1 97.56 377 ASN B CA 1
ATOM 5656 C C . ASN B 1 377 ? -8.18 14.383 -3.264 1 97.56 377 ASN B C 1
ATOM 5658 O O . ASN B 1 377 ? -7.582 13.594 -3.992 1 97.56 377 ASN B O 1
ATOM 5662 N N . GLY B 1 378 ? -8.031 15.68 -3.32 1 98.19 378 GLY B N 1
ATOM 5663 C CA . GLY B 1 378 ? -7.043 16.297 -4.188 1 98.19 378 GLY B CA 1
ATOM 5664 C C . GLY B 1 378 ? -6.711 17.719 -3.791 1 98.19 378 GLY B C 1
ATOM 5665 O O . GLY B 1 378 ? -7.457 18.359 -3.041 1 98.19 378 GLY B O 1
ATOM 5666 N N . LEU B 1 379 ? -5.551 18.188 -4.223 1 98.69 379 LEU B N 1
ATOM 5667 C CA . LEU B 1 379 ? -5.109 19.562 -4.078 1 98.69 379 LEU B CA 1
ATOM 5668 C C . LEU B 1 379 ? -4.93 20.219 -5.441 1 98.69 379 LEU B C 1
ATOM 5670 O O . LEU B 1 379 ? -4.055 19.828 -6.219 1 98.69 379 LEU B O 1
ATOM 5674 N N . ILE B 1 380 ? -5.715 21.219 -5.762 1 98.75 380 ILE B N 1
ATOM 5675 C CA . ILE B 1 380 ? -5.488 21.984 -6.98 1 98.75 380 ILE B CA 1
ATOM 5676 C C . ILE B 1 380 ? -4.18 22.75 -6.867 1 98.75 380 ILE B C 1
ATOM 5678 O O . ILE B 1 380 ? -3.969 23.5 -5.902 1 98.75 380 ILE B O 1
ATOM 5682 N N . VAL B 1 381 ? -3.328 22.578 -7.82 1 98.75 381 VAL B N 1
ATOM 5683 C CA . VAL B 1 381 ? -2.045 23.266 -7.832 1 98.75 381 VAL B CA 1
ATOM 5684 C C . VAL B 1 381 ? -2.166 24.562 -8.625 1 98.75 381 VAL B C 1
ATOM 5686 O O . VAL B 1 381 ? -2.418 24.547 -9.828 1 98.75 381 VAL B O 1
ATOM 5689 N N . ARG B 1 382 ? -2.018 25.688 -7.914 1 98.25 382 ARG B N 1
ATOM 5690 C CA . ARG B 1 382 ? -2.018 27 -8.547 1 98.25 382 ARG B CA 1
ATOM 5691 C C . ARG B 1 382 ? -0.61 27.594 -8.609 1 98.25 382 ARG B C 1
ATOM 5693 O O . ARG B 1 382 ? -0.006 27.875 -7.57 1 98.25 382 ARG B O 1
ATOM 5700 N N . GLU B 1 383 ? -0.128 27.812 -9.758 1 97.56 383 GLU B N 1
ATOM 5701 C CA . GLU B 1 383 ? 1.219 28.344 -9.93 1 97.56 383 GLU B CA 1
ATOM 5702 C C . GLU B 1 383 ? 1.319 29.766 -9.383 1 97.56 383 GLU B C 1
ATOM 5704 O O . GLU B 1 383 ? 0.313 30.469 -9.289 1 97.56 383 GLU B O 1
ATOM 5709 N N . PRO B 1 384 ? 2.596 30.094 -8.992 1 97.38 384 PRO B N 1
ATOM 5710 C CA . PRO B 1 384 ? 2.783 31.5 -8.625 1 97.38 384 PRO B CA 1
ATOM 5711 C C . PRO B 1 384 ? 2.281 32.469 -9.703 1 97.38 384 PRO B C 1
ATOM 5713 O O . PRO B 1 384 ? 2.492 32.219 -10.891 1 97.38 384 PRO B O 1
ATOM 5716 N N . PHE B 1 385 ? 1.458 33.438 -9.266 1 97.31 385 PHE B N 1
ATOM 5717 C CA . PHE B 1 385 ? 0.957 34.531 -10.102 1 97.31 385 PHE B CA 1
ATOM 5718 C C . PHE B 1 385 ? -0.045 34 -11.125 1 97.31 385 PHE B C 1
ATOM 5720 O O . PHE B 1 385 ? -0.301 34.656 -12.133 1 97.31 385 PHE B O 1
ATOM 5727 N N . ALA B 1 386 ? -0.57 32.844 -10.93 1 97.69 386 ALA B N 1
ATOM 5728 C CA . ALA B 1 386 ? -1.608 32.344 -11.828 1 97.69 386 ALA B CA 1
ATOM 5729 C C . ALA B 1 386 ? -2.771 33.312 -11.922 1 97.69 386 ALA B C 1
ATOM 5731 O O . ALA B 1 386 ? -3.229 33.844 -10.906 1 97.69 386 ALA B O 1
ATOM 5732 N N . PRO B 1 387 ? -3.256 33.656 -13.109 1 97.94 387 PRO B N 1
ATOM 5733 C CA . PRO B 1 387 ? -4.41 34.531 -13.258 1 97.94 387 PRO B CA 1
ATOM 5734 C C . PRO B 1 387 ? -5.703 33.906 -12.734 1 97.94 387 PRO B C 1
ATOM 5736 O O . PRO B 1 387 ? -5.742 32.719 -12.453 1 97.94 387 PRO B O 1
ATOM 5739 N N . ALA B 1 388 ? -6.691 34.781 -12.562 1 98.38 388 ALA B N 1
ATOM 5740 C CA . ALA B 1 388 ? -8.023 34.25 -12.266 1 98.38 388 ALA B CA 1
ATOM 5741 C C . ALA B 1 388 ? -8.461 33.25 -13.32 1 98.38 388 ALA B C 1
ATOM 5743 O O . ALA B 1 388 ? -8.094 33.344 -14.492 1 98.38 388 ALA B O 1
ATOM 5744 N N . ALA B 1 389 ? -9.148 32.219 -12.914 1 98.06 389 ALA B N 1
ATOM 5745 C CA . ALA B 1 389 ? -9.602 31.172 -13.805 1 98.06 389 ALA B CA 1
ATOM 5746 C C . ALA B 1 389 ? -11.094 30.906 -13.648 1 98.06 389 ALA B C 1
ATOM 5748 O O . ALA B 1 389 ? -11.609 30.906 -12.523 1 98.06 389 ALA B O 1
ATOM 5749 N N . GLU B 1 390 ? -11.781 30.688 -14.734 1 98.38 390 GLU B N 1
ATOM 5750 C CA . GLU B 1 390 ? -13.219 30.438 -14.719 1 98.38 390 GLU B CA 1
ATOM 5751 C C . GLU B 1 390 ? -13.531 28.969 -14.508 1 98.38 390 GLU B C 1
ATOM 5753 O O . GLU B 1 390 ? -12.664 28.109 -14.695 1 98.38 390 GLU B O 1
ATOM 5758 N N . THR B 1 391 ? -14.781 28.797 -14.109 1 98.06 391 THR B N 1
ATOM 5759 C CA . THR B 1 391 ? -15.258 27.422 -14.047 1 98.06 391 THR B CA 1
ATOM 5760 C C . THR B 1 391 ? -15.039 26.703 -15.375 1 98.06 391 THR B C 1
ATOM 5762 O O . THR B 1 391 ? -15.281 27.281 -16.438 1 98.06 391 THR B O 1
ATOM 5765 N N . GLY B 1 392 ? -14.5 25.469 -15.242 1 97.5 392 GLY B N 1
ATOM 5766 C CA . GLY B 1 392 ? -14.266 24.703 -16.453 1 97.5 392 GLY B CA 1
ATOM 5767 C C . GLY B 1 392 ? -12.852 24.828 -16.984 1 97.5 392 GLY B C 1
ATOM 5768 O O . GLY B 1 392 ? -12.422 24.031 -17.828 1 97.5 392 GLY B O 1
ATOM 5769 N N . ALA B 1 393 ? -12.133 25.844 -16.5 1 97.94 393 ALA B N 1
ATOM 5770 C CA . ALA B 1 393 ? -10.758 26.031 -16.953 1 97.94 393 ALA B CA 1
ATOM 5771 C C . ALA B 1 393 ? -9.891 24.828 -16.594 1 97.94 393 ALA B C 1
ATOM 5773 O O . ALA B 1 393 ? -10.164 24.125 -15.609 1 97.94 393 ALA B O 1
ATOM 5774 N N . GLU B 1 394 ? -8.852 24.609 -17.375 1 97.5 394 GLU B N 1
ATOM 5775 C CA . GLU B 1 394 ? -7.906 23.531 -17.109 1 97.5 394 GLU B CA 1
ATOM 5776 C C . GLU B 1 394 ? -7.098 23.812 -15.844 1 97.5 394 GLU B C 1
ATOM 5778 O O . GLU B 1 394 ? -6.766 24.969 -15.562 1 97.5 394 GLU B O 1
ATOM 5783 N N . CYS B 1 395 ? -6.82 22.766 -15.133 1 98.06 395 CYS B N 1
ATOM 5784 C CA . CYS B 1 395 ? -5.961 22.891 -13.961 1 98.06 395 CYS B CA 1
ATOM 5785 C C . CYS B 1 395 ? -5.234 21.594 -13.68 1 98.06 395 CYS B C 1
ATOM 5787 O O . CYS B 1 395 ? -5.492 20.578 -14.328 1 98.06 395 CYS B O 1
ATOM 5789 N N . SER B 1 396 ? -4.215 21.688 -12.844 1 98.06 396 SER B N 1
ATOM 5790 C CA . SER B 1 396 ? -3.508 20.516 -12.328 1 98.06 396 SER B CA 1
ATOM 5791 C C . SER B 1 396 ? -3.947 20.188 -10.906 1 98.06 396 SER B C 1
ATOM 5793 O O . SER B 1 396 ? -4.16 21.094 -10.094 1 98.06 396 SER B O 1
ATOM 5795 N N . VAL B 1 397 ? -4.137 18.906 -10.672 1 98.56 397 VAL B N 1
ATOM 5796 C CA . VAL B 1 397 ? -4.566 18.484 -9.344 1 98.56 397 VAL B CA 1
ATOM 5797 C C . VAL B 1 397 ? -3.643 17.375 -8.828 1 98.56 397 VAL B C 1
ATOM 5799 O O . VAL B 1 397 ? -3.385 16.391 -9.523 1 98.56 397 VAL B O 1
ATOM 5802 N N . LEU B 1 398 ? -3.037 17.594 -7.668 1 98.38 398 LEU B N 1
ATOM 5803 C CA . LEU B 1 398 ? -2.32 16.562 -6.934 1 98.38 398 LEU B CA 1
ATOM 5804 C C . LEU B 1 398 ? -3.293 15.641 -6.199 1 98.38 398 LEU B C 1
ATOM 5806 O O . LEU B 1 398 ? -3.955 16.062 -5.25 1 98.38 398 LEU B O 1
ATOM 5810 N N . MET B 1 399 ? -3.377 14.414 -6.609 1 97.75 399 MET B N 1
ATOM 5811 C CA . MET B 1 399 ? -4.312 13.477 -5.996 1 97.75 399 MET B CA 1
ATOM 5812 C C . MET B 1 399 ? -3.793 12.992 -4.645 1 97.75 399 MET B C 1
ATOM 5814 O O . MET B 1 399 ? -2.611 12.68 -4.508 1 97.75 399 MET B O 1
ATOM 5818 N N . LEU B 1 400 ? -4.621 13 -3.645 1 96.19 400 LEU B N 1
ATOM 5819 C CA . LEU B 1 400 ? -4.289 12.508 -2.312 1 96.19 400 LEU B CA 1
ATOM 5820 C C . LEU B 1 400 ? -4.809 11.086 -2.117 1 96.19 400 LEU B C 1
ATOM 5822 O O . LEU B 1 400 ? -4.355 10.375 -1.217 1 96.19 400 LEU B O 1
ATOM 5826 N N . ARG B 1 401 ? -5.844 10.688 -2.82 1 89.5 401 ARG B N 1
ATOM 5827 C CA . ARG B 1 401 ? -6.43 9.352 -2.836 1 89.5 401 ARG B CA 1
ATOM 5828 C C . ARG B 1 401 ? -7.293 9.148 -4.074 1 89.5 401 ARG B C 1
ATOM 5830 O O . ARG B 1 401 ? -7.789 10.109 -4.66 1 89.5 401 ARG B O 1
#

InterPro domains:
  IPR001453 MoaB/Mog domain [PF00994] (178-316)
  IPR001453 MoaB/Mog domain [SM00852] (178-317)
  IPR005110 MoeA, N-terminal and linker domain [PF03453] (4-164)
  IPR005111 MoeA, C-terminal, domain IV [PF03454] (330-399)
  IPR008284 Molybdenum cofactor biosynthesis, conserved site [PS01079] (252-286)
  IPR036135 MoeA, N-terminal and linker domain superfamily [SSF63882] (3-174)
  IPR036425 MoaB/Mog-like domain superfamily [G3DSA:3.40.980.10] (173-325)
  IPR036425 MoaB/Mog-like domain superfamily [SSF53218] (176-321)
  IPR036688 MoeA, C-terminal, domain IV superfamily [G3DSA:2.40.340.10] (326-38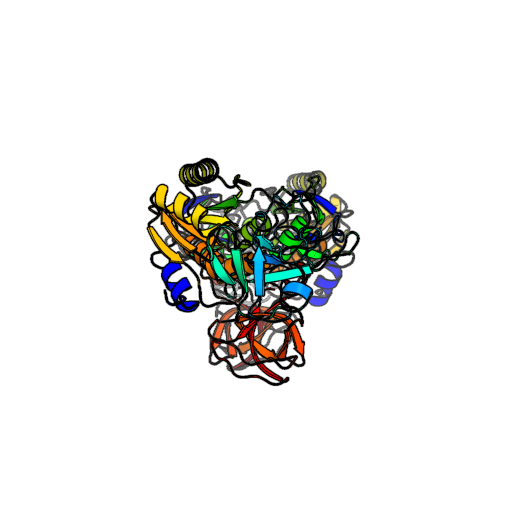6)
  IPR036688 MoeA, C-terminal, domain IV superfamily [SSF63867] (328-400)
  IPR038987 Molybdopterin biosynthesis protein MoeA-like [PTHR10192] (2-400)
  IPR038987 Molybdopterin biosynthesis protein MoeA-like [cd00887] (6-400)

Organism: Mesorhizobium plurifarium (NCBI:txid69974)

pLDDT: mean 95.65, std 6.85, range [48.72, 98.94]

Sequence (802 aa):
MALVPVAEALERLLDGAAPLPGESIPLADAAARVLAEPVVALRTQPPFNASAMDGYAARAADVASAPAQLEVIGTAPAGRGFSGTVGEGQAVRIFTGAPLPEGADTIVIQENVRDRGNGRIEVTEPTAQARNVRRRGLDFGEGDVLLEKGRVLDAAALSLAASANHPALNVVRRPLVAIIATGDELLPPGSALGPDQIISSNAYGVAAAAQSVGARALDLGIAADRKEAIAALVRKAVEANADVIVTLGGASVGDHDLIHDVLTGEGMKLDFWKIAMRPGKPLMFGRLGNVRCIGLPGNPVASIVCSQLFLKPLLARLGGRDHRQDVRAARLGAAMQANDLRQDYVRAVVREDGGTLVATPFSIQDSSMLRMLADANGLIVREPFAPAAETGAECSVLMLRMALVPVAEALERLLDGAAPLPGESIPLADAAARVLAEPVVALRTQPPFNASAMDGYAARAADVASAPAQLEVIGTAPAGRGFSGTVGEGQAVRIFTGAPLPEGADTIVIQENVRDRGNGRIEVTEPTAQARNVRRRGLDFGEGDVLLEKGRVLDAAALSLAASANHPALNVVRRPLVAIIATGDELLPPGSALGPDQIISSNAYGVAAAAQSVGARALDLGIAADRKEAIAALVRKAVEANADVIVTLGGASVGDHDLIHDVLTGEGMKLDFWKIAMRPGKPLMFGRLGNVRCIGLPGNPVASIVCSQLFLKPLLARLGGRDHRQDVRAARLGAAMQANDLRQDYVRAVVREDGGTLVATPFSIQDSSMLRMLADANGLIVREPFAPAAETGAECSVLMLR

Nearest PDB structures (foldseek):
  6etd-assembly1_A-2  TM=9.033E-01  e=2.062E-44  Arabidopsis thaliana
  6q32-assembly1_A-2  TM=9.092E-01  e=7.889E-44  Arabidopsis thaliana
  4tk4-assembly1_B  TM=8.620E-01  e=1.000E-41  Rattus norvegicus
  4tk2-assembly1_A  TM=8.644E-01  e=6.650E-42  Rattus norvegicus
  4tk3-assembly1_B  TM=8.292E-01  e=5.917E-42  Rattus norvegicus

Solvent-accessible surface area (backbone atoms only — not comparable to full-atom values): 38971 Å² total; per-residue (Å²): 131,82,60,37,46,59,71,58,48,44,51,60,71,42,58,88,63,50,54,42,64,62,42,77,41,52,48,90,71,38,61,73,35,18,28,53,46,58,43,55,24,74,40,42,33,45,79,42,43,18,26,66,42,49,23,31,34,21,35,26,85,58,29,58,52,53,76,25,68,30,37,48,78,50,62,14,46,49,35,41,52,40,88,58,69,42,49,90,50,25,23,29,38,33,26,50,61,7,50,60,36,49,63,34,48,20,40,44,45,49,90,39,46,42,81,71,54,96,52,28,36,33,34,66,52,54,37,60,69,50,32,54,47,42,47,53,34,66,55,38,43,54,69,39,78,76,41,56,56,51,40,64,27,47,27,47,45,40,19,35,41,16,53,24,42,37,45,49,46,45,23,27,35,60,34,34,35,24,36,37,35,45,39,66,21,51,37,60,37,62,61,87,73,58,98,43,43,48,48,48,19,54,68,49,13,46,38,32,46,39,41,73,51,59,26,44,65,45,79,73,48,75,24,52,84,39,61,68,49,43,42,52,51,51,51,51,32,56,74,68,63,31,45,28,42,37,34,34,26,42,42,47,82,86,38,28,50,50,51,54,49,33,44,42,71,75,56,29,47,75,73,52,65,35,32,28,34,36,65,38,29,44,34,34,36,30,31,45,82,87,23,38,35,38,35,32,27,57,45,46,39,15,28,49,53,42,34,63,69,45,48,33,45,44,41,12,33,25,25,40,39,88,68,73,83,56,65,41,75,28,22,25,62,45,61,42,71,58,46,51,83,33,33,33,53,40,52,11,45,63,44,78,54,96,91,36,39,32,36,30,61,55,92,71,78,62,46,68,29,34,57,58,52,46,67,26,32,23,25,39,53,40,52,53,55,32,67,60,42,51,59,60,35,80,42,43,29,39,53,75,106,131,83,59,38,46,61,70,57,48,43,51,60,70,41,57,88,63,48,55,41,65,59,42,79,41,51,47,89,72,38,60,74,35,18,27,54,44,59,44,57,24,73,42,41,32,45,79,43,43,18,27,64,42,49,24,30,34,20,34,26,85,57,30,58,50,53,76,24,70,31,38,48,79,49,60,14,46,49,36,42,52,41,89,58,68,41,48,92,49,25,24,29,40,31,26,51,61,7,49,60,36,48,62,35,47,19,41,47,45,50,90,40,46,43,82,69,54,96,52,28,34,33,33,65,52,56,38,61,69,50,32,54,48,41,46,54,34,65,54,38,42,54,68,39,78,76,43,56,55,51,40,65,27,46,29,46,45,40,18,35,43,16,52,24,41,36,45,49,44,46,24,28,36,60,33,33,35,25,37,36,36,46,39,67,20,52,38,59,37,62,63,86,73,59,98,40,44,48,49,49,19,53,69,50,14,47,38,32,46,38,42,73,50,60,26,45,65,45,79,72,49,74,24,52,84,40,61,67,49,42,40,52,52,51,50,50,33,57,73,69,62,33,45,29,41,35,34,36,26,42,41,48,81,84,37,27,50,51,51,54,48,35,45,43,71,75,55,29,48,77,73,50,65,33,33,27,33,34,65,38,27,43,33,32,36,29,31,46,83,86,23,37,34,37,36,32,27,57,44,47,38,16,28,48,52,41,32,63,69,45,49,33,46,43,42,13,33,25,25,40,40,88,66,73,84,56,64,40,75,28,22,27,61,45,61,44,70,57,46,50,84,33,32,32,52,40,52,10,45,61,42,79,55,96,91,37,39,32,37,30,61,54,92,72,78,62,46,66,30,35,58,59,52,47,67,26,32,23,24,38,52,41,52,55,56,33,66,60,41,52,58,60,35,79,42,42,30,38,52,75,106

Secondary structure (DSSP, 8-state):
-PPBPHHHHHHHHHTT--PPPEEEEEGGG-TT-BBSS-EE-SS-BSSS-EESSSEEEE-GGGSSSSSEEEEEEEEE-TTS---SB--TTEEEEE-TTPBPPBT--EEEEGGGEEEEETTEEEE-S---TTTTEE-TTSSB-TT-EEE-TT-B--HHHHHHHHHTT-SEEEEEPPPEEEEEEE-TTEE-TTPPP-TT-EE--HHHHHHHHHHTTT-EEEEEEEE-SSHHHHHHHHHHHHHTT-SEEEEES--STTTHHHHHHHHHHTT-EEEEE-BSEES----EEEEETTEEEEEE-SSHHHHHHHIIIIIHHHHHHHTT------EEEEEESS-BPPP-SSEEEEEEEEEEETTEEEEEE-S---TT-HHHHHH--EEEEE-TTPPPB-TT-EEEEEE--/-PPBPHHHHHHHHHTT--PPPEEEEEGGG-TT-BBSS-EE-SS-BSSS-EESSSEEEE-GGGSSSSSEEEEEEEEE-TTS---SB--TTEEEEE-TTPBPPBT--EEEEGGGEEEEETTEEEE-S---TTTTEE-TTSSB-TT-EEE-TT-B--HHHHHHHHHTT-SEEEEEPPPEEEEEEE-TTEE-TTPPP-TT-EE--HHHHHHHHHHTTT-EEEEEEEE-SSHHHHHHHHHHHHHTT-SEEEEES--STTTHHHHHHHHHHTT-EEEEE-BSEES----EEEEETTEEEEEE-SSHHHHHHHIIIIIHHHHHHHTT------EEEEEESS-BPPP-SSEEEEEEEEEEETTEEEEEE-S---TT-HHHHHH--EEEEE-TTPPPB-TT-EEEEEE--

Foldseek 3Di:
DDFAALVRVQCVLQVPFAAAFWDKDFLVPQAQFFAQFFQFQQFWVPNAWWFLAFAKFAALVQQQDPFGKAAADEEFEAPRGDADAHDRRYIHGYHGNTHRHHPGFEGQHHVQWADPDPRMITGGDRDHGNYRIQGTRNPHGGGDGDGGGLDGDHPVNSVVSVVSVDRIGIGGDAAEEEEEEEDPQEDDPPDDHDPRHDYQDQLVLLQVLLVVLPHHYHYLYYFYLDLVRLLVSVVVCVVVVHQEYEYAALLDPVSVVRNVVSCVVLPWDWDDAAHQEPPWRGWTWTDDDSHIYIYTYNQRQRSNVCSNSHVNCSSNRNSSHHDDFPKDKAFEQAKDAWAAQGKYWFFWAWDDDPNGIYTYGDPDRDSNDVVSNVVGQWTWIAHHRRHIDGGGDMTMIGGND/DDFAALVRVQCVLQVPFAAAFWDKDFLVPQAQFFAQFFQFQQFWVPNAWWFLAFAKFAALVQQQDPFGKAAADEEFEAPRGDADAHDRRYIHGYHGNTHRHHPGFEGQHHVQWADPDPRMITGGDRDHGNYRIQGTRNPHGGGDGDGGGLDGDHPVNSVVSVVSVDRIGIGGDAAEEEEEEEDPQEDDPPDDHDPRHDYDDQLVLLQVLSVVLPHHYHYLYYFYLDLVRLLVSVVVCVVVVHQEYEYAALLDPVSVCRNVVSCVVLPWDWDDAAHQEPPWRGWTWTDDDNHIYIYTYNQRQRSNVCSNSHVNCSSNRNSSHHDDFPKDKAFEQAKDAWAAQGKYFFFWAWDDDPNGIYTYGDPDRDSNDVVSNVVGQWTWIAHHRRHIDGGGDMTMIGGND